Protein AF-A0A8J2WNN0-F1 (afdb_monomer_lite)

Radius of gyration: 50.76 Å; chains: 1; bounding box: 141×93×137 Å

Secondary structure (DSSP, 8-state):
--------TT-BHHHHHHTTGGG-HHHHHHHHHHHHHHHHHHHHTTEE-S---GGGEEE-TTS-EEE---TT-EE-TTGGGTTTSS------------------------TT-SHHHHHHHTTS-HHHHH-SS-----THHHHHHHHHHHHHHHS----SHHHHHHHHHHTTSSS------TT--HHHHHHHHHHT-SSGGGSPPHHHHHHSTTSPPP---HHHHHHHHHHHHH-TTSHHHHHHHHHHHTPPPPHHHHHHHTGGG--HHHHHHHHHHHHHHHHHHHHHHHHTT-EE----S-EE--S---TTS-PPEEE-TTS-EEE--SSSHHHHHHHHTTS----EEEEEEEEEEE--SSTTSPPEEEEEEEEEEEES-TT--HHHHHHHHHHHHHHT-TTT---S-EEEEEEEHHHHHHHHHHTT--HHHHHHHHHHHT-TTS-HHHHHHHHGGGT--HHHHHHHHHHHT-EE-HHHHHHHTHHHHSSSSHHHHHHHHHHHHHHHHHHHHHHTT--SPEEEESGGGGGGTTT--SEEEEEEE---SSSS--PEEEEEEEE-HHHHHHHHHHHHTT-----------EEEEEEEEHHHHHHHHHHTT------S-SEEEEEESSS--HHHHHHHHHHHHHTT--EEE--S-SSHHHHHHHHHHTT--EEEEEE---S--------EE-HHHHHHHHHHHHHHHH-TT---------------------------------TTPPEEEEEEE-SS---HHHHHHHHHHHHHHHHHHHTTS-TT-EEEEEEES--HHHHHHHHHHHTS-TT-HHHHHHHHHHHHHHTGGGHHHHHHHHHHHHIIIIIS--SEEEEEETTTTEEEEEE----PPEEEEEPPP---------------------S-----HHHHTT--TT--HHHHHHHHHHHHHHH-TTT-TT-HHHHHHHHHHHHHHHHHTSHHHHHHHHHHHHHTTS------------S------S-----TTSTTT--GGGGGGGSSSPGGG-TT-----HHHHHHHHHHHHHHHHHHHHHHHHHHHHHHHHHHHHHHHHHHHHHHHHHHHHHSS-HHHHHHHHHHHHHHHHTTT-

Foldseek 3Di:
DDDDDDDAPQAWQVSCLLVVLLVPPPLLLQQLLLVLVQLLVCVVVQKAQQQDDRNQWGQHPVRGTDGHDSVPMDGQPVVVPPPPPDDDDDDDDDDDDDDDDDDDDDDDDDPPPPVVVVVSVLLFAPVVVVPPDDDRDGNLRVLSSSLLSSLSSNDRDPPDPVSVSVQSVCCQPQPGDHPPDPRDDPLNVVSSCLSNHNDSVSRDRSVSVLVDPSRDDDDPDPVNVVVVVVVLVVDLPDPSNLVVLVVVVVDDDDPVLVVQQCVVVPPVVVVQLLVQLLVLLVVLLCVLLVVVVAAADAADQKDFDDPPDPPPFQWDWDADSSRGIITGAQDRVLSVLLVCLVDLDQWHWHKYWDWHFGADPDPSYHTDIFIKIKTKTKHLDPLDLLRVLSQLLSVLSSCVDVQLVQVFAKEKEKAWLLLLVLLCVVLVHDPVCLLVLLVLLLDPPDDPVVSCVSVVVVVRDPSSVVSSVVLQPDKAPLVSNCVVCCVSLVDDDPSNVSNVVQSVSVVVSVVSNVVVPRPHHYMYGHSQCSSCNQFAHTMKMWIWTQDPPDPDRDIQTFKIWFKRQNSSVVSNVVVCVVDPDDDDDRRRMIMTMMMGGSVSSSVSSVVVVPDDDDQQAQEEEEEDDPDPPVVVVVVLVVLLVVLVHRYYYDPPDPDPVSVLVVCVVRVHFKYKYFYDDDDDDDDDPFDWDFSVRVSVVSVVVVVVVVPPDDDDDDDDDDDDDDDDDDDDDDDDDDDDDDDDDDPQFAAEAEAEQEPDDDDPVVVVVVVVVLCVLCVVVRNVDGNHAYEYEYEYQDDPVLLVQLVVLPPPDLPDPVSSVVSLVVSLVVVVVCNVRSVVSVVVVCCVSPVVVHQKYWYAHPPPRDIDIDGDDPDRTMTMDGDDDPDDDDDDDDDDDDDDDDDDDDDDDDQALCVLLPHDLPDDLVSLVVSLVVVCVVLPCVVVVPDPVSVVSNVSSVVSSVQCNDPVSSVVSVVVVVCVVDDDDDDDPDPDPDPDDDDDDDDDDPDCPPPVNPDPVCPVVCQPDADPNDPPHHDDDVVVVVVVVVVVVVVVVVVVVVVVVVVVVVVVVVVVVVVVVVVVVVVVVVVVVVVDDPVVVVVVVVVVCVVVVVVPD

Structure (mmCIF, N/CA/C/O backbone):
data_AF-A0A8J2WNN0-F1
#
_entry.id   AF-A0A8J2WNN0-F1
#
loop_
_atom_site.group_PDB
_atom_site.id
_atom_site.type_symbol
_atom_site.label_atom_id
_atom_site.label_alt_id
_atom_site.label_comp_id
_atom_site.label_asym_id
_atom_site.label_entity_id
_atom_site.label_seq_id
_atom_site.pdbx_PDB_ins_code
_atom_site.Cartn_x
_atom_site.Cartn_y
_atom_site.Cartn_z
_atom_site.occupancy
_atom_site.B_iso_or_equiv
_atom_site.auth_seq_id
_atom_site.auth_comp_id
_atom_site.auth_asym_id
_atom_site.auth_atom_id
_atom_site.pdbx_PDB_model_num
ATOM 1 N N . MET A 1 1 ? 41.937 3.181 -58.250 1.00 49.25 1 MET A N 1
ATOM 2 C CA . MET A 1 1 ? 40.709 2.856 -57.492 1.00 49.25 1 MET A CA 1
ATOM 3 C C . MET A 1 1 ? 41.078 2.880 -56.019 1.00 49.25 1 MET A C 1
ATOM 5 O O . MET A 1 1 ? 42.037 2.211 -55.663 1.00 49.25 1 MET A O 1
ATOM 9 N N . TYR A 1 2 ? 40.395 3.678 -55.201 1.00 56.72 2 TYR A N 1
ATOM 10 C CA . TYR A 1 2 ? 40.564 3.655 -53.745 1.00 56.72 2 TYR A CA 1
ATOM 11 C C . TYR A 1 2 ? 39.359 2.928 -53.156 1.00 56.72 2 TYR A C 1
ATOM 13 O O . TYR A 1 2 ? 38.226 3.318 -53.428 1.00 56.72 2 TYR A O 1
ATOM 21 N N . ILE A 1 3 ? 39.605 1.851 -52.414 1.00 65.56 3 ILE A N 1
ATOM 22 C CA . ILE A 1 3 ? 38.568 1.082 -51.722 1.00 65.56 3 ILE A CA 1
ATOM 23 C C . ILE A 1 3 ? 38.716 1.396 -50.234 1.00 65.56 3 ILE A C 1
ATOM 25 O O . ILE A 1 3 ? 39.775 1.158 -49.657 1.00 65.56 3 ILE A O 1
ATOM 29 N N . GLN A 1 4 ? 37.675 1.970 -49.632 1.00 66.12 4 GLN A N 1
ATOM 30 C CA . GLN A 1 4 ? 37.610 2.222 -48.194 1.00 66.12 4 GLN A CA 1
ATOM 31 C C . GLN A 1 4 ? 36.916 1.036 -47.519 1.00 66.12 4 GLN A C 1
ATOM 33 O O . GLN A 1 4 ? 35.815 0.661 -47.914 1.00 66.12 4 GLN A O 1
ATOM 38 N N . MET A 1 5 ? 37.565 0.442 -46.519 1.00 76.44 5 MET A N 1
ATOM 39 C CA . MET A 1 5 ? 37.068 -0.720 -45.774 1.00 76.44 5 MET A CA 1
ATOM 40 C C . MET A 1 5 ? 37.116 -0.443 -44.270 1.00 76.44 5 MET A C 1
ATOM 42 O O . MET A 1 5 ? 37.814 0.465 -43.817 1.00 76.44 5 MET A O 1
ATOM 46 N N . GLU A 1 6 ? 36.368 -1.231 -43.505 1.00 78.31 6 GLU A N 1
ATOM 47 C CA . GLU A 1 6 ? 36.393 -1.213 -42.042 1.00 78.31 6 GLU A CA 1
ATOM 48 C C . GLU A 1 6 ? 37.781 -1.602 -41.503 1.00 78.31 6 GLU A C 1
ATOM 50 O O . GLU A 1 6 ? 38.412 -2.540 -41.996 1.00 78.31 6 GLU A O 1
ATOM 55 N N . TYR A 1 7 ? 38.261 -0.885 -40.482 1.00 79.62 7 TYR A N 1
ATOM 56 C CA . TYR A 1 7 ? 39.528 -1.189 -39.816 1.00 79.62 7 TYR A CA 1
ATOM 57 C C . TYR A 1 7 ? 39.323 -2.223 -38.701 1.00 79.62 7 TYR A C 1
ATOM 59 O O . TYR A 1 7 ? 38.559 -1.992 -37.768 1.00 79.62 7 TYR A O 1
ATOM 67 N N . CYS A 1 8 ? 40.029 -3.351 -38.780 1.00 82.38 8 CYS A N 1
ATOM 68 C CA . CYS A 1 8 ? 39.980 -4.418 -37.779 1.00 82.38 8 CYS A CA 1
ATOM 69 C C . CYS A 1 8 ? 41.086 -4.222 -36.724 1.00 82.38 8 CYS A C 1
ATOM 71 O O . CYS A 1 8 ? 42.254 -4.534 -36.965 1.00 82.38 8 CYS A O 1
ATOM 73 N N . GLU A 1 9 ? 40.722 -3.688 -35.553 1.00 73.62 9 GLU A N 1
ATOM 74 C CA . GLU A 1 9 ? 41.665 -3.258 -34.502 1.00 73.62 9 GLU A CA 1
ATOM 75 C C . GLU A 1 9 ? 42.527 -4.388 -33.916 1.00 73.62 9 GLU A C 1
ATOM 77 O O . GLU A 1 9 ? 43.659 -4.136 -33.498 1.00 73.62 9 GLU A O 1
ATOM 82 N N . LYS A 1 10 ? 42.033 -5.637 -33.905 1.00 69.56 10 LYS A N 1
ATOM 83 C CA . LYS A 1 10 ? 42.769 -6.812 -33.401 1.00 69.56 10 LYS A CA 1
ATOM 84 C C . LYS A 1 10 ? 43.621 -7.505 -34.473 1.00 69.56 10 LYS A C 1
ATOM 86 O O . LYS A 1 10 ? 44.088 -8.623 -34.252 1.00 69.56 10 LYS A O 1
ATOM 91 N N . SER A 1 11 ? 43.909 -6.823 -35.587 1.00 82.25 11 SER A N 1
ATOM 92 C CA . SER A 1 11 ? 44.768 -7.311 -36.675 1.00 82.25 11 SER A CA 1
ATOM 93 C C . SER A 1 11 ? 44.192 -8.579 -37.341 1.00 82.25 11 SER A C 1
ATOM 95 O O . SER A 1 11 ? 43.001 -8.644 -37.646 1.00 82.25 11 SER A O 1
ATOM 97 N N . THR A 1 12 ? 45.035 -9.572 -37.627 1.00 91.12 12 THR A N 1
ATOM 98 C CA . THR A 1 12 ? 44.707 -10.787 -38.384 1.00 91.12 12 THR A CA 1
ATOM 99 C C . THR A 1 12 ? 44.777 -12.037 -37.508 1.00 91.12 12 THR A C 1
ATOM 101 O O . THR A 1 12 ? 45.456 -12.062 -36.477 1.00 91.12 12 THR A O 1
ATOM 104 N N . LEU A 1 13 ? 44.148 -13.126 -37.951 1.00 91.25 13 LEU A N 1
ATOM 105 C CA . LEU A 1 13 ? 44.246 -14.441 -37.318 1.00 91.25 13 LEU A CA 1
ATOM 106 C C . LEU A 1 13 ? 45.707 -14.902 -37.212 1.00 91.25 13 LEU A C 1
ATOM 108 O O . LEU A 1 13 ? 46.062 -15.559 -36.238 1.00 91.25 13 LEU A O 1
ATOM 112 N N . ARG A 1 14 ? 46.584 -14.514 -38.152 1.00 90.06 14 ARG A N 1
ATOM 113 C CA . ARG A 1 14 ? 48.038 -14.748 -38.047 1.00 90.06 14 ARG A CA 1
ATOM 114 C C . ARG A 1 14 ? 48.602 -14.182 -36.745 1.00 90.06 14 ARG A C 1
ATOM 116 O O . ARG A 1 14 ? 49.256 -14.915 -36.012 1.00 90.06 14 ARG A O 1
ATOM 123 N N . THR A 1 15 ? 48.291 -12.923 -36.432 1.00 89.00 15 THR A N 1
ATOM 124 C CA . THR A 1 15 ? 48.726 -12.269 -35.189 1.00 89.00 15 THR A CA 1
ATOM 125 C C . THR A 1 15 ? 48.206 -13.010 -33.957 1.00 89.00 15 THR A C 1
ATOM 127 O O . THR A 1 15 ? 48.948 -13.167 -32.989 1.00 89.00 15 THR A O 1
ATOM 130 N N . ALA A 1 16 ? 46.970 -13.518 -33.995 1.00 88.25 16 ALA A N 1
ATOM 131 C CA . ALA A 1 16 ? 46.424 -14.327 -32.906 1.00 88.25 16 ALA A CA 1
ATOM 132 C C . ALA A 1 16 ? 47.172 -15.663 -32.740 1.00 88.25 16 ALA A C 1
ATOM 134 O O . ALA A 1 16 ? 47.540 -16.003 -31.619 1.00 88.25 16 ALA A O 1
ATOM 135 N N . ILE A 1 17 ? 47.452 -16.389 -33.831 1.00 89.25 17 ILE A N 1
ATOM 136 C CA . ILE A 1 17 ? 48.213 -17.653 -33.793 1.00 89.25 17 ILE A CA 1
ATOM 137 C C . ILE A 1 17 ? 49.633 -17.422 -33.253 1.00 89.25 17 ILE A C 1
ATOM 139 O O . ILE A 1 17 ? 50.100 -18.198 -32.421 1.00 89.25 17 ILE A O 1
ATOM 143 N N . ASP A 1 18 ? 50.303 -16.350 -33.685 1.00 87.75 18 ASP A N 1
ATOM 144 C CA . ASP A 1 18 ? 51.634 -15.974 -33.183 1.00 87.75 18 ASP A CA 1
ATOM 145 C C . ASP A 1 18 ? 51.610 -15.583 -31.698 1.00 87.75 18 ASP A C 1
ATOM 147 O O . ASP A 1 18 ? 52.574 -15.834 -30.981 1.00 87.75 18 ASP A O 1
ATOM 151 N N . SER A 1 19 ? 50.489 -15.039 -31.217 1.00 86.19 19 SER A N 1
ATOM 152 C CA . SER A 1 19 ? 50.258 -14.675 -29.811 1.00 86.19 19 SER A CA 1
ATOM 153 C C . SER A 1 19 ? 49.734 -15.848 -28.968 1.00 86.19 19 SER A C 1
ATOM 155 O O . SER A 1 19 ? 48.911 -15.655 -28.074 1.00 86.19 19 SER A O 1
ATOM 157 N N . GLU A 1 20 ? 50.187 -17.067 -29.269 1.00 87.19 20 GLU A N 1
ATOM 158 C CA . GLU A 1 20 ? 49.922 -18.287 -28.493 1.00 87.19 20 GLU A CA 1
ATOM 159 C C . GLU A 1 20 ? 48.435 -18.705 -28.393 1.00 87.19 20 GLU A C 1
ATOM 161 O O . GLU A 1 20 ? 48.008 -19.288 -27.393 1.00 87.19 20 GLU A O 1
ATOM 166 N N . LEU A 1 21 ? 47.635 -18.484 -29.452 1.00 88.44 21 LEU A N 1
ATOM 167 C CA . LEU A 1 21 ? 46.207 -18.872 -29.507 1.00 88.44 21 LEU A CA 1
ATOM 168 C C . LEU A 1 21 ? 45.940 -20.335 -29.102 1.00 88.44 21 LEU A C 1
ATOM 170 O O . LEU A 1 21 ? 44.892 -20.621 -28.526 1.00 88.44 21 LEU A O 1
ATOM 174 N N . TYR A 1 22 ? 46.888 -21.242 -29.360 1.00 87.38 22 TYR A N 1
ATOM 175 C CA . TYR A 1 22 ? 46.773 -22.681 -29.095 1.00 87.38 22 TYR A CA 1
ATOM 176 C C . TYR A 1 22 ? 46.459 -23.044 -27.625 1.00 87.38 22 TYR A C 1
ATOM 178 O O . TYR A 1 22 ? 45.958 -24.143 -27.365 1.00 87.38 22 TYR A O 1
ATOM 186 N N . HIS A 1 23 ? 46.706 -22.139 -26.667 1.00 86.56 23 HIS A N 1
ATOM 187 C CA . HIS A 1 23 ? 46.351 -22.319 -25.254 1.00 86.56 23 HIS A CA 1
ATOM 188 C C . HIS A 1 23 ? 44.849 -22.157 -24.957 1.00 86.56 23 HIS A C 1
ATOM 190 O O . HIS A 1 23 ? 44.358 -22.744 -23.991 1.00 86.56 23 HIS A O 1
ATOM 196 N N . ASP A 1 24 ? 44.100 -21.405 -25.770 1.00 88.44 24 ASP A N 1
ATOM 197 C CA . ASP A 1 24 ? 42.677 -21.127 -25.546 1.00 88.44 24 ASP A CA 1
ATOM 198 C C . ASP A 1 24 ? 41.788 -21.939 -26.496 1.00 88.44 24 ASP A C 1
ATOM 200 O O . ASP A 1 24 ? 41.309 -21.466 -27.531 1.00 88.44 24 ASP A O 1
ATOM 204 N N . LYS A 1 25 ? 41.527 -23.192 -26.110 1.00 87.06 25 LYS A N 1
ATOM 205 C CA . LYS A 1 25 ? 40.663 -24.107 -26.872 1.00 87.06 25 LYS A CA 1
ATOM 206 C C . LYS A 1 25 ? 39.259 -23.540 -27.104 1.00 87.06 25 LYS A C 1
ATOM 208 O O . LYS A 1 25 ? 38.684 -23.789 -28.160 1.00 87.06 25 LYS A O 1
ATOM 213 N N . SER A 1 26 ? 38.707 -22.776 -26.159 1.00 83.44 26 SER A N 1
ATOM 214 C CA . SER A 1 26 ? 37.361 -22.204 -26.293 1.00 83.44 26 SER A CA 1
ATOM 215 C C . SER A 1 26 ? 37.306 -21.145 -27.394 1.00 83.44 26 SER A C 1
ATOM 217 O O . SER A 1 26 ? 36.423 -21.182 -28.254 1.00 83.44 26 SER A O 1
ATOM 219 N N . ARG A 1 27 ? 38.316 -20.271 -27.433 1.00 89.50 27 ARG A N 1
ATOM 220 C CA . ARG A 1 27 ? 38.477 -19.242 -28.458 1.00 89.50 27 ARG A CA 1
ATOM 221 C C . ARG A 1 27 ? 38.773 -19.844 -29.828 1.00 89.50 27 ARG A C 1
ATOM 223 O O . ARG A 1 27 ? 38.176 -19.400 -30.801 1.00 89.50 27 ARG A O 1
ATOM 230 N N . ILE A 1 28 ? 39.608 -20.885 -29.914 1.00 90.81 28 ILE A N 1
ATOM 231 C CA . ILE A 1 28 ? 39.883 -21.608 -31.172 1.00 90.81 28 ILE A CA 1
ATOM 232 C C . ILE A 1 28 ? 38.593 -22.123 -31.804 1.00 90.81 28 ILE A C 1
ATOM 234 O O . ILE A 1 28 ? 38.350 -21.861 -32.978 1.00 90.81 28 ILE A O 1
ATOM 238 N N . TRP A 1 29 ? 37.760 -22.837 -31.040 1.00 89.44 29 TRP A N 1
ATOM 239 C CA . TRP A 1 29 ? 36.524 -23.415 -31.571 1.00 89.44 29 TRP A CA 1
ATOM 240 C C . TRP A 1 29 ? 35.494 -22.357 -31.966 1.00 89.44 29 TRP A C 1
ATOM 242 O O . TRP A 1 29 ? 34.822 -22.536 -32.981 1.00 89.44 29 TRP A O 1
ATOM 252 N N . ARG A 1 30 ? 35.397 -21.254 -31.211 1.00 89.44 30 ARG A N 1
ATOM 253 C CA . ARG A 1 30 ? 34.544 -20.111 -31.565 1.00 89.44 30 ARG A CA 1
ATOM 254 C C . ARG A 1 30 ? 34.991 -19.476 -32.884 1.00 89.44 30 ARG A C 1
ATOM 256 O O . ARG A 1 30 ? 34.209 -19.445 -33.827 1.00 89.44 30 ARG A O 1
ATOM 263 N N . LEU A 1 31 ? 36.260 -19.066 -32.981 1.00 91.38 31 LEU A N 1
ATOM 264 C CA . LEU A 1 31 ? 36.818 -18.459 -34.196 1.00 91.38 31 LEU A CA 1
ATOM 265 C C . LEU A 1 31 ? 36.717 -19.413 -35.392 1.00 91.38 31 LEU A C 1
ATOM 267 O O . LEU A 1 31 ? 36.341 -19.005 -36.483 1.00 91.38 31 LEU A O 1
ATOM 271 N N . PHE A 1 32 ? 37.011 -20.700 -35.196 1.00 92.94 32 PHE A N 1
ATOM 272 C CA . PHE A 1 32 ? 36.895 -21.698 -36.253 1.00 92.94 32 PHE A CA 1
ATOM 273 C C . PHE A 1 32 ? 35.458 -21.821 -36.766 1.00 92.94 32 PHE A C 1
ATOM 275 O O . PHE A 1 32 ? 35.247 -21.827 -37.977 1.00 92.94 32 PHE A O 1
ATOM 282 N N . ARG A 1 33 ? 34.465 -21.866 -35.868 1.00 90.25 33 ARG A N 1
ATOM 283 C CA . ARG A 1 33 ? 33.051 -21.903 -36.250 1.00 90.25 33 ARG A CA 1
ATOM 284 C C . ARG A 1 33 ? 32.646 -20.651 -37.033 1.00 90.25 33 ARG A C 1
ATOM 286 O O . ARG A 1 33 ? 32.053 -20.803 -38.095 1.00 90.25 33 ARG A O 1
ATOM 293 N N . GLU A 1 34 ? 33.031 -19.460 -36.580 1.00 90.69 34 GLU A N 1
ATOM 294 C CA . GLU A 1 34 ? 32.742 -18.201 -37.285 1.00 90.69 34 GLU A CA 1
ATOM 295 C C . GLU A 1 34 ? 33.389 -18.157 -38.688 1.00 90.69 34 GLU A C 1
ATOM 297 O O . GLU A 1 34 ? 32.754 -17.721 -39.649 1.00 90.69 34 GLU A O 1
ATOM 302 N N . ILE A 1 35 ? 34.616 -18.681 -38.858 1.00 93.44 35 ILE A N 1
ATOM 303 C CA . ILE A 1 35 ? 35.249 -18.825 -40.188 1.00 93.44 35 ILE A CA 1
ATOM 304 C C . ILE A 1 35 ? 34.415 -19.755 -41.081 1.00 93.44 35 ILE A C 1
ATOM 306 O O . ILE A 1 35 ? 34.204 -19.458 -42.258 1.00 93.44 35 ILE A O 1
ATOM 310 N N . VAL A 1 36 ? 33.928 -20.879 -40.545 1.00 92.88 36 VAL A N 1
ATOM 311 C CA . VAL A 1 36 ? 33.090 -21.826 -41.300 1.00 92.88 36 VAL A CA 1
ATOM 312 C C . VAL A 1 36 ? 31.745 -21.198 -41.675 1.00 92.88 36 VAL A C 1
ATOM 314 O O . VAL A 1 36 ? 31.293 -21.399 -42.800 1.00 92.88 36 VAL A O 1
ATOM 317 N N . GLU A 1 37 ? 31.120 -20.427 -40.784 1.00 89.75 37 GLU A N 1
ATOM 318 C CA . GLU A 1 37 ? 29.874 -19.692 -41.054 1.00 89.75 37 GLU A CA 1
ATOM 319 C C . GLU A 1 37 ? 30.080 -18.644 -42.160 1.00 89.75 37 GLU A C 1
ATOM 321 O O . GLU A 1 37 ? 29.301 -18.597 -43.117 1.00 89.75 37 GLU A O 1
ATOM 326 N N . GLY A 1 38 ? 31.189 -17.899 -42.118 1.00 90.19 38 GLY A N 1
ATOM 327 C CA . GLY A 1 38 ? 31.580 -16.972 -43.184 1.00 90.19 38 GLY A CA 1
ATOM 328 C C . GLY A 1 38 ? 31.812 -17.665 -44.532 1.00 90.19 38 GLY A C 1
ATOM 329 O O . GLY A 1 38 ? 31.309 -17.211 -45.562 1.00 90.19 38 GLY A O 1
ATOM 330 N N . LEU A 1 39 ? 32.513 -18.803 -44.548 1.00 91.06 39 LEU A N 1
ATOM 331 C CA . LEU A 1 39 ? 32.714 -19.597 -45.768 1.00 91.06 39 LEU A CA 1
ATOM 332 C C . LEU A 1 39 ? 31.413 -20.218 -46.281 1.00 91.06 39 LEU A C 1
ATOM 334 O O . LEU A 1 39 ? 31.193 -20.260 -47.487 1.00 91.06 39 LEU A O 1
ATOM 338 N N . ALA A 1 40 ? 30.531 -20.691 -45.397 1.00 90.38 40 ALA A N 1
ATOM 339 C CA . ALA A 1 40 ? 29.214 -21.200 -45.775 1.00 90.38 40 ALA A CA 1
ATOM 340 C C . ALA A 1 40 ? 28.392 -20.126 -46.484 1.00 90.38 40 ALA A C 1
ATOM 342 O O . ALA A 1 40 ? 27.801 -20.409 -47.526 1.00 90.38 40 ALA A O 1
ATOM 343 N N . TYR A 1 41 ? 28.420 -18.894 -45.974 1.00 89.38 41 TYR A N 1
ATOM 344 C CA . TYR A 1 41 ? 27.767 -17.758 -46.611 1.00 89.38 41 TYR A CA 1
ATOM 345 C C . TYR A 1 41 ? 28.347 -17.460 -48.001 1.00 89.38 41 TYR A C 1
ATOM 347 O O . TYR A 1 41 ? 27.602 -17.402 -48.977 1.00 89.38 41 TYR A O 1
ATOM 355 N N . ILE A 1 42 ? 29.671 -17.328 -48.124 1.00 87.38 42 ILE A N 1
ATOM 356 C CA . ILE A 1 42 ? 30.333 -16.997 -49.400 1.00 87.38 42 ILE A CA 1
ATOM 357 C C . ILE A 1 42 ? 30.109 -18.110 -50.442 1.00 87.38 42 ILE A C 1
ATOM 359 O O . ILE A 1 42 ? 29.759 -17.821 -51.588 1.00 87.38 42 ILE A O 1
ATOM 363 N N . HIS A 1 43 ? 30.214 -19.381 -50.040 1.00 89.75 43 HIS A N 1
ATOM 364 C CA . HIS A 1 43 ? 29.944 -20.528 -50.912 1.00 89.75 43 HIS A CA 1
ATOM 365 C C . HIS A 1 43 ? 28.471 -20.605 -51.341 1.00 89.75 43 HIS A C 1
ATOM 367 O O . HIS A 1 43 ? 28.195 -20.950 -52.489 1.00 89.75 43 HIS A O 1
ATOM 373 N N . LEU A 1 44 ? 27.523 -20.256 -50.460 1.00 85.00 44 LEU A N 1
ATOM 374 C CA . LEU A 1 44 ? 26.092 -20.189 -50.789 1.00 85.00 44 LEU A CA 1
ATOM 375 C C . LEU A 1 44 ? 25.803 -19.119 -51.851 1.00 85.00 44 LEU A C 1
ATOM 377 O O . LEU A 1 44 ? 24.966 -19.333 -52.723 1.00 85.00 44 LEU A O 1
ATOM 381 N N . GLN A 1 45 ? 26.537 -18.004 -51.824 1.00 83.00 45 GLN A N 1
ATOM 382 C CA . GLN A 1 45 ? 26.496 -16.975 -52.872 1.00 83.00 45 GLN A CA 1
ATOM 383 C C . GLN A 1 45 ? 27.217 -17.407 -54.165 1.00 83.00 45 GLN A C 1
ATOM 385 O O . GLN A 1 45 ? 27.355 -16.622 -55.103 1.00 83.00 45 GLN A O 1
ATOM 390 N N . GLY A 1 46 ? 27.700 -18.652 -54.234 1.00 79.31 46 GLY A N 1
ATOM 391 C CA . GLY A 1 46 ? 28.420 -19.195 -55.379 1.00 79.31 46 GLY A CA 1
ATOM 392 C C . GLY A 1 46 ? 29.826 -18.622 -55.546 1.00 79.31 46 GLY A C 1
ATOM 393 O O . GLY A 1 46 ? 30.385 -18.739 -56.633 1.00 79.31 46 GLY A O 1
ATOM 394 N N . ILE A 1 47 ? 30.401 -18.002 -54.514 1.00 83.94 47 ILE A N 1
ATOM 395 C CA . ILE A 1 47 ? 31.748 -17.424 -54.542 1.00 83.94 47 ILE A CA 1
ATOM 396 C C . ILE A 1 47 ? 32.734 -18.420 -53.917 1.00 83.94 47 ILE A C 1
ATOM 398 O O . ILE A 1 47 ? 32.442 -19.045 -52.903 1.00 83.94 47 ILE A O 1
ATOM 402 N N . ILE A 1 48 ? 33.914 -18.563 -54.519 1.00 87.25 48 ILE A N 1
ATOM 403 C CA . ILE A 1 48 ? 35.041 -19.354 -54.002 1.00 87.25 48 ILE A CA 1
ATOM 404 C C . ILE A 1 48 ? 36.190 -18.384 -53.722 1.00 87.25 48 ILE A C 1
ATOM 406 O O . ILE A 1 48 ? 36.574 -17.637 -54.623 1.00 87.25 48 ILE A O 1
ATOM 410 N N . HIS A 1 49 ? 36.741 -18.391 -52.510 1.00 88.38 49 HIS A N 1
ATOM 411 C CA . HIS A 1 49 ? 37.740 -17.430 -52.032 1.00 88.38 49 HIS A CA 1
ATOM 412 C C . HIS A 1 49 ? 39.131 -17.650 -52.650 1.00 88.38 49 HIS A C 1
ATOM 414 O O . HIS A 1 49 ? 39.763 -16.701 -53.109 1.00 88.38 49 HIS A O 1
ATOM 420 N N . ARG A 1 50 ? 39.616 -18.899 -52.686 1.00 84.69 50 ARG A N 1
ATOM 421 C CA . ARG A 1 50 ? 40.881 -19.382 -53.295 1.00 84.69 50 ARG A CA 1
ATOM 422 C C . ARG A 1 50 ? 42.196 -18.906 -52.676 1.00 84.69 50 ARG A C 1
ATOM 424 O O . ARG A 1 50 ? 43.199 -19.591 -52.848 1.00 84.69 50 ARG A O 1
ATOM 431 N N . ASP A 1 51 ? 42.206 -17.794 -51.946 1.00 86.00 51 ASP A N 1
ATOM 432 C CA . ASP A 1 51 ? 43.382 -17.309 -51.196 1.00 86.00 51 ASP A CA 1
ATOM 433 C C . ASP A 1 51 ? 43.145 -17.265 -49.678 1.00 86.00 51 ASP A C 1
ATOM 435 O O . ASP A 1 51 ? 43.475 -16.296 -48.996 1.00 86.00 51 ASP A O 1
ATOM 439 N N . LEU A 1 52 ? 42.480 -18.290 -49.136 1.00 89.88 52 LEU A N 1
ATOM 440 C CA . LEU A 1 52 ? 42.199 -18.347 -47.703 1.00 89.88 52 LEU A CA 1
ATOM 441 C C . LEU A 1 52 ? 43.482 -18.687 -46.923 1.00 89.88 52 LEU A C 1
ATOM 443 O O . LEU A 1 52 ? 44.047 -19.771 -47.071 1.00 89.88 52 LEU A O 1
ATOM 447 N N . LYS A 1 53 ? 43.933 -17.762 -46.074 1.00 89.44 53 LYS A N 1
ATOM 448 C CA . LYS A 1 53 ? 45.125 -17.890 -45.216 1.00 89.44 53 LYS A CA 1
ATOM 449 C C . LYS A 1 53 ? 44.974 -17.023 -43.959 1.00 89.44 53 LYS A C 1
ATOM 451 O O . LYS A 1 53 ? 44.192 -16.075 -43.987 1.00 89.44 53 LYS A O 1
ATOM 456 N N . PRO A 1 54 ? 45.738 -17.258 -42.872 1.00 90.25 54 PRO A N 1
ATOM 457 C CA . PRO A 1 54 ? 45.539 -16.540 -41.608 1.00 90.25 54 PRO A CA 1
ATOM 458 C C . PRO A 1 54 ? 45.694 -15.012 -41.684 1.00 90.25 54 PRO A C 1
ATOM 460 O O . PRO A 1 54 ? 45.161 -14.311 -40.835 1.00 90.25 54 PRO A O 1
ATOM 463 N N . VAL A 1 55 ? 46.418 -14.482 -42.675 1.00 88.38 55 VAL A N 1
ATOM 464 C CA . VAL A 1 55 ? 46.558 -13.025 -42.882 1.00 88.38 55 VAL A CA 1
ATOM 465 C C . VAL A 1 55 ? 45.353 -12.388 -43.588 1.00 88.38 55 VAL A C 1
ATOM 467 O O . VAL A 1 55 ? 45.188 -11.179 -43.503 1.00 88.38 55 VAL A O 1
ATOM 470 N N . ASN A 1 56 ? 44.501 -13.196 -44.229 1.00 91.19 56 ASN A N 1
ATOM 471 C CA . ASN A 1 56 ? 43.278 -12.763 -44.921 1.00 91.19 56 ASN A CA 1
ATOM 472 C C . ASN A 1 56 ? 42.019 -12.969 -44.050 1.00 91.19 56 ASN A C 1
ATOM 474 O O . ASN A 1 56 ? 40.892 -12.747 -44.488 1.00 91.19 56 ASN A O 1
ATOM 478 N N . ILE A 1 57 ? 42.208 -13.400 -42.799 1.00 92.31 57 ILE A N 1
ATOM 479 C CA . ILE A 1 57 ? 41.160 -13.522 -41.787 1.00 92.31 57 ILE A CA 1
ATOM 480 C C . ILE A 1 57 ? 41.443 -12.462 -40.727 1.00 92.31 57 ILE A C 1
ATOM 482 O O . ILE A 1 57 ? 42.483 -12.501 -40.072 1.00 92.31 57 ILE A O 1
ATOM 486 N N . PHE A 1 58 ? 40.537 -11.508 -40.574 1.00 91.56 58 PHE A N 1
ATOM 487 C CA . PHE A 1 58 ? 40.665 -10.354 -39.693 1.00 91.56 58 PHE A CA 1
ATOM 488 C C . PHE A 1 58 ? 39.846 -10.543 -38.416 1.00 91.56 58 PHE A C 1
ATOM 490 O O . PHE A 1 58 ? 38.851 -11.270 -38.419 1.00 91.56 58 PHE A O 1
ATOM 497 N N . LEU A 1 59 ? 40.272 -9.890 -37.334 1.00 89.69 59 LEU A N 1
ATOM 498 C CA . LEU A 1 59 ? 39.572 -9.889 -36.050 1.00 89.69 59 LEU A CA 1
ATOM 499 C C . LEU A 1 59 ? 39.150 -8.460 -35.686 1.00 89.69 59 LEU A C 1
ATOM 501 O O . LEU A 1 59 ? 39.992 -7.559 -35.618 1.00 89.69 59 LEU A O 1
ATOM 505 N N . ASP A 1 60 ? 37.854 -8.248 -35.458 1.00 84.75 60 ASP A N 1
ATOM 506 C CA . ASP A 1 60 ? 37.322 -6.945 -35.039 1.00 84.75 60 ASP A CA 1
ATOM 507 C C . ASP A 1 60 ? 37.646 -6.630 -33.558 1.00 84.75 60 ASP A C 1
ATOM 509 O O . ASP A 1 60 ? 38.288 -7.414 -32.850 1.00 84.75 60 ASP A O 1
ATOM 513 N N . SER A 1 61 ? 37.229 -5.460 -33.063 1.00 81.31 61 SER A N 1
ATOM 514 C CA . SER A 1 61 ? 37.455 -5.045 -31.666 1.00 81.31 61 SER A CA 1
ATOM 515 C C . SER A 1 61 ? 36.804 -5.991 -30.641 1.00 81.31 61 SER A C 1
ATOM 517 O O . SER A 1 61 ? 37.297 -6.131 -29.516 1.00 81.31 61 SER A O 1
ATOM 519 N N . GLU A 1 62 ? 35.768 -6.727 -31.042 1.00 80.62 62 GLU A N 1
ATOM 520 C CA . GLU A 1 62 ? 35.021 -7.701 -30.242 1.00 80.62 62 GLU A CA 1
ATOM 521 C C . GLU A 1 62 ? 35.583 -9.131 -30.363 1.00 80.62 62 GLU A C 1
ATOM 523 O O . GLU A 1 62 ? 35.093 -10.036 -29.697 1.00 80.62 62 GLU A O 1
ATOM 528 N N . ASP A 1 63 ? 36.695 -9.328 -31.088 1.00 84.56 63 ASP A N 1
ATOM 529 C CA . ASP A 1 63 ? 37.298 -10.646 -31.368 1.00 84.56 63 ASP A CA 1
ATOM 530 C C . ASP A 1 63 ? 36.444 -11.548 -32.279 1.00 84.56 63 ASP A C 1
ATOM 532 O O . ASP A 1 63 ? 36.557 -12.777 -32.194 1.00 84.56 63 ASP A O 1
ATOM 536 N N . ARG A 1 64 ? 35.596 -10.968 -33.138 1.00 85.50 64 ARG A N 1
ATOM 537 C CA . ARG A 1 64 ? 34.837 -11.694 -34.168 1.00 85.50 64 ARG A CA 1
ATOM 538 C C . ARG A 1 64 ? 35.597 -11.778 -35.482 1.00 85.50 64 ARG A C 1
ATOM 540 O O . ARG A 1 64 ? 36.350 -10.873 -35.848 1.00 85.50 64 ARG A O 1
ATOM 547 N N . VAL A 1 65 ? 35.363 -12.862 -36.208 1.00 90.50 65 VAL A N 1
ATOM 548 C CA . VAL A 1 65 ? 36.006 -13.162 -37.489 1.00 90.50 65 VAL A CA 1
ATOM 549 C C . VAL A 1 65 ? 35.388 -12.368 -38.638 1.00 90.50 65 VAL A C 1
ATOM 551 O O . VAL A 1 65 ? 34.177 -12.382 -38.847 1.00 90.50 65 VAL A O 1
ATOM 554 N N . LYS A 1 66 ? 36.242 -11.772 -39.476 1.00 89.06 66 LYS A N 1
ATOM 555 C CA . LYS A 1 66 ? 35.880 -11.248 -40.801 1.00 89.06 66 LYS A CA 1
ATOM 556 C C . LYS A 1 66 ? 36.809 -11.814 -41.874 1.00 89.06 66 LYS A C 1
ATOM 558 O O . LYS A 1 66 ? 38.026 -11.715 -41.761 1.00 89.06 66 LYS A O 1
ATOM 563 N N . ILE A 1 67 ? 36.247 -12.403 -42.927 1.00 90.62 67 ILE A N 1
ATOM 564 C CA . ILE A 1 67 ? 37.017 -12.904 -44.078 1.00 90.62 67 ILE A CA 1
ATOM 565 C C . ILE A 1 67 ? 37.186 -11.756 -45.079 1.00 90.62 67 ILE A C 1
ATOM 567 O O . ILE A 1 67 ? 36.200 -11.118 -45.449 1.00 90.62 67 ILE A O 1
ATOM 571 N N . GLY A 1 68 ? 38.418 -11.481 -45.510 1.00 84.12 68 GLY A N 1
ATOM 572 C CA . GLY A 1 68 ? 38.726 -10.410 -46.459 1.00 84.12 68 GLY A CA 1
ATOM 573 C C . GLY A 1 68 ? 39.751 -10.820 -47.517 1.00 84.12 68 GLY A C 1
ATOM 574 O O . GLY A 1 68 ? 40.245 -11.938 -47.510 1.00 84.12 68 GLY A O 1
ATOM 575 N N . ASP A 1 69 ? 40.080 -9.883 -48.411 1.00 80.25 69 ASP A N 1
ATOM 576 C CA . ASP A 1 69 ? 40.977 -10.077 -49.566 1.00 80.25 69 ASP A CA 1
ATOM 577 C C . ASP A 1 69 ? 40.490 -11.126 -50.592 1.00 80.25 69 ASP A C 1
ATOM 579 O O . ASP A 1 69 ? 41.047 -12.209 -50.772 1.00 80.25 69 ASP A O 1
ATOM 583 N N . PHE A 1 70 ? 39.441 -10.750 -51.332 1.00 79.75 70 PHE A N 1
ATOM 584 C CA . PHE A 1 70 ? 38.851 -11.536 -52.423 1.00 79.75 70 PHE A CA 1
ATOM 585 C C . PHE A 1 70 ? 39.598 -11.376 -53.764 1.00 79.75 70 PHE A C 1
ATOM 587 O O . PHE A 1 70 ? 39.027 -11.645 -54.822 1.00 79.75 70 PHE A O 1
ATOM 594 N N . GLY A 1 71 ? 40.861 -10.933 -53.763 1.00 65.56 71 GLY A N 1
ATOM 595 C CA . GLY A 1 71 ? 41.614 -10.598 -54.983 1.00 65.56 71 GLY A CA 1
ATOM 596 C C . GLY A 1 71 ? 41.793 -11.751 -55.982 1.00 65.56 71 GLY A C 1
ATOM 597 O O . GLY A 1 71 ? 42.038 -11.506 -57.162 1.00 65.56 71 GLY A O 1
ATOM 598 N N . LEU A 1 72 ? 41.635 -13.001 -55.532 1.00 68.69 72 LEU A N 1
ATOM 599 C CA . LEU A 1 72 ? 41.692 -14.218 -56.355 1.00 68.69 72 LEU A CA 1
ATOM 600 C C . LEU A 1 72 ? 40.361 -14.987 -56.404 1.00 68.69 72 LEU A C 1
ATOM 602 O O . LEU A 1 72 ? 40.319 -16.103 -56.935 1.00 68.69 72 LEU A O 1
ATOM 606 N N . ALA A 1 73 ? 39.284 -14.414 -55.861 1.00 74.81 73 ALA A N 1
ATOM 607 C CA . ALA A 1 73 ? 37.995 -15.080 -55.762 1.00 74.81 73 ALA A CA 1
ATOM 608 C C . ALA A 1 73 ? 37.334 -15.274 -57.137 1.00 74.81 73 ALA A C 1
ATOM 610 O O . ALA A 1 73 ? 37.589 -14.545 -58.097 1.00 74.81 73 ALA A O 1
ATOM 611 N N . THR A 1 74 ? 36.459 -16.272 -57.249 1.00 74.00 74 THR A N 1
ATOM 612 C CA . THR A 1 74 ? 35.699 -16.529 -58.481 1.00 74.00 74 THR A CA 1
ATOM 613 C C . THR A 1 74 ? 34.253 -16.887 -58.192 1.00 74.00 74 THR A C 1
ATOM 615 O O . THR A 1 74 ? 33.946 -17.381 -57.110 1.00 74.00 74 THR A O 1
ATOM 618 N N . SER A 1 75 ? 33.406 -16.798 -59.216 1.00 68.06 75 SER A N 1
ATOM 619 C CA . SER A 1 75 ? 32.108 -17.473 -59.248 1.00 68.06 75 SER A CA 1
ATOM 620 C C . SER A 1 75 ? 32.253 -18.954 -59.623 1.00 68.06 75 SER A C 1
ATOM 622 O O . SER A 1 75 ? 32.875 -19.290 -60.635 1.00 68.06 75 SER A O 1
ATOM 624 N N . SER A 1 76 ? 31.653 -19.845 -58.838 1.00 55.69 76 SER A N 1
ATOM 625 C CA . SER A 1 76 ? 31.470 -21.253 -59.188 1.00 55.69 76 SER A CA 1
ATOM 626 C C . SER A 1 76 ? 30.765 -21.370 -60.554 1.00 55.69 76 SER A C 1
ATOM 628 O O . SER A 1 76 ? 29.826 -20.615 -60.817 1.00 55.69 76 SER A O 1
ATOM 630 N N . PRO A 1 77 ? 31.165 -22.300 -61.445 1.00 47.88 77 PRO A N 1
ATOM 631 C CA . PRO A 1 77 ? 30.593 -22.424 -62.793 1.00 47.88 77 PRO A CA 1
ATOM 632 C C . PRO A 1 77 ? 29.093 -22.790 -62.835 1.00 47.88 77 PRO A C 1
ATOM 634 O O . PRO A 1 77 ? 28.518 -22.877 -63.915 1.00 47.88 77 PRO A O 1
ATOM 637 N N . LEU A 1 78 ? 28.440 -22.983 -61.685 1.00 43.56 78 LEU A N 1
ATOM 638 C CA . LEU A 1 78 ? 27.001 -23.238 -61.574 1.00 43.56 78 LEU A CA 1
ATOM 639 C C . LEU A 1 78 ? 26.134 -21.964 -61.620 1.00 43.56 78 LEU A C 1
ATOM 641 O O . LEU A 1 78 ? 24.948 -22.059 -61.928 1.00 43.56 78 LEU A O 1
ATOM 645 N N . THR A 1 79 ? 26.694 -20.772 -61.383 1.00 40.72 79 THR A N 1
ATOM 646 C CA . THR A 1 79 ? 25.903 -19.525 -61.305 1.00 40.72 79 THR A CA 1
ATOM 647 C C . THR A 1 79 ? 25.619 -18.894 -62.677 1.00 40.72 79 THR A C 1
ATOM 649 O O . THR A 1 79 ? 24.693 -18.101 -62.813 1.00 40.72 79 THR A O 1
ATOM 652 N N . SER A 1 80 ? 26.343 -19.282 -63.734 1.00 33.47 80 SER A N 1
ATOM 653 C CA . SER A 1 80 ? 26.176 -18.711 -65.085 1.00 33.47 80 SER A CA 1
ATOM 654 C C . SER A 1 80 ? 24.863 -19.098 -65.788 1.00 33.47 80 SER A C 1
ATOM 656 O O . SER A 1 80 ? 24.551 -18.533 -66.831 1.00 33.47 80 SER A O 1
ATOM 658 N N . LEU A 1 81 ? 24.087 -20.040 -65.237 1.00 38.44 81 LEU A N 1
ATOM 659 C CA . LEU A 1 81 ? 22.815 -20.509 -65.809 1.00 38.44 81 LEU A CA 1
ATOM 660 C C . LEU A 1 81 ? 21.565 -19.918 -65.132 1.00 38.44 81 LEU A C 1
ATOM 662 O O . LEU A 1 81 ? 20.486 -19.996 -65.709 1.00 38.44 81 LEU A O 1
ATOM 666 N N . ALA A 1 82 ? 21.685 -19.312 -63.945 1.00 36.88 82 ALA A N 1
ATOM 667 C CA . ALA A 1 82 ? 20.523 -18.886 -63.153 1.00 36.88 82 ALA A CA 1
ATOM 668 C C . ALA A 1 82 ? 20.206 -17.378 -63.234 1.00 36.88 82 ALA A C 1
ATOM 670 O O . ALA A 1 82 ? 19.096 -16.973 -62.900 1.00 36.88 82 ALA A O 1
ATOM 671 N N . THR A 1 83 ? 21.133 -16.533 -63.697 1.00 33.84 83 THR A N 1
ATOM 672 C CA . THR A 1 83 ? 20.988 -15.062 -63.608 1.00 33.84 83 THR A CA 1
ATOM 673 C C . THR A 1 83 ? 20.413 -14.399 -64.873 1.00 33.84 83 THR A C 1
ATOM 675 O O . THR A 1 83 ? 20.265 -13.185 -64.913 1.00 33.84 83 THR A O 1
ATOM 678 N N . ALA A 1 84 ? 20.037 -15.161 -65.906 1.00 34.03 84 ALA A N 1
ATOM 679 C CA . ALA A 1 84 ? 19.534 -14.603 -67.170 1.00 34.03 84 ALA A CA 1
ATOM 680 C C . ALA A 1 84 ? 18.004 -14.370 -67.235 1.00 34.03 84 ALA A C 1
ATOM 682 O O . ALA A 1 84 ? 17.512 -13.994 -68.292 1.00 34.03 84 ALA A O 1
ATOM 683 N N . VAL A 1 85 ? 17.233 -14.600 -66.159 1.00 37.00 85 VAL A N 1
ATOM 684 C CA . VAL A 1 85 ? 15.749 -14.617 -66.246 1.00 37.00 85 VAL A CA 1
ATOM 685 C C . VAL A 1 85 ? 15.034 -13.508 -65.464 1.00 37.00 85 VAL A C 1
ATOM 687 O O . VAL A 1 85 ? 13.852 -13.278 -65.693 1.00 37.00 85 VAL A O 1
ATOM 690 N N . THR A 1 86 ? 15.693 -12.741 -64.600 1.00 32.75 86 THR A N 1
ATOM 691 C CA . THR A 1 86 ? 14.982 -11.707 -63.828 1.00 32.75 86 THR A CA 1
ATOM 692 C C . THR A 1 86 ? 15.853 -10.484 -63.610 1.00 32.75 86 THR A C 1
ATOM 694 O O . THR A 1 86 ? 16.640 -10.488 -62.672 1.00 32.75 86 THR A O 1
ATOM 697 N N . MET A 1 87 ? 15.723 -9.479 -64.483 1.00 28.95 87 MET A N 1
ATOM 698 C CA . MET A 1 87 ? 15.812 -8.028 -64.207 1.00 28.95 87 MET A CA 1
ATOM 699 C C . MET A 1 87 ? 15.782 -7.255 -65.541 1.00 28.95 87 MET A C 1
ATOM 701 O O . MET A 1 87 ? 16.720 -6.549 -65.890 1.00 28.95 87 MET A O 1
ATOM 705 N N . ASP A 1 88 ? 14.687 -7.399 -66.290 1.00 28.41 88 ASP A N 1
ATOM 706 C CA . ASP A 1 88 ? 14.177 -6.300 -67.113 1.00 28.41 88 ASP A CA 1
ATOM 707 C C . ASP A 1 88 ? 13.036 -5.666 -66.310 1.00 28.41 88 ASP A C 1
ATOM 709 O O . ASP A 1 88 ? 12.219 -6.406 -65.760 1.00 28.41 88 ASP A O 1
ATOM 713 N N . VAL A 1 89 ? 12.993 -4.325 -66.282 1.00 32.28 89 VAL A N 1
ATOM 714 C CA . VAL A 1 89 ? 11.957 -3.407 -65.743 1.00 32.28 89 VAL A CA 1
ATOM 715 C C . VAL A 1 89 ? 12.471 -2.488 -64.609 1.00 32.28 89 VAL A C 1
ATOM 717 O O . VAL A 1 89 ? 12.469 -2.851 -63.437 1.00 32.28 89 VAL A O 1
ATOM 720 N N . ILE A 1 90 ? 12.809 -1.254 -65.032 1.00 30.81 90 ILE A N 1
ATOM 721 C CA . ILE A 1 90 ? 12.733 0.074 -64.365 1.00 30.81 90 ILE A CA 1
ATOM 722 C C . ILE A 1 90 ? 14.050 0.881 -64.332 1.00 30.81 90 ILE A C 1
ATOM 724 O O . ILE A 1 90 ? 15.003 0.535 -63.646 1.00 30.81 90 ILE A O 1
ATOM 728 N N . ASP A 1 91 ? 13.971 2.006 -65.059 1.00 28.39 91 ASP A N 1
ATOM 729 C CA . ASP A 1 91 ? 14.737 3.264 -65.052 1.00 28.39 91 ASP A CA 1
ATOM 730 C C . ASP A 1 91 ? 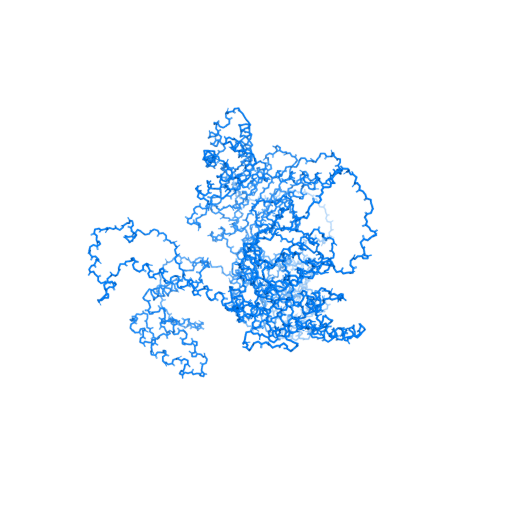16.258 3.231 -65.301 1.00 28.39 91 ASP A C 1
ATOM 732 O O . ASP A 1 91 ? 17.031 2.636 -64.569 1.00 28.39 91 ASP A O 1
ATOM 736 N N . GLY A 1 92 ? 16.824 3.907 -66.306 1.00 27.47 92 GLY A N 1
ATOM 737 C CA . GLY A 1 92 ? 16.336 5.057 -67.069 1.00 27.47 92 GLY A CA 1
ATOM 738 C C . GLY A 1 92 ? 17.011 6.360 -66.633 1.00 27.47 92 GLY A C 1
ATOM 739 O O . GLY A 1 92 ? 16.340 7.218 -66.087 1.00 27.47 92 GLY A O 1
ATOM 740 N N . ALA A 1 93 ? 18.318 6.527 -66.891 1.00 29.72 93 ALA A N 1
ATOM 741 C CA . ALA A 1 93 ? 18.944 7.838 -67.137 1.00 29.72 93 ALA A CA 1
ATOM 742 C C . ALA A 1 93 ? 20.422 7.719 -67.575 1.00 29.72 93 ALA A C 1
ATOM 744 O O . ALA A 1 93 ? 21.325 7.437 -66.796 1.00 29.72 93 ALA A O 1
ATOM 745 N N . SER A 1 94 ? 20.618 7.974 -68.866 1.00 29.25 94 SER A N 1
ATOM 746 C CA . SER A 1 94 ? 21.759 8.545 -69.593 1.00 29.25 94 SER A CA 1
ATOM 747 C C . SER A 1 94 ? 22.962 9.122 -68.819 1.00 29.25 94 SER A C 1
ATOM 749 O O . SER A 1 94 ? 22.833 10.130 -68.132 1.00 29.25 94 SER A O 1
ATOM 751 N N . ASN A 1 95 ? 24.167 8.607 -69.105 1.00 29.08 95 ASN A N 1
ATOM 752 C CA . ASN A 1 95 ? 25.253 9.271 -69.873 1.00 29.08 95 ASN A CA 1
ATOM 753 C C . ASN A 1 95 ? 26.545 8.420 -69.776 1.00 29.08 95 ASN A C 1
ATOM 755 O O . ASN A 1 95 ? 27.017 8.148 -68.681 1.00 29.08 95 ASN A O 1
ATOM 759 N N . ARG A 1 96 ? 27.051 7.810 -70.867 1.00 28.34 96 ARG A N 1
ATOM 760 C CA . ARG A 1 96 ? 27.999 8.387 -71.864 1.00 28.34 96 ARG A CA 1
ATOM 761 C C . ARG A 1 96 ? 29.279 8.901 -71.171 1.00 28.34 96 ARG A C 1
ATOM 763 O O . ARG A 1 96 ? 29.196 9.899 -70.475 1.00 28.34 96 ARG A O 1
ATOM 770 N N . ILE A 1 97 ? 30.456 8.258 -71.238 1.00 30.81 97 ILE A N 1
ATOM 771 C CA . ILE A 1 97 ? 31.436 8.114 -72.354 1.00 30.81 97 ILE A CA 1
ATOM 772 C C . ILE A 1 97 ? 32.616 7.299 -71.752 1.00 30.81 97 ILE A C 1
ATOM 774 O O . ILE A 1 97 ? 33.043 7.620 -70.651 1.00 30.81 97 ILE A O 1
ATOM 778 N N . ALA A 1 98 ? 32.994 6.102 -72.217 1.00 27.11 98 ALA A N 1
ATOM 779 C CA . ALA A 1 98 ? 33.825 5.726 -73.373 1.00 27.11 98 ALA A CA 1
ATOM 780 C C . ALA A 1 98 ? 35.315 6.163 -73.331 1.00 27.11 98 ALA A C 1
ATOM 782 O O . ALA A 1 98 ? 35.606 7.352 -73.335 1.00 27.11 98 ALA A O 1
ATOM 783 N N . LEU A 1 99 ? 36.194 5.147 -73.474 1.00 27.73 99 LEU A N 1
ATOM 784 C CA . LEU A 1 99 ? 37.586 5.163 -73.986 1.00 27.73 99 LEU A CA 1
ATOM 785 C C . LEU A 1 99 ? 38.664 5.662 -72.994 1.00 27.73 99 LEU A C 1
ATOM 787 O O . LEU A 1 99 ? 38.439 6.615 -72.271 1.00 27.73 99 LEU A O 1
ATOM 791 N N . SER A 1 100 ? 39.861 5.080 -72.868 1.00 27.73 100 SER A N 1
ATOM 792 C CA . SER A 1 100 ? 40.640 4.192 -73.744 1.00 27.73 100 SER A CA 1
ATOM 793 C C . SER A 1 100 ? 41.768 3.484 -72.969 1.00 27.73 100 SER A C 1
ATOM 795 O O . SER A 1 100 ? 42.233 3.981 -71.950 1.00 27.73 100 SER A O 1
ATOM 797 N N . ASN A 1 101 ? 42.196 2.342 -73.520 1.00 30.61 101 ASN A N 1
ATOM 798 C CA . ASN A 1 101 ? 43.523 1.709 -73.479 1.00 30.61 101 ASN A CA 1
ATOM 799 C C . ASN A 1 101 ? 44.669 2.493 -72.810 1.00 30.61 101 ASN A C 1
ATOM 801 O O . ASN A 1 101 ? 44.941 3.616 -73.215 1.00 30.61 101 ASN A O 1
ATOM 805 N N . ASP A 1 102 ? 45.470 1.805 -71.988 1.00 26.69 102 ASP A N 1
ATOM 806 C CA . ASP A 1 102 ? 46.839 1.514 -72.430 1.00 26.69 102 ASP A CA 1
ATOM 807 C C . ASP A 1 102 ? 47.492 0.336 -71.697 1.00 26.69 102 ASP A C 1
ATOM 809 O O . ASP A 1 102 ? 47.349 0.145 -70.488 1.00 26.69 102 ASP A O 1
ATOM 813 N N . LYS A 1 103 ? 48.216 -0.469 -72.478 1.00 35.69 103 LYS A N 1
ATOM 814 C CA . LYS A 1 103 ? 49.208 -1.433 -72.007 1.00 35.69 103 LYS A CA 1
ATOM 815 C C . LYS A 1 103 ? 50.562 -0.734 -72.055 1.00 35.69 103 LYS A C 1
ATOM 817 O O . LYS A 1 103 ? 51.027 -0.423 -73.144 1.00 35.69 103 LYS A O 1
ATOM 822 N N . SER A 1 104 ? 51.261 -0.654 -70.931 1.00 29.34 104 SER A N 1
ATOM 823 C CA . SER A 1 104 ? 52.723 -0.608 -70.948 1.00 29.34 104 SER A CA 1
ATOM 824 C C . SER A 1 104 ? 53.292 -1.160 -69.649 1.00 29.34 104 SER A C 1
ATOM 826 O O . SER A 1 104 ? 53.006 -0.698 -68.550 1.00 29.34 104 SER A O 1
ATOM 828 N N . SER A 1 105 ? 54.087 -2.201 -69.835 1.00 35.22 105 SER A N 1
ATOM 829 C CA . SER A 1 105 ? 55.028 -2.800 -68.906 1.00 35.22 105 SER A CA 1
ATOM 830 C C . SER A 1 105 ? 56.048 -1.793 -68.377 1.00 35.22 105 SER A C 1
ATOM 832 O O . SER A 1 105 ? 56.729 -1.167 -69.183 1.00 35.22 105 SER A O 1
ATOM 834 N N . GLU A 1 106 ? 56.272 -1.777 -67.064 1.00 26.11 106 GLU A N 1
ATOM 835 C CA . GLU A 1 106 ? 57.575 -1.425 -66.497 1.00 26.11 106 GLU A CA 1
ATOM 836 C C . GLU A 1 106 ? 57.961 -2.434 -65.414 1.00 26.11 106 GLU A C 1
ATOM 838 O O . GLU A 1 106 ? 57.284 -2.628 -64.405 1.00 26.11 106 GLU A O 1
ATOM 843 N N . ILE A 1 107 ? 59.070 -3.116 -65.688 1.00 35.34 107 ILE A N 1
ATOM 844 C CA . ILE A 1 107 ? 59.847 -3.898 -64.740 1.00 35.34 107 ILE A CA 1
ATOM 845 C C . ILE A 1 107 ? 60.690 -2.887 -63.964 1.00 35.34 107 ILE A C 1
ATOM 847 O O . ILE A 1 107 ? 61.580 -2.268 -64.542 1.00 35.34 107 ILE A O 1
ATOM 851 N N . ALA A 1 108 ? 60.446 -2.754 -62.662 1.00 28.16 108 ALA A N 1
ATOM 852 C CA . ALA A 1 108 ? 61.379 -2.123 -61.740 1.00 28.16 108 ALA A CA 1
ATOM 853 C C . ALA A 1 108 ? 61.650 -3.085 -60.578 1.00 28.16 108 ALA A C 1
ATOM 855 O O . ALA A 1 108 ? 60.762 -3.498 -59.834 1.00 28.16 108 ALA A O 1
ATOM 856 N N . SER A 1 109 ? 62.915 -3.472 -60.503 1.00 33.22 109 SER A N 1
ATOM 857 C CA . SER A 1 109 ? 63.592 -4.247 -59.473 1.00 33.22 109 SER A CA 1
ATOM 858 C C . SER A 1 109 ? 63.094 -4.004 -58.045 1.00 33.22 109 SER A C 1
ATOM 860 O O . SER A 1 109 ? 63.250 -2.907 -57.514 1.00 33.22 109 SER A O 1
ATOM 862 N N . ASN A 1 110 ? 62.643 -5.070 -57.380 1.00 26.03 110 ASN A N 1
ATOM 863 C CA . ASN A 1 110 ? 62.722 -5.174 -55.926 1.00 26.03 110 ASN A CA 1
ATOM 864 C C . ASN A 1 110 ? 63.198 -6.575 -55.527 1.00 26.03 110 ASN A C 1
ATOM 866 O O . ASN A 1 110 ? 62.439 -7.528 -55.337 1.00 26.03 110 ASN A O 1
ATOM 870 N N . SER A 1 111 ? 64.518 -6.680 -55.440 1.00 33.50 111 SER A N 1
ATOM 871 C CA . SER A 1 111 ? 65.270 -7.801 -54.893 1.00 33.50 111 SER A CA 1
ATOM 872 C C . SER A 1 111 ? 64.973 -7.920 -53.392 1.00 33.50 111 SER A C 1
ATOM 874 O O . SER A 1 111 ? 65.684 -7.365 -52.563 1.00 33.50 111 SER A O 1
ATOM 876 N N . GLY A 1 112 ? 63.874 -8.595 -53.046 1.00 33.66 112 GLY A N 1
ATOM 877 C CA . GLY A 1 112 ? 63.463 -8.819 -51.651 1.00 33.66 112 GLY A CA 1
ATOM 878 C C . GLY A 1 112 ? 62.144 -9.575 -51.442 1.00 33.66 112 GLY A C 1
ATOM 879 O O . GLY A 1 112 ? 61.769 -9.828 -50.302 1.00 33.66 112 GLY A O 1
ATOM 880 N N . GLN A 1 113 ? 61.437 -9.973 -52.506 1.00 30.27 113 GLN A N 1
ATOM 881 C CA . GLN A 1 113 ? 60.042 -10.437 -52.421 1.00 30.27 113 GLN A CA 1
ATOM 882 C C . GLN A 1 113 ? 59.829 -11.898 -52.862 1.00 30.27 113 GLN A C 1
ATOM 884 O O . GLN A 1 113 ? 58.772 -12.260 -53.368 1.00 30.27 113 GLN A O 1
ATOM 889 N N . LEU A 1 114 ? 60.825 -12.765 -52.655 1.00 27.62 114 LEU A N 1
ATOM 890 C CA . LEU A 1 114 ? 60.736 -14.198 -52.985 1.00 27.62 114 LEU A CA 1
ATOM 891 C C . LEU A 1 114 ? 60.096 -15.055 -51.873 1.00 27.62 114 LEU A C 1
ATOM 893 O O . LEU A 1 114 ? 59.660 -16.169 -52.143 1.00 27.62 114 LEU A O 1
ATOM 897 N N . THR A 1 115 ? 59.959 -14.558 -50.638 1.00 37.97 115 THR A N 1
ATOM 898 C CA . THR A 1 115 ? 59.375 -15.324 -49.513 1.00 37.97 115 THR A CA 1
ATOM 899 C C . THR A 1 115 ? 57.843 -15.248 -49.428 1.00 37.97 115 THR A C 1
ATOM 901 O O . THR A 1 115 ? 57.213 -16.188 -48.942 1.00 37.97 115 THR A O 1
ATOM 904 N N . GLY A 1 116 ? 57.216 -14.184 -49.948 1.00 39.47 116 GLY A N 1
ATOM 905 C CA . GLY A 1 116 ? 55.757 -13.985 -49.892 1.00 39.47 116 GLY A CA 1
ATOM 906 C C . GLY A 1 116 ? 54.952 -14.933 -50.794 1.00 39.47 116 GLY A C 1
ATOM 907 O O . GLY A 1 116 ? 53.885 -15.416 -50.406 1.00 39.47 116 GLY A O 1
ATOM 908 N N . GLN A 1 117 ? 55.491 -15.274 -51.971 1.00 43.47 117 GLN A N 1
ATOM 909 C CA . GLN A 1 117 ? 54.870 -16.251 -52.875 1.00 43.47 117 GLN A CA 1
ATOM 910 C C . GLN A 1 117 ? 54.979 -17.684 -52.329 1.00 43.47 117 GLN A C 1
ATOM 912 O O . GLN A 1 117 ? 54.033 -18.457 -52.453 1.00 43.47 117 GLN A O 1
ATOM 917 N N . ILE A 1 118 ? 56.075 -18.022 -51.637 1.00 50.25 118 ILE A N 1
ATOM 918 C CA . ILE A 1 118 ? 56.275 -19.343 -51.016 1.00 50.25 118 ILE A CA 1
ATOM 919 C C . ILE A 1 118 ? 55.274 -19.573 -49.869 1.00 50.25 118 ILE A C 1
ATOM 921 O O . ILE A 1 118 ? 54.739 -20.673 -49.737 1.00 50.25 118 ILE A O 1
ATOM 925 N N . GLY A 1 119 ? 54.966 -18.538 -49.075 1.00 54.38 119 GLY A N 1
ATOM 926 C CA . GLY A 1 119 ? 54.024 -18.629 -47.951 1.00 54.38 119 GLY A CA 1
ATOM 927 C C . GLY A 1 119 ? 52.574 -18.898 -48.369 1.00 54.38 119 GLY A C 1
ATOM 928 O O . GLY A 1 119 ? 51.888 -19.693 -47.730 1.00 54.38 119 GLY A O 1
ATOM 929 N N . THR A 1 120 ? 52.125 -18.305 -49.478 1.00 63.19 120 THR A N 1
ATOM 930 C CA . THR A 1 120 ? 50.761 -18.507 -50.006 1.00 63.19 120 THR A CA 1
ATOM 931 C C . THR A 1 120 ? 50.584 -19.916 -50.579 1.00 63.19 120 THR A C 1
ATOM 933 O O . THR A 1 120 ? 49.557 -20.559 -50.375 1.00 63.19 120 THR A O 1
ATOM 936 N N . VAL A 1 121 ? 51.632 -20.467 -51.202 1.00 74.31 121 VAL A N 1
ATOM 937 C CA . VAL A 1 121 ? 51.623 -21.815 -51.792 1.00 74.31 121 VAL A CA 1
ATOM 938 C C . VAL A 1 121 ? 51.303 -22.909 -50.765 1.00 74.31 121 VAL A C 1
ATOM 940 O O . VAL A 1 121 ? 50.809 -23.966 -51.170 1.00 74.31 121 VAL A O 1
ATOM 943 N N . LEU A 1 122 ? 51.565 -22.694 -49.468 1.00 82.12 122 LEU A N 1
ATOM 944 C CA . LEU A 1 122 ? 51.388 -23.683 -48.392 1.00 82.12 122 LEU A CA 1
ATOM 945 C C . LEU A 1 122 ? 49.922 -24.046 -48.103 1.00 82.12 122 LEU A C 1
ATOM 947 O O . LEU A 1 122 ? 49.670 -25.197 -47.756 1.00 82.12 122 LEU A O 1
ATOM 951 N N . TYR A 1 123 ? 48.981 -23.127 -48.325 1.00 86.50 123 TYR A N 1
ATOM 952 C CA . TYR A 1 123 ? 47.546 -23.328 -48.059 1.00 86.50 123 TYR A CA 1
ATOM 953 C C . TYR A 1 123 ? 46.776 -23.869 -49.266 1.00 86.50 123 TYR A C 1
ATOM 955 O O . TYR A 1 123 ? 45.735 -24.493 -49.110 1.00 86.50 123 TYR A O 1
ATOM 963 N N . VAL A 1 124 ? 47.318 -23.673 -50.471 1.00 86.00 124 VAL A N 1
ATOM 964 C CA . VAL A 1 124 ? 46.669 -24.040 -51.735 1.00 86.00 124 VAL A CA 1
ATOM 965 C C . VAL A 1 124 ? 46.414 -25.547 -51.819 1.00 86.00 124 VAL A C 1
ATOM 967 O O . VAL A 1 124 ? 47.352 -26.349 -51.702 1.00 86.00 124 VAL A O 1
ATOM 970 N N . ALA A 1 125 ? 45.161 -25.909 -52.097 1.00 85.50 125 ALA A N 1
ATOM 971 C CA . ALA A 1 125 ? 44.709 -27.281 -52.294 1.00 85.50 125 ALA A CA 1
ATOM 972 C C . ALA A 1 125 ? 45.477 -28.002 -53.428 1.00 85.50 125 ALA A C 1
ATOM 974 O O . ALA A 1 125 ? 45.855 -27.366 -54.419 1.00 85.50 125 ALA A O 1
ATOM 975 N N . PRO A 1 126 ? 45.749 -29.316 -53.313 1.00 84.38 126 PRO A N 1
ATOM 976 C CA . PRO A 1 126 ? 46.551 -30.058 -54.290 1.00 84.38 126 PRO A CA 1
ATOM 977 C C . PRO A 1 126 ? 45.951 -30.033 -55.703 1.00 84.38 126 PRO A C 1
ATOM 979 O O . PRO A 1 126 ? 46.692 -29.929 -56.683 1.00 84.38 126 PRO A O 1
ATOM 982 N N . GLU A 1 127 ? 44.624 -30.038 -55.817 1.00 81.12 127 GLU A N 1
ATOM 983 C CA . GLU A 1 127 ? 43.902 -29.979 -57.089 1.00 81.12 127 GLU A CA 1
ATOM 984 C C . GLU A 1 127 ? 44.131 -28.675 -57.872 1.00 81.12 127 GLU A C 1
ATOM 986 O O . GLU A 1 127 ? 44.085 -28.694 -59.095 1.00 81.12 127 GLU A O 1
ATOM 991 N N . LEU A 1 128 ? 44.467 -27.562 -57.209 1.00 76.19 128 LEU A N 1
ATOM 992 C CA . LEU A 1 128 ? 44.776 -26.291 -57.880 1.00 76.19 128 LEU A CA 1
ATOM 993 C C . LEU A 1 128 ? 46.165 -26.289 -58.540 1.00 76.19 128 LEU A C 1
ATOM 995 O O . LEU A 1 128 ? 46.409 -25.505 -59.453 1.00 76.19 128 LEU A O 1
ATOM 999 N N . LYS A 1 129 ? 47.082 -27.158 -58.092 1.00 66.81 129 LYS A N 1
ATOM 1000 C CA . LYS A 1 129 ? 48.445 -27.279 -58.643 1.00 66.81 129 LYS A CA 1
ATOM 1001 C C . LYS A 1 129 ? 48.544 -28.269 -59.803 1.00 66.81 129 LYS A C 1
ATOM 1003 O O . LYS A 1 129 ? 49.445 -28.143 -60.625 1.00 66.81 129 LYS A O 1
ATOM 1008 N N . ALA A 1 130 ? 47.645 -29.251 -59.860 1.00 59.72 130 ALA A N 1
ATOM 1009 C CA . ALA A 1 130 ? 47.625 -30.273 -60.906 1.00 59.72 130 ALA A CA 1
ATOM 1010 C C . ALA A 1 130 ? 47.056 -29.758 -62.248 1.00 59.72 130 ALA A C 1
ATOM 1012 O O . ALA A 1 130 ? 47.289 -30.363 -63.294 1.00 59.72 130 ALA A O 1
ATOM 1013 N N . SER A 1 131 ? 46.340 -28.629 -62.246 1.00 52.81 131 SER A N 1
ATOM 1014 C CA . SER A 1 131 ? 45.622 -28.103 -63.413 1.00 52.81 131 SER A CA 1
ATOM 1015 C C . SER A 1 131 ? 46.443 -27.105 -64.233 1.00 52.81 131 SER A C 1
ATOM 1017 O O . SER A 1 131 ? 46.174 -25.907 -64.223 1.00 52.81 131 SER A O 1
ATOM 1019 N N . VAL A 1 132 ? 47.389 -27.601 -65.031 1.00 47.22 132 VAL A N 1
ATOM 1020 C CA . VAL A 1 132 ? 47.909 -26.847 -66.197 1.00 47.22 132 VAL A CA 1
ATOM 1021 C C . VAL A 1 132 ? 47.003 -27.040 -67.438 1.00 47.22 132 VAL A C 1
ATOM 1023 O O . VAL A 1 132 ? 47.221 -26.445 -68.487 1.00 47.22 132 VAL A O 1
ATOM 1026 N N . GLY A 1 133 ? 45.894 -27.782 -67.317 1.00 42.69 133 GLY A N 1
ATOM 1027 C CA . GLY A 1 133 ? 44.846 -27.867 -68.337 1.00 42.69 133 GLY A CA 1
ATOM 1028 C C . GLY A 1 133 ? 43.488 -28.241 -67.735 1.00 42.69 133 GLY A C 1
ATOM 1029 O O . GLY A 1 133 ? 43.393 -29.230 -67.022 1.00 42.69 133 GLY A O 1
ATOM 1030 N N . LYS A 1 134 ? 42.467 -27.408 -67.999 1.00 48.22 134 LYS A N 1
ATOM 1031 C CA . LYS A 1 134 ? 41.020 -27.560 -67.710 1.00 48.22 134 LYS A CA 1
ATOM 1032 C C . LYS A 1 134 ? 40.609 -28.762 -66.832 1.00 48.22 134 LYS A C 1
ATOM 1034 O O . LYS A 1 134 ? 40.193 -29.796 -67.344 1.00 48.22 134 LYS A O 1
ATOM 1039 N N . THR A 1 135 ? 40.564 -28.565 -65.517 1.00 45.41 135 THR A N 1
ATOM 1040 C CA . THR A 1 135 ? 39.697 -29.350 -64.621 1.00 45.41 135 THR A CA 1
ATOM 1041 C C . THR A 1 135 ? 38.885 -28.388 -63.759 1.00 45.41 135 THR A C 1
ATOM 1043 O O . THR A 1 135 ? 39.438 -27.432 -63.220 1.00 45.41 135 THR A O 1
ATOM 1046 N N . ASN A 1 136 ? 37.573 -28.612 -63.660 1.00 57.59 136 ASN A N 1
ATOM 1047 C CA . ASN A 1 136 ? 36.662 -27.799 -62.854 1.00 57.59 136 ASN A CA 1
ATOM 1048 C C . ASN A 1 136 ? 36.883 -28.103 -61.366 1.00 57.59 136 ASN A C 1
ATOM 1050 O O . ASN A 1 136 ? 36.627 -29.216 -60.918 1.00 57.59 136 ASN A O 1
ATOM 1054 N N . TYR A 1 137 ? 37.356 -27.119 -60.612 1.00 70.69 137 TYR A N 1
ATOM 1055 C CA . TYR A 1 137 ? 37.481 -27.168 -59.157 1.00 70.69 137 TYR A CA 1
ATOM 1056 C C . TYR A 1 137 ? 36.324 -26.395 -58.515 1.00 70.69 137 TYR A C 1
ATOM 1058 O O . TYR A 1 137 ? 35.747 -25.500 -59.135 1.00 70.69 137 TYR A O 1
ATOM 1066 N N . ASN A 1 138 ? 35.963 -26.769 -57.291 1.00 83.06 138 ASN A N 1
ATOM 1067 C CA . ASN A 1 138 ? 34.771 -26.295 -56.591 1.00 83.06 138 ASN A CA 1
ATOM 1068 C C . ASN A 1 138 ? 35.135 -25.614 -55.259 1.00 83.06 138 ASN A C 1
ATOM 1070 O O . ASN A 1 138 ? 36.307 -25.405 -54.953 1.00 83.06 138 ASN A O 1
ATOM 1074 N N . GLU A 1 139 ? 34.134 -25.267 -54.457 1.00 87.12 139 GLU A N 1
ATOM 1075 C CA . GLU A 1 139 ? 34.276 -24.578 -53.170 1.00 87.12 139 GLU A CA 1
ATOM 1076 C C . GLU A 1 139 ? 35.078 -25.368 -52.118 1.00 87.12 139 GLU A C 1
ATOM 1078 O O . GLU A 1 139 ? 35.559 -24.815 -51.130 1.00 87.12 139 GLU A O 1
ATOM 1083 N N . LYS A 1 140 ? 35.300 -26.672 -52.340 1.00 89.69 140 LYS A N 1
ATOM 1084 C CA . LYS A 1 140 ? 36.080 -27.525 -51.433 1.00 89.69 140 LYS A CA 1
ATOM 1085 C C . LYS A 1 140 ? 37.551 -27.120 -51.365 1.00 89.69 140 LYS A C 1
ATOM 1087 O O . LYS A 1 140 ? 38.213 -27.500 -50.399 1.00 89.69 140 LYS A O 1
ATOM 1092 N N . VAL A 1 141 ? 38.073 -26.353 -52.326 1.00 90.12 141 VAL A N 1
ATOM 1093 C CA . VAL A 1 141 ? 39.454 -25.838 -52.266 1.00 90.12 141 VAL A CA 1
ATOM 1094 C C . VAL A 1 141 ? 39.683 -24.964 -51.028 1.00 90.12 141 VAL A C 1
ATOM 1096 O O . VAL A 1 141 ? 40.728 -25.083 -50.393 1.00 90.12 141 VAL A O 1
ATOM 1099 N N . ASP A 1 142 ? 38.684 -24.177 -50.617 1.00 91.62 142 ASP A N 1
ATOM 1100 C CA . ASP A 1 142 ? 38.767 -23.329 -49.421 1.00 91.62 142 ASP A CA 1
ATOM 1101 C C . ASP A 1 142 ? 38.688 -24.154 -48.132 1.00 91.62 142 ASP A C 1
ATOM 1103 O O . ASP A 1 142 ? 39.324 -23.821 -47.134 1.00 91.62 142 ASP A O 1
ATOM 1107 N N . ILE A 1 143 ? 37.986 -25.293 -48.172 1.00 93.38 143 ILE A N 1
ATOM 1108 C CA . ILE A 1 143 ? 37.911 -26.252 -47.061 1.00 93.38 143 ILE A CA 1
ATOM 1109 C C . ILE A 1 143 ? 39.274 -26.922 -46.804 1.00 93.38 143 ILE A C 1
ATOM 1111 O O . ILE A 1 143 ? 39.616 -27.198 -45.654 1.00 93.38 143 ILE A O 1
ATOM 1115 N N . TYR A 1 144 ? 40.089 -27.135 -47.843 1.00 93.06 144 TYR A N 1
ATOM 1116 C CA . TYR A 1 144 ? 41.463 -27.626 -47.672 1.00 93.06 144 TYR A CA 1
ATOM 1117 C C . TYR A 1 144 ? 42.351 -26.580 -46.998 1.00 93.06 144 TYR A C 1
ATOM 1119 O O . TYR A 1 144 ? 43.037 -26.880 -46.019 1.00 93.06 144 TYR A O 1
ATOM 1127 N N . SER A 1 145 ? 42.301 -25.338 -47.489 1.00 93.12 145 SER A N 1
ATOM 1128 C CA . SER A 1 145 ? 43.016 -24.205 -46.893 1.00 93.12 145 SER A CA 1
ATOM 1129 C C . SER A 1 145 ? 42.637 -24.031 -45.420 1.00 93.12 145 SER A C 1
ATOM 1131 O O . SER A 1 145 ? 43.510 -23.884 -44.563 1.00 93.12 145 SER A O 1
ATOM 1133 N N . LEU A 1 146 ? 41.343 -24.151 -45.108 1.00 94.44 146 LEU A N 1
ATOM 1134 C CA . LEU A 1 146 ? 40.807 -24.129 -43.750 1.00 94.44 146 LEU A CA 1
ATOM 1135 C C . LEU A 1 146 ? 41.390 -25.243 -42.863 1.00 94.44 146 LEU A C 1
ATOM 1137 O O . LEU A 1 146 ? 41.669 -24.996 -41.692 1.00 94.44 146 LEU A O 1
ATOM 1141 N N . GLY A 1 147 ? 41.628 -26.443 -43.401 1.00 92.56 147 GLY A N 1
ATOM 1142 C CA . GLY A 1 147 ? 42.267 -27.544 -42.669 1.00 92.56 147 GLY A CA 1
ATOM 1143 C C . GLY A 1 147 ? 43.698 -27.233 -42.223 1.00 92.56 147 GLY A C 1
ATOM 1144 O O . GLY A 1 147 ? 44.083 -27.572 -41.103 1.00 92.56 147 GLY A O 1
ATOM 1145 N N . ILE A 1 148 ? 44.471 -26.534 -43.062 1.00 92.56 148 ILE A N 1
ATOM 1146 C CA . ILE A 1 148 ? 45.826 -26.077 -42.716 1.00 92.56 148 ILE A CA 1
ATOM 1147 C C . ILE A 1 148 ? 45.757 -24.968 -41.658 1.00 92.56 148 ILE A C 1
ATOM 1149 O O . ILE A 1 148 ? 46.506 -25.002 -40.683 1.00 92.56 148 ILE A O 1
ATOM 1153 N N . ILE A 1 149 ? 44.826 -24.020 -41.809 1.00 93.69 149 ILE A N 1
ATOM 1154 C CA . ILE A 1 149 ? 44.603 -22.930 -40.844 1.00 93.69 149 ILE A CA 1
ATOM 1155 C C . ILE A 1 149 ? 44.224 -23.489 -39.469 1.00 93.69 149 ILE A C 1
ATOM 1157 O O . ILE A 1 149 ? 44.797 -23.077 -38.464 1.00 93.69 149 ILE A O 1
ATOM 1161 N N . PHE A 1 150 ? 43.304 -24.452 -39.416 1.00 93.69 150 PHE A N 1
ATOM 1162 C CA . PHE A 1 150 ? 42.857 -25.050 -38.161 1.00 93.69 150 PHE A CA 1
ATOM 1163 C C . PHE A 1 150 ? 43.977 -25.809 -37.445 1.00 93.69 150 PHE A C 1
ATOM 1165 O O . PHE A 1 150 ? 44.138 -25.655 -36.237 1.00 93.69 150 PHE A O 1
ATOM 1172 N N . PHE A 1 151 ? 44.805 -26.562 -38.183 1.00 92.62 151 PHE A N 1
ATOM 1173 C CA . PHE A 1 151 ? 46.000 -27.179 -37.602 1.00 92.62 151 PHE A CA 1
ATOM 1174 C C . PHE A 1 151 ? 46.895 -26.131 -36.931 1.00 92.62 151 PHE A C 1
ATOM 1176 O O . PHE A 1 151 ? 47.326 -26.326 -35.798 1.00 92.62 151 PHE A O 1
ATOM 1183 N N . GLU A 1 152 ? 47.144 -25.004 -37.598 1.00 91.81 152 GLU A N 1
ATOM 1184 C CA . GLU A 1 152 ? 47.969 -23.937 -37.038 1.00 91.81 152 GLU A CA 1
ATOM 1185 C C . GLU A 1 152 ? 47.351 -23.241 -35.826 1.00 91.81 152 GLU A C 1
ATOM 1187 O O . GLU A 1 152 ? 48.086 -22.859 -34.924 1.00 91.81 152 GLU A O 1
ATOM 1192 N N . MET A 1 153 ? 46.025 -23.090 -35.773 1.00 91.94 153 MET A N 1
ATOM 1193 C CA . MET A 1 153 ? 45.337 -22.558 -34.589 1.00 91.94 153 MET A CA 1
ATOM 1194 C C . MET A 1 153 ? 45.514 -23.473 -33.371 1.00 91.94 153 MET A C 1
ATOM 1196 O O . MET A 1 153 ? 45.577 -22.991 -32.243 1.00 91.94 153 MET A O 1
ATOM 1200 N N . CYS A 1 154 ? 45.597 -24.787 -33.595 1.00 89.25 154 CYS A N 1
ATOM 1201 C CA . CYS A 1 154 ? 45.711 -25.799 -32.546 1.00 89.25 154 CYS A CA 1
ATOM 1202 C C . CYS A 1 154 ? 47.160 -26.163 -32.170 1.00 89.25 154 CYS A C 1
ATOM 1204 O O . CYS A 1 154 ? 47.353 -26.884 -31.187 1.00 89.25 154 CYS A O 1
ATOM 1206 N N . HIS A 1 155 ? 48.161 -25.721 -32.935 1.00 86.44 155 HIS A N 1
ATOM 1207 C CA . HIS A 1 155 ? 49.568 -26.091 -32.760 1.00 86.44 155 HIS A CA 1
ATOM 1208 C C . HIS A 1 155 ? 50.389 -24.925 -32.176 1.00 86.44 155 HIS A C 1
ATOM 1210 O O . HIS A 1 155 ? 50.105 -23.770 -32.496 1.00 86.44 155 HIS A O 1
ATOM 1216 N N . PRO A 1 156 ? 51.424 -25.189 -31.351 1.00 82.88 156 PRO A N 1
ATOM 1217 C CA . PRO A 1 156 ? 52.355 -24.150 -30.918 1.00 82.88 156 PRO A CA 1
ATOM 1218 C C . PRO A 1 156 ? 52.959 -23.377 -32.105 1.00 82.88 156 PRO A C 1
ATOM 1220 O O . PRO A 1 156 ? 53.173 -23.965 -33.171 1.00 82.88 156 PRO A O 1
ATOM 1223 N N . PRO A 1 157 ? 53.255 -22.073 -31.954 1.00 78.69 157 PRO A N 1
ATOM 1224 C CA . PRO A 1 157 ? 53.769 -21.264 -33.051 1.00 78.69 157 PRO A CA 1
ATOM 1225 C C . PRO A 1 157 ? 55.114 -21.808 -33.556 1.00 78.69 157 PRO A C 1
ATOM 1227 O O . PRO A 1 157 ? 56.047 -22.049 -32.792 1.00 78.69 157 PRO A O 1
ATOM 1230 N N . LEU A 1 158 ? 55.210 -21.999 -34.873 1.00 80.69 158 LEU A N 1
ATOM 1231 C CA . LEU A 1 158 ? 56.419 -22.475 -35.549 1.00 80.69 158 LEU A CA 1
ATOM 1232 C C . LEU A 1 158 ? 57.396 -21.296 -35.681 1.00 80.69 158 LEU A C 1
ATOM 1234 O O . LEU A 1 158 ? 57.188 -20.418 -36.519 1.00 80.69 158 LEU A O 1
ATOM 1238 N N . LEU A 1 159 ? 58.420 -21.266 -34.822 1.00 69.50 159 LEU A N 1
ATOM 1239 C CA . LEU A 1 159 ? 59.298 -20.107 -34.599 1.00 69.50 159 LEU A CA 1
ATOM 1240 C C . LEU A 1 159 ? 60.155 -19.740 -35.817 1.00 69.50 159 LEU A C 1
ATOM 1242 O O . LEU A 1 159 ? 60.424 -18.560 -36.043 1.00 69.50 159 LEU A O 1
ATOM 1246 N N . THR A 1 160 ? 60.579 -20.720 -36.622 1.00 80.06 160 THR A N 1
ATOM 1247 C CA . THR A 1 160 ? 61.335 -20.457 -37.855 1.00 80.06 160 THR A CA 1
ATOM 1248 C C . THR A 1 160 ? 60.513 -20.743 -39.113 1.00 80.06 160 THR A C 1
ATOM 1250 O O . THR A 1 160 ? 59.745 -21.706 -39.198 1.00 80.06 160 THR A O 1
ATOM 1253 N N . GLY A 1 161 ? 60.723 -19.937 -40.160 1.00 75.19 161 GLY A N 1
ATOM 1254 C CA . GLY A 1 161 ? 60.079 -20.151 -41.461 1.00 75.19 161 GLY A CA 1
ATOM 1255 C C . GLY A 1 161 ? 60.394 -21.523 -42.076 1.00 75.19 161 GLY A C 1
ATOM 1256 O O . GLY A 1 161 ? 59.540 -22.109 -42.735 1.00 75.19 161 GLY A O 1
ATOM 1257 N N . MET A 1 162 ? 61.583 -22.076 -41.813 1.00 77.69 162 MET A N 1
ATOM 1258 C CA . MET A 1 162 ? 61.988 -23.398 -42.308 1.00 77.69 162 MET A CA 1
ATOM 1259 C C . MET A 1 162 ? 61.261 -24.544 -41.594 1.00 77.69 162 MET A C 1
ATOM 1261 O O . MET A 1 162 ? 60.806 -25.477 -42.257 1.00 77.69 162 MET A O 1
ATOM 1265 N N . GLU A 1 163 ? 61.094 -24.471 -40.270 1.00 81.50 163 GLU A N 1
ATOM 1266 C CA . GLU A 1 163 ? 60.276 -25.435 -39.517 1.00 81.50 163 GLU A CA 1
ATOM 1267 C C . GLU A 1 163 ? 58.827 -25.396 -39.989 1.00 81.50 163 GLU A C 1
ATOM 1269 O O . GLU A 1 163 ? 58.236 -26.438 -40.272 1.00 81.50 163 GLU A O 1
ATOM 1274 N N . ARG A 1 164 ? 58.287 -24.188 -40.169 1.00 84.44 164 ARG A N 1
ATOM 1275 C CA . ARG A 1 164 ? 56.948 -23.967 -40.711 1.00 84.44 164 ARG A CA 1
ATOM 1276 C C . ARG A 1 164 ? 56.758 -24.624 -42.074 1.00 84.44 164 ARG A C 1
ATOM 1278 O O . ARG A 1 164 ? 55.796 -25.364 -42.265 1.00 84.44 164 ARG A O 1
ATOM 1285 N N . ILE A 1 165 ? 57.683 -24.402 -43.008 1.00 82.06 165 ILE A N 1
ATOM 1286 C CA . ILE A 1 165 ? 57.642 -25.021 -44.340 1.00 82.06 165 ILE A CA 1
ATOM 1287 C C . ILE A 1 165 ? 57.717 -26.545 -44.225 1.00 82.06 165 ILE A C 1
ATOM 1289 O O . ILE A 1 165 ? 56.936 -27.231 -44.882 1.00 82.06 165 ILE A O 1
ATOM 1293 N N . LYS A 1 166 ? 58.601 -27.092 -43.384 1.00 83.44 166 LYS A N 1
ATOM 1294 C CA . LYS A 1 166 ? 58.762 -28.544 -43.210 1.00 83.44 166 LYS A CA 1
ATOM 1295 C C . LYS A 1 166 ? 57.499 -29.204 -42.650 1.00 83.44 166 LYS A C 1
ATOM 1297 O O . LYS A 1 166 ? 57.037 -30.204 -43.201 1.00 83.44 166 LYS A O 1
ATOM 1302 N N . VAL A 1 167 ? 56.923 -28.637 -41.590 1.00 85.25 167 VAL A N 1
ATOM 1303 C CA . VAL A 1 167 ? 55.716 -29.169 -40.937 1.00 85.25 167 VAL A CA 1
ATOM 1304 C C . VAL A 1 167 ? 54.516 -29.063 -41.872 1.00 85.25 167 VAL A C 1
ATOM 1306 O O . VAL A 1 167 ? 53.876 -30.073 -42.151 1.00 85.25 167 VAL A O 1
ATOM 1309 N N . LEU A 1 168 ? 54.256 -27.883 -42.444 1.00 87.12 168 LEU A N 1
ATOM 1310 C CA . LEU A 1 168 ? 53.114 -27.698 -43.342 1.00 87.12 168 LEU A CA 1
ATOM 1311 C C . LEU A 1 168 ? 53.266 -28.481 -44.654 1.00 87.12 168 LEU A C 1
ATOM 1313 O O . LEU A 1 168 ? 52.267 -28.923 -45.205 1.00 87.12 168 LEU A O 1
ATOM 1317 N N . SER A 1 169 ? 54.487 -28.721 -45.143 1.00 84.94 169 SER A N 1
ATOM 1318 C CA . SER A 1 169 ? 54.704 -29.615 -46.294 1.00 84.94 169 SER A CA 1
ATOM 1319 C C . SER A 1 169 ? 54.407 -31.077 -45.956 1.00 84.94 169 SER A C 1
ATOM 1321 O O . SER A 1 169 ? 53.892 -31.795 -46.808 1.00 84.94 169 SER A O 1
ATOM 1323 N N . SER A 1 170 ? 54.661 -31.507 -44.716 1.00 85.12 170 SER A N 1
ATOM 1324 C CA . SER A 1 170 ? 54.360 -32.872 -44.254 1.00 85.12 170 SER A CA 1
ATOM 1325 C C . SER A 1 170 ? 52.851 -33.130 -44.153 1.00 85.12 170 SER A C 1
ATOM 1327 O O . SER A 1 170 ? 52.392 -34.222 -44.475 1.00 85.12 170 SER A O 1
ATOM 1329 N N . LEU A 1 171 ? 52.059 -32.108 -43.798 1.00 85.62 171 LEU A N 1
ATOM 1330 C CA . LEU A 1 171 ? 50.588 -32.187 -43.774 1.00 85.62 171 LEU A CA 1
ATOM 1331 C C . LEU A 1 171 ? 49.952 -32.359 -45.157 1.00 85.62 171 LEU A C 1
ATOM 1333 O O . LEU A 1 171 ? 48.783 -32.716 -45.251 1.00 85.62 171 LEU A O 1
ATOM 1337 N N . ARG A 1 172 ? 50.703 -32.066 -46.221 1.00 86.56 172 ARG A N 1
ATOM 1338 C CA . ARG A 1 172 ? 50.242 -32.109 -47.616 1.00 86.56 172 ARG A CA 1
ATOM 1339 C C . ARG A 1 172 ? 50.639 -33.391 -48.341 1.00 86.56 172 ARG A C 1
ATOM 1341 O O . ARG A 1 172 ? 50.484 -33.475 -49.559 1.00 86.56 172 ARG A O 1
ATOM 1348 N N . LEU A 1 173 ? 51.240 -34.342 -47.632 1.00 85.06 173 LEU A N 1
ATOM 1349 C CA . LEU A 1 173 ? 51.492 -35.670 -48.168 1.00 85.06 173 LEU A CA 1
ATOM 1350 C C . LEU A 1 173 ? 50.163 -36.447 -48.236 1.00 85.06 173 LEU A C 1
ATOM 1352 O O . LEU A 1 173 ? 49.316 -36.253 -47.364 1.00 85.06 173 LEU A O 1
ATOM 1356 N N . PRO A 1 174 ? 49.978 -37.349 -49.223 1.00 77.31 174 PRO A N 1
ATOM 1357 C CA . PRO A 1 174 ? 48.774 -38.184 -49.315 1.00 77.31 174 PRO A CA 1
ATOM 1358 C C . PRO A 1 174 ? 48.490 -38.970 -48.028 1.00 77.31 174 PRO A C 1
ATOM 1360 O O . PRO A 1 174 ? 47.338 -39.117 -47.625 1.00 77.31 174 PRO A O 1
ATOM 1363 N N . GLU A 1 175 ? 49.549 -39.428 -47.358 1.00 79.56 175 GLU A N 1
ATOM 1364 C CA . GLU A 1 175 ? 49.494 -39.869 -45.968 1.00 79.56 175 GLU A CA 1
ATOM 1365 C C . GLU A 1 175 ? 49.833 -38.686 -45.057 1.00 79.56 175 GLU A C 1
ATOM 1367 O O . GLU A 1 175 ? 50.990 -38.285 -44.943 1.00 79.56 175 GLU A O 1
ATOM 1372 N N . ILE A 1 176 ? 48.813 -38.106 -44.421 1.00 81.81 176 ILE A N 1
ATOM 1373 C CA . ILE A 1 176 ? 48.975 -36.932 -43.556 1.00 81.81 176 ILE A CA 1
ATOM 1374 C C . ILE A 1 176 ? 49.772 -37.327 -42.306 1.00 81.81 176 ILE A C 1
ATOM 1376 O O . ILE A 1 176 ? 49.243 -37.974 -41.395 1.00 81.81 176 ILE A O 1
ATOM 1380 N N . VAL A 1 177 ? 51.032 -36.891 -42.240 1.00 77.81 177 VAL A N 1
ATOM 1381 C CA . VAL A 1 177 ? 51.902 -37.071 -41.071 1.00 77.81 177 VAL A CA 1
ATOM 1382 C C . VAL A 1 177 ? 51.779 -35.847 -40.165 1.00 77.81 177 VAL A C 1
ATOM 1384 O O . VAL A 1 177 ? 52.307 -34.777 -40.465 1.00 77.81 177 VAL A O 1
ATOM 1387 N N . LEU A 1 178 ? 51.069 -36.004 -39.045 1.00 80.56 178 LEU A N 1
ATOM 1388 C CA . LEU A 1 178 ? 50.973 -34.977 -38.004 1.00 80.56 178 LEU A CA 1
ATOM 1389 C C . LEU A 1 178 ? 52.203 -35.055 -37.081 1.00 80.56 178 LEU A C 1
ATOM 1391 O O . LEU A 1 178 ? 52.612 -36.163 -36.725 1.00 80.56 178 LEU A O 1
ATOM 1395 N N . PRO A 1 179 ? 52.796 -33.920 -36.661 1.00 76.69 179 PRO A N 1
ATOM 1396 C CA . PRO A 1 179 ? 53.868 -33.936 -35.673 1.00 76.69 179 PRO A CA 1
ATOM 1397 C C . PRO A 1 179 ? 53.345 -34.502 -34.348 1.00 76.69 179 PRO A C 1
ATOM 1399 O O . PRO A 1 179 ? 52.232 -34.177 -33.932 1.00 76.69 179 PRO A O 1
ATOM 1402 N N . VAL A 1 180 ? 54.147 -35.340 -33.685 1.00 60.31 180 VAL A N 1
ATOM 1403 C CA . VAL A 1 180 ? 53.827 -35.878 -32.354 1.00 60.31 180 VAL A CA 1
ATOM 1404 C C . VAL A 1 180 ? 53.771 -34.700 -31.382 1.00 60.31 180 VAL A C 1
ATOM 1406 O O . VAL A 1 180 ? 54.799 -34.151 -30.998 1.00 60.31 180 VAL A O 1
ATOM 1409 N N . SER A 1 181 ? 52.564 -34.247 -31.059 1.00 60.53 181 SER A N 1
ATOM 1410 C CA . SER A 1 181 ? 52.326 -33.136 -30.145 1.00 60.53 181 SER A CA 1
ATOM 1411 C C . SER A 1 181 ? 51.166 -33.500 -29.232 1.00 60.53 181 SER A C 1
ATOM 1413 O O . SER A 1 181 ? 50.076 -33.809 -29.713 1.00 60.53 181 SER A O 1
ATOM 1415 N N . ASP A 1 182 ? 51.394 -33.415 -27.923 1.00 60.78 182 ASP A N 1
ATOM 1416 C CA . ASP A 1 182 ? 50.412 -33.746 -26.879 1.00 60.78 182 ASP A CA 1
ATOM 1417 C C . ASP A 1 182 ? 49.201 -32.784 -26.842 1.00 60.78 182 ASP A C 1
ATOM 1419 O O . ASP A 1 182 ? 48.256 -32.988 -26.084 1.00 60.78 182 ASP A O 1
ATOM 1423 N N . ASN A 1 183 ? 49.201 -31.736 -27.675 1.00 68.69 183 ASN A N 1
ATOM 1424 C CA . ASN A 1 183 ? 48.220 -30.645 -27.645 1.00 68.69 183 ASN A CA 1
ATOM 1425 C C . ASN A 1 183 ? 46.998 -30.850 -28.563 1.00 68.69 183 ASN A C 1
ATOM 1427 O O . ASN A 1 183 ? 46.054 -30.053 -28.504 1.00 68.69 183 ASN A O 1
ATOM 1431 N N . LEU A 1 184 ? 46.997 -31.880 -29.419 1.00 81.44 184 LEU A N 1
ATOM 1432 C CA . LEU A 1 184 ? 45.884 -32.192 -30.323 1.00 81.44 184 LEU A CA 1
ATOM 1433 C C . LEU A 1 184 ? 44.986 -33.290 -29.740 1.00 81.44 184 LEU A C 1
ATOM 1435 O O . LEU A 1 184 ? 45.418 -34.408 -29.472 1.00 81.44 184 LEU A O 1
ATOM 1439 N N . THR A 1 185 ? 43.700 -32.992 -29.600 1.00 83.69 185 THR A N 1
ATOM 1440 C CA . THR A 1 185 ? 42.671 -33.953 -29.192 1.00 83.69 185 THR A CA 1
ATOM 1441 C C . THR A 1 185 ? 42.282 -34.879 -30.346 1.00 83.69 185 THR A C 1
ATOM 1443 O O . THR A 1 185 ? 42.388 -34.524 -31.521 1.00 83.69 185 THR A O 1
ATOM 1446 N N . SER A 1 186 ? 41.733 -36.059 -30.037 1.00 82.50 186 SER A N 1
ATOM 1447 C CA . SER A 1 186 ? 41.269 -37.010 -31.062 1.00 82.50 186 SER A CA 1
ATOM 1448 C C . SER A 1 186 ? 40.229 -36.405 -32.018 1.00 82.50 186 SER A C 1
ATOM 1450 O O . SER A 1 186 ? 40.224 -36.737 -33.201 1.00 82.50 186 SER A O 1
ATOM 1452 N N . LYS A 1 187 ? 39.389 -35.480 -31.525 1.00 84.62 187 LYS A N 1
ATOM 1453 C CA . LYS A 1 187 ? 38.408 -34.745 -32.340 1.00 84.62 187 LYS A CA 1
ATOM 1454 C C . LYS A 1 187 ? 39.076 -33.776 -33.318 1.00 84.62 187 LYS A C 1
ATOM 1456 O O . LYS A 1 187 ? 38.692 -33.738 -34.482 1.00 84.62 187 LYS A O 1
ATOM 1461 N N . GLU A 1 188 ? 40.086 -33.030 -32.870 1.00 87.88 188 GLU A N 1
ATOM 1462 C CA . GLU A 1 188 ? 40.850 -32.108 -33.725 1.00 87.88 188 GLU A CA 1
ATOM 1463 C C . GLU A 1 188 ? 41.614 -32.876 -34.810 1.00 87.88 188 GLU A C 1
ATOM 1465 O O . GLU A 1 188 ? 41.563 -32.501 -35.977 1.00 87.88 188 GLU A O 1
ATOM 1470 N N . VAL A 1 189 ? 42.239 -34.007 -34.465 1.00 88.44 189 VAL A N 1
ATOM 1471 C CA . VAL A 1 189 ? 42.936 -34.874 -35.433 1.00 88.44 189 VAL A CA 1
ATOM 1472 C C . VAL A 1 189 ? 41.977 -35.431 -36.487 1.00 88.44 189 VAL A C 1
ATOM 1474 O O . VAL A 1 189 ? 42.300 -35.425 -37.677 1.00 88.44 189 VAL A O 1
ATOM 1477 N N . GLN A 1 190 ? 40.799 -35.906 -36.070 1.00 88.81 190 GLN A N 1
ATOM 1478 C CA . GLN A 1 190 ? 39.770 -36.398 -36.988 1.00 88.81 190 GLN A CA 1
ATOM 1479 C C . GLN A 1 190 ? 39.313 -35.295 -37.948 1.00 88.81 190 GLN A C 1
ATOM 1481 O O . GLN A 1 190 ? 39.221 -35.530 -39.153 1.00 88.81 190 GLN A O 1
ATOM 1486 N N . LEU A 1 191 ? 39.075 -34.091 -37.424 1.00 90.12 191 LEU A N 1
ATOM 1487 C CA . LEU A 1 191 ? 38.655 -32.934 -38.205 1.00 90.12 191 LEU A CA 1
ATOM 1488 C C . LEU A 1 191 ? 39.732 -32.498 -39.210 1.00 90.12 191 LEU A C 1
ATOM 1490 O O . LEU A 1 191 ? 39.431 -32.341 -40.389 1.00 90.12 191 LEU A O 1
ATOM 1494 N N . ILE A 1 192 ? 40.995 -32.389 -38.787 1.00 91.44 192 ILE A N 1
ATOM 1495 C CA . ILE A 1 192 ? 42.120 -32.016 -39.661 1.00 91.44 192 ILE A CA 1
ATOM 1496 C C . ILE A 1 192 ? 42.263 -33.013 -40.818 1.00 91.44 192 ILE A C 1
ATOM 1498 O O . ILE A 1 192 ? 42.364 -32.602 -41.972 1.00 91.44 192 ILE A O 1
ATOM 1502 N N . LYS A 1 193 ? 42.200 -34.324 -40.544 1.00 89.75 193 LYS A N 1
ATOM 1503 C CA . LYS A 1 193 ? 42.256 -35.359 -41.593 1.00 89.75 193 LYS A CA 1
ATOM 1504 C C . LYS A 1 193 ? 41.068 -35.294 -42.555 1.00 89.75 193 LYS A C 1
ATOM 1506 O O . LYS A 1 193 ? 41.227 -35.589 -43.737 1.00 89.75 193 LYS A O 1
ATOM 1511 N N . TRP A 1 194 ? 39.890 -34.909 -42.067 1.00 91.56 194 TRP A N 1
ATOM 1512 C CA . TRP A 1 194 ? 38.693 -34.769 -42.895 1.00 91.56 194 TRP A CA 1
ATOM 1513 C C . TRP A 1 194 ? 38.783 -33.564 -43.843 1.00 91.56 194 TRP A C 1
ATOM 1515 O O . TRP A 1 194 ? 38.452 -33.684 -45.023 1.00 91.56 194 TRP A O 1
ATOM 1525 N N . LEU A 1 195 ? 39.296 -32.429 -43.354 1.00 92.56 195 LEU A N 1
ATOM 1526 C CA . LEU A 1 195 ? 39.481 -31.200 -44.137 1.00 92.56 195 LEU A CA 1
ATOM 1527 C C . LEU A 1 195 ? 40.630 -31.315 -45.152 1.00 92.56 195 LEU A C 1
ATOM 1529 O O . LEU A 1 195 ? 40.502 -30.850 -46.282 1.00 92.56 195 LEU A O 1
ATOM 1533 N N . LEU A 1 196 ? 41.731 -31.975 -44.780 1.00 91.81 196 LEU A N 1
ATOM 1534 C CA . LEU A 1 196 ? 42.930 -32.131 -45.616 1.00 91.81 196 LEU A CA 1
ATOM 1535 C C . LEU A 1 196 ? 42.885 -33.334 -46.568 1.00 91.81 196 LEU A C 1
ATOM 1537 O O . LEU A 1 196 ? 43.900 -33.693 -47.161 1.00 91.81 196 LEU A O 1
ATOM 1541 N N . ASN A 1 197 ? 41.727 -33.967 -46.757 1.00 89.31 197 ASN A N 1
ATOM 1542 C CA . ASN A 1 197 ? 41.614 -35.066 -47.708 1.00 89.31 197 ASN A CA 1
ATOM 1543 C C . ASN A 1 197 ? 41.907 -34.576 -49.141 1.00 89.31 197 ASN A C 1
ATOM 1545 O O . ASN A 1 197 ? 41.302 -33.610 -49.615 1.00 89.31 197 ASN A O 1
ATOM 1549 N N . HIS A 1 198 ? 42.838 -35.240 -49.833 1.00 86.75 198 HIS A N 1
ATOM 1550 C CA . HIS A 1 198 ? 43.273 -34.877 -51.185 1.00 86.75 198 HIS A CA 1
ATOM 1551 C C . HIS A 1 198 ? 42.188 -35.077 -52.248 1.00 86.75 198 HIS A C 1
ATOM 1553 O O . HIS A 1 198 ? 42.239 -34.415 -53.279 1.00 86.75 198 HIS A O 1
ATOM 1559 N N . ASN A 1 199 ? 41.210 -35.958 -52.017 1.00 86.00 199 ASN A N 1
ATOM 1560 C CA . ASN A 1 199 ? 40.067 -36.113 -52.910 1.00 86.00 199 ASN A CA 1
ATOM 1561 C C . ASN A 1 199 ? 38.950 -35.122 -52.507 1.00 86.00 199 ASN A C 1
ATOM 1563 O O . ASN A 1 199 ? 38.351 -35.292 -51.436 1.00 86.00 199 ASN A O 1
ATOM 1567 N N . PRO A 1 200 ? 38.616 -34.118 -53.348 1.00 86.44 200 PRO A N 1
ATOM 1568 C CA . PRO A 1 200 ? 37.601 -33.110 -53.022 1.00 86.44 200 PRO A CA 1
ATOM 1569 C C . PRO A 1 200 ? 36.202 -33.696 -52.792 1.00 86.44 200 PRO A C 1
ATOM 1571 O O . PRO A 1 200 ? 35.416 -33.131 -52.035 1.00 86.44 200 PRO A O 1
ATOM 1574 N N . SER A 1 201 ? 35.895 -34.845 -53.404 1.00 84.62 201 SER A N 1
ATOM 1575 C CA . SER A 1 201 ? 34.583 -35.501 -53.294 1.00 84.62 201 SER A CA 1
ATOM 1576 C C . SER A 1 201 ? 34.321 -36.052 -51.891 1.00 84.62 201 SER A C 1
ATOM 1578 O O . SER A 1 201 ? 33.180 -36.118 -51.452 1.00 84.62 201 SER A O 1
ATOM 1580 N N . THR A 1 202 ? 35.381 -36.439 -51.179 1.00 86.75 202 THR A N 1
ATOM 1581 C CA . THR A 1 202 ? 35.315 -36.976 -49.809 1.00 86.75 202 THR A CA 1
ATOM 1582 C C . THR A 1 202 ? 35.536 -35.913 -48.727 1.00 86.75 202 THR A C 1
ATOM 1584 O O . THR A 1 202 ? 35.398 -36.207 -47.539 1.00 86.75 202 THR A O 1
ATOM 1587 N N . ARG A 1 203 ? 35.894 -34.683 -49.122 1.00 91.38 203 ARG A N 1
ATOM 1588 C CA . ARG A 1 203 ? 36.073 -33.519 -48.240 1.00 91.38 203 ARG A CA 1
ATOM 1589 C C . ARG A 1 203 ? 34.699 -32.896 -47.933 1.00 91.38 203 ARG A C 1
ATOM 1591 O O . ARG A 1 203 ? 33.886 -32.820 -48.854 1.00 91.38 203 ARG A O 1
ATOM 1598 N N . PRO A 1 204 ? 34.399 -32.422 -46.710 1.00 92.56 204 PRO A N 1
ATOM 1599 C CA . PRO A 1 204 ? 33.082 -31.851 -46.399 1.00 92.56 204 PRO A CA 1
ATOM 1600 C C . PRO A 1 204 ? 32.818 -30.534 -47.123 1.00 92.56 204 PRO A C 1
ATOM 1602 O O . PRO A 1 204 ? 33.750 -29.800 -47.440 1.00 92.56 204 PRO A O 1
ATOM 1605 N N . SER A 1 205 ? 31.551 -30.208 -47.372 1.00 91.38 205 SER A N 1
ATOM 1606 C CA . SER A 1 205 ? 31.147 -28.822 -47.657 1.00 91.38 205 SER A CA 1
ATOM 1607 C C . SER A 1 205 ? 31.126 -27.986 -46.378 1.00 91.38 205 SER A C 1
ATOM 1609 O O . SER A 1 205 ? 31.040 -28.524 -45.276 1.00 91.38 205 SER A O 1
ATOM 1611 N N . SER A 1 206 ? 31.176 -26.658 -46.505 1.00 90.06 206 SER A N 1
ATOM 1612 C CA . SER A 1 206 ? 31.035 -25.753 -45.355 1.00 90.06 206 SER A CA 1
ATOM 1613 C C . SER A 1 206 ? 29.704 -25.963 -44.615 1.00 90.06 206 SER A C 1
ATOM 1615 O O . SER A 1 206 ? 29.674 -25.912 -43.389 1.00 90.06 206 SER A O 1
ATOM 1617 N N . MET A 1 207 ? 28.622 -26.299 -45.328 1.00 86.38 207 MET A N 1
ATOM 1618 C CA . MET A 1 207 ? 27.318 -26.609 -44.727 1.00 86.38 207 MET A CA 1
ATOM 1619 C C . MET A 1 207 ? 27.304 -27.963 -43.999 1.00 86.38 207 MET A C 1
ATOM 1621 O O . MET A 1 207 ? 26.822 -28.054 -42.871 1.00 86.38 207 MET A O 1
ATOM 1625 N N . GLU A 1 208 ? 27.874 -29.010 -44.606 1.00 87.81 208 GLU A N 1
ATOM 1626 C CA . GLU A 1 208 ? 28.043 -30.326 -43.962 1.00 87.81 208 GLU A CA 1
ATOM 1627 C C . GLU A 1 208 ? 28.912 -30.223 -42.704 1.00 87.81 208 GLU A C 1
ATOM 1629 O O . GLU A 1 208 ? 28.669 -30.911 -41.712 1.00 87.81 208 GLU A O 1
ATOM 1634 N N . LEU A 1 209 ? 29.903 -29.329 -42.727 1.00 88.75 209 LEU A N 1
ATOM 1635 C CA . LEU A 1 209 ? 30.774 -29.059 -41.597 1.00 88.75 209 LEU A CA 1
ATOM 1636 C C . LEU A 1 209 ? 29.997 -28.433 -40.429 1.00 88.75 209 LEU A C 1
ATOM 1638 O O . LEU A 1 209 ? 30.099 -28.953 -39.318 1.00 88.75 209 LEU A O 1
ATOM 1642 N N . LEU A 1 210 ? 29.164 -27.408 -40.678 1.00 84.94 210 LEU A N 1
ATOM 1643 C CA . LEU A 1 210 ? 28.301 -26.754 -39.669 1.00 84.94 210 LEU A CA 1
ATOM 1644 C C . LEU A 1 210 ? 27.267 -27.687 -39.039 1.00 84.94 210 LEU A C 1
ATOM 1646 O O . LEU A 1 210 ? 26.932 -27.532 -37.866 1.00 84.94 210 LEU A O 1
ATOM 1650 N N . GLN A 1 211 ? 26.764 -28.648 -39.812 1.00 82.38 211 GLN A N 1
ATOM 1651 C CA . GLN A 1 211 ? 25.802 -29.647 -39.342 1.00 82.38 211 GLN A CA 1
ATOM 1652 C C . GLN A 1 211 ? 26.470 -30.818 -38.607 1.00 82.38 211 GLN A C 1
ATOM 1654 O O . GLN A 1 211 ? 25.783 -31.631 -37.984 1.00 82.38 211 GLN A O 1
ATOM 1659 N N . SER A 1 212 ? 27.800 -30.930 -38.675 1.00 83.56 212 SER A N 1
ATOM 1660 C CA . SER A 1 212 ? 28.524 -32.034 -38.056 1.00 83.56 212 SER A CA 1
ATOM 1661 C C . SER A 1 212 ? 28.512 -31.932 -36.521 1.00 83.56 212 SER A C 1
ATOM 1663 O O . SER A 1 212 ? 28.668 -30.845 -35.964 1.00 83.56 212 SER A O 1
ATOM 1665 N N . PRO A 1 213 ? 28.439 -33.066 -35.799 1.00 76.81 213 PRO A N 1
ATOM 1666 C CA . PRO A 1 213 ? 28.525 -33.090 -34.334 1.00 76.81 213 PRO A CA 1
ATOM 1667 C C . PRO A 1 213 ? 29.946 -32.808 -33.807 1.00 76.81 213 PRO A C 1
ATOM 1669 O O . PRO A 1 213 ? 30.188 -32.869 -32.600 1.00 76.81 213 PRO A O 1
ATOM 1672 N N . ILE A 1 214 ? 30.908 -32.575 -34.709 1.00 80.88 214 ILE A N 1
ATOM 1673 C CA . ILE A 1 214 ? 32.302 -32.272 -34.377 1.00 80.88 214 ILE A CA 1
ATOM 1674 C C . ILE A 1 214 ? 32.433 -30.799 -33.958 1.00 80.88 214 ILE A C 1
ATOM 1676 O O . ILE A 1 214 ? 33.261 -30.497 -33.099 1.00 80.88 214 ILE A O 1
ATOM 1680 N N . LEU A 1 215 ? 31.588 -29.907 -34.495 1.00 77.94 215 LEU A N 1
ATOM 1681 C CA . LEU A 1 215 ? 31.521 -28.499 -34.100 1.00 77.94 215 LEU A CA 1
ATOM 1682 C C . LEU A 1 215 ? 30.607 -28.290 -32.874 1.00 77.94 215 LEU A C 1
ATOM 1684 O O . LEU A 1 215 ? 29.548 -28.914 -32.786 1.00 77.94 215 LEU A O 1
ATOM 1688 N N . PRO A 1 216 ? 30.967 -27.397 -31.929 1.00 71.62 216 PRO A N 1
ATOM 1689 C CA . PRO A 1 216 ? 30.078 -27.009 -30.827 1.00 71.62 216 PRO A CA 1
ATOM 1690 C C . PRO A 1 216 ? 28.832 -26.271 -31.355 1.00 71.62 216 PRO A C 1
ATOM 1692 O O . PRO A 1 216 ? 28.954 -25.620 -32.390 1.00 71.62 216 PRO A O 1
ATOM 1695 N N . PRO A 1 217 ? 27.658 -26.343 -30.690 1.00 64.31 217 PRO A N 1
ATOM 1696 C CA . PRO A 1 217 ? 26.413 -25.707 -31.148 1.00 64.31 217 PRO A CA 1
ATOM 1697 C C . PRO A 1 217 ? 26.523 -24.171 -31.248 1.00 64.31 217 PRO A C 1
ATOM 1699 O O . PRO A 1 217 ? 27.382 -23.590 -30.580 1.00 64.31 217 PRO A O 1
ATOM 1702 N N . PRO A 1 218 ? 25.672 -23.508 -32.063 1.00 62.44 218 PRO A N 1
ATOM 1703 C CA . PRO A 1 218 ? 25.653 -22.049 -32.145 1.00 62.44 218 PRO A CA 1
ATOM 1704 C C . PRO A 1 218 ? 25.311 -21.460 -30.775 1.00 62.44 218 PRO A C 1
ATOM 1706 O O . PRO A 1 218 ? 24.349 -21.884 -30.134 1.00 62.44 218 PRO A O 1
ATOM 1709 N N . GLN A 1 219 ? 26.104 -20.494 -30.319 1.00 59.41 219 GLN A N 1
ATOM 1710 C CA . GLN A 1 219 ? 25.760 -19.692 -29.151 1.00 59.41 219 GLN A CA 1
ATOM 1711 C C . GLN A 1 219 ? 24.750 -18.645 -29.627 1.00 59.41 219 GLN A C 1
ATOM 1713 O O . GLN A 1 219 ? 25.124 -17.755 -30.380 1.00 59.41 219 GLN A O 1
ATOM 1718 N N . LEU A 1 220 ? 23.470 -18.794 -29.259 1.00 58.00 220 LEU A N 1
ATOM 1719 C CA . LEU A 1 220 ? 22.461 -17.767 -29.536 1.00 58.00 220 LEU A CA 1
ATOM 1720 C C . LEU A 1 220 ? 22.887 -16.483 -28.816 1.00 58.00 220 LEU A C 1
ATOM 1722 O O . LEU A 1 220 ? 23.099 -16.509 -27.599 1.00 58.00 220 LEU A O 1
ATOM 1726 N N . GLU A 1 221 ? 23.028 -15.381 -29.545 1.00 63.59 221 GLU A N 1
ATOM 1727 C CA . GLU A 1 221 ? 23.386 -14.108 -28.932 1.00 63.59 221 GLU A CA 1
ATOM 1728 C C . GLU A 1 221 ? 22.192 -13.545 -28.147 1.00 63.59 221 GLU A C 1
ATOM 1730 O O . GLU A 1 221 ? 21.035 -13.627 -28.562 1.00 63.59 221 GLU A O 1
ATOM 1735 N N . GLU A 1 222 ? 22.476 -12.929 -26.998 1.00 58.19 222 GLU A N 1
ATOM 1736 C CA . GLU A 1 222 ? 21.476 -12.290 -26.129 1.00 58.19 222 GLU A CA 1
ATOM 1737 C C . GLU A 1 222 ? 20.595 -11.280 -26.896 1.00 58.19 222 GLU A C 1
ATOM 1739 O O . GLU A 1 222 ? 19.413 -11.121 -26.593 1.00 58.19 222 GLU A O 1
ATOM 1744 N N . ALA A 1 223 ? 21.143 -10.636 -27.933 1.00 61.84 223 ALA A N 1
ATOM 1745 C CA . ALA A 1 223 ? 20.426 -9.690 -28.784 1.00 61.84 223 ALA A CA 1
ATOM 1746 C C . ALA A 1 223 ? 19.315 -10.353 -29.621 1.00 61.84 223 ALA A C 1
ATOM 1748 O O . ALA A 1 223 ? 18.201 -9.829 -29.685 1.00 61.84 223 ALA A O 1
ATOM 1749 N N . GLU A 1 224 ? 19.575 -11.528 -30.200 1.00 68.25 224 GLU A N 1
ATOM 1750 C CA . GLU A 1 224 ? 18.594 -12.267 -31.008 1.00 68.25 224 GLU A CA 1
ATOM 1751 C C . GLU A 1 224 ? 17.451 -12.809 -30.136 1.00 68.25 224 GLU A C 1
ATOM 1753 O O . GLU A 1 224 ? 16.274 -12.757 -30.507 1.00 68.25 224 GLU A O 1
ATOM 1758 N N . LEU A 1 225 ? 17.780 -13.275 -28.926 1.00 74.38 225 LEU A N 1
ATOM 1759 C CA . LEU A 1 225 ? 16.789 -13.704 -27.939 1.00 74.38 225 LEU A CA 1
ATOM 1760 C C . LEU A 1 225 ? 15.885 -12.538 -27.515 1.00 74.38 225 LEU A C 1
ATOM 1762 O O . LEU A 1 225 ? 14.660 -12.691 -27.453 1.00 74.38 225 LEU A O 1
ATOM 1766 N N . GLN A 1 226 ? 16.469 -11.368 -27.249 1.00 75.56 226 GLN A N 1
ATOM 1767 C CA . GLN A 1 226 ? 15.711 -10.166 -26.903 1.00 75.56 226 GLN A CA 1
ATOM 1768 C C . GLN A 1 226 ? 14.784 -9.730 -28.039 1.00 75.56 226 GLN A C 1
ATOM 1770 O O . GLN A 1 226 ? 13.626 -9.391 -27.782 1.00 75.56 226 GLN A O 1
ATOM 1775 N N . GLU A 1 227 ? 15.239 -9.781 -29.289 1.00 77.94 227 GLU A N 1
ATOM 1776 C CA . GLU A 1 227 ? 14.411 -9.447 -30.449 1.00 77.94 227 GLU A CA 1
ATOM 1777 C C . GLU A 1 227 ? 13.236 -10.421 -30.612 1.00 77.94 227 GLU A C 1
ATOM 1779 O O . GLU A 1 227 ? 12.089 -9.993 -30.780 1.00 77.94 227 GLU A O 1
ATOM 1784 N N . MET A 1 228 ? 13.473 -11.725 -30.444 1.00 77.75 228 MET A N 1
ATOM 1785 C CA . MET A 1 228 ? 12.419 -12.742 -30.478 1.00 77.75 228 MET A CA 1
ATOM 1786 C C . MET A 1 228 ? 11.376 -12.537 -29.367 1.00 77.75 228 MET A C 1
ATOM 1788 O O . MET A 1 228 ? 10.166 -12.657 -29.611 1.00 77.75 228 MET A O 1
ATOM 1792 N N . ILE A 1 229 ? 11.811 -12.210 -28.146 1.00 82.75 229 ILE A N 1
ATOM 1793 C CA . ILE A 1 229 ? 10.909 -11.907 -27.026 1.00 82.75 229 ILE A CA 1
ATOM 1794 C C . ILE A 1 229 ? 10.098 -10.648 -27.335 1.00 82.75 229 ILE A C 1
ATOM 1796 O O . ILE A 1 229 ? 8.874 -10.669 -27.204 1.00 82.75 229 ILE A O 1
ATOM 1800 N N . ASN A 1 230 ? 10.739 -9.579 -27.807 1.00 83.38 230 ASN A N 1
ATOM 1801 C CA . ASN A 1 230 ? 10.065 -8.331 -28.168 1.00 83.38 230 ASN A CA 1
ATOM 1802 C C . ASN A 1 230 ? 9.015 -8.551 -29.262 1.00 83.38 230 ASN A C 1
ATOM 1804 O O . ASN A 1 230 ? 7.876 -8.090 -29.135 1.00 83.38 230 ASN A O 1
ATOM 1808 N N . HIS A 1 231 ? 9.350 -9.326 -30.294 1.00 82.50 231 HIS A N 1
ATOM 1809 C CA . HIS A 1 231 ? 8.410 -9.684 -31.350 1.00 82.50 231 HIS A CA 1
ATOM 1810 C C . HIS A 1 231 ? 7.229 -10.499 -30.793 1.00 82.50 231 HIS A C 1
ATOM 1812 O O . HIS A 1 231 ? 6.069 -10.211 -31.099 1.00 82.50 231 HIS A O 1
ATOM 1818 N N . THR A 1 232 ? 7.488 -11.451 -29.893 1.00 86.25 232 THR A N 1
ATOM 1819 C CA . THR A 1 232 ? 6.445 -12.261 -29.239 1.00 86.25 232 THR A CA 1
ATOM 1820 C C . THR A 1 232 ? 5.522 -11.416 -28.358 1.00 86.25 232 THR A C 1
ATOM 1822 O O . THR A 1 232 ? 4.304 -11.597 -28.385 1.00 86.25 232 THR A O 1
ATOM 1825 N N . LEU A 1 233 ? 6.075 -10.461 -27.606 1.00 84.69 233 LEU A N 1
ATOM 1826 C CA . LEU A 1 233 ? 5.319 -9.554 -26.739 1.00 84.69 233 LEU A CA 1
ATOM 1827 C C . LEU A 1 233 ? 4.500 -8.522 -27.526 1.00 84.69 233 LEU A C 1
ATOM 1829 O O . LEU A 1 233 ? 3.467 -8.070 -27.031 1.00 84.69 233 LEU A O 1
ATOM 1833 N N . SER A 1 234 ? 4.915 -8.173 -28.747 1.00 85.12 234 SER A N 1
ATOM 1834 C CA . SER A 1 234 ? 4.178 -7.228 -29.596 1.00 85.12 234 SER A CA 1
ATOM 1835 C C . SER A 1 234 ? 2.842 -7.791 -30.101 1.00 85.12 234 SER A C 1
ATOM 1837 O O . SER A 1 234 ? 1.875 -7.044 -30.257 1.00 85.12 234 SER A O 1
ATOM 1839 N N . ASN A 1 235 ? 2.745 -9.115 -30.285 1.00 85.56 235 ASN A N 1
ATOM 1840 C CA . ASN A 1 235 ? 1.524 -9.791 -30.718 1.00 85.56 235 ASN A CA 1
ATOM 1841 C C . ASN A 1 235 ? 0.935 -10.683 -29.614 1.00 85.56 235 ASN A C 1
ATOM 1843 O O . ASN A 1 235 ? 1.151 -11.899 -29.573 1.00 85.56 235 ASN A O 1
ATOM 1847 N N . THR A 1 236 ? 0.094 -10.078 -28.774 1.00 82.50 236 THR A N 1
ATOM 1848 C CA . THR A 1 236 ? -0.600 -10.740 -27.653 1.00 82.50 236 THR A CA 1
ATOM 1849 C C . THR A 1 236 ? -1.591 -11.832 -28.077 1.00 82.50 236 THR A C 1
ATOM 1851 O O . THR A 1 236 ? -1.993 -12.660 -27.260 1.00 82.50 236 THR A O 1
ATOM 1854 N N . GLN A 1 237 ? -1.989 -11.885 -29.353 1.00 83.75 237 GLN A N 1
ATOM 1855 C CA . GLN A 1 237 ? -2.876 -12.932 -29.877 1.00 83.75 237 GLN A CA 1
ATOM 1856 C C . GLN A 1 237 ? -2.120 -14.153 -30.414 1.00 83.75 237 GLN A C 1
ATOM 1858 O O . GLN A 1 237 ? -2.739 -15.193 -30.671 1.00 83.75 237 GLN A O 1
ATOM 1863 N N . SER A 1 238 ? -0.798 -14.052 -30.569 1.00 89.12 238 SER A N 1
ATOM 1864 C CA . SER A 1 238 ? 0.030 -15.122 -31.118 1.00 89.12 238 SER A CA 1
ATOM 1865 C C . SER A 1 238 ? 0.029 -16.374 -30.230 1.00 89.12 238 SER A C 1
ATOM 1867 O O . SER A 1 238 ? -0.088 -16.310 -29.003 1.00 89.12 238 SER A O 1
ATOM 1869 N N . LYS A 1 239 ? 0.188 -17.552 -30.854 1.00 88.25 239 LYS A N 1
ATOM 1870 C CA . LYS A 1 239 ? 0.362 -18.818 -30.117 1.00 88.25 239 LYS A CA 1
ATOM 1871 C C . LYS A 1 239 ? 1.622 -18.787 -29.246 1.00 88.25 239 LYS A C 1
ATOM 1873 O O . LYS A 1 239 ? 1.581 -19.290 -28.129 1.00 88.25 239 LYS A O 1
ATOM 1878 N N . ALA A 1 240 ? 2.693 -18.159 -29.739 1.00 84.94 240 ALA A N 1
ATOM 1879 C CA . ALA A 1 240 ? 3.945 -17.980 -29.011 1.00 84.94 240 ALA A CA 1
ATOM 1880 C C . ALA A 1 240 ? 3.740 -17.173 -27.720 1.00 84.94 240 ALA A C 1
ATOM 1882 O O . ALA A 1 240 ? 4.165 -17.615 -26.658 1.00 84.94 240 ALA A O 1
ATOM 1883 N N . TYR A 1 241 ? 2.997 -16.062 -27.779 1.00 88.94 241 TYR A N 1
ATOM 1884 C CA . TYR A 1 241 ? 2.656 -15.273 -26.594 1.00 88.94 241 TYR A CA 1
ATOM 1885 C C . TYR A 1 241 ? 1.834 -16.074 -25.583 1.00 88.94 241 TYR A C 1
ATOM 1887 O O . TYR A 1 241 ? 2.167 -16.116 -24.402 1.00 88.94 241 TYR A O 1
ATOM 1895 N N . LYS A 1 242 ? 0.778 -16.758 -26.043 1.00 87.69 242 LYS A N 1
ATOM 1896 C CA . LYS A 1 242 ? -0.071 -17.585 -25.169 1.00 87.69 242 LYS A CA 1
ATOM 1897 C C . LYS A 1 242 ? 0.726 -18.701 -24.498 1.00 87.69 242 LYS A C 1
ATOM 1899 O O . LYS A 1 242 ? 0.511 -18.968 -23.320 1.00 87.69 242 LYS A O 1
ATOM 1904 N N . HIS A 1 243 ? 1.646 -19.326 -25.231 1.00 88.25 243 HIS A N 1
ATOM 1905 C CA . HIS A 1 243 ? 2.533 -20.343 -24.682 1.00 88.25 243 HIS A CA 1
ATOM 1906 C C . HIS A 1 243 ? 3.507 -19.749 -23.660 1.00 88.25 243 HIS A C 1
ATOM 1908 O O . HIS A 1 243 ? 3.613 -20.288 -22.568 1.00 88.25 243 HIS A O 1
ATOM 1914 N N . LEU A 1 244 ? 4.135 -18.606 -23.959 1.00 90.12 244 LEU A N 1
ATOM 1915 C CA . LEU A 1 244 ? 5.020 -17.898 -23.029 1.00 90.12 244 LEU A CA 1
ATOM 1916 C C . LEU A 1 244 ? 4.302 -17.565 -21.716 1.00 90.12 244 LEU A C 1
ATOM 1918 O O . LEU A 1 244 ? 4.794 -17.913 -20.646 1.00 90.12 244 LEU A O 1
ATOM 1922 N N . VAL A 1 245 ? 3.111 -16.962 -21.792 1.00 90.81 245 VAL A N 1
ATOM 1923 C CA . VAL A 1 245 ? 2.304 -16.631 -20.608 1.00 90.81 245 VAL A CA 1
ATOM 1924 C C . VAL A 1 245 ? 1.929 -17.898 -19.837 1.00 90.81 245 VAL A C 1
ATOM 1926 O O . VAL A 1 245 ? 2.091 -17.936 -18.620 1.00 90.81 245 VAL A O 1
ATOM 1929 N N . ALA A 1 246 ? 1.478 -18.957 -20.518 1.00 88.88 246 ALA A N 1
ATOM 1930 C CA . ALA A 1 246 ? 1.161 -20.231 -19.872 1.00 88.88 246 ALA A CA 1
ATOM 1931 C C . ALA A 1 246 ? 2.378 -20.839 -19.153 1.00 88.88 246 ALA A C 1
ATOM 1933 O O . ALA A 1 246 ? 2.243 -21.286 -18.016 1.00 88.88 246 ALA A O 1
ATOM 1934 N N . SER A 1 247 ? 3.561 -20.790 -19.767 1.00 89.50 247 SER A N 1
ATOM 1935 C CA . SER A 1 247 ? 4.815 -21.254 -19.167 1.00 89.50 247 SER A CA 1
ATOM 1936 C C . SER A 1 247 ? 5.214 -20.426 -17.943 1.00 89.50 247 SER A C 1
ATOM 1938 O O . SER A 1 247 ? 5.672 -20.997 -16.955 1.00 89.50 247 SER A O 1
ATOM 1940 N N . CYS A 1 248 ? 4.975 -19.108 -17.938 1.00 88.88 248 CYS A N 1
ATOM 1941 C CA . CYS A 1 248 ? 5.156 -18.281 -16.738 1.00 88.88 248 CYS A CA 1
ATOM 1942 C C . CYS A 1 248 ? 4.262 -18.748 -15.576 1.00 88.88 248 CYS A C 1
ATOM 1944 O O . CYS A 1 248 ? 4.727 -18.813 -14.443 1.00 88.88 248 CYS A O 1
ATOM 1946 N N . PHE A 1 249 ? 3.007 -19.129 -15.843 1.00 90.19 249 PHE A N 1
ATOM 1947 C CA . PHE A 1 249 ? 2.096 -19.658 -14.813 1.00 90.19 249 PHE A CA 1
ATOM 1948 C C . PHE A 1 249 ? 2.422 -21.092 -14.360 1.00 90.19 249 PHE A C 1
ATOM 1950 O O . PHE A 1 249 ? 1.915 -21.521 -13.328 1.00 90.19 249 PHE A O 1
ATOM 1957 N N . GLN A 1 250 ? 3.247 -21.836 -15.103 1.00 90.31 250 GLN A N 1
ATOM 1958 C CA . GLN A 1 250 ? 3.680 -23.195 -14.745 1.00 90.31 250 GLN A CA 1
ATOM 1959 C C . GLN A 1 250 ? 4.953 -23.228 -13.887 1.00 90.31 250 GLN A C 1
ATOM 1961 O O . GLN A 1 250 ? 5.392 -24.309 -13.484 1.00 90.31 250 GLN A O 1
ATOM 1966 N N . GLN A 1 251 ? 5.560 -22.072 -13.607 1.00 87.69 251 GLN A N 1
ATOM 1967 C CA . GLN A 1 251 ? 6.746 -21.986 -12.760 1.00 87.69 251 GLN A CA 1
ATOM 1968 C C . GLN A 1 251 ? 6.452 -22.554 -11.365 1.00 87.69 251 GLN A C 1
ATOM 1970 O O . GLN A 1 251 ? 5.463 -22.200 -10.724 1.00 87.69 251 GLN A O 1
ATOM 1975 N N . LYS A 1 252 ? 7.317 -23.459 -10.895 1.00 84.62 252 LYS A N 1
ATOM 1976 C CA . LYS A 1 252 ? 7.210 -24.051 -9.558 1.00 84.62 252 LYS A CA 1
ATOM 1977 C C . LYS A 1 252 ? 7.946 -23.171 -8.555 1.00 84.62 252 LYS A C 1
ATOM 1979 O O . LYS A 1 252 ? 9.110 -22.849 -8.773 1.00 84.62 252 LYS A O 1
ATOM 1984 N N . MET A 1 253 ? 7.278 -22.836 -7.455 1.00 83.38 253 MET A N 1
ATOM 1985 C CA . MET A 1 253 ? 7.911 -22.175 -6.317 1.00 83.38 253 MET A CA 1
ATOM 1986 C C . MET A 1 253 ? 8.823 -23.168 -5.588 1.00 83.38 253 MET A C 1
ATOM 1988 O O . MET A 1 253 ? 8.460 -24.334 -5.400 1.00 83.38 253 MET A O 1
ATOM 1992 N N . THR A 1 254 ? 10.014 -22.727 -5.195 1.00 85.00 254 THR A N 1
ATOM 1993 C CA . THR A 1 254 ? 10.915 -23.546 -4.377 1.00 85.00 254 THR A CA 1
ATOM 1994 C C . THR A 1 254 ? 10.434 -23.595 -2.924 1.00 85.00 254 THR A C 1
ATOM 1996 O O . THR A 1 254 ? 9.792 -22.667 -2.439 1.00 85.00 254 THR A O 1
ATOM 1999 N N . ILE A 1 255 ? 10.779 -24.660 -2.190 1.00 83.88 255 ILE A N 1
ATOM 2000 C CA . ILE A 1 255 ? 10.415 -24.804 -0.764 1.00 83.88 255 ILE A CA 1
ATOM 2001 C C . ILE A 1 255 ? 10.945 -23.617 0.059 1.00 83.88 255 ILE A C 1
ATOM 2003 O O . ILE A 1 255 ? 10.268 -23.119 0.953 1.00 83.88 255 ILE A O 1
ATOM 2007 N N . SER A 1 256 ? 12.151 -23.138 -0.259 1.00 78.94 256 SER A N 1
ATOM 2008 C CA . SER A 1 256 ? 12.761 -21.990 0.414 1.00 78.94 256 SER A CA 1
ATOM 2009 C C . SER A 1 256 ? 11.971 -20.698 0.198 1.00 78.94 256 SER A C 1
ATOM 2011 O O . SER A 1 256 ? 11.817 -19.920 1.134 1.00 78.94 256 SER A O 1
ATOM 2013 N N . GLU A 1 257 ? 11.463 -20.468 -1.015 1.00 81.31 257 GLU A N 1
ATOM 2014 C CA . GLU A 1 257 ? 10.622 -19.305 -1.314 1.00 81.31 257 GLU A CA 1
ATOM 2015 C C . GLU A 1 257 ? 9.284 -19.383 -0.577 1.00 81.31 257 GLU A C 1
ATOM 2017 O O . GLU A 1 257 ? 8.880 -18.393 0.026 1.00 81.31 257 GLU A O 1
ATOM 2022 N N . ASP A 1 258 ? 8.645 -20.555 -0.542 1.00 83.62 258 ASP A N 1
ATOM 2023 C CA . ASP A 1 258 ? 7.369 -20.762 0.157 1.00 83.62 258 ASP A CA 1
ATOM 2024 C C . ASP A 1 258 ? 7.489 -20.515 1.674 1.00 83.62 258 ASP A C 1
ATOM 2026 O O . ASP A 1 258 ? 6.714 -19.758 2.264 1.00 83.62 258 ASP A O 1
ATOM 2030 N N . LEU A 1 259 ? 8.536 -21.058 2.310 1.00 79.88 259 LEU A N 1
ATOM 2031 C CA . LEU A 1 259 ? 8.796 -20.854 3.742 1.00 79.88 259 LEU A CA 1
ATOM 2032 C C . LEU A 1 259 ? 9.047 -19.381 4.097 1.00 79.88 259 LEU A C 1
ATOM 2034 O O . LEU A 1 259 ? 8.639 -18.916 5.164 1.00 79.88 259 LEU A O 1
ATOM 2038 N N . VAL A 1 260 ? 9.723 -18.642 3.217 1.00 81.94 260 VAL A N 1
ATOM 2039 C CA . VAL A 1 260 ? 10.087 -17.237 3.445 1.00 81.94 260 VAL A CA 1
ATOM 2040 C C . VAL A 1 260 ? 8.945 -16.285 3.063 1.00 81.94 260 VAL A C 1
ATOM 2042 O O . VAL A 1 260 ? 8.847 -15.193 3.628 1.00 81.94 260 VAL A O 1
ATOM 2045 N N . TYR A 1 261 ? 8.026 -16.704 2.186 1.00 83.25 261 TYR A N 1
ATOM 2046 C CA . TYR A 1 261 ? 6.928 -15.878 1.677 1.00 83.25 261 TYR A CA 1
ATOM 2047 C C . TYR A 1 261 ? 6.084 -15.245 2.797 1.00 83.25 261 TYR A C 1
ATOM 2049 O O . TYR A 1 261 ? 5.782 -14.050 2.742 1.00 83.25 261 TYR A O 1
ATOM 2057 N N . ASN A 1 262 ? 5.770 -16.017 3.847 1.00 76.94 262 ASN A N 1
ATOM 2058 C CA . ASN A 1 262 ? 4.911 -15.611 4.970 1.00 76.94 262 ASN A CA 1
ATOM 2059 C C . ASN A 1 262 ? 5.668 -15.246 6.259 1.00 76.94 262 ASN A C 1
ATOM 2061 O O . ASN A 1 262 ? 5.038 -15.105 7.309 1.00 76.94 262 ASN A O 1
ATOM 2065 N N . MET A 1 263 ? 6.995 -15.085 6.216 1.00 69.56 263 MET A N 1
ATOM 2066 C CA . MET A 1 263 ? 7.828 -14.934 7.422 1.00 69.56 263 MET A CA 1
ATOM 2067 C C . MET A 1 263 ? 7.386 -13.780 8.346 1.00 69.56 263 MET A C 1
ATOM 2069 O O . MET A 1 263 ? 7.518 -13.872 9.562 1.00 69.56 263 MET A O 1
ATOM 2073 N N . ASP A 1 264 ? 6.792 -12.723 7.792 1.00 62.44 264 ASP A N 1
ATOM 2074 C CA . ASP A 1 264 ? 6.318 -11.561 8.556 1.00 62.44 264 ASP A CA 1
ATOM 2075 C C . ASP A 1 264 ? 4.926 -11.731 9.194 1.00 62.44 264 ASP A C 1
ATOM 2077 O O . ASP A 1 264 ? 4.501 -10.880 9.976 1.00 62.44 264 ASP A O 1
ATOM 2081 N N . MET A 1 265 ? 4.196 -12.800 8.865 1.00 64.06 265 MET A N 1
ATOM 2082 C CA . MET A 1 265 ? 2.811 -13.019 9.310 1.00 64.06 265 MET A CA 1
ATOM 2083 C C . MET A 1 265 ? 2.699 -13.920 10.553 1.00 64.06 265 MET A C 1
ATOM 2085 O O . MET A 1 265 ? 1.599 -14.120 11.060 1.00 64.06 265 MET A O 1
ATOM 2089 N N . SER A 1 266 ? 3.804 -14.469 11.068 1.00 46.62 266 SER A N 1
ATOM 2090 C CA . SER A 1 266 ? 3.814 -15.634 11.974 1.00 46.62 266 SER A CA 1
ATOM 2091 C C . SER A 1 266 ? 4.059 -15.349 13.469 1.00 46.62 266 SER A C 1
ATOM 2093 O O . SER A 1 266 ? 4.218 -16.288 14.251 1.00 46.62 266 SER A O 1
ATOM 2095 N N . SER A 1 267 ? 4.030 -14.092 13.934 1.00 52.25 267 SER A N 1
ATOM 2096 C CA . SER A 1 267 ? 4.166 -13.792 15.376 1.00 52.25 267 SER A CA 1
ATOM 2097 C C . SER A 1 267 ? 2.842 -13.979 16.140 1.00 52.25 267 SER A C 1
ATOM 2099 O O . SER A 1 267 ? 2.049 -13.049 16.306 1.00 52.25 267 SER A O 1
ATOM 2101 N N . SER A 1 268 ? 2.595 -15.207 16.610 1.00 47.56 268 SER A N 1
ATOM 2102 C CA . SER A 1 268 ? 1.340 -15.661 17.241 1.00 47.56 268 SER A CA 1
ATOM 2103 C C . SER A 1 268 ? 0.918 -14.880 18.495 1.00 47.56 268 SER A C 1
ATOM 2105 O O . SER A 1 268 ? -0.276 -14.654 18.694 1.00 47.56 268 SER A O 1
ATOM 2107 N N . ALA A 1 269 ? 1.867 -14.414 19.314 1.00 48.12 269 ALA A N 1
ATOM 2108 C CA . ALA A 1 269 ? 1.564 -13.727 20.574 1.00 48.12 269 ALA A CA 1
ATOM 2109 C C . ALA A 1 269 ? 1.070 -12.276 20.382 1.00 48.12 269 ALA A C 1
ATOM 2111 O O . ALA A 1 269 ? 0.234 -11.804 21.146 1.00 48.12 269 ALA A O 1
ATOM 2112 N N . GLY A 1 270 ? 1.529 -11.572 19.339 1.00 56.75 270 GLY A N 1
ATOM 2113 C CA . GLY A 1 270 ? 1.121 -10.186 19.055 1.00 56.75 270 GLY A CA 1
ATOM 2114 C C . GLY A 1 270 ? -0.143 -10.059 18.196 1.00 56.75 270 GLY A C 1
ATOM 2115 O O . GLY A 1 270 ? -0.755 -8.988 18.147 1.00 56.75 270 GLY A O 1
ATOM 2116 N N . LEU A 1 271 ? -0.548 -11.132 17.511 1.00 63.16 271 LEU A N 1
ATOM 2117 C CA . LEU A 1 271 ? -1.673 -11.135 16.571 1.00 63.16 271 LEU A CA 1
ATOM 2118 C C . LEU A 1 271 ? -3.028 -10.972 17.269 1.00 63.16 271 LEU A C 1
ATOM 2120 O O . LEU A 1 271 ? -3.837 -10.169 16.811 1.00 63.16 271 LEU A O 1
ATOM 2124 N N . GLN A 1 272 ? -3.260 -11.665 18.392 1.00 63.88 272 GLN A N 1
ATOM 2125 C CA . GLN A 1 272 ? -4.546 -11.603 19.104 1.00 63.88 272 GLN A CA 1
ATOM 2126 C C . GLN A 1 272 ? -4.826 -10.193 19.641 1.00 63.88 272 GLN A C 1
ATOM 2128 O O . GLN A 1 272 ? -5.885 -9.629 19.374 1.00 63.88 272 GLN A O 1
ATOM 2133 N N . GLN A 1 273 ? -3.849 -9.575 20.310 1.00 66.12 273 GLN A N 1
ATOM 2134 C CA . GLN A 1 273 ? -3.978 -8.205 20.813 1.00 66.12 273 GLN A CA 1
ATOM 2135 C C . GLN A 1 273 ? -4.169 -7.188 19.673 1.00 66.12 273 GLN A C 1
ATOM 2137 O O . GLN A 1 273 ? -4.988 -6.277 19.772 1.00 66.12 273 GLN A O 1
ATOM 2142 N N . SER A 1 274 ? -3.454 -7.358 18.556 1.00 71.81 274 SER A N 1
ATOM 2143 C CA . SER A 1 274 ? -3.613 -6.493 17.376 1.00 71.81 274 SER A CA 1
ATOM 2144 C C . SER A 1 274 ? -5.005 -6.613 16.760 1.00 71.81 274 SER A C 1
ATOM 2146 O O . SER A 1 274 ? -5.606 -5.598 16.422 1.00 71.81 274 SER A O 1
ATOM 2148 N N . ALA A 1 275 ? -5.528 -7.837 16.650 1.00 76.69 275 ALA A N 1
ATOM 2149 C CA . ALA A 1 275 ? -6.854 -8.101 16.105 1.00 76.69 275 ALA A CA 1
ATOM 2150 C C . ALA A 1 275 ? -7.953 -7.422 16.936 1.00 76.69 275 ALA A C 1
ATOM 2152 O O . ALA A 1 275 ? -8.852 -6.805 16.369 1.00 76.69 275 ALA A O 1
ATOM 2153 N N . TRP A 1 276 ? -7.840 -7.445 18.266 1.00 75.50 276 TRP A N 1
ATOM 2154 C CA . TRP A 1 276 ? -8.774 -6.755 19.161 1.00 75.50 276 TRP A CA 1
ATOM 2155 C C . TRP A 1 276 ? -8.783 -5.244 18.992 1.00 75.50 276 TRP A C 1
ATOM 2157 O O . TRP A 1 276 ? -9.843 -4.614 18.940 1.00 75.50 276 TRP A O 1
ATOM 2167 N N . ILE A 1 277 ? -7.592 -4.659 18.903 1.00 80.25 277 ILE A N 1
ATOM 2168 C CA . ILE A 1 277 ? -7.440 -3.223 18.695 1.00 80.25 277 ILE A CA 1
ATOM 2169 C C . ILE A 1 277 ? -8.031 -2.839 17.336 1.00 80.25 277 ILE A C 1
ATOM 2171 O O . ILE A 1 277 ? -8.806 -1.888 17.249 1.00 80.25 277 ILE A O 1
ATOM 2175 N N . PHE A 1 278 ? -7.743 -3.617 16.292 1.00 86.12 278 PHE A N 1
ATOM 2176 C CA . PHE A 1 278 ? -8.318 -3.427 14.963 1.00 86.12 278 PHE A CA 1
ATOM 2177 C C . PHE A 1 278 ? -9.842 -3.504 14.970 1.00 86.12 278 PHE A C 1
ATOM 2179 O O . PHE A 1 278 ? -10.482 -2.588 14.456 1.00 86.12 278 PHE A O 1
ATOM 2186 N N . GLN A 1 279 ? -10.423 -4.522 15.605 1.00 85.12 279 GLN A N 1
ATOM 2187 C CA . GLN A 1 279 ? -11.873 -4.650 15.734 1.00 85.12 279 GLN A CA 1
ATOM 2188 C C . GLN A 1 279 ? -12.479 -3.442 16.460 1.00 85.12 279 GLN A C 1
ATOM 2190 O O . GLN A 1 279 ? -13.453 -2.859 15.989 1.00 85.12 279 GLN A O 1
ATOM 2195 N N . THR A 1 280 ? -11.877 -3.011 17.570 1.00 84.00 280 THR A N 1
ATOM 2196 C CA . THR A 1 280 ? -12.376 -1.869 18.350 1.00 84.00 280 THR A CA 1
ATOM 2197 C C . THR A 1 280 ? -12.360 -0.581 17.528 1.00 84.00 280 THR A C 1
ATOM 2199 O O . THR A 1 280 ? -13.351 0.151 17.504 1.00 84.00 280 THR A O 1
ATOM 2202 N N . ILE A 1 281 ? -11.266 -0.307 16.808 1.00 89.50 281 ILE A N 1
ATOM 2203 C CA . ILE A 1 281 ? -11.169 0.872 15.937 1.00 89.50 281 ILE A CA 1
ATOM 2204 C C . ILE A 1 281 ? -12.203 0.792 14.806 1.00 89.50 281 ILE A C 1
ATOM 2206 O O . ILE A 1 281 ? -12.856 1.794 14.516 1.00 89.50 281 ILE A O 1
ATOM 2210 N N . GLN A 1 282 ? -12.399 -0.380 14.195 1.00 92.50 282 GLN A N 1
ATOM 2211 C CA . GLN A 1 282 ? -13.419 -0.579 13.160 1.00 92.50 282 GLN A CA 1
ATOM 2212 C C . GLN A 1 282 ? -14.830 -0.312 13.700 1.00 92.50 282 GLN A C 1
ATOM 2214 O O . GLN A 1 282 ? -15.585 0.425 13.074 1.00 92.50 282 GLN A O 1
ATOM 2219 N N . GLU A 1 283 ? -15.183 -0.823 14.880 1.00 90.31 283 GLU A N 1
ATOM 2220 C CA . GLU A 1 283 ? -16.481 -0.561 15.519 1.00 90.31 283 GLU A CA 1
ATOM 2221 C C . GLU A 1 283 ? -16.688 0.929 15.844 1.00 90.31 283 GLU A C 1
ATOM 2223 O O . GLU A 1 283 ? -17.798 1.450 15.721 1.00 90.31 283 GLU A O 1
ATOM 2228 N N . VAL A 1 284 ? -15.640 1.640 16.278 1.00 91.75 284 VAL A N 1
ATOM 2229 C CA . VAL A 1 284 ? -15.668 3.105 16.477 1.00 91.75 284 VAL A CA 1
ATOM 2230 C C . VAL A 1 284 ? -15.895 3.833 15.166 1.00 91.75 284 VAL A C 1
ATOM 2232 O O . VAL A 1 284 ? -16.779 4.687 15.081 1.00 91.75 284 VAL A O 1
ATOM 2235 N N . PHE A 1 285 ? -15.143 3.466 14.140 1.00 95.38 285 PHE A N 1
ATOM 2236 C CA . PHE A 1 285 ? -15.252 4.063 12.822 1.00 95.38 285 PHE A CA 1
ATOM 2237 C C . PHE A 1 285 ? -16.642 3.861 12.212 1.00 95.38 285 PHE A C 1
ATOM 2239 O O . PHE A 1 285 ? -17.279 4.834 11.808 1.00 95.38 285 PHE A O 1
ATOM 2246 N N . VAL A 1 286 ? -17.156 2.627 12.215 1.00 95.88 286 VAL A N 1
ATOM 2247 C CA . VAL A 1 286 ? -18.484 2.288 11.680 1.00 95.88 286 VAL A CA 1
ATOM 2248 C C . VAL A 1 286 ? -19.581 3.049 12.419 1.00 95.88 286 VAL A C 1
ATOM 2250 O O . VAL A 1 286 ? -20.433 3.650 11.767 1.00 95.88 286 VAL A O 1
ATOM 2253 N N . LYS A 1 287 ? -19.529 3.101 13.758 1.00 94.12 287 LYS A N 1
ATOM 2254 C CA . LYS A 1 287 ? -20.489 3.851 14.584 1.00 94.12 287 LYS A CA 1
ATOM 2255 C C . LYS A 1 287 ? -20.590 5.315 14.150 1.00 94.12 287 LYS A C 1
ATOM 2257 O O . LYS A 1 287 ? -21.695 5.823 13.967 1.00 94.12 287 LYS A O 1
ATOM 2262 N N . HIS A 1 288 ? -19.458 5.998 13.984 1.00 94.31 288 HIS A N 1
ATOM 2263 C CA . HIS A 1 288 ? -19.451 7.412 13.590 1.00 94.31 288 HIS A CA 1
ATOM 2264 C C . HIS A 1 288 ? -19.831 7.615 12.122 1.00 94.31 288 HIS A C 1
ATOM 2266 O O . HIS A 1 288 ? -20.603 8.522 11.825 1.00 94.31 288 HIS A O 1
ATOM 2272 N N . CYS A 1 289 ? -19.401 6.736 11.216 1.00 95.69 289 CYS A N 1
ATOM 2273 C CA . CYS A 1 289 ? -19.798 6.794 9.806 1.00 95.69 289 CYS A CA 1
ATOM 2274 C C . CYS A 1 289 ? -21.314 6.615 9.620 1.00 95.69 289 CYS A C 1
ATOM 2276 O O . CYS A 1 289 ? -21.952 7.391 8.906 1.00 95.69 289 CYS A O 1
ATOM 2278 N N . GLN A 1 290 ? -21.912 5.629 10.295 1.00 93.75 290 GLN A N 1
ATOM 2279 C CA . GLN A 1 290 ? -23.351 5.356 10.223 1.00 93.75 290 GLN A CA 1
ATOM 2280 C C . GLN A 1 290 ? -24.184 6.496 10.818 1.00 93.75 290 GLN A C 1
ATOM 2282 O O . GLN A 1 290 ? -25.202 6.868 10.238 1.00 93.75 290 GLN A O 1
ATOM 2287 N N . ARG A 1 291 ? -23.725 7.126 11.910 1.00 92.69 291 ARG A N 1
ATOM 2288 C CA . ARG A 1 291 ? -24.361 8.335 12.474 1.00 92.69 291 ARG A CA 1
ATOM 2289 C C . ARG A 1 291 ? -24.425 9.500 11.483 1.00 92.69 291 ARG A C 1
ATOM 2291 O O . ARG A 1 291 ? -25.321 10.330 11.585 1.00 92.69 291 ARG A O 1
ATOM 2298 N N . ARG A 1 292 ? -23.497 9.556 10.524 1.00 93.88 292 ARG A N 1
ATOM 2299 C CA . ARG A 1 292 ? -23.447 10.565 9.451 1.00 93.88 292 ARG A CA 1
ATOM 2300 C C . ARG A 1 292 ? -24.176 10.121 8.172 1.00 93.88 292 ARG A C 1
ATOM 2302 O O . ARG A 1 292 ? -24.120 10.822 7.162 1.00 93.88 292 ARG A O 1
ATOM 2309 N N . GLY A 1 293 ? -24.858 8.972 8.199 1.00 94.06 293 GLY A N 1
ATOM 2310 C CA . GLY A 1 293 ? -25.617 8.428 7.069 1.00 94.06 293 GLY A CA 1
ATOM 2311 C C . GLY A 1 293 ? -24.755 7.809 5.967 1.00 94.06 293 GLY A C 1
ATOM 2312 O O . GLY A 1 293 ? -25.211 7.695 4.832 1.00 94.06 293 GLY A O 1
ATOM 2313 N N . ALA A 1 294 ? -23.504 7.445 6.262 1.00 96.44 294 ALA A N 1
ATOM 2314 C CA . ALA A 1 294 ? -22.640 6.770 5.300 1.00 96.44 294 ALA A CA 1
ATOM 2315 C C . ALA A 1 294 ? -22.973 5.280 5.187 1.00 96.44 294 ALA A C 1
ATOM 2317 O O . ALA A 1 294 ? -23.248 4.616 6.188 1.00 96.44 294 ALA A O 1
ATOM 2318 N N . ILE A 1 295 ? -22.879 4.744 3.971 1.00 96.12 295 ILE A N 1
ATOM 2319 C CA . ILE A 1 295 ? -23.160 3.336 3.672 1.00 96.12 295 ILE A CA 1
ATOM 2320 C C . ILE A 1 295 ? -21.849 2.589 3.410 1.00 96.12 295 ILE A C 1
ATOM 2322 O O . ILE A 1 295 ? -20.908 3.142 2.838 1.00 96.12 295 ILE A O 1
ATOM 2326 N N . TYR A 1 296 ? -21.776 1.321 3.813 1.00 96.88 296 TYR A N 1
ATOM 2327 C CA . TYR A 1 296 ? -20.639 0.470 3.474 1.00 96.88 296 TYR A CA 1
ATOM 2328 C C . TYR A 1 296 ? -20.590 0.225 1.959 1.00 96.88 296 TYR A C 1
ATOM 2330 O O . TYR A 1 296 ? -21.539 -0.315 1.388 1.00 96.88 296 TYR A O 1
ATOM 2338 N N . PHE A 1 297 ? -19.487 0.592 1.303 1.00 95.56 297 PHE A N 1
ATOM 2339 C CA . PHE A 1 297 ? -19.295 0.336 -0.127 1.00 95.56 297 PHE A CA 1
ATOM 2340 C C . PHE A 1 297 ? -17.829 0.066 -0.478 1.00 95.56 297 PHE A C 1
ATOM 2342 O O . PHE A 1 297 ? -16.970 0.949 -0.381 1.00 95.56 297 PHE A O 1
ATOM 2349 N N . LYS A 1 298 ? -17.571 -1.148 -0.973 1.00 93.56 298 LYS A N 1
ATOM 2350 C CA . LYS A 1 298 ? -16.254 -1.634 -1.394 1.00 93.56 298 LYS A CA 1
ATOM 2351 C C . LYS A 1 298 ? -16.172 -1.727 -2.918 1.00 93.56 298 LYS A C 1
ATOM 2353 O O . LYS A 1 298 ? -17.043 -2.298 -3.569 1.00 93.56 298 LYS A O 1
ATOM 2358 N N . THR A 1 299 ? -15.093 -1.190 -3.484 1.00 92.19 299 THR A N 1
ATOM 2359 C CA . THR A 1 299 ? -14.746 -1.365 -4.903 1.00 92.19 299 THR A CA 1
ATOM 2360 C C . THR A 1 299 ? -14.033 -2.701 -5.137 1.00 92.19 299 THR A C 1
ATOM 2362 O O . THR A 1 299 ? -13.403 -3.212 -4.210 1.00 92.19 299 THR A O 1
ATOM 2365 N N . PRO A 1 300 ? -14.053 -3.259 -6.363 1.00 91.19 300 PRO A N 1
ATOM 2366 C CA . PRO A 1 300 ? -13.296 -4.468 -6.683 1.00 91.19 300 PRO A CA 1
ATOM 2367 C C . PRO A 1 300 ? -11.806 -4.330 -6.346 1.00 91.19 300 PRO A C 1
ATOM 2369 O O . PRO A 1 300 ? -11.195 -3.305 -6.648 1.00 91.19 300 PRO A O 1
ATOM 2372 N N . THR A 1 301 ? -11.220 -5.375 -5.754 1.00 89.75 301 THR A N 1
ATOM 2373 C CA . THR A 1 301 ? -9.817 -5.366 -5.310 1.00 89.75 301 THR A CA 1
ATOM 2374 C C . THR A 1 301 ? -8.853 -5.203 -6.484 1.00 89.75 301 THR A C 1
ATOM 2376 O O . THR A 1 301 ? -7.944 -4.386 -6.430 1.00 89.75 301 THR A O 1
ATOM 2379 N N . LEU A 1 302 ? -9.055 -5.932 -7.583 1.00 90.56 302 LEU A N 1
ATOM 2380 C CA . LEU A 1 302 ? -8.194 -5.813 -8.759 1.00 90.56 302 LEU A CA 1
ATOM 2381 C C . LEU A 1 302 ? -8.674 -4.687 -9.674 1.00 90.56 302 LEU A C 1
ATOM 2383 O O . LEU A 1 302 ? -9.826 -4.656 -10.104 1.00 90.56 302 LEU A O 1
ATOM 2387 N N . SER A 1 303 ? -7.754 -3.792 -10.023 1.00 86.69 303 SER A N 1
ATOM 2388 C CA . SER A 1 303 ? -7.966 -2.754 -11.032 1.00 86.69 303 SER A CA 1
ATOM 2389 C C . SER A 1 303 ? -6.990 -2.946 -12.194 1.00 86.69 303 SER A C 1
ATOM 2391 O O . SER A 1 303 ? -5.854 -3.348 -11.968 1.00 86.69 303 SER A O 1
ATOM 2393 N N . PRO A 1 304 ? -7.377 -2.679 -13.451 1.00 86.56 304 PRO A N 1
ATOM 2394 C CA . PRO A 1 304 ? -6.427 -2.732 -14.558 1.00 86.56 304 PRO A CA 1
ATOM 2395 C C . PRO A 1 304 ? -5.389 -1.616 -14.413 1.00 86.56 304 PRO A C 1
ATOM 2397 O O . PRO A 1 304 ? -5.737 -0.512 -13.977 1.00 86.56 304 PRO A O 1
ATOM 2400 N N . LYS A 1 305 ? -4.145 -1.871 -14.838 1.00 82.81 305 LYS A N 1
ATOM 2401 C CA . LYS A 1 305 ? -3.088 -0.851 -14.843 1.00 82.81 305 LYS A CA 1
ATOM 2402 C C . LYS A 1 305 ? -3.534 0.354 -15.684 1.00 82.81 305 LYS A C 1
ATOM 2404 O O . LYS A 1 305 ? -3.679 0.265 -16.903 1.00 82.81 305 LYS A O 1
ATOM 2409 N N . GLY A 1 306 ? -3.820 1.473 -15.021 1.00 65.94 306 GLY A N 1
ATOM 2410 C CA . GLY A 1 306 ? -4.148 2.739 -15.678 1.00 65.94 306 GLY A CA 1
ATOM 2411 C C . GLY A 1 306 ? -2.893 3.438 -16.203 1.00 65.94 306 GLY A C 1
ATOM 2412 O O . GLY A 1 306 ? -1.804 3.231 -15.678 1.00 65.94 306 GLY A O 1
ATOM 2413 N N . SER A 1 307 ? -3.047 4.305 -17.208 1.00 52.75 307 SER A N 1
ATOM 2414 C CA . SER A 1 307 ? -1.978 5.206 -17.679 1.00 52.75 307 SER A CA 1
ATOM 2415 C C . SER A 1 307 ? -1.550 6.226 -16.616 1.00 52.75 307 SER A C 1
ATOM 2417 O O . SER A 1 307 ? -0.442 6.745 -16.662 1.00 52.75 307 SER A O 1
ATOM 2419 N N . GLN A 1 308 ? -2.421 6.490 -15.643 1.00 55.88 308 GLN A N 1
ATOM 2420 C CA . GLN A 1 308 ? -2.166 7.346 -14.490 1.00 55.88 308 GLN A CA 1
ATOM 2421 C C . GLN A 1 308 ? -1.813 6.468 -13.286 1.00 55.88 308 GLN A C 1
ATOM 2423 O O . GLN A 1 308 ? -2.604 6.300 -12.361 1.00 55.88 308 GLN A O 1
ATOM 2428 N N . SER A 1 309 ? -0.642 5.833 -13.325 1.00 52.75 309 SER A N 1
ATOM 2429 C CA . SER A 1 309 ? -0.058 5.251 -12.116 1.00 52.75 309 SER A CA 1
ATOM 2430 C C . SER A 1 309 ? 0.278 6.392 -11.159 1.00 52.75 309 SER A C 1
ATOM 2432 O O . SER A 1 309 ? 0.991 7.318 -11.552 1.00 52.75 309 SER A O 1
ATOM 2434 N N . ILE A 1 310 ? -0.213 6.338 -9.922 1.00 53.47 310 ILE A N 1
ATOM 2435 C CA . ILE A 1 310 ? 0.153 7.305 -8.883 1.00 53.47 310 ILE A CA 1
ATOM 2436 C C . ILE A 1 310 ? 1.667 7.207 -8.677 1.00 53.47 310 ILE A C 1
ATOM 2438 O O . ILE A 1 310 ? 2.173 6.234 -8.116 1.00 53.47 310 ILE A O 1
ATOM 2442 N N . GLN A 1 311 ? 2.405 8.194 -9.181 1.00 48.34 311 GLN A N 1
ATOM 2443 C CA . GLN A 1 311 ? 3.857 8.235 -9.062 1.00 48.34 311 GLN A CA 1
ATOM 2444 C C . GLN A 1 311 ? 4.243 8.310 -7.577 1.00 48.34 311 GLN A C 1
ATOM 2446 O O . GLN A 1 311 ? 3.934 9.283 -6.888 1.00 48.34 311 GLN A O 1
ATOM 2451 N N . GLY A 1 312 ? 4.932 7.280 -7.075 1.00 51.66 312 GLY A N 1
ATOM 2452 C CA . GLY A 1 312 ? 5.539 7.284 -5.739 1.00 51.66 312 GLY A CA 1
ATOM 2453 C C . GLY A 1 312 ? 5.101 6.179 -4.773 1.00 51.66 312 GLY A C 1
ATOM 2454 O O . GLY A 1 312 ? 5.664 6.124 -3.680 1.00 51.66 312 GLY A O 1
ATOM 2455 N N . PHE A 1 313 ? 4.166 5.299 -5.144 1.00 56.25 313 PHE A N 1
ATOM 2456 C CA . PHE A 1 313 ? 3.884 4.070 -4.391 1.00 56.25 313 PHE A CA 1
ATOM 2457 C C . PHE A 1 313 ? 4.492 2.856 -5.102 1.00 56.25 313 PHE A C 1
ATOM 2459 O O . PHE A 1 313 ? 4.406 2.750 -6.323 1.00 56.25 313 PHE A O 1
ATOM 2466 N N . SER A 1 314 ? 5.105 1.944 -4.338 1.00 70.00 314 SER A N 1
ATOM 2467 C CA . SER A 1 314 ? 5.532 0.632 -4.845 1.00 70.00 314 SER A CA 1
ATOM 2468 C C . SER A 1 314 ? 4.265 -0.179 -5.114 1.00 70.00 314 SER A C 1
ATOM 2470 O O . SER A 1 314 ? 3.713 -0.791 -4.203 1.00 70.00 314 SER A O 1
ATOM 2472 N N . GLN A 1 315 ? 3.709 -0.056 -6.315 1.00 81.00 315 GLN A N 1
ATOM 2473 C CA . GLN A 1 315 ? 2.438 -0.672 -6.679 1.00 81.00 315 GLN A CA 1
ATOM 2474 C C . GLN A 1 315 ? 2.652 -2.149 -7.000 1.00 81.00 315 GLN A C 1
ATOM 2476 O O . GLN A 1 315 ? 3.513 -2.483 -7.804 1.00 81.00 315 GLN A O 1
ATOM 2481 N N . VAL A 1 316 ? 1.828 -3.026 -6.428 1.00 88.56 316 VAL A N 1
ATOM 2482 C CA . VAL A 1 316 ? 1.889 -4.456 -6.750 1.00 88.56 316 VAL A CA 1
ATOM 2483 C C . VAL A 1 316 ? 1.247 -4.696 -8.113 1.00 88.56 316 VAL A C 1
ATOM 2485 O O . VAL A 1 316 ? 0.060 -4.408 -8.311 1.00 88.56 316 VAL A O 1
ATOM 2488 N N . LEU A 1 317 ? 2.038 -5.228 -9.041 1.00 89.44 317 LEU A N 1
ATOM 2489 C CA . LEU A 1 317 ? 1.621 -5.590 -10.390 1.00 89.44 317 LEU A CA 1
ATOM 2490 C C . LEU A 1 317 ? 1.423 -7.099 -10.477 1.00 89.44 317 LEU A C 1
ATOM 2492 O O . LEU A 1 317 ? 2.286 -7.871 -10.077 1.00 89.44 317 LEU A O 1
ATOM 2496 N N . LEU A 1 318 ? 0.288 -7.507 -11.028 1.00 89.94 318 LEU A N 1
ATOM 2497 C CA . LEU A 1 318 ? -0.067 -8.901 -11.246 1.00 89.94 318 LEU A CA 1
ATOM 2498 C C . LEU A 1 318 ? -0.420 -9.097 -12.717 1.00 89.94 318 LEU A C 1
ATOM 2500 O O . LEU A 1 318 ? -1.001 -8.217 -13.354 1.00 89.94 318 LEU A O 1
ATOM 2504 N N . MET A 1 319 ? -0.090 -10.262 -13.256 1.00 89.56 319 MET A N 1
ATOM 2505 C CA . MET A 1 319 ? -0.475 -10.661 -14.605 1.00 89.56 319 MET A CA 1
ATOM 2506 C C . MET A 1 319 ? -1.644 -11.639 -14.515 1.00 89.56 319 MET A C 1
ATOM 2508 O O . MET A 1 319 ? -1.647 -12.520 -13.660 1.00 89.56 319 MET A O 1
ATOM 2512 N N . ASN A 1 320 ? -2.650 -11.486 -15.375 1.00 88.19 320 ASN A N 1
ATOM 2513 C CA . ASN A 1 320 ? -3.708 -12.487 -15.521 1.00 88.19 320 ASN A CA 1
ATOM 2514 C C . ASN A 1 320 ? -3.363 -13.507 -16.626 1.00 88.19 320 ASN A C 1
ATOM 2516 O O . ASN A 1 320 ? -2.432 -13.300 -17.399 1.00 88.19 320 ASN A O 1
ATOM 2520 N N . HIS A 1 321 ? -4.140 -14.588 -16.757 1.00 86.06 321 HIS A N 1
ATOM 2521 C CA . HIS A 1 321 ? -3.926 -15.606 -17.804 1.00 86.06 321 HIS A CA 1
ATOM 2522 C C . HIS A 1 321 ? -4.015 -15.072 -19.244 1.00 86.06 321 HIS A C 1
ATOM 2524 O O . HIS A 1 321 ? -3.516 -15.708 -20.166 1.00 86.06 321 HIS A O 1
ATOM 2530 N N . ALA A 1 322 ? -4.629 -13.903 -19.448 1.00 82.88 322 ALA A N 1
ATOM 2531 C CA . ALA A 1 322 ? -4.665 -13.227 -20.742 1.00 82.88 322 ALA A CA 1
ATOM 2532 C C . ALA A 1 322 ? -3.410 -12.367 -21.004 1.00 82.88 322 ALA A C 1
ATOM 2534 O O . ALA A 1 322 ? -3.350 -11.680 -22.021 1.00 82.88 322 ALA A O 1
ATOM 2535 N N . GLY A 1 323 ? -2.444 -12.347 -20.079 1.00 84.12 323 GLY A N 1
ATOM 2536 C CA . GLY A 1 323 ? -1.236 -11.527 -20.149 1.00 84.12 323 GLY A CA 1
ATOM 2537 C C . GLY A 1 323 ? -1.467 -10.031 -19.884 1.00 84.12 323 GLY A C 1
ATOM 2538 O O . GLY A 1 323 ? -0.556 -9.213 -20.007 1.00 84.12 323 GLY A O 1
ATOM 2539 N N . SER A 1 324 ? -2.683 -9.647 -19.485 1.00 85.44 324 SER A N 1
ATOM 2540 C CA . SER A 1 324 ? -3.000 -8.277 -19.081 1.00 85.44 324 SER A CA 1
ATOM 2541 C C . SER A 1 324 ? -2.506 -8.001 -17.664 1.00 85.44 324 SER A C 1
ATOM 2543 O O . SER A 1 324 ? -2.642 -8.837 -16.769 1.00 85.44 324 SER A O 1
ATOM 2545 N N . ILE A 1 325 ? -1.993 -6.789 -17.447 1.00 88.81 325 ILE A N 1
ATOM 2546 C CA . ILE A 1 325 ? -1.496 -6.358 -16.140 1.00 88.81 325 ILE A CA 1
ATOM 2547 C C . ILE A 1 325 ? -2.616 -5.708 -15.324 1.00 88.81 325 ILE A C 1
ATOM 2549 O O . ILE A 1 325 ? -3.223 -4.707 -15.727 1.00 88.81 325 ILE A O 1
ATOM 2553 N N . VAL A 1 326 ? -2.856 -6.266 -14.145 1.00 90.50 326 VAL A N 1
ATOM 2554 C CA . VAL A 1 326 ? -3.751 -5.743 -13.114 1.00 90.50 326 VAL A CA 1
ATOM 2555 C C . VAL A 1 326 ? -2.940 -5.332 -11.887 1.00 90.50 326 VAL A C 1
ATOM 2557 O O . VAL A 1 326 ? -1.791 -5.724 -11.711 1.00 90.50 326 VAL A O 1
ATOM 2560 N N . THR A 1 327 ? -3.519 -4.486 -11.052 1.00 90.69 327 THR A N 1
ATOM 2561 C CA . THR A 1 327 ? -2.868 -3.894 -9.886 1.00 90.69 327 THR A CA 1
ATOM 2562 C C . THR A 1 327 ? -3.713 -4.139 -8.649 1.00 90.69 327 THR A C 1
ATOM 2564 O O . THR A 1 327 ? -4.937 -3.969 -8.710 1.00 90.69 327 THR A O 1
ATOM 2567 N N . LEU A 1 328 ? -3.064 -4.452 -7.528 1.00 90.94 328 LEU A N 1
ATOM 2568 C CA . LEU A 1 328 ? -3.695 -4.341 -6.210 1.00 90.94 328 LEU A CA 1
ATOM 2569 C C . LEU A 1 328 ? -3.808 -2.861 -5.799 1.00 90.94 328 LEU A C 1
ATOM 2571 O O . LEU A 1 328 ? -3.025 -2.028 -6.278 1.00 90.94 328 LEU A O 1
ATOM 2575 N N . PRO A 1 329 ? -4.785 -2.508 -4.944 1.00 89.88 329 PRO A N 1
ATOM 2576 C CA . PRO A 1 329 ? -5.021 -1.125 -4.563 1.00 89.88 329 PRO A CA 1
ATOM 2577 C C . PRO A 1 329 ? -3.899 -0.653 -3.634 1.00 89.88 329 PRO A C 1
ATOM 2579 O O . PRO A 1 329 ? -3.665 -1.247 -2.584 1.00 89.88 329 PRO A O 1
ATOM 2582 N N . ALA A 1 330 ? -3.195 0.409 -4.031 1.00 87.81 330 ALA A N 1
ATOM 2583 C CA . ALA A 1 330 ? -2.205 1.078 -3.181 1.00 87.81 330 ALA A CA 1
ATOM 2584 C C . ALA A 1 330 ? -2.858 2.047 -2.174 1.00 87.81 330 ALA A C 1
ATOM 2586 O O . ALA A 1 330 ? -2.246 2.379 -1.163 1.00 87.81 330 ALA A O 1
ATOM 2587 N N . ASP A 1 331 ? -4.090 2.476 -2.463 1.00 88.50 331 ASP A N 1
ATOM 2588 C CA . ASP A 1 331 ? -4.978 3.277 -1.621 1.00 88.50 331 ASP A CA 1
ATOM 2589 C C . ASP A 1 331 ? -6.448 2.896 -1.907 1.00 88.50 331 ASP A C 1
ATOM 2591 O O . ASP A 1 331 ? -6.745 2.214 -2.897 1.00 88.50 331 ASP A O 1
ATOM 2595 N N . LEU A 1 332 ? -7.376 3.339 -1.052 1.00 91.62 332 LEU A N 1
ATOM 2596 C CA . LEU A 1 332 ? -8.821 3.104 -1.232 1.00 91.62 332 LEU A CA 1
ATOM 2597 C C . LEU A 1 332 ? -9.553 4.205 -2.025 1.00 91.62 332 LEU A C 1
ATOM 2599 O O . LEU A 1 332 ? -10.710 4.012 -2.424 1.00 91.62 332 LEU A O 1
ATOM 2603 N N . GLN A 1 333 ? -8.904 5.348 -2.269 1.00 90.62 333 GLN A N 1
ATOM 2604 C CA . GLN A 1 333 ? -9.486 6.493 -2.985 1.00 90.62 333 GLN A CA 1
ATOM 2605 C C . GLN A 1 333 ? -9.420 6.325 -4.503 1.00 90.62 333 GLN A C 1
ATOM 2607 O O . GLN A 1 333 ? -10.382 6.636 -5.199 1.00 90.62 333 GLN A O 1
ATOM 2612 N N . THR A 1 334 ? -8.332 5.789 -5.046 1.00 89.56 334 THR A N 1
ATOM 2613 C CA . THR A 1 334 ? -8.115 5.667 -6.494 1.00 89.56 334 THR A CA 1
ATOM 2614 C C . THR A 1 334 ? -9.073 4.685 -7.161 1.00 89.56 334 THR A C 1
ATOM 2616 O O . THR A 1 334 ? -9.685 5.056 -8.170 1.00 89.56 334 THR A O 1
ATOM 2619 N N . PRO A 1 335 ? -9.291 3.464 -6.628 1.00 90.56 335 PRO A N 1
ATOM 2620 C CA . PRO A 1 335 ? -10.316 2.565 -7.156 1.00 90.56 335 PRO A CA 1
ATOM 2621 C C . PRO A 1 335 ? -11.717 3.187 -7.102 1.00 90.56 335 PRO A C 1
ATOM 2623 O O . PRO A 1 335 ? -12.534 2.969 -7.999 1.00 90.56 335 PRO A O 1
ATOM 2626 N N . PHE A 1 336 ? -11.988 4.006 -6.086 1.00 92.88 336 PHE A N 1
ATOM 2627 C CA . PHE A 1 336 ? -13.269 4.680 -5.929 1.00 92.88 336 PHE A CA 1
ATOM 2628 C C . PHE A 1 336 ? -13.446 5.867 -6.867 1.00 92.88 336 PHE A C 1
ATOM 2630 O O . PHE A 1 336 ? -14.471 5.944 -7.530 1.00 92.88 336 PHE A O 1
ATOM 2637 N N . ALA A 1 337 ? -12.441 6.721 -7.045 1.00 90.44 337 ALA A N 1
ATOM 2638 C CA . ALA A 1 337 ? -12.449 7.769 -8.063 1.00 90.44 337 ALA A CA 1
ATOM 2639 C C . ALA A 1 337 ? -12.621 7.172 -9.471 1.00 90.44 337 ALA A C 1
ATOM 2641 O O . ALA A 1 337 ? -13.374 7.687 -10.302 1.00 90.44 337 ALA A O 1
ATOM 2642 N N . ARG A 1 338 ? -11.990 6.019 -9.734 1.00 88.38 338 ARG A N 1
ATOM 2643 C CA . ARG A 1 338 ? -12.171 5.239 -10.966 1.00 88.38 338 ARG A CA 1
ATOM 2644 C C . ARG A 1 338 ? -13.613 4.729 -11.127 1.00 88.38 338 ARG A C 1
ATOM 2646 O O . ARG A 1 338 ? -14.112 4.684 -12.254 1.00 88.38 338 ARG A O 1
ATOM 2653 N N . PHE A 1 339 ? -14.258 4.311 -10.042 1.00 90.75 339 PHE A N 1
ATOM 2654 C CA . PHE A 1 339 ? -15.657 3.882 -10.037 1.00 90.75 339 PHE A CA 1
ATOM 2655 C C . PHE A 1 339 ? -16.601 5.072 -10.251 1.00 90.75 339 PHE A C 1
ATOM 2657 O O . PHE A 1 339 ? -17.386 5.050 -11.197 1.00 90.75 339 PHE A O 1
ATOM 2664 N N . ILE A 1 340 ? -16.448 6.137 -9.458 1.00 90.00 340 ILE A N 1
ATOM 2665 C CA . ILE A 1 340 ? -17.269 7.349 -9.522 1.00 90.00 340 ILE A CA 1
ATOM 2666 C C . ILE A 1 340 ? -17.192 7.991 -10.902 1.00 90.00 340 ILE A C 1
ATOM 2668 O O . ILE A 1 340 ? -18.228 8.226 -11.499 1.00 90.00 340 ILE A O 1
ATOM 2672 N N . SER A 1 341 ? -16.003 8.138 -11.487 1.00 86.62 341 SER A N 1
ATOM 2673 C CA . SER A 1 341 ? -15.845 8.668 -12.855 1.00 86.62 341 SER A CA 1
ATOM 2674 C C . SER A 1 341 ? -16.553 7.855 -13.949 1.00 86.62 341 SER A C 1
ATOM 2676 O O . SER A 1 341 ? -16.767 8.370 -15.041 1.00 86.62 341 SER A O 1
ATOM 2678 N N . ARG A 1 342 ? -16.896 6.584 -13.701 1.00 85.62 342 ARG A N 1
ATOM 2679 C CA . ARG A 1 342 ? -17.662 5.731 -14.634 1.00 85.62 342 ARG A CA 1
ATOM 2680 C C . ARG A 1 342 ? -19.147 5.687 -14.312 1.00 85.62 342 ARG A C 1
ATOM 2682 O O . ARG A 1 342 ? -19.937 5.305 -15.171 1.00 85.62 342 ARG A O 1
ATOM 2689 N N . SER A 1 343 ? -19.509 6.024 -13.082 1.00 79.44 343 SER A N 1
ATOM 2690 C CA . SER A 1 343 ? -20.878 6.035 -12.597 1.00 79.44 343 SER A CA 1
ATOM 2691 C C . SER A 1 343 ? -21.431 7.458 -12.668 1.00 79.44 343 SER A C 1
ATOM 2693 O O . SER A 1 343 ? -20.781 8.400 -12.231 1.00 79.44 343 SER A O 1
ATOM 2695 N N . ASN A 1 344 ? -22.650 7.661 -13.155 1.00 78.62 344 ASN A N 1
ATOM 2696 C CA . ASN A 1 344 ? -23.263 8.997 -13.148 1.00 78.62 344 ASN A CA 1
ATOM 2697 C C . ASN A 1 344 ? -23.801 9.386 -11.748 1.00 78.62 344 ASN A C 1
ATOM 2699 O O . ASN A 1 344 ? -24.879 9.954 -11.618 1.00 78.62 344 ASN A O 1
ATOM 2703 N N . ILE A 1 345 ? -23.092 9.001 -10.681 1.00 86.88 345 ILE A N 1
ATOM 2704 C CA . ILE A 1 345 ? -23.498 9.205 -9.288 1.00 86.88 345 ILE A CA 1
ATOM 2705 C C . ILE A 1 345 ? -23.097 10.614 -8.862 1.00 86.88 345 ILE A C 1
ATOM 2707 O O . ILE A 1 345 ? -21.915 10.927 -8.767 1.00 86.88 345 ILE A O 1
ATOM 2711 N N . THR A 1 346 ? -24.070 11.476 -8.603 1.00 86.06 346 THR A N 1
ATOM 2712 C CA . THR A 1 346 ? -23.833 12.883 -8.241 1.00 86.06 346 THR A CA 1
ATOM 2713 C C . THR A 1 346 ? -23.796 13.121 -6.734 1.00 86.06 346 THR A C 1
ATOM 2715 O O . THR A 1 346 ? -23.168 14.075 -6.283 1.00 86.06 346 THR A O 1
ATOM 2718 N N . TRP A 1 347 ? -24.432 12.251 -5.949 1.00 91.06 347 TRP A N 1
ATOM 2719 C CA . TRP A 1 347 ? -24.439 12.312 -4.492 1.00 91.06 347 TRP A CA 1
ATOM 2720 C C . TRP A 1 347 ? -24.267 10.916 -3.902 1.00 91.06 347 TRP A C 1
ATOM 2722 O O . TRP A 1 347 ? -25.007 9.996 -4.256 1.00 91.06 347 TRP A O 1
ATOM 2732 N N . PHE A 1 348 ? -23.279 10.746 -3.024 1.00 93.62 348 PHE A N 1
ATOM 2733 C CA . PHE A 1 348 ? -22.999 9.462 -2.382 1.00 93.62 348 PHE A CA 1
ATOM 2734 C C . PHE A 1 348 ? -22.109 9.639 -1.160 1.00 93.62 348 PHE A C 1
ATOM 2736 O O . PHE A 1 348 ? -21.070 10.284 -1.244 1.00 93.62 348 PHE A O 1
ATOM 2743 N N . LYS A 1 349 ? -22.475 9.028 -0.036 1.00 95.69 349 LYS A N 1
ATOM 2744 C CA . LYS A 1 349 ? -21.654 9.022 1.175 1.00 95.69 349 LYS A CA 1
ATOM 2745 C C . LYS A 1 349 ? -21.322 7.588 1.544 1.00 95.69 349 LYS A C 1
ATOM 2747 O O . LYS A 1 349 ? -22.228 6.797 1.820 1.00 95.69 349 LYS A O 1
ATOM 2752 N N . ARG A 1 350 ? -20.035 7.249 1.556 1.00 96.12 350 ARG A N 1
ATOM 2753 C CA . ARG A 1 350 ? -19.587 5.884 1.837 1.00 96.12 350 ARG A CA 1
ATOM 2754 C C . ARG A 1 350 ? -18.568 5.803 2.953 1.00 96.12 350 ARG A C 1
ATOM 2756 O O . ARG A 1 350 ? -17.796 6.732 3.179 1.00 96.12 350 ARG A O 1
ATOM 2763 N N . PHE A 1 351 ? -18.512 4.628 3.562 1.00 97.62 351 PHE A N 1
ATOM 2764 C CA . PHE A 1 351 ? -17.337 4.172 4.283 1.00 97.62 351 PHE A CA 1
ATOM 2765 C C . PHE A 1 351 ? -16.858 2.822 3.735 1.00 97.62 351 PHE A C 1
ATOM 2767 O O . PHE A 1 351 ? -17.644 2.026 3.217 1.00 97.62 351 PHE A O 1
ATOM 2774 N N . CYS A 1 352 ? -15.557 2.561 3.824 1.00 96.38 352 CYS A N 1
ATOM 2775 C CA . CYS A 1 352 ? -14.934 1.314 3.390 1.00 96.38 352 CYS A CA 1
ATOM 2776 C C . CYS A 1 352 ? -13.853 0.896 4.387 1.00 96.38 352 CYS A C 1
ATOM 2778 O O . CYS A 1 352 ? -13.139 1.734 4.930 1.00 96.38 352 CYS A O 1
ATOM 2780 N N . ILE A 1 353 ? -13.743 -0.409 4.611 1.00 95.25 353 ILE A N 1
ATOM 2781 C CA . ILE A 1 353 ? -12.731 -1.041 5.459 1.00 95.25 353 ILE A CA 1
ATOM 2782 C C . ILE A 1 353 ? -12.099 -2.117 4.591 1.00 95.25 353 ILE A C 1
ATOM 2784 O O . ILE A 1 353 ? -12.787 -3.069 4.214 1.00 95.25 353 ILE A O 1
ATOM 2788 N N . ASP A 1 354 ? -10.842 -1.934 4.201 1.00 94.38 354 ASP A N 1
ATOM 2789 C CA . ASP A 1 354 ? -10.160 -2.881 3.317 1.00 94.38 354 ASP A CA 1
ATOM 2790 C C . ASP A 1 354 ? -8.635 -2.796 3.451 1.00 94.38 354 ASP A C 1
ATOM 2792 O O . ASP A 1 354 ? -8.098 -1.903 4.110 1.00 94.38 354 ASP A O 1
ATOM 2796 N N . TYR A 1 355 ? -7.934 -3.740 2.827 1.00 91.94 355 TYR A N 1
ATOM 2797 C CA . TYR A 1 355 ? -6.475 -3.758 2.788 1.00 91.94 355 TYR A CA 1
ATOM 2798 C C . TYR A 1 355 ? -5.932 -3.036 1.557 1.00 91.94 355 TYR A C 1
ATOM 2800 O O . TYR A 1 355 ? -6.417 -3.214 0.439 1.00 91.94 355 TYR A O 1
ATOM 2808 N N . VAL A 1 356 ? -4.858 -2.280 1.770 1.00 90.88 356 VAL A N 1
ATOM 2809 C CA . VAL A 1 356 ? -4.026 -1.705 0.714 1.00 90.88 356 VAL A CA 1
ATOM 2810 C C . VAL A 1 356 ? -2.685 -2.416 0.657 1.00 90.88 356 VAL A C 1
ATOM 2812 O O . VAL A 1 356 ? -2.175 -2.910 1.667 1.00 90.88 356 VAL A O 1
ATOM 2815 N N . TYR A 1 357 ? -2.114 -2.484 -0.540 1.00 89.75 357 TYR A N 1
ATOM 2816 C CA . TYR A 1 357 ? -0.947 -3.303 -0.825 1.00 89.75 357 TYR A CA 1
ATOM 2817 C C . TYR A 1 357 ? 0.182 -2.465 -1.397 1.00 89.75 357 TYR A C 1
ATOM 2819 O O . TYR A 1 357 ? -0.005 -1.647 -2.298 1.00 89.75 357 TYR A O 1
ATOM 2827 N N . SER A 1 358 ? 1.384 -2.722 -0.895 1.00 87.25 358 SER A N 1
ATOM 2828 C CA . SER A 1 358 ? 2.611 -2.139 -1.421 1.00 87.25 358 SER A CA 1
ATOM 2829 C C . SER A 1 358 ? 3.673 -3.209 -1.620 1.00 87.25 358 SER A C 1
ATOM 2831 O O . SER A 1 358 ? 3.806 -4.152 -0.837 1.00 87.25 358 SER A O 1
ATOM 2833 N N . GLU A 1 359 ? 4.423 -3.069 -2.700 1.00 84.75 359 GLU A N 1
ATOM 2834 C CA . GLU A 1 359 ? 5.510 -3.967 -3.043 1.00 84.75 359 GLU A CA 1
ATOM 2835 C C . GLU A 1 359 ? 6.708 -3.758 -2.103 1.00 84.75 359 GLU A C 1
ATOM 2837 O O . GLU A 1 359 ? 7.005 -2.649 -1.642 1.00 84.75 359 GLU A O 1
ATOM 2842 N N . ARG A 1 360 ? 7.376 -4.864 -1.772 1.00 80.62 360 ARG A N 1
ATOM 2843 C CA . ARG A 1 360 ? 8.568 -4.873 -0.925 1.00 80.62 360 ARG A CA 1
ATOM 2844 C C . ARG A 1 360 ? 9.810 -4.789 -1.804 1.00 80.62 360 ARG A C 1
ATOM 2846 O O . ARG A 1 360 ? 9.828 -5.280 -2.921 1.00 80.62 360 ARG A O 1
ATOM 2853 N N . LYS A 1 361 ? 10.885 -4.209 -1.264 1.00 76.75 361 LYS A N 1
ATOM 2854 C CA . LYS A 1 361 ? 12.178 -4.133 -1.970 1.00 76.75 361 LYS A CA 1
ATOM 2855 C C . LYS A 1 361 ? 12.816 -5.505 -2.217 1.00 76.75 361 LYS A C 1
ATOM 2857 O O . LYS A 1 361 ? 13.632 -5.633 -3.118 1.00 76.75 361 LYS A O 1
ATOM 2862 N N . LEU A 1 362 ? 12.497 -6.483 -1.370 1.00 75.25 362 LEU A N 1
ATOM 2863 C CA . LEU A 1 362 ? 12.959 -7.861 -1.488 1.00 75.25 362 LEU A CA 1
ATOM 2864 C C . LEU A 1 362 ? 11.946 -8.647 -2.322 1.00 75.25 362 LEU A C 1
ATOM 2866 O O . LEU A 1 362 ? 10.760 -8.672 -1.987 1.00 75.25 362 LEU A O 1
ATOM 2870 N N . VAL A 1 363 ? 12.434 -9.260 -3.397 1.00 70.94 363 VAL A N 1
ATOM 2871 C CA . VAL A 1 363 ? 11.653 -10.102 -4.312 1.00 70.94 363 VAL A CA 1
ATOM 2872 C C . VAL A 1 363 ? 11.323 -11.432 -3.626 1.00 70.94 363 VAL A C 1
ATOM 2874 O O . VAL A 1 363 ? 12.120 -11.925 -2.831 1.00 70.94 363 VAL A O 1
ATOM 2877 N N . GLY A 1 364 ? 10.151 -12.003 -3.917 1.00 72.62 364 GLY A N 1
ATOM 2878 C CA . GLY A 1 364 ? 9.739 -13.316 -3.398 1.00 72.62 364 GLY A CA 1
ATOM 2879 C C . GLY A 1 364 ? 9.066 -13.303 -2.019 1.00 72.62 364 GLY A C 1
ATOM 2880 O O . GLY A 1 364 ? 8.762 -14.361 -1.488 1.00 72.62 364 GLY A O 1
ATOM 2881 N N . LEU A 1 365 ? 8.799 -12.127 -1.438 1.00 81.62 365 LEU A N 1
ATOM 2882 C CA . LEU A 1 365 ? 8.043 -11.988 -0.186 1.00 81.62 365 LEU A CA 1
ATOM 2883 C C . LEU A 1 365 ? 6.578 -11.626 -0.435 1.00 81.62 365 LEU A C 1
ATOM 2885 O O . LEU A 1 365 ? 6.268 -10.919 -1.398 1.00 81.62 365 LEU A O 1
ATOM 2889 N N . HIS A 1 366 ? 5.693 -11.998 0.498 1.00 84.56 366 HIS A N 1
ATOM 2890 C CA . HIS A 1 366 ? 4.310 -11.530 0.479 1.00 84.56 366 HIS A CA 1
ATOM 2891 C C . HIS A 1 366 ? 4.270 -9.990 0.469 1.00 84.56 366 HIS A C 1
ATOM 2893 O O . HIS A 1 366 ? 4.919 -9.353 1.316 1.00 84.56 366 HIS A O 1
ATOM 2899 N N . PRO A 1 367 ? 3.499 -9.353 -0.437 1.00 87.81 367 PRO A N 1
ATOM 2900 C CA . PRO A 1 367 ? 3.369 -7.902 -0.475 1.00 87.81 367 PRO A CA 1
ATOM 2901 C C . PRO A 1 367 ? 2.991 -7.328 0.887 1.00 87.81 367 PRO A C 1
ATOM 2903 O O . PRO A 1 367 ? 2.289 -7.951 1.684 1.00 87.81 367 PRO A O 1
ATOM 2906 N N . LYS A 1 368 ? 3.445 -6.117 1.194 1.00 86.31 368 LYS A N 1
ATOM 2907 C CA . LYS A 1 368 ? 3.055 -5.488 2.452 1.00 86.31 368 LYS A CA 1
ATOM 2908 C C . LYS A 1 368 ? 1.578 -5.101 2.370 1.00 86.31 368 LYS A C 1
ATOM 2910 O O . LYS A 1 368 ? 1.229 -4.225 1.581 1.00 86.31 368 LYS A O 1
ATOM 2915 N N . SER A 1 369 ? 0.751 -5.734 3.194 1.00 88.12 369 SER A N 1
ATOM 2916 C CA . SER A 1 369 ? -0.674 -5.442 3.351 1.00 88.12 369 SER A CA 1
ATOM 2917 C C . SER A 1 369 ? -0.910 -4.587 4.595 1.00 88.12 369 SER A C 1
ATOM 2919 O O . SER A 1 369 ? -0.485 -4.973 5.683 1.00 88.12 369 SER A O 1
ATOM 2921 N N . CYS A 1 370 ? -1.606 -3.464 4.445 1.00 87.62 370 CYS A N 1
ATOM 2922 C CA . CYS A 1 370 ? -1.980 -2.573 5.544 1.00 87.62 370 CYS A CA 1
ATOM 2923 C C . CYS A 1 370 ? -3.497 -2.337 5.524 1.00 87.62 370 CYS A C 1
ATOM 2925 O O . CYS A 1 370 ? -4.018 -1.952 4.478 1.00 87.62 370 CYS A O 1
ATOM 2927 N N . PRO A 1 371 ? -4.223 -2.553 6.630 1.00 90.44 371 PRO A N 1
ATOM 2928 C CA . PRO A 1 371 ? -5.631 -2.191 6.721 1.00 90.44 371 PRO A CA 1
ATOM 2929 C C . PRO A 1 371 ? -5.819 -0.666 6.780 1.00 90.44 371 PRO A C 1
ATOM 2931 O O . PRO A 1 371 ? -5.151 0.040 7.543 1.00 90.44 371 PRO A O 1
ATOM 2934 N N . GLU A 1 372 ? -6.763 -0.163 5.989 1.00 93.19 372 GLU A N 1
ATOM 2935 C CA . GLU A 1 372 ? -7.105 1.254 5.874 1.00 93.19 372 GLU A CA 1
ATOM 2936 C C . GLU A 1 372 ? -8.627 1.447 5.976 1.00 93.19 372 GLU A C 1
ATOM 2938 O O . GLU A 1 372 ? -9.416 0.605 5.534 1.00 93.19 372 GLU A O 1
ATOM 2943 N N . LEU A 1 373 ? -9.049 2.550 6.598 1.00 96.50 373 LEU A N 1
ATOM 2944 C CA . LEU A 1 373 ? -10.459 2.931 6.711 1.00 96.50 373 LEU A CA 1
ATOM 2945 C C . LEU A 1 373 ? -10.694 4.186 5.877 1.00 96.50 373 LEU A C 1
ATOM 2947 O O . LEU A 1 373 ? -10.029 5.194 6.101 1.00 96.50 373 LEU A O 1
ATOM 2951 N N . ALA A 1 374 ? -11.634 4.142 4.941 1.00 97.00 374 ALA A N 1
ATOM 2952 C CA . ALA A 1 374 ? -11.966 5.266 4.073 1.00 97.00 374 ALA A CA 1
ATOM 2953 C C . ALA A 1 374 ? -13.367 5.793 4.375 1.00 97.00 374 ALA A C 1
ATOM 2955 O O . ALA A 1 374 ? -14.300 5.003 4.508 1.00 97.00 374 ALA A O 1
ATOM 2956 N N . PHE A 1 375 ? -13.519 7.112 4.433 1.00 97.75 375 PHE A N 1
ATOM 2957 C CA . PHE A 1 375 ? -14.802 7.811 4.495 1.00 97.75 375 PHE A CA 1
ATOM 2958 C C . PHE A 1 375 ? -14.832 8.870 3.395 1.00 97.75 375 PHE A C 1
ATOM 2960 O O . PHE A 1 375 ? -13.982 9.757 3.386 1.00 97.75 375 PHE A O 1
ATOM 2967 N N . ASP A 1 376 ? -15.789 8.774 2.474 1.00 96.62 376 ASP A N 1
ATOM 2968 C CA . ASP A 1 376 ? -15.860 9.631 1.288 1.00 96.62 376 ASP A CA 1
ATOM 2969 C C . ASP A 1 376 ? -17.266 10.213 1.100 1.00 96.62 376 ASP A C 1
ATOM 2971 O O . ASP A 1 376 ? -18.273 9.524 1.298 1.00 96.62 376 ASP A O 1
ATOM 2975 N N . ILE A 1 377 ? -17.328 11.468 0.656 1.00 95.50 377 ILE A N 1
ATOM 2976 C CA . ILE A 1 377 ? -18.547 12.197 0.304 1.00 95.50 377 ILE A CA 1
ATOM 2977 C C . ILE A 1 377 ? -18.416 12.702 -1.137 1.00 95.50 377 ILE A C 1
ATOM 2979 O O . ILE A 1 377 ? -17.505 13.460 -1.468 1.00 95.50 377 ILE A O 1
ATOM 2983 N N . VAL A 1 378 ? -19.353 12.292 -1.986 1.00 94.06 378 VAL A N 1
ATOM 2984 C CA . VAL A 1 378 ? -19.559 12.774 -3.353 1.00 94.06 378 VAL A CA 1
ATOM 2985 C C . VAL A 1 378 ? -20.686 13.799 -3.323 1.00 94.06 378 VAL A C 1
ATOM 2987 O O . VAL A 1 378 ? -21.770 13.516 -2.804 1.00 94.06 378 VAL A O 1
ATOM 2990 N N . THR A 1 379 ? -20.444 14.974 -3.893 1.00 90.94 379 THR A N 1
ATOM 2991 C CA . THR A 1 379 ? -21.423 16.056 -4.020 1.00 90.94 379 THR A CA 1
ATOM 2992 C C . THR A 1 379 ? -21.428 16.621 -5.446 1.00 90.94 379 THR A C 1
ATOM 2994 O O . THR A 1 379 ? -20.405 16.583 -6.131 1.00 90.94 379 THR A O 1
ATOM 2997 N N . PRO A 1 380 ? -22.560 17.181 -5.914 1.00 85.69 380 PRO A N 1
ATOM 2998 C CA . PRO A 1 380 ? -22.635 17.828 -7.226 1.00 85.69 380 PRO A CA 1
ATOM 2999 C C . PRO A 1 380 ? -22.171 19.294 -7.206 1.00 85.69 380 PRO A C 1
ATOM 3001 O O . PRO A 1 380 ? -22.051 19.916 -8.255 1.00 85.69 380 PRO A O 1
ATOM 3004 N N . SER A 1 381 ? -21.974 19.878 -6.017 1.00 82.12 381 SER A N 1
ATOM 3005 C CA . SER A 1 381 ? -21.668 21.300 -5.852 1.00 82.12 381 SER A CA 1
ATOM 3006 C C . SER A 1 381 ? -20.187 21.514 -5.521 1.00 82.12 381 SER A C 1
ATOM 3008 O O . SER A 1 381 ? -19.790 21.290 -4.373 1.00 82.12 381 SER A O 1
ATOM 3010 N N . PRO A 1 382 ? -19.373 22.010 -6.473 1.00 72.12 382 PRO A N 1
ATOM 3011 C CA . PRO A 1 382 ? -17.948 22.247 -6.256 1.00 72.12 382 PRO A CA 1
ATOM 3012 C C . PRO A 1 382 ? -17.650 23.383 -5.276 1.00 72.12 382 PRO A C 1
ATOM 3014 O O . PRO A 1 382 ? -16.557 23.434 -4.718 1.00 72.12 382 PRO A O 1
ATOM 3017 N N . SER A 1 383 ? -18.594 24.290 -5.034 1.00 70.56 383 SER A N 1
ATOM 3018 C CA . SER A 1 383 ? -18.426 25.402 -4.090 1.00 70.56 383 SER A CA 1
ATOM 3019 C C . SER A 1 383 ? -18.791 25.037 -2.649 1.00 70.56 383 SER A C 1
ATOM 3021 O O . SER A 1 383 ? -18.546 25.821 -1.734 1.00 70.56 383 SER A O 1
ATOM 3023 N N . SER A 1 384 ? -19.369 23.857 -2.415 1.00 79.94 384 SER A N 1
ATOM 3024 C CA . SER A 1 384 ? -19.810 23.458 -1.081 1.00 79.94 384 SER A CA 1
ATOM 3025 C C . SER A 1 384 ? -18.629 23.001 -0.222 1.00 79.94 384 SER A C 1
ATOM 3027 O O . SER A 1 384 ? -18.125 21.899 -0.410 1.00 79.94 384 SER A O 1
ATOM 3029 N N . VAL A 1 385 ? -18.231 23.816 0.758 1.00 89.31 385 VAL A N 1
ATOM 3030 C CA . VAL A 1 385 ? -17.200 23.497 1.773 1.00 89.31 385 VAL A CA 1
ATOM 3031 C C . VAL A 1 385 ? -17.720 22.650 2.947 1.00 89.31 385 VAL A C 1
ATOM 3033 O O . VAL A 1 385 ? -16.951 22.198 3.793 1.00 89.31 385 VAL A O 1
ATOM 3036 N N . LEU A 1 386 ? -19.039 22.429 3.012 1.00 91.75 386 LEU A N 1
ATOM 3037 C CA . LEU A 1 386 ? -19.687 21.673 4.091 1.00 91.75 386 LEU A CA 1
ATOM 3038 C C . LEU A 1 386 ? -19.245 20.208 4.136 1.00 91.75 386 LEU A C 1
ATOM 3040 O O . LEU A 1 386 ? -19.103 19.646 5.218 1.00 91.75 386 LEU A O 1
ATOM 3044 N N . ALA A 1 387 ? -19.018 19.596 2.971 1.00 92.56 387 ALA A N 1
ATOM 3045 C CA . ALA A 1 387 ? -18.572 18.210 2.895 1.00 92.56 387 ALA A CA 1
ATOM 3046 C C . ALA A 1 387 ? -17.144 18.059 3.452 1.00 92.56 387 ALA A C 1
ATOM 3048 O O . ALA A 1 387 ? -16.854 17.090 4.148 1.00 92.56 387 ALA A O 1
ATOM 3049 N N . ASP A 1 388 ? -16.271 19.039 3.206 1.00 93.44 388 ASP A N 1
ATOM 3050 C CA . ASP A 1 388 ? -14.906 19.081 3.735 1.00 93.44 388 ASP A CA 1
ATOM 3051 C C . ASP A 1 388 ? -14.926 19.174 5.264 1.00 93.44 388 ASP A C 1
ATOM 3053 O O . ASP A 1 388 ? -14.272 18.375 5.936 1.00 93.44 388 ASP A O 1
ATOM 3057 N N . ALA A 1 389 ? -15.743 20.077 5.818 1.00 93.69 389 ALA A N 1
ATOM 3058 C CA . ALA A 1 389 ? -15.940 20.194 7.262 1.00 93.69 389 ALA A CA 1
ATOM 3059 C C . ALA A 1 389 ? -16.502 18.899 7.880 1.00 93.69 389 ALA A C 1
ATOM 3061 O O . ALA A 1 389 ? -16.006 18.442 8.911 1.00 93.69 389 ALA A O 1
ATOM 3062 N N . GLU A 1 390 ? -17.481 18.259 7.232 1.00 94.44 390 GLU A N 1
ATOM 3063 C CA . GLU A 1 390 ? -18.076 17.012 7.721 1.00 94.44 390 GLU A CA 1
ATOM 3064 C C . GLU A 1 390 ? -17.058 15.859 7.789 1.00 94.44 390 GLU A C 1
ATOM 3066 O O . GLU A 1 390 ? -17.033 15.116 8.776 1.00 94.44 390 GLU A O 1
ATOM 3071 N N . VAL A 1 391 ? -16.192 15.709 6.779 1.00 95.00 391 VAL A N 1
ATOM 3072 C CA . VAL A 1 391 ? -15.125 14.690 6.783 1.00 95.00 391 VAL A CA 1
ATOM 3073 C C . VAL A 1 391 ? -14.150 14.926 7.939 1.00 95.00 391 VAL A C 1
ATOM 3075 O O . VAL A 1 391 ? -13.817 13.980 8.658 1.00 95.00 391 VAL A O 1
ATOM 3078 N N . LEU A 1 392 ? -13.725 16.176 8.158 1.00 94.06 392 LEU A N 1
ATOM 3079 C CA . LEU A 1 392 ? -12.815 16.535 9.251 1.00 94.06 392 LEU A CA 1
ATOM 3080 C C . LEU A 1 392 ? -13.407 16.194 10.622 1.00 94.06 392 LEU A C 1
ATOM 3082 O O . LEU A 1 392 ? -12.737 15.571 11.449 1.00 94.06 392 LEU A O 1
ATOM 3086 N N . VAL A 1 393 ? -14.667 16.568 10.848 1.00 93.88 393 VAL A N 1
ATOM 3087 C CA . VAL A 1 393 ? -15.376 16.314 12.110 1.00 93.88 393 VAL A CA 1
ATOM 3088 C C . VAL A 1 393 ? -15.581 14.820 12.323 1.00 93.88 393 VAL A C 1
ATOM 3090 O O . VAL A 1 393 ? -15.309 14.324 13.408 1.00 93.88 393 VAL A O 1
ATOM 3093 N N . THR A 1 394 ? -15.970 14.074 11.287 1.00 94.62 394 THR A N 1
ATOM 3094 C CA . THR A 1 394 ? -16.187 12.622 11.395 1.00 94.62 394 THR A CA 1
ATOM 3095 C C . THR A 1 394 ? -14.913 11.893 11.824 1.00 94.62 394 THR A C 1
ATOM 3097 O O . THR A 1 394 ? -14.953 11.031 12.699 1.00 94.62 394 THR A O 1
ATOM 3100 N N . ILE A 1 395 ? -13.762 12.253 11.254 1.00 93.94 395 ILE A N 1
ATOM 3101 C CA . ILE A 1 395 ? -12.475 11.639 11.611 1.00 93.94 395 ILE A CA 1
ATOM 3102 C C . ILE A 1 395 ? -12.013 12.093 13.005 1.00 93.94 395 ILE A C 1
ATOM 3104 O O . ILE A 1 395 ? -11.502 11.284 13.779 1.00 93.94 395 ILE A O 1
ATOM 3108 N N . SER A 1 396 ? -12.236 13.360 13.363 1.00 91.94 396 SER A N 1
ATOM 3109 C CA . SER A 1 396 ? -11.977 13.881 14.713 1.00 91.94 396 SER A CA 1
ATOM 3110 C C . SER A 1 396 ? -12.825 13.176 15.784 1.00 91.94 396 SER A C 1
ATOM 3112 O O . SER A 1 396 ? -12.295 12.813 16.837 1.00 91.94 396 SER A O 1
ATOM 3114 N N . ASP A 1 397 ? -14.101 12.902 15.501 1.00 91.69 397 ASP A N 1
ATOM 3115 C CA . ASP A 1 397 ? -15.023 12.176 16.384 1.00 91.69 397 ASP A CA 1
ATOM 3116 C C . ASP A 1 397 ? -14.564 10.730 16.616 1.00 91.69 397 ASP A C 1
ATOM 3118 O O . ASP A 1 397 ? -14.649 10.226 17.738 1.00 91.69 397 ASP A O 1
ATOM 3122 N N . VAL A 1 398 ? -14.017 10.074 15.584 1.00 92.00 398 VAL A N 1
ATOM 3123 C CA . VAL A 1 398 ? -13.412 8.736 15.703 1.00 92.00 398 VAL A CA 1
ATOM 3124 C C . VAL A 1 398 ? -12.255 8.763 16.693 1.00 92.00 398 VAL A C 1
ATOM 3126 O O . VAL A 1 398 ? -12.219 7.941 17.605 1.00 92.00 398 VAL A O 1
ATOM 3129 N N . PHE A 1 399 ? -11.345 9.729 16.567 1.00 89.38 399 PHE A N 1
ATOM 3130 C CA . PHE A 1 399 ? -10.206 9.864 17.478 1.00 89.38 399 PHE A CA 1
ATOM 3131 C C . PHE A 1 399 ? -10.585 10.314 18.893 1.00 89.38 399 PHE A C 1
ATOM 3133 O O . PHE A 1 399 ? -9.862 10.014 19.841 1.00 89.38 399 PHE A O 1
ATOM 3140 N N . SER A 1 400 ? -11.712 11.008 19.037 1.00 87.25 400 SER A N 1
ATOM 3141 C CA . SER A 1 400 ? -12.229 11.497 20.318 1.00 87.25 400 SER A CA 1
ATOM 3142 C C . SER A 1 400 ? -13.135 10.487 21.036 1.00 87.25 400 SER A C 1
ATOM 3144 O O . SER A 1 400 ? -13.615 10.777 22.135 1.00 87.25 400 SER A O 1
ATOM 3146 N N . ASP A 1 401 ? -13.414 9.323 20.435 1.00 87.31 401 ASP A N 1
ATOM 3147 C CA . ASP A 1 401 ? -14.261 8.300 21.050 1.00 87.31 401 ASP A CA 1
ATOM 3148 C C . ASP A 1 401 ? -13.588 7.748 22.314 1.00 87.31 401 ASP A C 1
ATOM 3150 O O . ASP A 1 401 ? -12.424 7.335 22.313 1.00 87.31 401 ASP A O 1
ATOM 3154 N N . GLN A 1 402 ? -14.354 7.711 23.403 1.00 79.81 402 GLN A N 1
ATOM 3155 C CA . GLN A 1 402 ? -13.876 7.288 24.718 1.00 79.81 402 GLN A CA 1
ATOM 3156 C C . GLN A 1 402 ? -13.324 5.860 24.728 1.00 79.81 402 GLN A C 1
ATOM 3158 O O . GLN A 1 402 ? -12.556 5.531 25.624 1.00 79.81 402 GLN A O 1
ATOM 3163 N N . ARG A 1 403 ? -13.668 5.015 23.747 1.00 76.31 403 ARG A N 1
ATOM 3164 C CA . ARG A 1 403 ? -13.128 3.653 23.633 1.00 76.31 403 ARG A CA 1
ATOM 3165 C C . ARG A 1 403 ? -11.679 3.609 23.156 1.00 76.31 403 ARG A C 1
ATOM 3167 O O . ARG A 1 403 ? -10.994 2.640 23.461 1.00 76.31 403 ARG A O 1
ATOM 3174 N N . LEU A 1 404 ? -11.213 4.620 22.418 1.00 77.12 404 LEU A N 1
ATOM 3175 C CA . LEU A 1 404 ? -9.831 4.669 21.931 1.00 77.12 404 LEU A CA 1
ATOM 3176 C C . LEU A 1 404 ? -8.881 5.327 22.940 1.00 77.12 404 LEU A C 1
ATOM 3178 O O . LEU A 1 404 ? -7.685 5.104 22.833 1.00 77.12 404 LEU A O 1
ATOM 3182 N N . LYS A 1 405 ? -9.389 6.093 23.924 1.00 69.56 405 LYS A N 1
ATOM 3183 C CA . LYS A 1 405 ? -8.619 6.704 25.034 1.00 69.56 405 LYS A CA 1
ATOM 3184 C C . LYS A 1 405 ? -7.219 7.210 24.613 1.00 69.56 405 LYS A C 1
ATOM 3186 O O . LYS A 1 405 ? -6.222 6.967 25.291 1.00 69.56 405 LYS A O 1
ATOM 3191 N N . VAL A 1 406 ? -7.125 7.887 23.467 1.00 69.94 406 VAL A N 1
ATOM 3192 C CA . VAL A 1 406 ? -5.844 8.398 22.965 1.00 69.94 406 VAL A CA 1
ATOM 3193 C C . VAL A 1 406 ? -5.442 9.597 23.827 1.00 69.94 406 VAL A C 1
ATOM 3195 O O . VAL A 1 406 ? -5.950 10.697 23.638 1.00 69.94 406 VAL A O 1
ATOM 3198 N N . GLU A 1 407 ? -4.546 9.390 24.796 1.00 59.22 407 GLU A N 1
ATOM 3199 C CA . GLU A 1 407 ? -4.095 10.447 25.723 1.00 59.22 407 GLU A CA 1
ATOM 3200 C C . GLU A 1 407 ? -3.203 11.505 25.046 1.00 59.22 407 GLU A C 1
ATOM 3202 O O . GLU A 1 407 ? -3.072 12.633 25.524 1.00 59.22 407 GLU A O 1
ATOM 3207 N N . LYS A 1 408 ? -2.575 11.155 23.916 1.00 67.00 408 LYS A N 1
ATOM 3208 C CA . LYS A 1 408 ? -1.668 12.042 23.176 1.00 67.00 408 LYS A CA 1
ATOM 3209 C C . LYS A 1 408 ? -2.459 13.105 22.399 1.00 67.00 408 LYS A C 1
ATOM 3211 O O . LYS A 1 408 ? -3.445 12.804 21.730 1.00 67.00 408 LYS A O 1
ATOM 3216 N N . LYS A 1 409 ? -1.988 14.359 22.426 1.00 73.62 409 LYS A N 1
ATOM 3217 C CA . LYS A 1 409 ? -2.599 15.477 21.687 1.00 73.62 409 LYS A CA 1
ATOM 3218 C C . LYS A 1 409 ? -2.514 15.233 20.174 1.00 73.62 409 LYS A C 1
ATOM 3220 O O . LYS A 1 409 ? -1.433 15.304 19.592 1.00 73.62 409 LYS A O 1
ATOM 3225 N N . ILE A 1 410 ? -3.663 14.997 19.541 1.00 85.88 410 ILE A N 1
ATOM 3226 C CA . ILE A 1 410 ? -3.779 14.915 18.082 1.00 85.88 410 ILE A CA 1
ATOM 3227 C C . ILE A 1 410 ? -3.956 16.326 17.521 1.00 85.88 410 ILE A C 1
ATOM 3229 O O . ILE A 1 410 ? -4.906 17.036 17.869 1.00 85.88 410 ILE A O 1
ATOM 3233 N N . THR A 1 411 ? -3.043 16.717 16.638 1.00 88.56 411 THR A N 1
ATOM 3234 C CA . THR A 1 411 ? -3.077 17.990 15.914 1.00 88.56 411 THR A CA 1
ATOM 3235 C C . THR A 1 411 ? -3.626 17.758 14.511 1.00 88.56 411 THR A C 1
ATOM 3237 O O . THR A 1 411 ? -3.197 16.835 13.818 1.00 88.56 411 THR A O 1
ATOM 3240 N N . LEU A 1 412 ? -4.578 18.591 14.091 1.00 91.56 412 LEU A N 1
ATOM 3241 C CA . LEU A 1 412 ? -5.108 18.577 12.730 1.00 91.56 412 LEU A CA 1
ATOM 3242 C C . LEU A 1 412 ? -4.328 19.583 11.875 1.00 91.56 412 LEU A C 1
ATOM 3244 O O . LEU A 1 412 ? -4.405 20.784 12.103 1.00 91.56 412 LEU A O 1
ATOM 3248 N N . GLU A 1 413 ? -3.576 19.109 10.891 1.00 92.06 413 GLU A N 1
ATOM 3249 C CA . GLU A 1 413 ? -2.887 19.962 9.924 1.00 92.06 413 GLU A CA 1
ATOM 3250 C C . GLU A 1 413 ? -3.750 20.138 8.673 1.00 92.06 413 GLU A C 1
ATOM 3252 O O . GLU A 1 413 ? -4.105 19.150 8.031 1.00 92.06 413 GLU A O 1
ATOM 3257 N N . LEU A 1 414 ? -4.050 21.381 8.295 1.00 92.75 414 LEU A N 1
ATOM 3258 C CA . LEU A 1 414 ? -4.782 21.727 7.074 1.00 92.75 414 LEU A CA 1
ATOM 3259 C C . LEU A 1 414 ? -3.843 22.361 6.050 1.00 92.75 414 LEU A C 1
ATOM 3261 O O . LEU A 1 414 ? -3.038 23.224 6.382 1.00 92.75 414 LEU A O 1
ATOM 3265 N N . GLY A 1 415 ? -3.975 21.976 4.789 1.00 92.69 415 GLY A N 1
ATOM 3266 C CA . GLY A 1 415 ? -3.326 22.616 3.651 1.00 92.69 415 GLY A CA 1
ATOM 3267 C C . GLY A 1 415 ? -4.317 22.840 2.516 1.00 92.69 415 GLY A C 1
ATOM 3268 O O . GLY A 1 415 ? -5.459 22.384 2.560 1.00 92.69 415 GLY A O 1
ATOM 3269 N N . HIS A 1 416 ? -3.875 23.533 1.470 1.00 92.94 416 HIS A N 1
ATOM 3270 C CA . HIS A 1 416 ? -4.716 23.807 0.309 1.00 92.94 416 HIS A CA 1
ATOM 3271 C C . HIS A 1 416 ? -3.912 23.764 -0.990 1.00 92.94 416 HIS A C 1
ATOM 3273 O O . HIS A 1 416 ? -2.848 24.381 -1.087 1.00 92.94 416 HIS A O 1
ATOM 3279 N N . HIS A 1 417 ? -4.432 23.080 -2.012 1.00 92.12 417 HIS A N 1
ATOM 3280 C CA . HIS A 1 417 ? -3.765 22.952 -3.312 1.00 92.12 417 HIS A CA 1
ATOM 3281 C C . HIS A 1 417 ? -3.517 24.321 -3.967 1.00 92.12 417 HIS A C 1
ATOM 3283 O O . HIS A 1 417 ? -2.399 24.611 -4.389 1.00 92.12 417 HIS A O 1
ATOM 3289 N N . LEU A 1 418 ? -4.534 25.195 -4.002 1.00 91.56 418 LEU A N 1
ATOM 3290 C CA . LEU A 1 418 ? -4.400 26.533 -4.602 1.00 91.56 418 LEU A CA 1
ATOM 3291 C C . LEU A 1 418 ? -3.396 27.417 -3.847 1.00 91.56 418 LEU A C 1
ATOM 3293 O O . LEU A 1 418 ? -2.717 28.229 -4.471 1.00 91.56 418 LEU A O 1
ATOM 3297 N N . LEU A 1 419 ? -3.246 27.218 -2.531 1.00 92.50 419 LEU A N 1
ATOM 3298 C CA . LEU A 1 419 ? -2.267 27.951 -1.729 1.00 92.50 419 LEU A CA 1
ATOM 3299 C C . LEU A 1 419 ? -0.841 27.509 -2.075 1.00 92.50 419 LEU A C 1
ATOM 3301 O O . LEU A 1 419 ? 0.023 28.348 -2.321 1.00 92.50 419 LEU A O 1
ATOM 3305 N N . LEU A 1 420 ? -0.607 26.198 -2.177 1.00 92.75 420 LEU A N 1
ATOM 3306 C CA . LEU A 1 420 ? 0.678 25.662 -2.627 1.00 92.75 420 LEU A CA 1
ATOM 3307 C C . LEU A 1 420 ? 0.997 26.103 -4.065 1.00 92.75 420 LEU A C 1
ATOM 3309 O O . LEU A 1 420 ? 2.119 26.522 -4.343 1.00 92.75 420 LEU A O 1
ATOM 3313 N N . LYS A 1 421 ? 0.013 26.074 -4.974 1.00 91.62 421 LYS A N 1
ATOM 3314 C CA . LYS A 1 421 ? 0.174 26.565 -6.353 1.00 91.62 421 LYS A CA 1
ATOM 3315 C C . LYS A 1 421 ? 0.552 28.049 -6.378 1.00 91.62 421 LYS A C 1
ATOM 3317 O O . LYS A 1 421 ? 1.478 28.417 -7.098 1.00 91.62 421 LYS A O 1
ATOM 3322 N N . ALA A 1 422 ? -0.102 28.882 -5.570 1.00 92.06 422 ALA A N 1
ATOM 3323 C CA . ALA A 1 422 ? 0.222 30.300 -5.441 1.00 92.06 422 ALA A CA 1
ATOM 3324 C C . ALA A 1 422 ? 1.663 30.531 -4.959 1.00 92.06 422 ALA A C 1
ATOM 3326 O O . ALA A 1 422 ? 2.376 31.354 -5.534 1.00 92.06 422 ALA A O 1
ATOM 3327 N N . VAL A 1 423 ? 2.114 29.773 -3.954 1.00 91.94 423 VAL A N 1
ATOM 3328 C CA . VAL A 1 423 ? 3.495 29.833 -3.444 1.00 91.94 423 VAL A CA 1
ATOM 3329 C C . VAL A 1 423 ? 4.505 29.414 -4.516 1.00 91.94 423 VAL A C 1
ATOM 3331 O O . VAL A 1 423 ? 5.491 30.113 -4.729 1.00 91.94 423 VAL A O 1
ATOM 3334 N N . LEU A 1 424 ? 4.243 28.337 -5.263 1.00 92.00 424 LEU A N 1
ATOM 3335 C CA . LEU A 1 424 ? 5.124 27.885 -6.349 1.00 92.00 424 LEU A CA 1
ATOM 3336 C C . LEU A 1 424 ? 5.250 28.920 -7.477 1.00 92.00 424 LEU A C 1
ATOM 3338 O O . LEU A 1 424 ? 6.351 29.134 -7.989 1.00 92.00 424 LEU A O 1
ATOM 3342 N N . ILE A 1 425 ? 4.146 29.579 -7.850 1.00 91.56 425 ILE A N 1
ATOM 3343 C CA . ILE A 1 425 ? 4.158 30.679 -8.829 1.00 91.56 425 ILE A CA 1
ATOM 3344 C C . ILE A 1 425 ? 4.966 31.859 -8.280 1.00 91.56 425 ILE A C 1
ATOM 3346 O O . ILE A 1 425 ? 5.793 32.422 -8.993 1.00 91.56 425 ILE A O 1
ATOM 3350 N N . HIS A 1 426 ? 4.772 32.210 -7.007 1.00 90.12 426 HIS A N 1
ATOM 3351 C CA . HIS A 1 426 ? 5.479 33.316 -6.364 1.00 90.12 426 HIS A CA 1
ATOM 3352 C C . HIS A 1 426 ? 6.999 33.100 -6.296 1.00 90.12 426 HIS A C 1
ATOM 3354 O O . HIS A 1 426 ? 7.756 34.043 -6.508 1.00 90.12 426 HIS A O 1
ATOM 3360 N N . CYS A 1 427 ? 7.449 31.862 -6.075 1.00 90.44 427 CYS A N 1
ATOM 3361 C CA . CYS A 1 427 ? 8.868 31.493 -6.091 1.00 90.44 427 CYS A CA 1
ATOM 3362 C C . CYS A 1 427 ? 9.468 31.380 -7.510 1.00 90.44 427 CYS A C 1
ATOM 3364 O O . CYS A 1 427 ? 10.662 31.101 -7.647 1.00 90.44 427 CYS A O 1
ATOM 3366 N N . GLY A 1 428 ? 8.667 31.579 -8.565 1.00 87.88 428 GLY A N 1
ATOM 3367 C CA . GLY A 1 428 ? 9.114 31.528 -9.959 1.00 87.88 428 GLY A CA 1
ATOM 3368 C C . GLY A 1 428 ? 9.357 30.112 -10.488 1.00 87.88 428 GLY A C 1
ATOM 3369 O O . GLY A 1 428 ? 10.198 29.929 -11.364 1.00 87.88 428 GLY A O 1
ATOM 3370 N N . ILE A 1 429 ? 8.663 29.099 -9.954 1.00 91.19 429 ILE A N 1
ATOM 3371 C CA . ILE A 1 429 ? 8.841 27.704 -10.378 1.00 91.19 429 ILE A CA 1
ATOM 3372 C C . ILE A 1 429 ? 8.026 27.418 -11.658 1.00 91.19 429 ILE A C 1
ATOM 3374 O O . ILE A 1 429 ? 6.788 27.537 -11.623 1.00 91.19 429 ILE A O 1
ATOM 3378 N N . PRO A 1 430 ? 8.677 26.994 -12.764 1.00 89.12 430 PRO A N 1
ATOM 3379 C CA . PRO A 1 430 ? 8.012 26.599 -14.011 1.00 89.12 430 PRO A CA 1
ATOM 3380 C C . PRO A 1 430 ? 7.042 25.430 -13.816 1.00 89.12 430 PRO A C 1
ATOM 3382 O O . PRO A 1 430 ? 7.320 24.532 -13.024 1.00 89.12 430 PRO A O 1
ATOM 3385 N N . GLU A 1 431 ? 5.902 25.443 -14.511 1.00 87.38 431 GLU A N 1
ATOM 3386 C CA . GLU A 1 431 ? 4.806 24.480 -14.314 1.00 87.38 431 GLU A CA 1
ATOM 3387 C C . GLU A 1 431 ? 5.199 23.026 -14.604 1.00 87.38 431 GLU A C 1
ATOM 3389 O O . GLU A 1 431 ? 4.875 22.137 -13.815 1.00 87.38 431 GLU A O 1
ATOM 3394 N N . ASP A 1 432 ? 5.979 22.811 -15.659 1.00 86.75 432 ASP A N 1
ATOM 3395 C CA . ASP A 1 432 ? 6.557 21.530 -16.074 1.00 86.75 432 ASP A CA 1
ATOM 3396 C C . ASP A 1 432 ? 7.395 20.868 -14.969 1.00 86.75 432 ASP A C 1
ATOM 3398 O O . ASP A 1 432 ? 7.434 19.644 -14.857 1.00 86.75 432 ASP A O 1
ATOM 3402 N N . LYS A 1 433 ? 8.002 21.670 -14.087 1.00 87.94 433 LYS A N 1
ATOM 3403 C CA . LYS A 1 433 ? 8.898 21.196 -13.019 1.00 87.94 433 LYS A CA 1
ATOM 3404 C C . LYS A 1 433 ? 8.213 21.016 -11.665 1.00 87.94 433 LYS A C 1
ATOM 3406 O O . LYS A 1 433 ? 8.802 20.425 -10.757 1.00 87.94 433 LYS A O 1
ATOM 3411 N N . ARG A 1 434 ? 6.984 21.518 -11.484 1.00 89.12 434 ARG A N 1
ATOM 3412 C CA . ARG A 1 434 ? 6.313 21.560 -10.165 1.00 89.12 434 ARG A CA 1
ATOM 3413 C C . ARG A 1 434 ? 6.041 20.173 -9.593 1.00 89.12 434 ARG A C 1
ATOM 3415 O O . ARG A 1 434 ? 6.307 19.950 -8.417 1.00 89.12 434 ARG A O 1
ATOM 3422 N N . SER A 1 435 ? 5.554 19.243 -10.416 1.00 84.50 435 SER A N 1
ATOM 3423 C CA . SER A 1 435 ? 5.218 17.880 -9.972 1.00 84.50 435 SER A CA 1
ATOM 3424 C C . SER A 1 435 ? 6.445 17.142 -9.420 1.00 84.50 435 SER A C 1
ATOM 3426 O O . SER A 1 435 ? 6.418 16.608 -8.308 1.00 84.50 435 SER A O 1
ATOM 3428 N N . GLU A 1 436 ? 7.559 17.185 -10.157 1.00 83.38 436 GLU A N 1
ATOM 3429 C CA . GLU A 1 436 ? 8.809 16.540 -9.752 1.00 83.38 436 GLU A CA 1
ATOM 3430 C C . GLU A 1 436 ? 9.427 17.215 -8.517 1.00 83.38 436 GLU A C 1
ATOM 3432 O O . GLU A 1 436 ? 9.875 16.533 -7.590 1.00 83.38 436 GLU A O 1
ATOM 3437 N N . LEU A 1 437 ? 9.368 18.550 -8.437 1.00 87.06 437 LEU A N 1
ATOM 3438 C CA . LEU A 1 437 ? 9.809 19.301 -7.261 1.00 87.06 437 LEU A CA 1
ATOM 3439 C C . LEU A 1 437 ? 9.008 18.921 -6.006 1.00 87.06 437 LEU A C 1
ATOM 3441 O O . LEU A 1 437 ? 9.601 18.604 -4.972 1.00 87.06 437 LEU A O 1
ATOM 3445 N N . CYS A 1 438 ? 7.675 18.901 -6.083 1.00 85.75 438 CYS A N 1
ATOM 3446 C CA . CYS A 1 438 ? 6.820 18.484 -4.970 1.00 85.75 438 CYS A CA 1
ATOM 3447 C C . CYS A 1 438 ? 7.125 17.043 -4.530 1.00 85.75 438 CYS A C 1
ATOM 3449 O O . CYS A 1 438 ? 7.183 16.766 -3.330 1.00 85.75 438 CYS A O 1
ATOM 3451 N N . HIS A 1 439 ? 7.417 16.138 -5.472 1.00 82.00 439 HIS A N 1
ATOM 3452 C CA . HIS A 1 439 ? 7.834 14.768 -5.162 1.00 82.00 439 HIS A CA 1
ATOM 3453 C C . HIS A 1 439 ? 9.171 14.713 -4.401 1.00 82.00 439 HIS A C 1
ATOM 3455 O O . HIS A 1 439 ? 9.311 13.962 -3.429 1.00 82.00 439 HIS A O 1
ATOM 3461 N N . ILE A 1 440 ? 10.155 15.532 -4.788 1.00 82.88 440 ILE A N 1
ATOM 3462 C CA . ILE A 1 440 ? 11.444 15.630 -4.085 1.00 82.88 440 ILE A CA 1
ATOM 3463 C C . ILE A 1 440 ? 11.244 16.126 -2.647 1.00 82.88 440 ILE A C 1
ATOM 3465 O O . ILE A 1 440 ? 11.837 15.543 -1.728 1.00 82.88 440 ILE A O 1
ATOM 3469 N N . LEU A 1 441 ? 10.402 17.152 -2.471 1.00 82.75 441 LEU A N 1
ATOM 3470 C CA . LEU A 1 441 ? 10.137 17.840 -1.202 1.00 82.75 441 LEU A CA 1
ATOM 3471 C C . LEU A 1 441 ? 9.219 17.062 -0.246 1.00 82.75 441 LEU A C 1
ATOM 3473 O O . LEU A 1 441 ? 9.279 17.286 0.960 1.00 82.75 441 LEU A O 1
ATOM 3477 N N . LYS A 1 442 ? 8.436 16.089 -0.734 1.00 74.44 442 LYS A N 1
ATOM 3478 C CA . LYS A 1 442 ? 7.571 15.221 0.096 1.00 74.44 442 LYS A CA 1
ATOM 3479 C C . LYS A 1 442 ? 8.326 14.519 1.238 1.00 74.44 442 LYS A C 1
ATOM 3481 O O . LYS A 1 442 ? 7.743 14.191 2.266 1.00 74.44 442 LYS A O 1
ATOM 3486 N N . THR A 1 443 ? 9.624 14.248 1.077 1.00 62.38 443 THR A N 1
ATOM 3487 C CA . THR A 1 443 ? 10.443 13.537 2.076 1.00 62.38 443 THR A CA 1
ATOM 3488 C C . THR A 1 443 ? 11.244 14.521 2.936 1.00 62.38 443 THR A C 1
ATOM 3490 O O . THR A 1 443 ? 12.419 14.761 2.668 1.00 62.38 443 THR A O 1
ATOM 3493 N N . ARG A 1 444 ? 10.636 15.026 4.021 1.00 56.03 444 ARG A N 1
ATOM 3494 C CA . ARG A 1 444 ? 11.276 15.895 5.042 1.00 56.03 444 ARG A CA 1
ATOM 3495 C C . ARG A 1 444 ? 12.517 15.301 5.737 1.00 56.03 444 ARG A C 1
ATOM 3497 O O . ARG A 1 444 ? 13.204 15.996 6.466 1.00 56.03 444 ARG A O 1
ATOM 3504 N N . SER A 1 445 ? 12.827 14.023 5.517 1.00 50.16 445 SER A N 1
ATOM 3505 C CA . SER A 1 445 ? 13.973 13.326 6.128 1.00 50.16 445 SER A CA 1
ATOM 3506 C C . SER A 1 445 ? 15.324 13.590 5.435 1.00 50.16 445 SER A C 1
ATOM 3508 O O . SER A 1 445 ? 16.325 12.972 5.803 1.00 50.16 445 SER A O 1
ATOM 3510 N N . LYS A 1 446 ? 15.371 14.428 4.396 1.00 61.53 446 LYS A N 1
ATOM 3511 C CA . LYS A 1 446 ? 16.591 14.700 3.620 1.00 61.53 446 LYS A CA 1
ATOM 3512 C C . LYS A 1 446 ? 17.268 15.960 4.151 1.00 61.53 446 LYS A C 1
ATOM 3514 O O . LYS A 1 446 ? 16.590 16.951 4.392 1.00 61.53 446 LYS A O 1
ATOM 3519 N N . SER A 1 447 ? 18.593 15.934 4.307 1.00 69.25 447 SER A N 1
ATOM 3520 C CA . SER A 1 447 ? 19.346 17.148 4.643 1.00 69.25 447 SER A CA 1
ATOM 3521 C C . SER A 1 447 ? 19.166 18.203 3.548 1.00 69.25 447 SER A C 1
ATOM 3523 O O . SER A 1 447 ? 19.030 17.849 2.375 1.00 69.25 447 SER A O 1
ATOM 3525 N N . GLU A 1 448 ? 19.201 19.489 3.904 1.00 71.75 448 GLU A N 1
ATOM 3526 C CA . GLU A 1 448 ? 19.071 20.599 2.945 1.00 71.75 448 GLU A CA 1
ATOM 3527 C C . GLU A 1 448 ? 19.993 20.417 1.727 1.00 71.75 448 GLU A C 1
ATOM 3529 O O . GLU A 1 448 ? 19.556 20.525 0.583 1.00 71.75 448 GLU A O 1
ATOM 3534 N N . GLY A 1 449 ? 21.242 19.984 1.948 1.00 72.75 449 GLY A N 1
ATOM 3535 C CA . GLY A 1 449 ? 22.194 19.676 0.874 1.00 72.75 449 GLY A CA 1
ATOM 3536 C C . GLY A 1 449 ? 21.729 18.589 -0.108 1.00 72.75 449 GLY A C 1
ATOM 3537 O O . GLY A 1 449 ? 22.007 18.674 -1.303 1.00 72.75 449 GLY A O 1
ATOM 3538 N N . GLN A 1 450 ? 20.977 17.580 0.344 1.00 78.25 450 GLN A N 1
ATOM 3539 C CA . GLN A 1 450 ? 20.397 16.563 -0.545 1.00 78.25 450 GLN A CA 1
ATOM 3540 C C . GLN A 1 450 ? 19.228 17.103 -1.369 1.00 78.25 450 GLN A C 1
ATOM 3542 O O . GLN A 1 450 ? 19.031 16.651 -2.500 1.00 78.25 450 GLN A O 1
ATOM 3547 N N . ILE A 1 451 ? 18.452 18.039 -0.816 1.00 80.25 451 ILE A N 1
ATOM 3548 C CA . ILE A 1 451 ? 17.377 18.716 -1.546 1.00 80.25 451 ILE A CA 1
ATOM 3549 C C . ILE A 1 451 ? 18.001 19.550 -2.665 1.00 80.25 451 ILE A C 1
ATOM 3551 O O . ILE A 1 451 ? 17.638 19.341 -3.821 1.00 80.25 451 ILE A O 1
ATOM 3555 N N . PHE A 1 452 ? 19.021 20.364 -2.366 1.00 79.38 452 PHE A N 1
ATOM 3556 C CA . PHE A 1 452 ? 19.730 21.167 -3.373 1.00 79.38 452 PHE A CA 1
ATOM 3557 C C . PHE A 1 452 ? 20.364 20.329 -4.481 1.00 79.38 452 PHE A C 1
ATOM 3559 O O . PHE A 1 452 ? 20.221 20.655 -5.655 1.00 79.38 452 PHE A O 1
ATOM 3566 N N . ASN A 1 453 ? 21.002 19.206 -4.146 1.00 80.38 453 ASN A N 1
ATOM 3567 C CA . ASN A 1 453 ? 21.600 18.333 -5.160 1.00 80.38 453 ASN A CA 1
ATOM 3568 C C . ASN A 1 453 ? 20.561 17.735 -6.123 1.00 80.38 453 ASN A C 1
ATOM 3570 O O . ASN A 1 453 ? 20.882 17.442 -7.274 1.00 80.38 453 ASN A O 1
ATOM 3574 N N . LYS A 1 454 ? 19.319 17.528 -5.668 1.00 80.38 454 LYS A N 1
ATOM 3575 C CA . LYS A 1 454 ? 18.229 17.022 -6.513 1.00 80.38 454 LYS A CA 1
ATOM 3576 C C . LYS A 1 454 ? 17.531 18.137 -7.285 1.00 80.38 454 LYS A C 1
ATOM 3578 O O . LYS A 1 454 ? 17.229 17.937 -8.454 1.00 80.38 454 LYS A O 1
ATOM 3583 N N . THR A 1 455 ? 17.319 19.305 -6.684 1.00 82.06 455 THR A N 1
ATOM 3584 C CA . THR A 1 455 ? 16.695 20.453 -7.362 1.00 82.06 455 THR A CA 1
ATOM 3585 C C . THR A 1 455 ? 17.626 21.113 -8.378 1.00 82.06 455 THR A C 1
ATOM 3587 O O . THR A 1 455 ? 17.146 21.617 -9.391 1.00 82.06 455 THR A O 1
ATOM 3590 N N . ALA A 1 456 ? 18.949 21.023 -8.193 1.00 80.06 456 ALA A N 1
ATOM 3591 C CA . ALA A 1 456 ? 19.936 21.448 -9.187 1.00 80.06 456 ALA A CA 1
ATOM 3592 C C . ALA A 1 456 ? 19.778 20.695 -10.519 1.00 80.06 456 ALA A C 1
ATOM 3594 O O . ALA A 1 456 ? 19.913 21.297 -11.582 1.00 80.06 456 ALA A O 1
ATOM 3595 N N . LYS A 1 457 ? 19.402 19.407 -10.478 1.00 82.94 457 LYS A N 1
ATOM 3596 C CA . LYS A 1 457 ? 19.113 18.612 -11.686 1.00 82.94 457 LYS A CA 1
ATOM 3597 C C . LYS A 1 457 ? 17.893 19.119 -12.458 1.00 82.94 457 LYS A C 1
ATOM 3599 O O . LYS A 1 457 ? 17.820 18.914 -13.661 1.00 82.94 457 LYS A O 1
ATOM 3604 N N . LEU A 1 458 ? 16.972 19.809 -11.784 1.00 84.25 458 LEU A N 1
ATOM 3605 C CA . LEU A 1 458 ? 15.789 20.417 -12.396 1.00 84.25 458 LEU A CA 1
ATOM 3606 C C . LEU A 1 458 ? 16.063 21.816 -12.960 1.00 84.25 458 LEU A C 1
ATOM 3608 O O . LEU A 1 458 ? 15.141 22.461 -13.455 1.00 84.25 458 LEU A O 1
ATOM 3612 N N . ALA A 1 459 ? 17.303 22.315 -12.889 1.00 84.88 459 ALA A N 1
ATOM 3613 C CA . ALA A 1 459 ? 17.659 23.675 -13.296 1.00 84.88 459 ALA A CA 1
ATOM 3614 C C . ALA A 1 459 ? 16.748 24.739 -12.644 1.00 84.88 459 ALA A C 1
ATOM 3616 O O . ALA A 1 459 ? 16.210 25.618 -13.318 1.00 84.88 459 ALA A O 1
ATOM 3617 N N . ILE A 1 460 ? 16.520 24.611 -11.332 1.00 87.25 460 ILE A N 1
ATOM 3618 C CA . ILE A 1 460 ? 15.803 25.594 -10.506 1.00 87.25 460 ILE A CA 1
ATOM 3619 C C . ILE A 1 460 ? 16.839 26.399 -9.713 1.00 87.25 460 ILE A C 1
ATOM 3621 O O . ILE A 1 460 ? 17.804 25.833 -9.198 1.00 87.25 460 ILE A O 1
ATOM 3625 N N . SER A 1 461 ? 16.649 27.718 -9.609 1.00 87.75 461 SER A N 1
ATOM 3626 C CA . SER A 1 461 ? 17.582 28.586 -8.884 1.00 87.75 461 SER A CA 1
ATOM 3627 C C . SER A 1 461 ? 17.592 28.280 -7.379 1.00 87.75 461 SER A C 1
ATOM 3629 O O . SER A 1 461 ? 16.550 28.001 -6.781 1.00 87.75 461 SER A O 1
ATOM 3631 N N . ARG A 1 462 ? 18.766 28.376 -6.740 1.00 85.81 462 ARG A N 1
ATOM 3632 C CA . ARG A 1 462 ? 18.894 28.185 -5.286 1.00 85.81 462 ARG A CA 1
ATOM 3633 C C . ARG A 1 462 ? 18.040 29.184 -4.500 1.00 85.81 462 ARG A C 1
ATOM 3635 O O . ARG A 1 462 ? 17.352 28.781 -3.576 1.00 85.81 462 ARG A O 1
ATOM 3642 N N . GLN A 1 463 ? 18.011 30.443 -4.938 1.00 88.81 463 GLN A N 1
ATOM 3643 C CA . GLN A 1 463 ? 17.204 31.503 -4.323 1.00 88.81 463 GLN A CA 1
ATOM 3644 C C . GLN A 1 463 ? 15.702 31.174 -4.347 1.00 88.81 463 GLN A C 1
ATOM 3646 O O . GLN A 1 463 ? 15.016 31.361 -3.345 1.00 88.81 463 GLN A O 1
ATOM 3651 N N . SER A 1 464 ? 15.196 30.627 -5.458 1.00 88.06 464 SER A N 1
ATOM 3652 C CA . SER A 1 464 ? 13.802 30.176 -5.573 1.00 88.06 464 SER A CA 1
ATOM 3653 C C . SER A 1 464 ? 13.486 29.025 -4.615 1.00 88.06 464 SER A C 1
ATOM 3655 O O . SER A 1 464 ? 12.394 28.982 -4.052 1.00 88.06 464 SER A O 1
ATOM 3657 N N . VAL A 1 465 ? 14.428 28.095 -4.419 1.00 87.06 465 VAL A N 1
ATOM 3658 C CA . VAL A 1 465 ? 14.268 26.961 -3.492 1.00 87.06 465 VAL A CA 1
ATOM 3659 C C . VAL A 1 465 ? 14.332 27.425 -2.035 1.00 87.06 465 VAL A C 1
ATOM 3661 O O . VAL A 1 465 ? 13.478 27.019 -1.255 1.00 87.06 465 VAL A O 1
ATOM 3664 N N . ASP A 1 466 ? 15.271 28.305 -1.679 1.00 87.75 466 ASP A N 1
ATOM 3665 C CA . ASP A 1 466 ? 15.384 28.884 -0.329 1.00 87.75 466 ASP A CA 1
ATOM 3666 C C . ASP A 1 466 ? 14.105 29.647 0.049 1.00 87.75 466 ASP A C 1
ATOM 3668 O O . ASP A 1 466 ? 13.532 29.449 1.120 1.00 87.75 466 ASP A O 1
ATOM 3672 N N . MET A 1 467 ? 13.600 30.474 -0.871 1.00 88.94 467 MET A N 1
ATOM 3673 C CA . MET A 1 467 ? 12.342 31.197 -0.689 1.00 88.94 467 MET A CA 1
ATOM 3674 C C . MET A 1 467 ? 11.152 30.246 -0.505 1.00 88.94 467 MET A C 1
ATOM 3676 O O . MET A 1 467 ? 10.299 30.487 0.348 1.00 88.94 467 MET A O 1
ATOM 3680 N N . LEU A 1 468 ? 11.100 29.162 -1.284 1.00 90.00 468 LEU A N 1
ATOM 3681 C CA . LEU A 1 468 ? 10.060 28.143 -1.174 1.00 90.00 468 LEU A CA 1
ATOM 3682 C C . LEU A 1 468 ? 10.113 27.427 0.180 1.00 90.00 468 LEU A C 1
ATOM 3684 O O . LEU A 1 468 ? 9.072 27.276 0.813 1.00 90.00 468 LEU A O 1
ATOM 3688 N N . LEU A 1 469 ? 11.295 27.006 0.639 1.00 87.94 469 LEU A N 1
ATOM 3689 C CA . LEU A 1 469 ? 11.457 26.317 1.924 1.00 87.94 469 LEU A CA 1
ATOM 3690 C C . LEU A 1 469 ? 10.998 27.197 3.093 1.00 87.94 469 LEU A C 1
ATOM 3692 O O . LEU A 1 469 ? 10.190 26.740 3.897 1.00 87.94 469 LEU A O 1
ATOM 3696 N N . ASN A 1 470 ? 11.382 28.477 3.108 1.00 88.50 470 ASN A N 1
ATOM 3697 C CA . ASN A 1 470 ? 10.935 29.430 4.130 1.00 88.50 470 ASN A CA 1
ATOM 3698 C C . ASN A 1 470 ? 9.402 29.577 4.172 1.00 88.50 470 ASN A C 1
ATOM 3700 O O . ASN A 1 470 ? 8.808 29.659 5.244 1.00 88.50 470 ASN A O 1
ATOM 3704 N N . LEU A 1 471 ? 8.738 29.598 3.009 1.00 88.38 471 LEU A N 1
ATOM 3705 C CA . LEU A 1 471 ? 7.275 29.683 2.942 1.00 88.38 471 LEU A CA 1
ATOM 3706 C C . LEU A 1 471 ? 6.588 28.366 3.336 1.00 88.38 471 LEU A C 1
ATOM 3708 O O . LEU A 1 471 ? 5.493 28.396 3.893 1.00 88.38 471 LEU A O 1
ATOM 3712 N N . LEU A 1 472 ? 7.213 27.215 3.077 1.00 87.94 472 LEU A N 1
ATOM 3713 C CA . LEU A 1 472 ? 6.702 25.898 3.478 1.00 87.94 472 LEU A CA 1
ATOM 3714 C C . LEU A 1 472 ? 6.811 25.642 4.990 1.00 87.94 472 LEU A C 1
ATOM 3716 O O . LEU A 1 472 ? 6.083 24.798 5.515 1.00 87.94 472 LEU A O 1
ATOM 3720 N N . GLU A 1 473 ? 7.697 26.350 5.690 1.00 85.62 473 GLU A N 1
ATOM 3721 C CA . GLU A 1 473 ? 7.836 26.278 7.150 1.00 85.62 473 GLU A CA 1
ATOM 3722 C C . GLU A 1 473 ? 6.747 27.048 7.909 1.00 85.62 473 GLU A C 1
ATOM 3724 O O . GLU A 1 473 ? 6.563 26.815 9.104 1.00 85.62 473 GLU A O 1
ATOM 3729 N N . LEU A 1 474 ? 5.983 27.911 7.230 1.00 88.25 474 LEU A N 1
ATOM 3730 C CA . LEU A 1 474 ? 4.900 28.671 7.848 1.00 88.25 474 LEU A CA 1
ATOM 3731 C C . LEU A 1 474 ? 3.818 27.747 8.427 1.00 88.25 474 LEU A C 1
ATOM 3733 O O . LEU A 1 474 ? 3.221 26.928 7.722 1.00 88.25 474 LEU A O 1
ATOM 3737 N N . GLU A 1 475 ? 3.522 27.943 9.712 1.00 89.62 475 GLU A N 1
ATOM 3738 C CA . GLU A 1 475 ? 2.464 27.247 10.440 1.00 89.62 475 GLU A CA 1
ATOM 3739 C C . GLU A 1 475 ? 1.706 28.204 11.375 1.00 89.62 475 GLU A C 1
ATOM 3741 O O . GLU A 1 475 ? 2.280 29.127 11.959 1.00 89.62 475 GLU A O 1
ATOM 3746 N N . GLY A 1 476 ? 0.394 28.015 11.526 1.00 89.69 476 GLY A N 1
ATOM 3747 C CA . GLY A 1 476 ? -0.411 28.815 12.454 1.00 89.69 476 GLY A CA 1
ATOM 3748 C C . GLY A 1 476 ? -1.915 28.718 12.219 1.00 89.69 476 GLY A C 1
ATOM 3749 O O . GLY A 1 476 ? -2.382 27.875 11.463 1.00 89.69 476 GLY A O 1
ATOM 3750 N N . SER A 1 477 ? -2.692 29.594 12.862 1.00 89.19 477 SER A N 1
ATOM 3751 C CA . SER A 1 477 ? -4.112 29.766 12.524 1.00 89.19 477 SER A CA 1
ATOM 3752 C C . SER A 1 477 ? -4.268 30.400 11.137 1.00 89.19 477 SER A C 1
ATOM 3754 O O . SER A 1 477 ? -3.334 31.035 10.637 1.00 89.19 477 SER A O 1
ATOM 3756 N N . VAL A 1 478 ? -5.460 30.291 10.540 1.00 88.38 478 VAL A N 1
ATOM 3757 C CA . VAL A 1 478 ? -5.769 30.901 9.232 1.00 88.38 478 VAL A CA 1
ATOM 3758 C C . VAL A 1 478 ? -5.402 32.391 9.224 1.00 88.38 478 VAL A C 1
ATOM 3760 O O . VAL A 1 478 ? -4.711 32.851 8.316 1.00 88.38 478 VAL A O 1
ATOM 3763 N N . GLY A 1 479 ? -5.742 33.128 10.288 1.00 86.38 479 GLY A N 1
ATOM 3764 C CA . GLY A 1 479 ? -5.380 34.541 10.440 1.00 86.38 479 GLY A CA 1
ATOM 3765 C C . GLY A 1 479 ? -3.868 34.802 10.509 1.00 86.38 479 GLY A C 1
ATOM 3766 O O . GLY A 1 479 ? -3.380 35.727 9.862 1.00 86.38 479 GLY A O 1
ATOM 3767 N N . LYS A 1 480 ? -3.098 33.967 11.227 1.00 88.69 480 LYS A N 1
ATOM 3768 C CA . LYS A 1 480 ? -1.628 34.100 11.313 1.00 88.69 480 LYS A CA 1
ATOM 3769 C C . LYS A 1 480 ? -0.953 33.855 9.965 1.00 88.69 480 LYS A C 1
ATOM 3771 O O . LYS A 1 480 ? -0.091 34.634 9.566 1.00 88.69 480 LYS A O 1
ATOM 3776 N N . VAL A 1 481 ? -1.363 32.807 9.250 1.00 89.06 481 VAL A N 1
ATOM 3777 C CA . VAL A 1 481 ? -0.828 32.496 7.915 1.00 89.06 481 VAL A CA 1
ATOM 3778 C C . VAL A 1 481 ? -1.237 33.573 6.908 1.00 89.06 481 VAL A C 1
ATOM 3780 O O . VAL A 1 481 ? -0.409 34.012 6.114 1.00 89.06 481 VAL A O 1
ATOM 3783 N N . THR A 1 482 ? -2.469 34.083 6.994 1.00 88.56 482 THR A N 1
ATOM 3784 C CA . THR A 1 482 ? -2.936 35.211 6.171 1.00 88.56 482 THR A CA 1
ATOM 3785 C C . THR A 1 482 ? -2.085 36.461 6.399 1.00 88.56 482 THR A C 1
ATOM 3787 O O . THR A 1 482 ? -1.666 37.089 5.428 1.00 88.56 482 THR A O 1
ATOM 3790 N N . ALA A 1 483 ? -1.768 36.787 7.658 1.00 88.12 483 ALA A N 1
ATOM 3791 C CA . ALA A 1 483 ? -0.896 37.906 8.014 1.00 88.12 483 ALA A CA 1
ATOM 3792 C C . ALA A 1 483 ? 0.535 37.722 7.476 1.00 88.12 483 ALA A C 1
ATOM 3794 O O . ALA A 1 483 ? 1.096 38.647 6.887 1.00 88.12 483 ALA A O 1
ATOM 3795 N N . ALA A 1 484 ? 1.108 36.521 7.606 1.00 86.75 484 ALA A N 1
ATOM 3796 C CA . ALA A 1 484 ? 2.444 36.204 7.094 1.00 86.75 484 ALA A CA 1
ATOM 3797 C C . ALA A 1 484 ? 2.523 36.261 5.554 1.00 86.75 484 ALA A C 1
ATOM 3799 O O . ALA A 1 484 ? 3.546 36.651 4.993 1.00 86.75 484 ALA A O 1
ATOM 3800 N N . LEU A 1 485 ? 1.429 35.925 4.862 1.00 86.81 485 LEU A N 1
ATOM 3801 C CA . LEU A 1 485 ? 1.323 35.942 3.399 1.00 86.81 485 LEU A CA 1
ATOM 3802 C C . LEU A 1 485 ? 0.770 37.259 2.831 1.00 86.81 485 LEU A C 1
ATOM 3804 O O . LEU A 1 485 ? 0.492 37.333 1.633 1.00 86.81 485 LEU A O 1
ATOM 3808 N N . THR A 1 486 ? 0.647 38.317 3.637 1.00 83.62 486 THR A N 1
ATOM 3809 C CA . THR A 1 486 ? 0.179 39.649 3.196 1.00 83.62 486 THR A CA 1
ATOM 3810 C C . THR A 1 486 ? 0.962 40.188 2.002 1.00 83.62 486 THR A C 1
ATOM 3812 O O . THR A 1 486 ? 0.373 40.721 1.065 1.00 83.62 486 THR A O 1
ATOM 3815 N N . ASN A 1 487 ? 2.281 39.990 1.964 1.00 78.62 487 ASN A N 1
ATOM 3816 C CA . ASN A 1 487 ? 3.125 40.404 0.836 1.00 78.62 487 ASN A CA 1
ATOM 3817 C C . ASN A 1 487 ? 2.835 39.643 -0.471 1.00 78.62 487 ASN A C 1
ATOM 3819 O O . ASN A 1 487 ? 3.082 40.171 -1.556 1.00 78.62 487 ASN A O 1
ATOM 3823 N N . LEU A 1 488 ? 2.311 38.417 -0.380 1.00 81.94 488 LEU A N 1
ATOM 3824 C CA . LEU A 1 488 ? 1.925 37.589 -1.524 1.00 81.94 488 LEU A CA 1
ATOM 3825 C C . LEU A 1 488 ? 0.483 37.892 -1.954 1.00 81.94 488 LEU A C 1
ATOM 3827 O O . LEU A 1 488 ? 0.210 37.992 -3.147 1.00 81.94 488 LEU A O 1
ATOM 3831 N N . SER A 1 489 ? -0.425 38.100 -0.998 1.00 75.69 489 SER A N 1
ATOM 3832 C CA . SER A 1 489 ? -1.847 38.356 -1.253 1.00 75.69 489 SER A CA 1
ATOM 3833 C C . SER A 1 489 ? -2.164 39.815 -1.616 1.00 75.69 489 SER A C 1
ATOM 3835 O O . SER A 1 489 ? -3.146 40.072 -2.305 1.00 75.69 489 SER A O 1
ATOM 3837 N N . SER A 1 490 ? -1.354 40.796 -1.215 1.00 71.12 490 SER A N 1
ATOM 3838 C CA . SER A 1 490 ? -1.588 42.222 -1.528 1.00 71.12 490 SER A CA 1
ATOM 3839 C C . SER A 1 490 ? -1.218 42.624 -2.961 1.00 71.12 490 SER A C 1
ATOM 3841 O O . SER A 1 490 ? -1.709 43.637 -3.462 1.00 71.12 490 SER A O 1
ATOM 3843 N N . ARG A 1 491 ? -0.383 41.837 -3.651 1.00 75.81 491 ARG A N 1
ATOM 3844 C CA . ARG A 1 491 ? 0.047 42.115 -5.032 1.00 75.81 491 ARG A CA 1
ATOM 3845 C C . ARG A 1 491 ? -1.080 41.848 -6.041 1.00 75.81 491 ARG A C 1
ATOM 3847 O O . ARG A 1 491 ? -1.983 41.056 -5.791 1.00 75.81 491 ARG A O 1
ATOM 3854 N N . LYS A 1 492 ? -1.023 42.487 -7.215 1.00 71.25 492 LYS A N 1
ATOM 3855 C CA . LYS A 1 492 ? -1.886 42.147 -8.362 1.00 71.25 492 LYS A CA 1
ATOM 3856 C C . LYS A 1 492 ? -1.214 41.032 -9.172 1.00 71.25 492 LYS A C 1
ATOM 3858 O O . LYS A 1 492 ? -0.074 41.200 -9.591 1.00 71.25 492 LYS A O 1
ATOM 3863 N N . GLY A 1 493 ? -1.893 39.902 -9.364 1.00 84.88 493 GLY A N 1
ATOM 3864 C CA . GLY A 1 493 ? -1.379 38.766 -10.140 1.00 84.88 493 GLY A CA 1
ATOM 3865 C C . GLY A 1 493 ? -2.093 37.448 -9.832 1.00 84.88 493 GLY A C 1
ATOM 3866 O O . GLY A 1 493 ? -2.822 37.348 -8.844 1.00 84.88 493 GLY A O 1
ATOM 3867 N N . GLU A 1 494 ? -1.859 36.428 -10.663 1.00 88.75 494 GLU A N 1
ATOM 3868 C CA . GLU A 1 494 ? -2.481 35.098 -10.542 1.00 88.75 494 GLU A CA 1
ATOM 3869 C C . GLU A 1 494 ? -2.228 34.468 -9.161 1.00 88.75 494 GLU A C 1
ATOM 3871 O O . GLU A 1 494 ? -3.167 34.047 -8.488 1.00 88.75 494 GLU A O 1
ATOM 3876 N N . ALA A 1 495 ? -0.977 34.494 -8.684 1.00 88.88 495 ALA A N 1
ATOM 3877 C CA . ALA A 1 495 ? -0.606 33.952 -7.374 1.00 88.88 495 ALA A CA 1
ATOM 3878 C C . ALA A 1 495 ? -1.383 34.605 -6.217 1.00 88.88 495 ALA A C 1
ATOM 3880 O O . ALA A 1 495 ? -1.823 33.917 -5.299 1.00 88.88 495 ALA A O 1
ATOM 3881 N N . ALA A 1 496 ? -1.598 35.921 -6.272 1.00 90.69 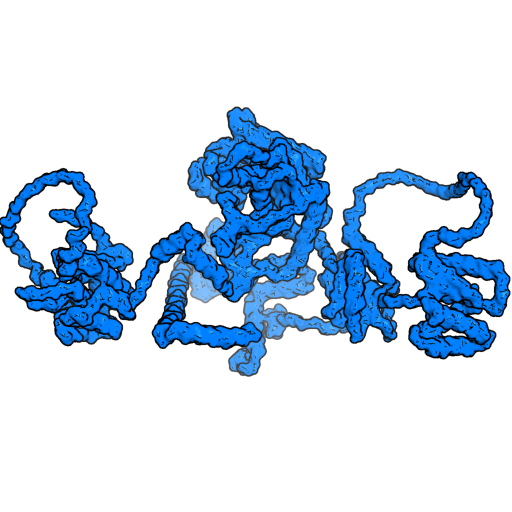496 ALA A N 1
ATOM 3882 C CA . ALA A 1 496 ? -2.327 36.638 -5.233 1.00 90.69 496 ALA A CA 1
ATOM 3883 C C . ALA A 1 496 ? -3.820 36.281 -5.230 1.00 90.69 496 ALA A C 1
ATOM 3885 O O . ALA A 1 496 ? -4.407 36.111 -4.161 1.00 90.69 496 ALA A O 1
ATOM 3886 N N . SER A 1 497 ? -4.423 36.125 -6.415 1.00 91.62 497 SER A N 1
ATOM 3887 C CA . SER A 1 497 ? -5.819 35.694 -6.555 1.00 91.62 497 SER A CA 1
ATOM 3888 C C . SER A 1 497 ? -6.025 34.287 -5.993 1.00 91.62 497 SER A C 1
ATOM 3890 O O . SER A 1 497 ? -6.925 34.071 -5.183 1.00 91.62 497 SER A O 1
ATOM 3892 N N . LEU A 1 498 ? -5.149 33.348 -6.368 1.00 92.50 498 LEU A N 1
ATOM 3893 C CA . LEU A 1 498 ? -5.207 31.959 -5.906 1.00 92.50 498 LEU A CA 1
ATOM 3894 C C . LEU A 1 498 ? -4.993 31.844 -4.391 1.00 92.50 498 LEU A C 1
ATOM 3896 O O . LEU A 1 498 ? -5.695 31.082 -3.728 1.00 92.50 498 LEU A O 1
ATOM 3900 N N . ALA A 1 499 ? -4.060 32.618 -3.826 1.00 92.25 499 ALA A N 1
ATOM 3901 C CA . ALA A 1 499 ? -3.818 32.628 -2.386 1.00 92.25 499 ALA A CA 1
ATOM 3902 C C . ALA A 1 499 ? -5.007 33.196 -1.598 1.00 92.25 499 ALA A C 1
ATOM 3904 O O . ALA A 1 499 ? -5.382 32.614 -0.583 1.00 92.25 499 ALA A O 1
ATOM 3905 N N . LYS A 1 500 ? -5.627 34.294 -2.062 1.00 91.69 500 LYS A N 1
ATOM 3906 C CA . LYS A 1 500 ? -6.829 34.855 -1.416 1.00 91.69 500 LYS A CA 1
ATOM 3907 C C . LYS A 1 500 ? -7.981 33.863 -1.414 1.00 91.69 500 LYS A C 1
ATOM 3909 O O . LYS A 1 500 ? -8.575 33.653 -0.364 1.00 91.69 500 LYS A O 1
ATOM 3914 N N . GLN A 1 501 ? -8.247 33.236 -2.560 1.00 92.00 501 GLN A N 1
ATOM 3915 C CA . GLN A 1 501 ? -9.293 32.225 -2.676 1.00 92.00 501 GLN A CA 1
ATOM 3916 C C . GLN A 1 501 ? -9.043 31.059 -1.708 1.00 92.00 501 GLN A C 1
ATOM 3918 O O . GLN A 1 501 ? -9.922 30.705 -0.932 1.00 92.00 501 GLN A O 1
ATOM 3923 N N . ALA A 1 502 ? -7.826 30.509 -1.696 1.00 92.62 502 ALA A N 1
ATOM 3924 C CA . ALA A 1 502 ? -7.475 29.395 -0.818 1.00 92.62 502 ALA A CA 1
ATOM 3925 C C . ALA A 1 502 ? -7.641 29.728 0.672 1.00 92.62 502 ALA A C 1
ATOM 3927 O O . ALA A 1 502 ? -8.125 28.904 1.442 1.00 92.62 502 ALA A O 1
ATOM 3928 N N . LEU A 1 503 ? -7.219 30.926 1.088 1.00 92.50 503 LEU A N 1
ATOM 3929 C CA . LEU A 1 503 ? -7.329 31.366 2.479 1.00 92.50 503 LEU A CA 1
ATOM 3930 C C . LEU A 1 503 ? -8.790 31.606 2.883 1.00 92.50 503 LEU A C 1
ATOM 3932 O O . LEU A 1 503 ? -9.162 31.233 3.988 1.00 92.50 503 LEU A O 1
ATOM 3936 N N . GLN A 1 504 ? -9.617 32.156 1.988 1.00 91.88 504 GLN A N 1
ATOM 3937 C CA . GLN A 1 504 ? -11.060 32.309 2.210 1.00 91.88 504 GLN A CA 1
ATOM 3938 C C . GLN A 1 504 ? -11.771 30.956 2.332 1.00 91.88 504 GLN A C 1
ATOM 3940 O O . GLN A 1 504 ? -12.588 30.774 3.231 1.00 91.88 504 GLN A O 1
ATOM 3945 N N . GLU A 1 505 ? -11.445 29.992 1.466 1.00 92.62 505 GLU A N 1
ATOM 3946 C CA . GLU A 1 505 ? -12.004 28.636 1.535 1.00 92.62 505 GLU A CA 1
ATOM 3947 C C . GLU A 1 505 ? -11.589 27.926 2.833 1.00 92.62 505 GLU A C 1
ATOM 3949 O O . GLU A 1 505 ? -12.437 27.336 3.500 1.00 92.62 505 GLU A O 1
ATOM 3954 N N . LEU A 1 506 ? -10.318 28.033 3.244 1.00 92.44 506 LEU A N 1
ATOM 3955 C CA . LEU A 1 506 ? -9.840 27.482 4.518 1.00 92.44 506 LEU A CA 1
ATOM 3956 C C . LEU A 1 506 ? -10.523 28.124 5.734 1.00 92.44 506 LEU A C 1
ATOM 3958 O O . LEU A 1 506 ? -10.860 27.404 6.671 1.00 92.44 506 LEU A O 1
ATOM 3962 N N . ASP A 1 507 ? -10.738 29.442 5.722 1.00 92.12 507 ASP A N 1
ATOM 3963 C CA . ASP A 1 507 ? -11.457 30.161 6.783 1.00 92.12 507 ASP A CA 1
ATOM 3964 C C . ASP A 1 507 ? -12.916 29.693 6.889 1.00 92.12 507 ASP A C 1
ATOM 3966 O O . ASP A 1 507 ? -13.409 29.373 7.974 1.00 92.12 507 ASP A O 1
ATOM 3970 N N . CYS A 1 508 ? -13.580 29.529 5.739 1.00 92.69 508 CYS A N 1
ATOM 3971 C CA . CYS A 1 508 ? -14.926 28.974 5.686 1.00 92.69 508 CYS A CA 1
ATOM 3972 C C . CYS A 1 508 ? -14.957 27.538 6.225 1.00 92.69 508 CYS A C 1
ATOM 3974 O O . CYS A 1 508 ? -15.796 27.234 7.069 1.00 92.69 508 CYS A O 1
ATOM 3976 N N . ILE A 1 509 ? -14.060 26.648 5.783 1.00 93.12 509 ILE A N 1
ATOM 3977 C CA . ILE A 1 509 ? -13.998 25.255 6.266 1.00 93.12 509 ILE A CA 1
ATOM 3978 C C . ILE A 1 509 ? -13.786 25.220 7.783 1.00 93.12 509 ILE A C 1
ATOM 3980 O O . ILE A 1 509 ? -14.478 24.474 8.475 1.00 93.12 509 ILE A O 1
ATOM 3984 N N . ALA A 1 510 ? -12.876 26.050 8.294 1.00 90.25 510 ALA A N 1
ATOM 3985 C CA . ALA A 1 510 ? -12.608 26.201 9.718 1.00 90.25 510 ALA A CA 1
ATOM 3986 C C . ALA A 1 510 ? -13.871 26.586 10.501 1.00 90.25 510 ALA A C 1
ATOM 3988 O O . ALA A 1 510 ? -14.254 25.871 11.425 1.00 90.25 510 ALA A O 1
ATOM 3989 N N . THR A 1 511 ? -14.566 27.647 10.080 1.00 91.19 511 THR A N 1
ATOM 3990 C CA . THR A 1 511 ? -15.798 28.107 10.745 1.00 91.19 511 THR A CA 1
ATOM 3991 C C . THR A 1 511 ? -16.880 27.026 10.732 1.00 91.19 511 THR A C 1
ATOM 3993 O O . THR A 1 511 ? -17.500 26.752 11.756 1.00 91.19 511 THR A O 1
ATOM 3996 N N . HIS A 1 512 ? -17.092 26.352 9.597 1.00 92.81 512 HIS A N 1
ATOM 3997 C CA . HIS A 1 512 ? -18.101 25.294 9.506 1.00 92.81 512 HIS A CA 1
ATOM 3998 C C . HIS A 1 512 ? -17.752 24.082 10.379 1.00 92.81 512 HIS A C 1
ATOM 4000 O O . HIS A 1 512 ? -18.638 23.531 11.032 1.00 92.81 512 HIS A O 1
ATOM 4006 N N . ALA A 1 513 ? -16.482 23.674 10.425 1.00 92.00 513 ALA A N 1
ATOM 4007 C CA . ALA A 1 513 ? -16.043 22.569 11.273 1.00 92.00 513 ALA A CA 1
ATOM 4008 C C . ALA A 1 513 ? -16.201 22.904 12.767 1.00 92.00 513 ALA A C 1
ATOM 4010 O O . ALA A 1 513 ? -16.659 22.060 13.539 1.00 92.00 513 ALA A O 1
ATOM 4011 N N . GLU A 1 514 ? -15.900 24.142 13.171 1.00 90.50 514 GLU A N 1
ATOM 4012 C CA . GLU A 1 514 ? -16.146 24.640 14.531 1.00 90.50 514 GLU A CA 1
ATOM 4013 C C . GLU A 1 514 ? -17.642 24.629 14.877 1.00 90.50 514 GLU A C 1
ATOM 4015 O O . GLU A 1 514 ? -18.023 24.104 15.925 1.00 90.50 514 GLU A O 1
ATOM 4020 N N . CYS A 1 515 ? -18.514 25.096 13.973 1.00 91.38 515 CYS A N 1
ATOM 4021 C CA . CYS A 1 515 ? -19.970 25.025 14.151 1.00 91.38 515 CYS A CA 1
ATOM 4022 C C . CYS A 1 515 ? -20.495 23.584 14.267 1.00 91.38 515 CYS A C 1
ATOM 4024 O O . CYS A 1 515 ? -21.487 23.340 14.950 1.00 91.38 515 CYS A O 1
ATOM 4026 N N . MET A 1 516 ? -19.835 22.624 13.618 1.00 92.00 516 MET A N 1
ATOM 4027 C CA . MET A 1 516 ? -20.154 21.195 13.706 1.00 92.00 516 MET A CA 1
ATOM 4028 C C . MET A 1 516 ? -19.568 20.510 14.955 1.00 92.00 516 MET A C 1
ATOM 4030 O O . MET A 1 516 ? -19.798 19.315 15.153 1.00 92.00 516 MET A O 1
ATOM 4034 N N . GLY A 1 517 ? -18.855 21.250 15.814 1.00 85.06 517 GLY A N 1
ATOM 4035 C CA . GLY A 1 517 ? -18.357 20.772 17.103 1.00 85.06 517 GLY A CA 1
ATOM 4036 C C . GLY A 1 517 ? -16.944 20.185 17.080 1.00 85.06 517 GLY A C 1
ATOM 4037 O O . GLY A 1 517 ? -16.616 19.390 17.963 1.00 85.06 517 GLY A O 1
ATOM 4038 N N . LEU A 1 518 ? -16.104 20.549 16.102 1.00 84.62 518 LEU A N 1
ATOM 4039 C CA . LEU A 1 518 ? -14.706 20.112 16.047 1.00 84.62 518 LEU A CA 1
ATOM 4040 C C . LEU A 1 518 ? -13.954 20.500 17.335 1.00 84.62 518 LEU A C 1
ATOM 4042 O O . LEU A 1 518 ? -13.857 21.673 17.687 1.00 84.62 518 LEU A O 1
ATOM 4046 N N . ARG A 1 519 ? -13.389 19.506 18.033 1.00 68.81 519 ARG A N 1
ATOM 4047 C CA . ARG A 1 519 ? -12.689 19.705 19.320 1.00 68.81 519 ARG A CA 1
ATOM 4048 C C . ARG A 1 519 ? -11.178 19.891 19.180 1.00 68.81 519 ARG A C 1
ATOM 4050 O O . ARG A 1 519 ? -10.534 20.420 20.084 1.00 68.81 519 ARG A O 1
ATOM 4057 N N . ASN A 1 520 ? -10.591 19.415 18.082 1.00 69.56 520 ASN A N 1
ATOM 4058 C CA . ASN A 1 520 ? -9.150 19.490 17.856 1.00 69.56 520 ASN A CA 1
ATOM 4059 C C . ASN A 1 520 ? -8.730 20.900 17.429 1.00 69.56 520 ASN A C 1
ATOM 4061 O O . ASN A 1 520 ? -9.343 21.508 16.557 1.00 69.56 520 ASN A O 1
ATOM 4065 N N . THR A 1 521 ? -7.606 21.378 17.966 1.00 72.62 521 THR A N 1
ATOM 4066 C CA . THR A 1 521 ? -6.942 22.574 17.439 1.00 72.62 521 THR A CA 1
ATOM 4067 C C . THR A 1 521 ? -6.352 22.252 16.068 1.00 72.62 521 THR A C 1
ATOM 4069 O O . THR A 1 521 ? -5.466 21.393 15.984 1.00 72.62 521 THR A O 1
ATOM 4072 N N . PHE A 1 522 ? -6.816 22.921 15.013 1.00 83.00 522 PHE A N 1
ATOM 4073 C CA . PHE A 1 522 ? -6.218 22.795 13.687 1.00 83.00 522 PHE A CA 1
ATOM 4074 C C . PHE A 1 522 ? -5.181 23.892 13.423 1.00 83.00 522 PHE A C 1
ATOM 4076 O O . PHE A 1 522 ? -5.261 25.006 13.942 1.00 83.00 522 PHE A O 1
ATOM 4083 N N . ILE A 1 523 ? -4.179 23.548 12.622 1.00 89.62 523 ILE A N 1
ATOM 4084 C CA . ILE A 1 523 ? -3.070 24.411 12.223 1.00 89.62 523 ILE A CA 1
ATOM 4085 C C . ILE A 1 523 ? -2.989 24.372 10.700 1.00 89.62 523 ILE A C 1
ATOM 4087 O O . ILE A 1 523 ? -2.997 23.303 10.095 1.00 89.62 523 ILE A O 1
ATOM 4091 N N . VAL A 1 524 ? -2.902 25.535 10.069 1.00 90.94 524 VAL A N 1
ATOM 4092 C CA . VAL A 1 524 ? -2.674 25.654 8.632 1.00 90.94 524 VAL A CA 1
ATOM 4093 C C . VAL A 1 524 ? -1.184 25.503 8.349 1.00 90.94 524 VAL A C 1
ATOM 4095 O O . VAL A 1 524 ? -0.363 26.197 8.947 1.00 90.94 524 VAL A O 1
ATOM 4098 N N . ARG A 1 525 ? -0.855 24.607 7.419 1.00 90.25 525 ARG A N 1
ATOM 4099 C CA . ARG A 1 525 ? 0.488 24.291 6.932 1.00 90.25 525 ARG A CA 1
ATOM 4100 C C . ARG A 1 525 ? 0.473 24.140 5.412 1.00 90.25 525 ARG A C 1
ATOM 4102 O O . ARG A 1 525 ? -0.328 23.386 4.857 1.00 90.25 525 ARG A O 1
ATOM 4109 N N . ILE A 1 526 ? 1.381 24.826 4.722 1.00 87.31 526 ILE A N 1
ATOM 4110 C CA . ILE A 1 526 ? 1.435 24.808 3.247 1.00 87.31 526 ILE A CA 1
ATOM 4111 C C . ILE A 1 526 ? 2.019 23.484 2.728 1.00 87.31 526 ILE A C 1
ATOM 4113 O O . ILE A 1 526 ? 1.583 22.962 1.699 1.00 87.31 526 ILE A O 1
ATOM 4117 N N . ASP A 1 527 ? 2.965 22.896 3.461 1.00 85.19 527 ASP A N 1
ATOM 4118 C CA . ASP A 1 527 ? 3.655 21.664 3.074 1.00 85.19 527 ASP A CA 1
ATOM 4119 C C . ASP A 1 527 ? 2.751 20.421 3.059 1.00 85.19 527 ASP A C 1
ATOM 4121 O O . ASP A 1 527 ? 3.036 19.463 2.337 1.00 85.19 527 ASP A O 1
ATOM 4125 N N . THR A 1 528 ? 1.616 20.454 3.762 1.00 85.06 528 THR A N 1
ATOM 4126 C CA . THR A 1 528 ? 0.601 19.386 3.768 1.00 85.06 528 THR A CA 1
ATOM 4127 C C . THR A 1 528 ? 0.118 19.027 2.356 1.00 85.06 528 THR A C 1
ATOM 4129 O O . THR A 1 528 ? -0.166 17.862 2.073 1.00 85.06 528 THR A O 1
ATOM 4132 N N . ALA A 1 529 ? 0.085 19.995 1.432 1.00 84.00 529 ALA A N 1
ATOM 4133 C CA . ALA A 1 529 ? -0.345 19.784 0.047 1.00 84.00 529 ALA A CA 1
ATOM 4134 C C . ALA A 1 529 ? 0.727 19.191 -0.881 1.00 84.00 529 ALA A C 1
ATOM 4136 O O . ALA A 1 529 ? 0.389 18.747 -1.979 1.00 84.00 529 ALA A O 1
ATOM 4137 N N . LEU A 1 530 ? 1.997 19.109 -0.458 1.00 81.62 530 LEU A N 1
ATOM 4138 C CA . LEU A 1 530 ? 3.089 18.593 -1.301 1.00 81.62 530 LEU A CA 1
ATOM 4139 C C . LEU A 1 530 ? 2.870 17.135 -1.715 1.00 81.62 530 LEU A C 1
ATOM 4141 O O . LEU A 1 530 ? 3.160 16.758 -2.847 1.00 81.62 530 LEU A O 1
ATOM 4145 N N . GLN A 1 531 ? 2.341 16.312 -0.804 1.00 73.94 531 GLN A N 1
ATOM 4146 C CA . GLN A 1 531 ? 2.091 14.890 -1.051 1.00 73.94 531 GLN A CA 1
ATOM 4147 C C . GLN A 1 531 ? 0.991 14.644 -2.094 1.00 73.94 531 GLN A C 1
ATOM 4149 O O . GLN A 1 531 ? 0.977 13.583 -2.720 1.00 73.94 531 GLN A O 1
ATOM 4154 N N . TYR A 1 532 ? 0.104 15.617 -2.281 1.00 73.50 532 TYR A N 1
ATOM 4155 C CA . TYR A 1 532 ? -1.161 15.475 -2.996 1.00 73.50 532 TYR A CA 1
ATOM 4156 C C . TYR A 1 532 ? -1.274 16.406 -4.206 1.00 73.50 532 TYR A C 1
ATOM 4158 O O . TYR A 1 532 ? -2.357 16.569 -4.761 1.00 73.50 532 TYR A O 1
ATOM 4166 N N . TYR A 1 533 ? -0.154 17.001 -4.632 1.00 74.19 533 TYR A N 1
ATOM 4167 C CA . TYR A 1 533 ? -0.115 18.042 -5.660 1.00 74.19 533 TYR A CA 1
ATOM 4168 C C . TYR A 1 533 ? -0.839 17.661 -6.961 1.00 74.19 533 TYR A C 1
ATOM 4170 O O . TYR A 1 533 ? -1.496 18.505 -7.559 1.00 74.19 533 TYR A O 1
ATOM 4178 N N . THR A 1 534 ? -0.746 16.399 -7.389 1.00 66.75 534 THR A N 1
ATOM 4179 C CA . THR A 1 534 ? -1.328 15.918 -8.654 1.00 66.75 534 THR A CA 1
ATOM 4180 C C . THR A 1 534 ? -2.703 15.268 -8.508 1.00 66.75 534 THR A C 1
ATOM 4182 O O . THR A 1 534 ? -3.421 15.149 -9.497 1.00 66.75 534 THR A O 1
ATOM 4185 N N . THR A 1 535 ? -3.077 14.829 -7.305 1.00 71.69 535 THR A N 1
ATOM 4186 C CA . THR A 1 535 ? -4.299 14.041 -7.070 1.00 71.69 535 THR A CA 1
ATOM 4187 C C . THR A 1 535 ? -5.423 14.856 -6.441 1.00 71.69 535 THR A C 1
ATOM 4189 O O . THR A 1 535 ? -6.592 14.533 -6.644 1.00 71.69 535 THR A O 1
ATOM 4192 N N . HIS A 1 536 ? -5.087 15.920 -5.708 1.00 80.31 536 HIS A N 1
ATOM 4193 C CA . HIS A 1 536 ? -6.043 16.730 -4.962 1.00 80.31 536 HIS A CA 1
ATOM 4194 C C . HIS A 1 536 ? -6.196 18.137 -5.536 1.00 80.31 536 HIS A C 1
ATOM 4196 O O . HIS A 1 536 ? -5.245 18.739 -6.032 1.00 80.31 536 HIS A O 1
ATOM 4202 N N . TRP A 1 537 ? -7.411 18.671 -5.437 1.00 84.44 537 TRP A N 1
ATOM 4203 C CA . TRP A 1 537 ? -7.768 20.023 -5.856 1.00 84.44 537 TRP A CA 1
ATOM 4204 C C . TRP A 1 537 ? -8.711 20.636 -4.823 1.00 84.44 537 TRP A C 1
ATOM 4206 O O . TRP A 1 537 ? -9.919 20.432 -4.881 1.00 84.44 537 TRP A O 1
ATOM 4216 N N . GLY A 1 538 ? -8.144 21.361 -3.861 1.00 88.44 538 GLY A N 1
ATOM 4217 C CA . GLY A 1 538 ? -8.878 21.977 -2.755 1.00 88.44 538 GLY A CA 1
ATOM 4218 C C . GLY A 1 538 ? -8.148 21.784 -1.431 1.00 88.44 538 GLY A C 1
ATOM 4219 O O . GLY A 1 538 ? -6.910 21.735 -1.402 1.00 88.44 538 GLY A O 1
ATOM 4220 N N . MET A 1 539 ? -8.914 21.656 -0.347 1.00 92.06 539 MET A N 1
ATOM 4221 C CA . MET A 1 539 ? -8.387 21.380 0.985 1.00 92.06 539 MET A CA 1
ATOM 4222 C C . MET A 1 539 ? -7.789 19.969 1.058 1.00 92.06 539 MET A C 1
ATOM 4224 O O . MET A 1 539 ? -8.312 19.003 0.497 1.00 92.06 539 MET A O 1
ATOM 4228 N N . VAL A 1 540 ? -6.677 19.862 1.774 1.00 93.56 540 VAL A N 1
ATOM 4229 C CA . VAL A 1 540 ? -6.019 18.613 2.163 1.00 93.56 540 VAL A CA 1
ATOM 4230 C C . VAL A 1 540 ? -5.740 18.653 3.656 1.00 93.56 540 VAL A C 1
ATOM 4232 O O . VAL A 1 540 ? -5.506 19.725 4.212 1.00 93.56 540 VAL A O 1
ATOM 4235 N N . PHE A 1 541 ? -5.734 17.505 4.318 1.00 93.31 541 PHE A N 1
ATOM 4236 C CA . PHE A 1 541 ? -5.489 17.447 5.751 1.00 93.31 541 PHE A CA 1
ATOM 4237 C C . PHE A 1 541 ? -4.686 16.225 6.172 1.00 93.31 541 PHE A C 1
ATOM 4239 O O . PHE A 1 541 ? -4.637 15.201 5.480 1.00 93.31 541 PHE A O 1
ATOM 4246 N N . ARG A 1 542 ? -4.073 16.333 7.352 1.00 92.38 542 ARG A N 1
ATOM 4247 C CA . ARG A 1 542 ? -3.446 15.224 8.070 1.00 92.38 542 ARG A CA 1
ATOM 4248 C C . ARG A 1 542 ? -3.746 15.321 9.559 1.00 92.38 542 ARG A C 1
ATOM 4250 O O . ARG A 1 542 ? -3.631 16.389 10.148 1.00 92.38 542 ARG A O 1
ATOM 4257 N N . PHE A 1 543 ? -4.078 14.194 10.173 1.00 91.31 543 PHE A N 1
ATOM 4258 C CA . PHE A 1 543 ? -4.131 14.058 11.624 1.00 91.31 543 PHE A CA 1
ATOM 4259 C C . PHE A 1 543 ? -2.793 13.524 12.106 1.00 91.31 543 PHE A C 1
ATOM 4261 O O . PHE A 1 543 ? -2.358 12.448 11.687 1.00 91.31 543 PHE A O 1
ATOM 4268 N N . VAL A 1 544 ? -2.148 14.287 12.975 1.00 89.00 544 VAL A N 1
ATOM 4269 C CA . VAL A 1 544 ? -0.785 14.041 13.426 1.00 89.00 544 VAL A CA 1
ATOM 4270 C C . VAL A 1 544 ? -0.765 13.854 14.933 1.00 89.00 544 VAL A C 1
ATOM 4272 O O . VAL A 1 544 ? -1.337 14.650 15.679 1.00 89.00 544 VAL A O 1
ATOM 4275 N N . CYS A 1 545 ? -0.079 12.810 15.385 1.00 84.88 545 CYS A N 1
ATOM 4276 C CA . CYS A 1 545 ? 0.157 12.539 16.793 1.00 84.88 545 CYS A CA 1
ATOM 4277 C C . CYS A 1 545 ? 1.643 12.704 17.117 1.00 84.88 545 CYS A C 1
ATOM 4279 O O . CYS A 1 545 ? 2.505 12.106 16.469 1.00 84.88 545 CYS A O 1
ATOM 4281 N N . GLN A 1 546 ? 1.944 13.506 18.140 1.00 73.88 546 GLN A N 1
ATOM 4282 C CA . GLN A 1 546 ? 3.305 13.646 18.647 1.00 73.88 546 GLN A CA 1
ATOM 4283 C C . GLN A 1 546 ? 3.662 12.401 19.457 1.00 73.88 546 GLN A C 1
ATOM 4285 O O . GLN A 1 546 ? 3.120 12.174 20.541 1.00 73.88 546 GLN A O 1
ATOM 4290 N N . SER A 1 547 ? 4.571 11.583 18.929 1.00 61.41 547 SER A N 1
ATOM 4291 C CA . SER A 1 547 ? 5.030 10.372 19.601 1.00 61.41 547 SER A CA 1
ATOM 4292 C C . SER A 1 547 ? 6.491 10.486 20.035 1.00 61.41 547 SER A C 1
ATOM 4294 O O . SER A 1 547 ? 7.356 10.887 19.261 1.00 61.41 547 SER A O 1
ATOM 4296 N N . ASN A 1 548 ? 6.787 10.085 21.276 1.00 54.16 548 ASN A N 1
ATOM 4297 C CA . ASN A 1 548 ? 8.145 10.083 21.840 1.00 54.16 548 ASN A CA 1
ATOM 4298 C C . ASN A 1 548 ? 8.957 8.818 21.485 1.00 54.16 548 ASN A C 1
ATOM 4300 O O . ASN A 1 548 ? 10.071 8.641 21.972 1.00 54.16 548 ASN A O 1
ATOM 4304 N N . LEU A 1 549 ? 8.415 7.923 20.653 1.00 51.66 549 LEU A N 1
ATOM 4305 C CA . LEU A 1 549 ? 8.983 6.592 20.382 1.00 51.66 549 LEU A CA 1
ATOM 4306 C C . LEU A 1 549 ? 10.321 6.598 19.657 1.00 51.66 549 LEU A C 1
ATOM 4308 O O . LEU A 1 549 ? 11.085 5.636 19.722 1.00 51.66 549 LEU A O 1
ATOM 4312 N N . ARG A 1 550 ? 10.592 7.655 18.896 1.00 47.56 550 ARG A N 1
ATOM 4313 C CA . ARG A 1 550 ? 11.819 7.786 18.122 1.00 47.56 550 ARG A CA 1
ATOM 4314 C C . ARG A 1 550 ? 12.625 8.910 18.752 1.00 47.56 550 ARG A C 1
ATOM 4316 O O . ARG A 1 550 ? 12.117 10.005 18.947 1.00 47.56 550 ARG A O 1
ATOM 4323 N N . LYS A 1 551 ? 13.914 8.665 19.025 1.00 41.66 551 LYS A N 1
ATOM 4324 C CA . LYS A 1 551 ? 14.873 9.699 19.479 1.00 41.66 551 LYS A CA 1
ATOM 4325 C C . LYS A 1 551 ? 14.885 10.945 18.571 1.00 41.66 551 LYS A C 1
ATOM 4327 O O . LYS A 1 551 ? 15.350 12.003 18.974 1.00 41.66 551 LYS A O 1
ATOM 4332 N N . THR A 1 552 ? 14.373 10.814 17.349 1.00 42.25 552 THR A N 1
ATOM 4333 C CA . THR A 1 552 ? 14.024 11.893 16.427 1.00 42.25 552 THR A CA 1
ATOM 4334 C C . THR A 1 552 ? 12.542 12.256 16.583 1.00 42.25 552 THR A C 1
ATOM 4336 O O . THR A 1 552 ? 11.709 11.375 16.382 1.00 42.25 552 THR A O 1
ATOM 4339 N N . LYS A 1 553 ? 12.215 13.530 16.855 1.00 52.28 553 LYS A N 1
ATOM 4340 C CA . LYS A 1 553 ? 10.849 14.092 16.776 1.00 52.28 553 LYS A CA 1
ATOM 4341 C C . LYS A 1 553 ? 10.257 13.862 15.375 1.00 52.28 553 LYS A C 1
ATOM 4343 O O . LYS A 1 553 ? 10.404 14.710 14.499 1.00 52.28 553 LYS A O 1
ATOM 4348 N N . ILE A 1 554 ? 9.678 12.695 15.125 1.00 58.00 554 ILE A N 1
ATOM 4349 C CA . ILE A 1 554 ? 8.960 12.397 13.888 1.00 58.00 554 ILE A CA 1
ATOM 4350 C C . ILE A 1 554 ? 7.511 12.206 14.288 1.00 58.00 554 ILE A C 1
ATOM 4352 O O . ILE A 1 554 ? 7.172 11.277 15.012 1.00 58.00 554 ILE A O 1
ATOM 4356 N N . ASP A 1 555 ? 6.701 13.124 13.800 1.00 70.19 555 ASP A N 1
ATOM 4357 C CA . ASP A 1 555 ? 5.259 13.147 13.926 1.00 70.19 555 ASP A CA 1
ATOM 4358 C C . ASP A 1 555 ? 4.627 11.936 13.212 1.00 70.19 555 ASP A C 1
ATOM 4360 O O . ASP A 1 555 ? 4.870 11.704 12.021 1.00 70.19 555 ASP A O 1
ATOM 4364 N N . ASP A 1 556 ? 3.829 11.142 13.935 1.00 80.88 556 ASP A N 1
ATOM 4365 C CA . ASP A 1 556 ? 3.131 9.981 13.378 1.00 80.88 556 ASP A CA 1
ATOM 4366 C C . ASP A 1 556 ? 1.812 10.431 12.733 1.00 80.88 556 ASP A C 1
ATOM 4368 O O . ASP A 1 556 ? 0.913 10.958 13.392 1.00 80.88 556 ASP A O 1
ATOM 4372 N N . VAL A 1 557 ? 1.688 10.212 11.422 1.00 88.06 557 VAL A N 1
ATOM 4373 C CA . VAL A 1 557 ? 0.481 10.543 10.652 1.00 88.06 557 VAL A CA 1
ATOM 4374 C C . VAL A 1 557 ? -0.549 9.420 10.802 1.00 88.06 557 VAL A C 1
ATOM 4376 O O . VAL A 1 557 ? -0.307 8.290 10.372 1.00 88.06 557 VAL A O 1
ATOM 4379 N N . LEU A 1 558 ? -1.697 9.730 11.406 1.00 90.38 558 LEU A N 1
ATOM 4380 C CA . LEU A 1 558 ? -2.767 8.772 11.723 1.00 90.38 558 LEU A CA 1
ATOM 4381 C C . LEU A 1 558 ? -3.840 8.697 10.648 1.00 90.38 558 LEU A C 1
ATOM 4383 O O . LEU A 1 558 ? -4.334 7.617 10.335 1.00 90.38 558 LEU A O 1
ATOM 4387 N N . ALA A 1 559 ? -4.202 9.848 10.094 1.00 92.56 559 ALA A N 1
ATOM 4388 C CA . ALA A 1 559 ? -5.160 9.944 9.010 1.00 92.56 559 ALA A CA 1
ATOM 4389 C C . ALA A 1 559 ? -4.732 11.023 8.025 1.00 92.56 559 ALA A C 1
ATOM 4391 O O . ALA A 1 559 ? -4.073 11.997 8.396 1.00 92.56 559 ALA A O 1
ATOM 4392 N N . THR A 1 560 ? -5.115 10.851 6.770 1.00 93.19 560 THR A N 1
ATOM 4393 C CA . THR A 1 560 ? -4.853 11.800 5.692 1.00 93.19 560 THR A CA 1
ATOM 4394 C C . THR A 1 560 ? -6.072 11.917 4.801 1.00 93.19 560 THR A C 1
ATOM 4396 O O . THR A 1 560 ? -6.880 10.997 4.736 1.00 93.19 560 THR A O 1
ATOM 4399 N N . GLY A 1 561 ? -6.235 13.031 4.108 1.00 92.94 561 GLY A N 1
ATOM 4400 C CA . GLY A 1 561 ? -7.343 13.155 3.178 1.00 92.94 561 GLY A CA 1
ATOM 4401 C C . GLY A 1 561 ? -7.417 14.511 2.523 1.00 92.94 561 GLY A C 1
ATOM 4402 O O . GLY A 1 561 ? -6.526 15.351 2.663 1.00 92.94 561 GLY A O 1
ATOM 4403 N N . GLY A 1 562 ? -8.513 14.717 1.814 1.00 92.88 562 GLY A N 1
ATOM 4404 C CA . GLY A 1 562 ? -8.821 15.975 1.176 1.00 92.88 562 GLY A CA 1
ATOM 4405 C C . GLY A 1 562 ? -9.770 15.824 0.008 1.00 92.88 562 GLY A C 1
ATOM 4406 O O . GLY A 1 562 ? -10.370 14.771 -0.212 1.00 92.88 562 GLY A O 1
ATOM 4407 N N . ARG A 1 563 ? -9.897 16.914 -0.739 1.00 92.25 563 ARG A N 1
ATOM 4408 C CA . ARG A 1 563 ? -10.703 16.980 -1.951 1.00 92.25 563 ARG A CA 1
ATOM 4409 C C . ARG A 1 563 ? -9.896 16.495 -3.154 1.00 92.25 563 ARG A C 1
ATOM 4411 O O . ARG A 1 563 ? -8.891 17.112 -3.515 1.00 92.25 563 ARG A O 1
ATOM 4418 N N . TYR A 1 564 ? -10.323 15.403 -3.785 1.00 91.12 564 TYR A N 1
ATOM 4419 C CA . TYR A 1 564 ? -9.601 14.724 -4.872 1.00 91.12 564 TYR A CA 1
ATOM 4420 C C . TYR A 1 564 ? -10.312 14.791 -6.231 1.00 91.12 564 TYR A C 1
ATOM 4422 O O . TYR A 1 564 ? -10.215 13.890 -7.066 1.00 91.12 564 TYR A O 1
ATOM 4430 N N . ASP A 1 565 ? -10.965 15.921 -6.508 1.00 88.50 565 ASP A N 1
ATOM 4431 C CA . ASP A 1 565 ? -11.642 16.195 -7.782 1.00 88.50 565 ASP A CA 1
ATOM 4432 C C . ASP A 1 565 ? -10.726 16.042 -9.007 1.00 88.50 565 ASP A C 1
ATOM 4434 O O . ASP A 1 565 ? -11.174 15.613 -10.070 1.00 88.50 565 ASP A O 1
ATOM 4438 N N . ALA A 1 566 ? -9.441 16.399 -8.879 1.00 85.56 566 ALA A N 1
ATOM 4439 C CA . ALA A 1 566 ? -8.471 16.265 -9.965 1.00 85.56 566 ALA A CA 1
ATOM 4440 C C . ALA A 1 566 ? -8.313 14.803 -10.406 1.00 85.56 566 ALA A C 1
ATOM 4442 O O . ALA A 1 566 ? -8.266 14.538 -11.607 1.00 85.56 566 ALA A O 1
ATOM 4443 N N . LEU A 1 567 ? -8.310 13.862 -9.455 1.00 87.44 567 LEU A N 1
ATOM 4444 C CA . LEU A 1 567 ? -8.239 12.425 -9.723 1.00 87.44 567 LEU A CA 1
ATOM 4445 C C . LEU A 1 567 ? -9.513 11.897 -10.400 1.00 87.44 567 LEU A C 1
ATOM 4447 O O . LEU A 1 567 ? -9.451 11.055 -11.291 1.00 87.44 567 LEU A O 1
ATOM 4451 N N . VAL A 1 568 ? -10.687 12.404 -10.020 1.00 88.06 568 VAL A N 1
ATOM 4452 C CA . VAL A 1 568 ? -11.948 12.029 -10.684 1.00 88.06 568 VAL A CA 1
ATOM 4453 C C . VAL A 1 568 ? -11.958 12.539 -12.126 1.00 88.06 568 VAL A C 1
ATOM 4455 O O . VAL A 1 568 ? -12.181 11.754 -13.052 1.00 88.06 568 VAL A O 1
ATOM 4458 N N . ARG A 1 569 ? -11.622 13.819 -12.336 1.00 85.19 569 ARG A N 1
ATOM 4459 C CA . ARG A 1 569 ? -11.519 14.438 -13.670 1.00 85.19 569 ARG A CA 1
ATOM 4460 C C . ARG A 1 569 ? -10.504 13.727 -14.557 1.00 85.19 569 ARG A C 1
ATOM 4462 O O . ARG A 1 569 ? -10.746 13.535 -15.745 1.00 85.19 569 ARG A O 1
ATOM 4469 N N . SER A 1 570 ? -9.376 13.295 -13.999 1.00 84.44 570 SER A N 1
ATOM 4470 C CA . SER A 1 570 ? -8.332 12.618 -14.766 1.00 84.44 570 SER A CA 1
ATOM 4471 C C . SER A 1 570 ? -8.803 11.263 -15.315 1.00 84.44 570 SER A C 1
ATOM 4473 O O . SER A 1 570 ? -8.450 10.911 -16.447 1.00 84.44 570 SER A O 1
ATOM 4475 N N . PHE A 1 571 ? -9.653 10.538 -14.578 1.00 85.69 571 PHE A N 1
ATOM 4476 C CA . PHE A 1 571 ? -10.319 9.332 -15.074 1.00 85.69 571 PHE A CA 1
ATOM 4477 C C . PHE A 1 571 ? -11.460 9.631 -16.054 1.00 85.69 571 PHE A C 1
ATOM 4479 O O . PHE A 1 571 ? -11.608 8.883 -17.022 1.00 85.69 571 PHE A O 1
ATOM 4486 N N . GLN A 1 572 ? -12.231 10.703 -15.847 1.00 83.38 572 GLN A N 1
ATOM 4487 C CA . GLN A 1 572 ? -13.274 11.146 -16.784 1.00 83.38 572 GLN A CA 1
ATOM 4488 C C . GLN A 1 572 ? -12.671 11.514 -18.149 1.00 83.38 572 GLN A C 1
ATOM 4490 O O . GLN A 1 572 ? -13.087 10.975 -19.172 1.00 83.38 572 GLN A O 1
ATOM 4495 N N . ASN A 1 573 ? -11.600 12.312 -18.170 1.00 80.56 573 ASN A N 1
ATOM 4496 C CA . ASN A 1 573 ? -10.886 12.687 -19.396 1.00 80.56 573 ASN A CA 1
ATOM 4497 C C . ASN A 1 573 ? -10.355 11.459 -20.154 1.00 80.56 573 ASN A C 1
ATOM 4499 O O . ASN A 1 573 ? -10.432 11.385 -21.379 1.00 80.56 573 ASN A O 1
ATOM 4503 N N . ALA A 1 574 ? -9.857 10.451 -19.431 1.00 77.94 574 ALA A N 1
ATOM 4504 C CA . ALA A 1 574 ? -9.411 9.199 -20.037 1.00 77.94 574 ALA A CA 1
ATOM 4505 C C . ALA A 1 574 ? -10.562 8.381 -20.659 1.00 77.94 574 ALA A C 1
ATOM 4507 O O . ALA A 1 574 ? -10.318 7.601 -21.581 1.00 77.94 574 ALA A O 1
ATOM 4508 N N . LEU A 1 575 ? -11.797 8.529 -20.167 1.00 75.50 575 LEU A N 1
ATOM 4509 C CA . LEU A 1 575 ? -12.989 7.910 -20.754 1.00 75.50 575 LEU A CA 1
ATOM 4510 C C . LEU A 1 575 ? -13.446 8.659 -22.006 1.00 75.50 575 LEU A C 1
ATOM 4512 O O . LEU A 1 575 ? -13.706 8.005 -23.014 1.00 75.50 575 LEU A O 1
ATOM 4516 N N . VAL A 1 576 ? -13.477 9.995 -21.963 1.00 72.56 576 VAL A N 1
ATOM 4517 C CA . VAL A 1 576 ? -13.823 10.850 -23.113 1.00 72.56 576 VAL A CA 1
ATOM 4518 C C . VAL A 1 576 ? -12.862 10.600 -24.276 1.00 72.56 576 VAL A C 1
ATOM 4520 O O . VAL A 1 576 ? -13.296 10.306 -25.382 1.00 72.56 576 VAL A O 1
ATOM 4523 N N . ASN A 1 577 ? -11.552 10.555 -24.018 1.00 65.62 577 ASN A N 1
ATOM 4524 C CA . ASN A 1 577 ? -10.558 10.259 -25.058 1.00 65.62 577 ASN A CA 1
ATOM 4525 C C . ASN A 1 577 ? -10.722 8.863 -25.694 1.00 65.62 577 ASN A C 1
ATOM 4527 O O . ASN A 1 577 ? -10.238 8.631 -26.801 1.00 65.62 577 ASN A O 1
ATOM 4531 N N . ARG A 1 578 ? -11.374 7.915 -25.004 1.00 63.28 578 ARG A N 1
ATOM 4532 C CA . ARG A 1 578 ? -11.633 6.554 -25.510 1.00 63.28 578 ARG A CA 1
ATOM 4533 C C . ARG A 1 578 ? -12.995 6.413 -26.187 1.00 63.28 578 ARG A C 1
ATOM 4535 O O . ARG A 1 578 ? -13.129 5.583 -27.082 1.00 63.28 578 ARG A O 1
ATOM 4542 N N . ARG A 1 579 ? -14.001 7.178 -25.763 1.00 62.03 579 ARG A N 1
ATOM 4543 C CA . ARG A 1 579 ? -15.337 7.209 -26.366 1.00 62.03 579 ARG A CA 1
ATOM 4544 C C . ARG A 1 579 ? -15.398 8.386 -27.339 1.00 62.03 579 ARG A C 1
ATOM 4546 O O . ARG A 1 579 ? -15.719 9.495 -26.941 1.00 62.03 579 ARG A O 1
ATOM 4553 N N . ARG A 1 580 ? -15.115 8.145 -28.623 1.00 50.78 580 ARG A N 1
ATOM 4554 C CA . ARG A 1 580 ? -15.423 9.091 -29.717 1.00 50.78 580 ARG A CA 1
ATOM 4555 C C . ARG A 1 580 ? -16.947 9.188 -29.939 1.00 50.78 580 ARG A C 1
ATOM 4557 O O . ARG A 1 580 ? -17.417 8.821 -31.008 1.00 50.78 580 ARG A O 1
ATOM 4564 N N . VAL A 1 581 ? -17.725 9.561 -28.922 1.00 46.19 581 VAL A N 1
ATOM 4565 C CA . VAL A 1 581 ? -19.193 9.637 -29.003 1.00 46.19 581 VAL A CA 1
ATOM 4566 C C . VAL A 1 581 ? -19.688 10.891 -28.285 1.00 46.19 581 VAL A C 1
ATOM 4568 O O . VAL A 1 581 ? -19.386 11.092 -27.112 1.00 46.19 581 VAL A O 1
ATOM 4571 N N . ASP A 1 582 ? -20.393 11.710 -29.061 1.00 46.28 582 ASP A N 1
ATOM 4572 C CA . ASP A 1 582 ? -21.266 12.850 -28.769 1.00 46.28 582 ASP A CA 1
ATOM 4573 C C . ASP A 1 582 ? -21.386 13.317 -27.306 1.00 46.28 582 ASP A C 1
ATOM 4575 O O . ASP A 1 582 ? -22.087 12.736 -26.484 1.00 46.28 582 ASP A O 1
ATOM 4579 N N . GLY A 1 583 ? -20.724 14.441 -27.018 1.00 50.47 583 GLY A N 1
ATOM 4580 C CA . GLY A 1 583 ? -21.397 15.691 -26.636 1.00 50.47 583 GLY A CA 1
ATOM 4581 C C . GLY A 1 583 ? -22.168 15.812 -25.317 1.00 50.47 583 GLY A C 1
ATOM 4582 O O . GLY A 1 583 ? -22.511 16.940 -24.977 1.00 50.47 583 GLY A O 1
ATOM 4583 N N . GLU A 1 584 ? -22.432 14.751 -24.556 1.00 52.12 584 GLU A N 1
ATOM 4584 C CA . GLU A 1 584 ? -23.127 14.896 -23.269 1.00 52.12 584 GLU A CA 1
ATOM 4585 C C . GLU A 1 584 ? -22.153 15.408 -22.187 1.00 52.12 584 GLU A C 1
ATOM 4587 O O . GLU A 1 584 ? -21.162 14.730 -21.878 1.00 52.12 584 GLU A O 1
ATOM 4592 N N . PRO A 1 585 ? -22.383 16.600 -21.598 1.00 56.50 585 PRO A N 1
ATOM 4593 C CA . PRO A 1 585 ? -21.523 17.125 -20.548 1.00 56.50 585 PRO A CA 1
ATOM 4594 C C . PRO A 1 585 ? -21.595 16.199 -19.331 1.00 56.50 585 PRO A C 1
ATOM 4596 O O . PRO A 1 585 ? -22.641 16.044 -18.703 1.00 56.50 585 PRO A O 1
ATOM 4599 N N . MET A 1 586 ? -20.470 15.569 -18.979 1.00 61.47 586 MET A N 1
ATOM 4600 C CA . MET A 1 586 ? -20.396 14.781 -17.750 1.00 61.47 586 MET A CA 1
ATOM 4601 C C . MET A 1 586 ? -20.697 15.678 -16.545 1.00 61.47 586 MET A C 1
ATOM 4603 O O . MET A 1 586 ? -20.087 16.737 -16.388 1.00 61.47 586 MET A O 1
ATOM 4607 N N . SER A 1 587 ? -21.614 15.228 -15.685 1.00 65.25 587 SER A N 1
ATOM 4608 C CA . SER A 1 587 ? -21.978 15.907 -14.441 1.00 65.25 587 SER A CA 1
ATOM 4609 C C . SER A 1 587 ? -20.727 16.271 -13.634 1.00 65.25 587 SER A C 1
ATOM 4611 O O . SER A 1 587 ? -19.877 15.413 -13.371 1.00 65.25 587 SER A O 1
ATOM 4613 N N . GLN A 1 588 ? -20.615 17.534 -13.216 1.00 69.62 588 GLN A N 1
ATOM 4614 C CA . GLN A 1 588 ? -19.514 17.988 -12.371 1.00 69.62 588 GLN A CA 1
ATOM 4615 C C . GLN A 1 588 ? -19.650 17.339 -10.985 1.00 69.62 588 GLN A C 1
ATOM 4617 O O . GLN A 1 588 ? -20.523 17.691 -10.200 1.00 69.62 588 GLN A O 1
ATOM 4622 N N . GLN A 1 589 ? -18.811 16.341 -10.715 1.00 82.19 589 GLN A N 1
ATOM 4623 C CA . GLN A 1 589 ? -18.755 15.630 -9.438 1.00 82.19 589 GLN A CA 1
ATOM 4624 C C . GLN A 1 589 ? -17.575 16.161 -8.630 1.00 82.19 589 GLN A C 1
ATOM 4626 O O . GLN A 1 589 ? -16.451 16.221 -9.137 1.00 82.19 589 GLN A O 1
ATOM 4631 N N . THR A 1 590 ? -17.821 16.499 -7.370 1.00 88.00 590 THR A N 1
ATOM 4632 C CA . THR A 1 590 ? -16.769 16.795 -6.398 1.00 88.00 590 THR A CA 1
ATOM 4633 C C . THR A 1 590 ? -16.731 15.744 -5.317 1.00 88.00 590 THR A C 1
ATOM 4635 O O . THR A 1 590 ? -17.771 15.268 -4.862 1.00 88.00 590 THR A O 1
ATOM 4638 N N . VAL A 1 591 ? -15.521 15.342 -4.940 1.00 92.19 591 VAL A N 1
ATOM 4639 C CA . VAL A 1 591 ? -15.314 14.248 -3.998 1.00 92.19 591 VAL A CA 1
ATOM 4640 C C . VAL A 1 591 ? -14.289 14.653 -2.959 1.00 92.19 591 VAL A C 1
ATOM 4642 O O . VAL A 1 591 ? -13.161 15.038 -3.275 1.00 92.19 591 VAL A O 1
ATOM 4645 N N . VAL A 1 592 ? -14.695 14.534 -1.703 1.00 94.38 592 VAL A N 1
ATOM 4646 C CA . VAL A 1 592 ? -13.846 14.743 -0.537 1.00 94.38 592 VAL A CA 1
ATOM 4647 C C . VAL A 1 592 ? -13.862 13.489 0.312 1.00 94.38 592 VAL A C 1
ATOM 4649 O O . VAL A 1 592 ? -14.903 12.860 0.493 1.00 94.38 592 VAL A O 1
ATOM 4652 N N . GLY A 1 593 ? -12.707 13.104 0.832 1.00 94.56 593 GLY A N 1
ATOM 4653 C CA . GLY A 1 593 ? -12.636 11.935 1.687 1.00 94.56 593 GLY A CA 1
ATOM 4654 C C . GLY A 1 593 ? -11.397 11.900 2.549 1.00 94.56 593 GLY A C 1
ATOM 4655 O O . GLY A 1 593 ? -10.440 12.649 2.344 1.00 94.56 593 GLY A O 1
ATOM 4656 N N . GLY A 1 594 ? -11.431 11.015 3.533 1.00 94.94 594 GLY A N 1
ATOM 4657 C CA . GLY A 1 594 ? -10.325 10.771 4.437 1.00 94.94 594 GLY A CA 1
ATOM 4658 C C . GLY A 1 594 ? -10.048 9.294 4.631 1.00 94.94 594 GLY A C 1
ATOM 4659 O O . GLY A 1 594 ? -10.940 8.450 4.568 1.00 94.94 594 GLY A O 1
ATOM 4660 N N . LEU A 1 595 ? -8.774 9.021 4.860 1.00 95.12 595 LEU A N 1
ATOM 4661 C CA . LEU A 1 595 ? -8.160 7.721 5.026 1.00 95.12 595 LEU A CA 1
ATOM 4662 C C . LEU A 1 595 ? -7.537 7.655 6.414 1.00 95.12 595 LEU A C 1
ATOM 4664 O O . LEU A 1 595 ? -6.743 8.519 6.785 1.00 95.12 595 LEU A O 1
ATOM 4668 N N . ILE A 1 596 ? -7.885 6.630 7.179 1.00 94.56 596 ILE A N 1
ATOM 4669 C CA . ILE A 1 596 ? -7.362 6.373 8.516 1.00 94.56 596 ILE A CA 1
ATOM 4670 C C . ILE A 1 596 ? -6.467 5.134 8.458 1.00 94.56 596 ILE A C 1
ATOM 4672 O O . ILE A 1 596 ? -6.900 4.055 8.045 1.00 94.56 596 ILE A O 1
ATOM 4676 N N . HIS A 1 597 ? -5.221 5.275 8.911 1.00 91.56 597 HIS A N 1
ATOM 4677 C CA . HIS A 1 597 ? -4.235 4.198 8.920 1.00 91.56 597 HIS A CA 1
ATOM 4678 C C . HIS A 1 597 ? -4.346 3.375 10.210 1.00 91.56 597 HIS A C 1
ATOM 4680 O O . HIS A 1 597 ? -3.812 3.748 11.260 1.00 91.56 597 HIS A O 1
ATOM 4686 N N . LEU A 1 598 ? -5.018 2.226 10.119 1.00 89.69 598 LEU A N 1
ATOM 4687 C CA . LEU A 1 598 ? -5.354 1.379 11.265 1.00 89.69 598 LEU A CA 1
ATOM 4688 C C . LEU A 1 598 ? -4.101 0.886 12.016 1.00 89.69 598 LEU A C 1
ATOM 4690 O O . LEU A 1 598 ? -4.051 0.953 13.242 1.00 89.69 598 LEU A O 1
ATOM 4694 N N . ASP A 1 599 ? -3.058 0.477 11.285 1.00 85.19 599 ASP A N 1
ATOM 4695 C CA . ASP A 1 599 ? -1.785 -0.001 11.852 1.00 85.19 599 ASP A CA 1
ATOM 4696 C C . ASP A 1 599 ? -1.105 1.041 12.750 1.00 85.19 599 ASP A C 1
ATOM 4698 O O . ASP A 1 599 ? -0.508 0.703 13.774 1.00 85.19 599 ASP A O 1
ATOM 4702 N N . ARG A 1 600 ? -1.183 2.323 12.369 1.00 85.88 600 ARG A N 1
ATOM 4703 C CA . ARG A 1 600 ? -0.537 3.426 13.098 1.00 85.88 600 ARG A CA 1
ATOM 4704 C C . ARG A 1 600 ? -1.245 3.710 14.408 1.00 85.88 600 ARG A C 1
ATOM 4706 O O . ARG A 1 600 ? -0.594 3.865 15.436 1.00 85.88 600 ARG A O 1
ATOM 4713 N N . ILE A 1 601 ? -2.572 3.725 14.372 1.00 85.38 601 ILE A N 1
ATOM 4714 C CA . ILE A 1 601 ? -3.392 3.896 15.569 1.00 85.38 601 ILE A CA 1
ATOM 4715 C C . ILE A 1 601 ? -3.179 2.712 16.500 1.00 85.38 601 ILE A C 1
ATOM 4717 O O . ILE A 1 601 ? -2.939 2.909 17.684 1.00 85.38 601 ILE A O 1
ATOM 4721 N N . ALA A 1 602 ? -3.191 1.489 15.968 1.00 83.81 602 ALA A N 1
ATOM 4722 C CA . ALA A 1 602 ? -2.985 0.305 16.783 1.00 83.81 602 ALA A CA 1
ATOM 4723 C C . ALA A 1 602 ? -1.610 0.287 17.459 1.00 83.81 602 ALA A C 1
ATOM 4725 O O . ALA A 1 602 ? -1.518 -0.106 18.617 1.00 83.81 602 ALA A O 1
ATOM 4726 N N . ALA A 1 603 ? -0.555 0.748 16.779 1.00 81.50 603 ALA A N 1
ATOM 4727 C CA . ALA A 1 603 ? 0.763 0.905 17.393 1.00 81.50 603 ALA A CA 1
ATOM 4728 C C . ALA A 1 603 ? 0.730 1.876 18.588 1.00 81.50 603 ALA A C 1
ATOM 4730 O O . ALA A 1 603 ? 1.221 1.538 19.660 1.00 81.50 603 ALA A O 1
ATOM 4731 N N . ILE A 1 604 ? 0.071 3.029 18.439 1.00 79.56 604 ILE A N 1
ATOM 4732 C CA . ILE A 1 604 ? -0.060 4.021 19.518 1.00 79.56 604 ILE A CA 1
ATOM 4733 C C . ILE A 1 604 ? -0.902 3.485 20.679 1.00 79.56 604 ILE A C 1
ATOM 4735 O O . ILE A 1 604 ? -0.545 3.686 21.834 1.00 79.56 604 ILE A O 1
ATOM 4739 N N . LEU A 1 605 ? -2.000 2.784 20.394 1.00 78.50 605 LEU A N 1
ATOM 4740 C CA . LEU A 1 605 ? -2.871 2.224 21.430 1.00 78.50 605 LEU A CA 1
ATOM 4741 C C . LEU A 1 605 ? -2.194 1.113 22.235 1.00 78.50 605 LEU A C 1
ATOM 4743 O O . LEU A 1 605 ? -2.445 1.002 23.433 1.00 78.50 605 LEU A O 1
ATOM 4747 N N . LYS A 1 606 ? -1.316 0.324 21.604 1.00 76.88 606 LYS A N 1
ATOM 4748 C CA . LYS A 1 606 ? -0.498 -0.675 22.307 1.00 76.88 606 LYS A CA 1
ATOM 4749 C C . LYS A 1 606 ? 0.441 -0.033 23.326 1.00 76.88 606 LYS A C 1
ATOM 4751 O O . LYS A 1 606 ? 0.605 -0.578 24.408 1.00 76.88 606 LYS A O 1
ATOM 4756 N N . GLU A 1 607 ? 1.033 1.113 22.999 1.00 70.69 607 GLU A N 1
ATOM 4757 C CA . GLU A 1 607 ? 1.941 1.832 23.906 1.00 70.69 607 GLU A CA 1
ATOM 4758 C C . GLU A 1 607 ? 1.246 2.472 25.090 1.00 70.69 607 GLU A C 1
ATOM 4760 O O . GLU A 1 607 ? 1.859 2.641 26.138 1.00 70.69 607 GLU A O 1
ATOM 4765 N N . CYS A 1 608 ? -0.009 2.880 24.919 1.00 64.44 608 CYS A N 1
ATOM 4766 C CA . CYS A 1 608 ? -0.742 3.501 26.004 1.00 64.44 608 CYS A CA 1
ATOM 4767 C C . CYS A 1 608 ? -1.071 2.489 27.124 1.00 64.44 608 CYS A C 1
ATOM 4769 O O . CYS A 1 608 ? -1.428 2.921 28.206 1.00 64.44 608 CYS A O 1
ATOM 4771 N N . GLU A 1 609 ? -0.953 1.167 26.918 1.00 58.34 609 GLU A N 1
ATOM 4772 C CA . GLU A 1 609 ? -1.425 0.119 27.859 1.00 58.34 609 GLU A CA 1
ATOM 4773 C C . GLU A 1 609 ? -2.929 0.225 28.199 1.00 58.34 609 GLU A C 1
ATOM 4775 O O . GLU A 1 609 ? -3.432 -0.411 29.121 1.00 58.34 609 GLU A O 1
ATOM 4780 N N . VAL A 1 610 ? -3.676 1.036 27.445 1.00 52.91 610 VAL A N 1
ATOM 4781 C CA . VAL A 1 610 ? -5.022 1.476 27.827 1.00 52.91 610 VAL A CA 1
ATOM 4782 C C . VAL A 1 610 ? -6.132 0.503 27.384 1.00 52.91 610 VAL A C 1
ATOM 4784 O O . VAL A 1 610 ? -7.254 0.554 27.901 1.00 52.91 610 VAL A O 1
ATOM 4787 N N . VAL A 1 611 ? -5.856 -0.403 26.444 1.00 53.66 611 VAL A N 1
ATOM 4788 C CA . VAL A 1 611 ? -6.865 -1.363 25.977 1.00 53.66 611 VAL A CA 1
ATOM 4789 C C . VAL A 1 611 ? -6.845 -2.591 26.884 1.00 53.66 611 VAL A C 1
ATOM 4791 O O . VAL A 1 611 ? -6.076 -3.522 26.656 1.00 53.66 611 VAL A O 1
ATOM 4794 N N . GLU A 1 612 ? -7.700 -2.589 27.912 1.00 53.88 612 GLU A N 1
ATOM 4795 C CA . GLU A 1 612 ? -8.065 -3.813 28.634 1.00 53.88 612 GLU A CA 1
ATOM 4796 C C . GLU A 1 612 ? -8.512 -4.860 27.603 1.00 53.88 612 GLU A C 1
ATOM 4798 O O . GLU A 1 612 ? -9.377 -4.582 26.765 1.00 53.88 612 GLU A O 1
ATOM 4803 N N . GLU A 1 613 ? -7.892 -6.043 27.617 1.00 54.66 613 GLU A N 1
ATOM 4804 C CA . GLU A 1 613 ? -8.248 -7.118 26.694 1.00 54.66 613 GLU A CA 1
ATOM 4805 C C . GLU A 1 613 ? -9.732 -7.452 26.851 1.00 54.66 613 GLU A C 1
ATOM 4807 O O . GLU A 1 613 ? -10.172 -7.997 27.866 1.00 54.66 613 GLU A O 1
ATOM 4812 N N . ARG A 1 614 ? -10.528 -7.115 25.830 1.00 55.72 614 ARG A N 1
ATOM 4813 C CA . ARG A 1 614 ? -11.916 -7.552 25.780 1.00 55.72 614 ARG A CA 1
ATOM 4814 C C . ARG A 1 614 ? -11.934 -9.064 25.681 1.00 55.72 614 ARG A C 1
ATOM 4816 O O . ARG A 1 614 ? -11.258 -9.676 24.860 1.00 55.72 614 ARG A O 1
ATOM 4823 N N . VAL A 1 615 ? -12.771 -9.658 26.510 1.00 60.16 615 VAL A N 1
ATOM 4824 C CA . VAL A 1 615 ? -12.912 -11.101 26.550 1.00 60.16 615 VAL A CA 1
ATOM 4825 C C . VAL A 1 615 ? -13.545 -11.599 25.246 1.00 60.16 615 VAL A C 1
ATOM 4827 O O . VAL A 1 615 ? -14.640 -11.151 24.893 1.00 60.16 615 VAL A O 1
ATOM 4830 N N . LEU A 1 616 ? -12.889 -12.534 24.542 1.00 64.56 616 LEU A N 1
ATOM 4831 C CA . LEU A 1 616 ? -13.424 -13.189 23.330 1.00 64.56 616 LEU A CA 1
ATOM 4832 C C . LEU A 1 616 ? -14.695 -13.976 23.643 1.00 64.56 616 LEU A C 1
ATOM 4834 O O . LEU A 1 616 ? -15.700 -13.883 22.938 1.00 64.56 616 LEU A O 1
ATOM 4838 N N . VAL A 1 617 ? -14.618 -14.729 24.734 1.00 73.44 617 VAL A N 1
ATOM 4839 C CA . VAL A 1 617 ? -15.608 -15.691 25.191 1.00 73.44 617 VAL A CA 1
ATOM 4840 C C . VAL A 1 617 ? -16.091 -15.261 26.563 1.00 73.44 617 VAL A C 1
ATOM 4842 O O . VAL A 1 617 ? -15.335 -15.244 27.520 1.00 73.44 617 VAL A O 1
ATOM 4845 N N . TYR A 1 618 ? -17.365 -14.934 26.678 1.00 73.94 618 TYR A N 1
ATOM 4846 C CA . TYR A 1 618 ? -17.969 -14.517 27.931 1.00 73.94 618 TYR A CA 1
ATOM 4847 C C . TYR A 1 618 ? -18.195 -15.675 28.913 1.00 73.94 618 TYR A C 1
ATOM 4849 O O . TYR A 1 618 ? -18.080 -15.495 30.126 1.00 73.94 618 TYR A O 1
ATOM 4857 N N . ALA A 1 619 ? -18.509 -16.861 28.390 1.00 78.50 619 ALA A N 1
ATOM 4858 C CA . ALA A 1 619 ? -18.769 -18.052 29.187 1.00 78.50 619 ALA A CA 1
ATOM 4859 C C . ALA A 1 619 ? -18.102 -19.290 28.574 1.00 78.50 619 ALA A C 1
ATOM 4861 O O . ALA A 1 619 ? -18.296 -19.589 27.397 1.00 78.50 619 ALA A O 1
ATOM 4862 N N . ALA A 1 620 ? -17.341 -20.032 29.371 1.00 84.56 620 ALA A N 1
ATOM 4863 C CA . ALA A 1 620 ? -16.792 -21.326 28.983 1.00 84.56 620 ALA A CA 1
ATOM 4864 C C . ALA A 1 620 ? -17.617 -22.461 29.595 1.00 84.56 620 ALA A C 1
ATOM 4866 O O . ALA A 1 620 ? -17.855 -22.465 30.797 1.00 84.56 620 ALA A O 1
ATOM 4867 N N . ILE A 1 621 ? -18.051 -23.424 28.789 1.00 85.38 621 ILE A N 1
ATOM 4868 C CA . ILE A 1 621 ? -18.819 -24.586 29.237 1.00 85.38 621 ILE A CA 1
ATOM 4869 C C . ILE A 1 621 ? -17.862 -25.754 29.445 1.00 85.38 621 ILE A C 1
ATOM 4871 O O . ILE A 1 621 ? -17.186 -26.181 28.509 1.00 85.38 621 ILE A O 1
ATOM 4875 N N . TYR A 1 622 ? -17.849 -26.305 30.652 1.00 83.94 622 TYR A N 1
ATOM 4876 C CA . TYR A 1 622 ? -17.055 -27.470 31.026 1.00 83.94 622 TYR A CA 1
ATOM 4877 C C . TYR A 1 622 ? -17.964 -28.542 31.639 1.00 83.94 622 TYR A C 1
ATOM 4879 O O . TYR A 1 622 ? -18.881 -28.217 32.387 1.00 83.94 622 TYR A O 1
ATOM 4887 N N . SER A 1 623 ? -17.749 -29.817 31.316 1.00 77.50 623 SER A N 1
ATOM 4888 C CA . SER A 1 623 ? -18.527 -30.930 31.882 1.00 77.50 623 SER A CA 1
ATOM 4889 C C . SER A 1 623 ? -17.661 -31.745 32.840 1.00 77.50 623 SER A C 1
ATOM 4891 O O . SER A 1 623 ? -16.497 -32.018 32.559 1.00 77.50 623 SER A O 1
ATOM 4893 N N . ILE A 1 624 ? -18.230 -32.110 33.988 1.00 69.50 624 ILE A N 1
ATOM 4894 C CA . ILE A 1 624 ? -17.631 -32.948 35.026 1.00 69.50 624 ILE A CA 1
ATOM 4895 C C . ILE A 1 624 ? -18.432 -34.248 35.104 1.00 69.50 624 ILE A C 1
ATOM 4897 O O . ILE A 1 624 ? -19.592 -34.243 35.520 1.00 69.50 624 ILE A O 1
ATOM 4901 N N . GLY A 1 625 ? -17.795 -35.369 34.764 1.00 61.81 625 GLY A N 1
ATOM 4902 C CA . GLY A 1 625 ? -18.394 -36.701 34.864 1.00 61.81 625 GLY A CA 1
ATOM 4903 C C . GLY A 1 625 ? -17.559 -37.783 34.178 1.00 61.81 625 GLY A C 1
ATOM 4904 O O . GLY A 1 625 ? -16.653 -37.486 33.403 1.00 61.81 625 GLY A O 1
ATOM 4905 N N . CYS A 1 626 ? -17.865 -39.056 34.454 1.00 48.62 626 CYS A N 1
ATOM 4906 C CA . CYS A 1 626 ? -17.205 -40.207 33.820 1.00 48.62 626 CYS A CA 1
ATOM 4907 C C . CYS A 1 626 ? -17.601 -40.400 32.344 1.00 48.62 626 CYS A C 1
ATOM 4909 O O . CYS A 1 626 ? -16.988 -41.213 31.651 1.00 48.62 626 CYS A O 1
ATOM 4911 N N . ARG A 1 627 ? -18.621 -39.680 31.855 1.00 55.72 627 ARG A N 1
ATOM 4912 C CA . ARG A 1 627 ? -19.059 -39.684 30.454 1.00 55.72 627 ARG A CA 1
ATOM 4913 C C . ARG A 1 627 ? -19.056 -38.255 29.901 1.00 55.72 627 ARG A C 1
ATOM 4915 O O . ARG A 1 627 ? -19.597 -37.366 30.554 1.00 55.72 627 ARG A O 1
ATOM 4922 N N . PRO A 1 628 ? -18.490 -38.017 28.706 1.00 59.41 628 PRO A N 1
ATOM 4923 C CA . PRO A 1 628 ? -18.497 -36.690 28.105 1.00 59.41 628 PRO A CA 1
ATOM 4924 C C . PRO A 1 628 ? -19.929 -36.317 27.682 1.00 59.41 628 PRO A C 1
ATOM 4926 O O . PRO A 1 628 ? -20.495 -36.919 26.769 1.00 59.41 628 PRO A O 1
ATOM 4929 N N . GLN A 1 629 ? -20.528 -35.321 28.343 1.00 66.12 629 GLN A N 1
ATOM 4930 C CA . GLN A 1 629 ? -21.892 -34.830 28.080 1.00 66.12 629 GLN A CA 1
ATOM 4931 C C . GLN A 1 629 ? -21.956 -33.918 26.835 1.00 66.12 629 GLN A C 1
ATOM 4933 O O . GLN A 1 629 ? -22.506 -32.816 26.862 1.00 66.12 629 GLN A O 1
ATOM 4938 N N . THR A 1 630 ? -21.394 -34.362 25.709 1.00 72.31 630 THR A N 1
ATOM 4939 C CA . THR A 1 630 ? -21.228 -33.537 24.494 1.00 72.31 630 THR A CA 1
ATOM 4940 C C . THR A 1 630 ? -22.552 -33.026 23.925 1.00 72.31 630 THR A C 1
ATOM 4942 O O . THR A 1 630 ? -22.626 -31.895 23.447 1.00 72.31 630 THR A O 1
ATOM 4945 N N . LYS A 1 631 ? -23.627 -33.822 24.016 1.00 73.25 631 LYS A N 1
ATOM 4946 C CA . LYS A 1 631 ? -24.971 -33.441 23.549 1.00 73.25 631 LYS A CA 1
ATOM 4947 C C . LYS A 1 631 ? -25.573 -32.298 24.373 1.00 73.25 631 LYS A C 1
ATOM 4949 O O . LYS A 1 631 ? -26.197 -31.400 23.811 1.00 73.25 631 LYS A O 1
ATOM 4954 N N . GLU A 1 632 ? -25.374 -32.321 25.685 1.00 71.00 632 GLU A N 1
ATOM 4955 C CA . GLU A 1 632 ? -25.887 -31.303 26.610 1.00 71.00 632 GLU A CA 1
ATOM 4956 C C . GLU A 1 632 ? -25.052 -30.024 26.525 1.00 71.00 632 GLU A C 1
ATOM 4958 O O . GLU A 1 632 ? -25.617 -28.936 26.450 1.00 71.00 632 GLU A O 1
ATOM 4963 N N . GLN A 1 633 ? -23.724 -30.145 26.404 1.00 75.88 633 GLN A N 1
ATOM 4964 C CA . GLN A 1 633 ? -22.832 -29.020 26.099 1.00 75.88 633 GLN A CA 1
ATOM 4965 C C . GLN A 1 633 ? -23.219 -28.329 24.788 1.00 75.88 633 GLN A C 1
ATOM 4967 O O . GLN A 1 633 ? -23.313 -27.104 24.747 1.00 75.88 633 GLN A O 1
ATOM 4972 N N . ALA A 1 634 ? -23.483 -29.103 23.730 1.00 76.62 634 ALA A N 1
ATOM 4973 C CA . ALA A 1 634 ? -23.900 -28.569 22.437 1.00 76.62 634 ALA A CA 1
ATOM 4974 C C . ALA A 1 634 ? -25.276 -27.888 22.503 1.00 76.62 634 ALA A C 1
ATOM 4976 O O . ALA A 1 634 ? -25.453 -26.818 21.920 1.00 76.62 634 ALA A O 1
ATOM 4977 N N . SER A 1 635 ? -26.238 -28.470 23.231 1.00 76.00 635 SER A N 1
ATOM 4978 C CA . SER A 1 635 ? -27.552 -27.849 23.443 1.00 76.00 635 SER A CA 1
ATOM 4979 C C . SER A 1 635 ? -27.426 -26.533 24.207 1.00 76.00 635 SER A C 1
ATOM 4981 O O . SER A 1 635 ? -27.958 -25.518 23.768 1.00 76.00 635 SER A O 1
ATOM 4983 N N . LEU A 1 636 ? -26.658 -26.521 25.297 1.00 76.38 636 LEU A N 1
ATOM 4984 C CA . LEU A 1 636 ? -26.459 -25.330 26.112 1.00 76.38 636 LEU A CA 1
ATOM 4985 C C . LEU A 1 636 ? -25.737 -24.221 25.337 1.00 76.38 636 LEU A C 1
ATOM 4987 O O . LEU A 1 636 ? -26.164 -23.070 25.381 1.00 76.38 636 LEU A O 1
ATOM 4991 N N . VAL A 1 637 ? -24.656 -24.536 24.612 1.00 83.06 637 VAL A N 1
ATOM 4992 C CA . VAL A 1 637 ? -23.930 -23.511 23.842 1.00 83.06 637 VAL A CA 1
ATOM 4993 C C . VAL A 1 637 ? -24.816 -22.933 22.735 1.00 83.06 637 VAL A C 1
ATOM 4995 O O . VAL A 1 637 ? -24.792 -21.724 22.515 1.00 83.06 637 VAL A O 1
ATOM 4998 N N . LYS A 1 638 ? -25.662 -23.761 22.101 1.00 83.12 638 LYS A N 1
ATOM 4999 C CA . LYS A 1 638 ? -26.669 -23.311 21.130 1.00 83.12 638 LYS A CA 1
ATOM 5000 C C . LYS A 1 638 ? -27.662 -22.341 21.770 1.00 83.12 638 LYS A C 1
ATOM 5002 O O . LYS A 1 638 ? -27.937 -21.292 21.189 1.00 83.12 638 LYS A O 1
ATOM 5007 N N . ASP A 1 639 ? -28.185 -22.663 22.949 1.00 77.38 639 ASP A N 1
ATOM 5008 C CA . ASP A 1 639 ? -29.149 -21.809 23.651 1.00 77.38 639 ASP A CA 1
ATOM 5009 C C . ASP A 1 639 ? -28.520 -20.476 24.081 1.00 77.38 639 ASP A C 1
ATOM 5011 O O . ASP A 1 639 ? -29.152 -19.425 23.952 1.00 77.38 639 ASP A O 1
ATOM 5015 N N . LEU A 1 640 ? -27.250 -20.487 24.498 1.00 79.31 640 LEU A N 1
ATOM 5016 C CA . LEU A 1 640 ? -26.482 -19.276 24.798 1.00 79.31 640 LEU A CA 1
ATOM 5017 C C . LEU A 1 640 ? -26.242 -18.417 23.546 1.00 79.31 640 LEU A C 1
ATOM 5019 O O . LEU A 1 640 ? -26.479 -17.207 23.589 1.00 79.31 640 LEU A O 1
ATOM 5023 N N . TRP A 1 641 ? -25.846 -19.014 22.416 1.00 86.12 641 TRP A N 1
ATOM 5024 C CA . TRP A 1 641 ? -25.651 -18.290 21.152 1.00 86.12 641 TRP A CA 1
ATOM 5025 C C . TRP A 1 641 ? -26.948 -17.681 20.614 1.00 86.12 641 TRP A C 1
ATOM 5027 O O . TRP A 1 641 ? -26.950 -16.515 20.223 1.00 86.12 641 TRP A O 1
ATOM 5037 N N . ASN A 1 642 ? -28.064 -18.417 20.664 1.00 83.69 642 ASN A N 1
ATOM 5038 C CA . ASN A 1 642 ? -29.391 -17.911 20.279 1.00 83.69 642 ASN A CA 1
ATOM 5039 C C . ASN A 1 642 ? -29.830 -16.706 21.124 1.00 83.69 642 ASN A C 1
ATOM 5041 O O . ASN A 1 642 ? -30.663 -15.911 20.699 1.00 83.69 642 ASN A O 1
ATOM 5045 N N . ASN A 1 643 ? -29.251 -16.566 22.315 1.00 79.75 643 ASN A N 1
ATOM 5046 C CA . ASN A 1 643 ? -29.482 -15.465 23.235 1.00 79.75 643 ASN A CA 1
ATOM 5047 C C . ASN A 1 643 ? -28.387 -14.385 23.188 1.00 79.75 643 ASN A C 1
ATOM 5049 O O . ASN A 1 643 ? -28.362 -13.518 24.058 1.00 79.75 643 ASN A O 1
ATOM 5053 N N . GLY A 1 644 ? -27.490 -14.410 22.196 1.00 78.19 644 GLY A N 1
ATOM 5054 C CA . GLY A 1 644 ? -26.447 -13.395 22.012 1.00 78.19 644 GLY A CA 1
ATOM 5055 C C . GLY A 1 644 ? -25.272 -13.492 22.993 1.00 78.19 644 GLY A C 1
ATOM 5056 O O . GLY A 1 644 ? -24.439 -12.588 23.042 1.00 78.19 644 GLY A O 1
ATOM 5057 N N . VAL A 1 645 ? -25.168 -14.576 23.769 1.00 79.00 645 VAL A N 1
ATOM 5058 C CA . VAL A 1 645 ? -24.051 -14.797 24.697 1.00 79.00 645 VAL A CA 1
ATOM 5059 C C . VAL A 1 645 ? -22.887 -15.446 23.948 1.00 79.00 645 VAL A C 1
ATOM 5061 O O . VAL A 1 645 ? -23.022 -16.521 23.367 1.00 79.00 645 VAL A O 1
ATOM 5064 N N . ARG A 1 646 ? -21.705 -14.820 23.993 1.00 82.94 646 ARG A N 1
ATOM 5065 C CA . ARG A 1 646 ? -20.468 -15.378 23.418 1.00 82.94 646 ARG A CA 1
ATOM 5066 C C . ARG A 1 646 ? -19.956 -16.513 24.305 1.00 82.94 646 ARG A C 1
ATOM 5068 O O . ARG A 1 646 ? -19.265 -16.249 25.283 1.00 82.94 646 ARG A O 1
ATOM 5075 N N . ALA A 1 647 ? -20.304 -17.755 23.992 1.00 85.81 647 ALA A N 1
ATOM 5076 C CA . ALA A 1 647 ? -19.900 -18.924 24.773 1.00 85.81 647 ALA A CA 1
ATOM 5077 C C . ALA A 1 647 ? -19.038 -19.907 23.963 1.00 85.81 647 ALA A C 1
ATOM 5079 O O . ALA A 1 647 ? -19.166 -19.967 22.741 1.00 85.81 647 ALA A O 1
ATOM 5080 N N . THR A 1 648 ? -18.180 -20.675 24.642 1.00 90.00 648 THR A N 1
ATOM 5081 C CA . THR A 1 648 ? -17.386 -21.772 24.051 1.00 90.00 648 THR A CA 1
ATOM 5082 C C . THR A 1 648 ? -17.496 -23.037 24.890 1.00 90.00 648 THR A C 1
ATOM 5084 O O . THR A 1 648 ? -17.716 -22.952 26.095 1.00 90.00 648 THR A O 1
ATOM 5087 N N . VAL A 1 649 ? -17.289 -24.202 24.281 1.00 88.19 649 VAL A N 1
ATOM 5088 C CA . VAL A 1 649 ? -17.135 -25.475 25.000 1.00 88.19 649 VAL A CA 1
ATOM 5089 C C . VAL A 1 649 ? -15.644 -25.765 25.198 1.00 88.19 649 VAL A C 1
ATOM 5091 O O . VAL A 1 649 ? -14.848 -25.516 24.295 1.00 88.19 649 VAL A O 1
ATOM 5094 N N . LEU A 1 650 ? -15.268 -26.256 26.381 1.00 84.50 650 LEU A N 1
ATOM 5095 C CA . LEU A 1 650 ? -13.915 -26.709 26.713 1.00 84.50 650 LEU A CA 1
ATOM 5096 C C . LEU A 1 650 ? -13.859 -28.237 26.669 1.00 84.50 650 LEU A C 1
ATOM 5098 O O . LEU A 1 650 ? -14.173 -28.911 27.646 1.00 84.50 650 LEU A O 1
ATOM 5102 N N . ASP A 1 651 ? -13.481 -28.765 25.511 1.00 77.69 651 ASP A N 1
ATOM 5103 C CA . ASP A 1 651 ? -13.345 -30.195 25.204 1.00 77.69 651 ASP A CA 1
ATOM 5104 C C . ASP A 1 651 ? -11.928 -30.747 25.445 1.00 77.69 651 ASP A C 1
ATOM 5106 O O . ASP A 1 651 ? -11.753 -31.925 25.739 1.00 77.69 651 ASP A O 1
ATOM 5110 N N . HIS A 1 652 ? -10.917 -29.887 25.344 1.00 75.94 652 HIS A N 1
ATOM 5111 C CA . HIS A 1 652 ? -9.493 -30.204 25.476 1.00 75.94 652 HIS A CA 1
ATOM 5112 C C . HIS A 1 652 ? -8.973 -30.154 26.923 1.00 75.94 652 HIS A C 1
ATOM 5114 O O . HIS A 1 652 ? -7.846 -30.573 27.186 1.00 75.94 652 HIS A O 1
ATOM 5120 N N . CYS A 1 653 ? -9.764 -29.635 27.865 1.00 78.94 653 CYS A N 1
ATOM 5121 C CA . CYS A 1 653 ? -9.393 -29.573 29.277 1.00 78.94 653 CYS A CA 1
ATOM 5122 C C . CYS A 1 653 ? -9.656 -30.926 29.951 1.00 78.94 653 CYS A C 1
ATOM 5124 O O . CYS A 1 653 ? -10.783 -31.417 29.931 1.00 78.94 653 CYS A O 1
ATOM 5126 N N . GLN A 1 654 ? -8.630 -31.518 30.569 1.00 75.81 654 GLN A N 1
ATOM 5127 C CA . GLN A 1 654 ? -8.746 -32.817 31.251 1.00 75.81 654 GLN A CA 1
ATOM 5128 C C . GLN A 1 654 ? -9.237 -32.680 32.696 1.00 75.81 654 GLN A C 1
ATOM 5130 O O . GLN A 1 654 ? -9.769 -33.631 33.270 1.00 75.81 654 GLN A O 1
ATOM 5135 N N . SER A 1 655 ? -9.063 -31.500 33.291 1.00 80.19 655 SER A N 1
ATOM 5136 C CA . SER A 1 655 ? -9.494 -31.193 34.648 1.00 80.19 655 SER A CA 1
ATOM 5137 C C . SER A 1 655 ? -10.184 -29.830 34.741 1.00 80.19 655 SER A C 1
ATOM 5139 O O . SER A 1 655 ? -10.032 -28.955 33.885 1.00 80.19 655 SER A O 1
ATOM 5141 N N . LEU A 1 656 ? -10.927 -29.627 35.835 1.00 78.62 656 LEU A N 1
ATOM 5142 C CA . LEU A 1 656 ? -11.506 -28.321 36.146 1.00 78.62 656 LEU A CA 1
ATOM 5143 C C . LEU A 1 656 ? -10.417 -27.261 36.370 1.00 78.62 656 LEU A C 1
ATOM 5145 O O . LEU A 1 656 ? -10.627 -26.095 36.042 1.00 78.62 656 LEU A O 1
ATOM 5149 N N . ASP A 1 657 ? -9.264 -27.656 36.910 1.00 78.25 657 ASP A N 1
ATOM 5150 C CA . ASP A 1 657 ? -8.132 -26.753 37.102 1.00 78.25 657 ASP A CA 1
ATOM 5151 C C . ASP A 1 657 ? -7.570 -26.287 35.754 1.00 78.25 657 ASP A C 1
ATOM 5153 O O . ASP A 1 657 ? -7.336 -25.091 35.587 1.00 78.25 657 ASP A O 1
ATOM 5157 N N . ASP A 1 658 ? -7.473 -27.174 34.757 1.00 80.62 658 ASP A N 1
ATOM 5158 C CA . ASP A 1 658 ? -7.073 -26.805 33.390 1.00 80.62 658 ASP A CA 1
ATOM 5159 C C . ASP A 1 658 ? -8.080 -25.845 32.752 1.00 80.62 658 ASP A C 1
ATOM 5161 O O . ASP A 1 658 ? -7.692 -24.843 32.152 1.00 80.62 658 ASP A O 1
ATOM 5165 N N . ALA A 1 659 ? -9.381 -26.101 32.929 1.00 78.56 659 ALA A N 1
ATOM 5166 C CA . ALA A 1 659 ? -10.438 -25.215 32.446 1.00 78.56 659 ALA A CA 1
ATOM 5167 C C . ALA A 1 659 ? -10.370 -23.829 33.111 1.00 78.56 659 ALA A C 1
ATOM 5169 O O . ALA A 1 659 ? -10.554 -22.803 32.451 1.00 78.56 659 ALA A O 1
ATOM 5170 N N . GLN A 1 660 ? -10.059 -23.773 34.408 1.00 78.75 660 GLN A N 1
ATOM 5171 C CA . GLN A 1 660 ? -9.841 -22.515 35.118 1.00 78.75 660 GLN A CA 1
ATOM 5172 C C . GLN A 1 660 ? -8.573 -21.796 34.664 1.00 78.75 660 GLN A C 1
ATOM 5174 O O . GLN A 1 660 ? -8.610 -20.574 34.532 1.00 78.75 660 GLN A O 1
ATOM 5179 N N . ILE A 1 661 ? -7.464 -22.508 34.445 1.00 80.44 661 ILE A N 1
ATOM 5180 C CA . ILE A 1 661 ? -6.213 -21.932 33.932 1.00 80.44 661 ILE A CA 1
ATOM 5181 C C . ILE A 1 661 ? -6.461 -21.344 32.547 1.00 80.44 661 ILE A C 1
ATOM 5183 O O . ILE A 1 661 ? -6.161 -20.174 32.336 1.00 80.44 661 ILE A O 1
ATOM 5187 N N . TRP A 1 662 ? -7.115 -22.089 31.656 1.00 83.94 662 TRP A N 1
ATOM 5188 C CA . TRP A 1 662 ? -7.476 -21.611 30.325 1.00 83.94 662 TRP A CA 1
ATOM 5189 C C . TRP A 1 662 ? -8.351 -20.355 30.384 1.00 83.94 662 TRP A C 1
ATOM 5191 O O . TRP A 1 662 ? -8.073 -19.362 29.712 1.00 83.94 662 TRP A O 1
ATOM 5201 N N . CYS A 1 663 ? -9.376 -20.346 31.244 1.00 79.94 663 CYS A N 1
ATOM 5202 C CA . CYS A 1 663 ? -10.228 -19.169 31.416 1.00 79.94 663 CYS A CA 1
ATOM 5203 C C . CYS A 1 663 ? -9.457 -17.975 31.988 1.00 79.94 663 CYS A C 1
ATOM 5205 O O . CYS A 1 663 ? -9.690 -16.851 31.557 1.00 79.94 663 CYS A O 1
ATOM 5207 N N . ARG A 1 664 ? -8.510 -18.198 32.910 1.00 76.38 664 ARG A N 1
ATOM 5208 C CA . ARG A 1 664 ? -7.627 -17.142 33.434 1.00 76.38 664 ARG A CA 1
ATOM 5209 C C . ARG A 1 664 ? -6.691 -16.600 32.352 1.00 76.38 664 ARG A C 1
ATOM 5211 O O . ARG A 1 664 ? -6.559 -15.390 32.245 1.00 76.38 664 ARG A O 1
ATOM 5218 N N . GLU A 1 665 ? -6.083 -17.464 31.541 1.00 75.31 665 GLU A N 1
ATOM 5219 C CA . GLU A 1 665 ? -5.193 -17.069 30.438 1.00 75.31 665 GLU A CA 1
ATOM 5220 C C . GLU A 1 665 ? -5.930 -16.323 29.320 1.00 75.31 665 GLU A C 1
ATOM 5222 O O . GLU A 1 665 ? -5.359 -15.443 28.683 1.00 75.31 665 GLU A O 1
ATOM 5227 N N . LYS A 1 666 ? -7.199 -16.665 29.068 1.00 73.75 666 LYS A N 1
ATOM 5228 C CA . LYS A 1 666 ? -8.042 -16.049 28.029 1.00 73.75 666 LYS A CA 1
ATOM 5229 C C . LYS A 1 666 ? -8.994 -14.970 28.554 1.00 73.75 666 LYS A C 1
ATOM 5231 O O . LYS A 1 666 ? -9.867 -14.523 27.809 1.00 73.75 666 LYS A O 1
ATOM 5236 N N . ASN A 1 667 ? -8.831 -14.553 29.812 1.00 71.38 667 ASN A N 1
ATOM 5237 C CA . ASN A 1 667 ? -9.662 -13.558 30.499 1.00 71.38 667 ASN A CA 1
ATOM 5238 C C . ASN A 1 667 ? -11.176 -13.873 30.507 1.00 71.38 667 ASN A C 1
ATOM 5240 O O . ASN A 1 667 ? -11.998 -12.968 30.623 1.00 71.38 667 ASN A O 1
ATOM 5244 N N . VAL A 1 668 ? -11.577 -15.145 30.414 1.00 79.12 668 VAL A N 1
ATOM 5245 C CA . VAL A 1 668 ? -12.988 -15.568 30.411 1.00 79.12 668 VAL A CA 1
ATOM 5246 C C . VAL A 1 668 ? -13.614 -15.397 31.804 1.00 79.12 668 VAL A C 1
ATOM 5248 O O . VAL A 1 668 ? -13.136 -16.005 32.762 1.00 79.12 668 VAL A O 1
ATOM 5251 N N . PRO A 1 669 ? -14.686 -14.590 31.955 1.00 73.62 669 PRO A N 1
ATOM 5252 C CA . PRO A 1 669 ? -15.193 -14.195 33.264 1.00 73.62 669 PRO A CA 1
ATOM 5253 C C . PRO A 1 669 ? -16.065 -15.266 33.926 1.00 73.62 669 PRO A C 1
ATOM 5255 O O . PRO A 1 669 ? -16.185 -15.265 35.155 1.00 73.62 669 PRO A O 1
ATOM 5258 N N . HIS A 1 670 ? -16.671 -16.165 33.143 1.00 78.19 670 HIS A N 1
ATOM 5259 C CA . HIS A 1 670 ? -17.603 -17.172 33.648 1.00 78.19 670 HIS A CA 1
ATOM 5260 C C . HIS A 1 670 ? -17.272 -18.570 33.133 1.00 78.19 670 HIS A C 1
ATOM 5262 O O . HIS A 1 670 ? -17.045 -18.768 31.940 1.00 78.19 670 HIS A O 1
ATOM 5268 N N . ILE A 1 671 ? -17.324 -19.551 34.033 1.00 81.06 671 ILE A N 1
ATOM 5269 C CA . ILE A 1 671 ? -17.293 -20.976 33.689 1.00 81.06 671 ILE A CA 1
ATOM 5270 C C . ILE A 1 671 ? -18.639 -21.583 34.078 1.00 81.06 671 ILE A C 1
ATOM 5272 O O . ILE A 1 671 ? -19.060 -21.474 35.231 1.00 81.06 671 ILE A O 1
ATOM 5276 N N . VAL A 1 672 ? -19.311 -22.205 33.115 1.00 80.19 672 VAL A N 1
ATOM 5277 C CA . VAL A 1 672 ? -20.553 -22.957 33.291 1.00 80.19 672 VAL A CA 1
ATOM 5278 C C . VAL A 1 672 ? -20.196 -24.432 33.386 1.00 80.19 672 VAL A C 1
ATOM 5280 O O . VAL A 1 672 ? -19.696 -25.020 32.430 1.00 80.19 672 VAL A O 1
ATOM 5283 N N . ILE A 1 673 ? -20.432 -25.023 34.551 1.00 78.75 673 ILE A N 1
ATOM 5284 C CA . ILE A 1 673 ? -20.120 -26.420 34.827 1.00 78.75 673 ILE A CA 1
ATOM 5285 C C . ILE A 1 673 ? -21.387 -27.263 34.709 1.00 78.75 673 ILE A C 1
ATOM 5287 O O . ILE A 1 673 ? -22.380 -26.995 35.390 1.00 78.75 673 ILE A O 1
ATOM 5291 N N . LEU A 1 674 ? -21.316 -28.303 33.882 1.00 72.94 674 LEU A N 1
ATOM 5292 C CA . LEU A 1 674 ? -22.287 -29.392 33.829 1.00 72.94 674 LEU A CA 1
ATOM 5293 C C . LEU A 1 674 ? -21.800 -30.519 34.729 1.00 72.94 674 LEU A C 1
ATOM 5295 O O . LEU A 1 674 ? -20.643 -30.919 34.622 1.00 72.94 674 LEU A O 1
ATOM 5299 N N . LYS A 1 675 ? -22.648 -31.016 35.628 1.00 68.69 675 LYS A N 1
ATOM 5300 C CA . LYS A 1 675 ? -22.290 -32.108 36.536 1.00 68.69 675 LYS A CA 1
ATOM 5301 C C . LYS A 1 675 ? -23.235 -33.284 36.337 1.00 68.69 675 LYS A C 1
ATOM 5303 O O . LYS A 1 675 ? -24.449 -33.098 36.363 1.00 68.69 675 LYS A O 1
ATOM 5308 N N . ASP A 1 676 ? -22.671 -34.483 36.215 1.00 57.50 676 ASP A N 1
ATOM 5309 C CA . ASP A 1 676 ? -23.429 -35.732 36.306 1.00 57.50 676 ASP A CA 1
ATOM 5310 C C . ASP A 1 676 ? -23.905 -35.918 37.758 1.00 57.50 676 ASP A C 1
ATOM 5312 O O . ASP A 1 676 ? -23.112 -35.895 38.707 1.00 57.50 676 ASP A O 1
ATOM 5316 N N . THR A 1 677 ? -25.214 -36.007 37.972 1.00 51.44 677 THR A N 1
ATOM 5317 C CA . THR A 1 677 ? -25.795 -36.080 39.316 1.00 51.44 677 THR A CA 1
ATOM 5318 C C . THR A 1 677 ? -25.619 -37.468 39.927 1.00 51.44 677 THR A C 1
ATOM 5320 O O . THR A 1 677 ? -26.571 -38.233 39.920 1.00 51.44 677 THR A O 1
ATOM 5323 N N . GLU A 1 678 ? -24.464 -37.770 40.533 1.00 36.81 678 GLU A N 1
ATOM 5324 C CA . GLU A 1 678 ? -24.339 -38.819 41.563 1.00 36.81 678 GLU A CA 1
ATOM 5325 C C . GLU A 1 678 ? -23.380 -38.442 42.717 1.00 36.81 678 GLU A C 1
ATOM 5327 O O . GLU A 1 678 ? -22.569 -37.517 42.646 1.00 36.81 678 GLU A O 1
ATOM 5332 N N . VAL A 1 679 ? -23.600 -39.121 43.845 1.00 37.91 679 VAL A N 1
ATOM 5333 C CA . VAL A 1 679 ? -23.304 -38.770 45.242 1.00 37.91 679 VAL A CA 1
ATOM 5334 C C . VAL A 1 679 ? -21.831 -38.440 45.527 1.00 37.91 679 VAL A C 1
ATOM 5336 O O . VAL A 1 679 ? -20.945 -39.277 45.408 1.00 37.91 679 VAL A O 1
ATOM 5339 N N . GLY A 1 680 ? -21.582 -37.227 46.030 1.00 29.92 680 GLY A N 1
ATOM 5340 C CA . GLY A 1 680 ? -20.278 -36.817 46.554 1.00 29.92 680 GLY A CA 1
ATOM 5341 C C . GLY A 1 680 ? -20.264 -35.339 46.929 1.00 29.92 680 GLY A C 1
ATOM 5342 O O . GLY A 1 680 ? -20.117 -34.467 46.073 1.00 29.92 680 GLY A O 1
ATOM 5343 N N . SER A 1 681 ? -20.472 -35.054 48.216 1.00 33.81 681 SER A N 1
ATOM 5344 C CA . SER A 1 681 ? -20.475 -33.708 48.793 1.00 33.81 681 SER A CA 1
ATOM 5345 C C . SER A 1 681 ? -19.077 -33.084 48.746 1.00 33.81 681 SER A C 1
ATOM 5347 O O . SER A 1 681 ? -18.235 -33.400 49.584 1.00 33.81 681 SER A O 1
ATOM 5349 N N . ALA A 1 682 ? -18.866 -32.120 47.852 1.00 25.33 682 ALA A N 1
ATOM 5350 C CA . ALA A 1 682 ? -17.829 -31.107 48.010 1.00 25.33 682 ALA A CA 1
ATOM 5351 C C . ALA A 1 682 ? -18.520 -29.767 48.292 1.00 25.33 682 ALA A C 1
ATOM 5353 O O . ALA A 1 682 ? -19.219 -29.226 47.441 1.00 25.33 682 ALA A O 1
ATOM 5354 N N . ARG A 1 683 ? -18.374 -29.260 49.521 1.00 30.38 683 ARG A N 1
ATOM 5355 C CA . ARG A 1 683 ? -18.913 -27.959 49.934 1.00 30.38 683 ARG A CA 1
ATOM 5356 C C . ARG A 1 683 ? -18.222 -26.841 49.154 1.00 30.38 683 ARG A C 1
ATOM 5358 O O . ARG A 1 683 ? -17.095 -26.485 49.480 1.00 30.38 683 ARG A O 1
ATOM 5365 N N . TYR A 1 684 ? -18.938 -26.227 48.224 1.00 31.98 684 TYR A N 1
ATOM 5366 C CA . TYR A 1 684 ? -18.656 -24.877 47.740 1.00 31.98 684 TYR A CA 1
ATOM 5367 C C . TYR A 1 684 ? -19.976 -24.099 47.689 1.00 31.98 684 TYR A C 1
ATOM 5369 O O . TYR A 1 684 ? -21.049 -24.694 47.650 1.00 31.98 684 TYR A O 1
ATOM 5377 N N . THR A 1 685 ? -19.929 -22.772 47.786 1.00 32.84 685 THR A N 1
ATOM 5378 C CA . THR A 1 685 ? -21.121 -21.909 47.799 1.00 32.84 685 THR A CA 1
ATOM 5379 C C . THR A 1 685 ? -21.841 -21.966 46.446 1.00 32.84 685 THR A C 1
ATOM 5381 O O . THR A 1 685 ? -21.504 -21.218 45.533 1.00 32.84 685 THR A O 1
ATOM 5384 N N . GLU A 1 686 ? -22.794 -22.888 46.308 1.00 40.78 686 GLU A N 1
ATOM 5385 C CA . GLU A 1 686 ? -23.578 -23.144 45.096 1.00 40.78 686 GLU A CA 1
ATOM 5386 C C . GLU A 1 686 ? -24.796 -22.206 45.010 1.00 40.78 686 GLU A C 1
ATOM 5388 O O . GLU A 1 686 ? -25.637 -22.182 45.909 1.00 40.78 686 GLU A O 1
ATOM 5393 N N . ARG A 1 687 ? -24.944 -21.475 43.896 1.00 41.78 687 ARG A N 1
ATOM 5394 C CA . ARG A 1 687 ? -26.261 -21.021 43.421 1.00 41.78 687 ARG A CA 1
ATOM 5395 C C . ARG A 1 687 ? -26.652 -21.920 42.253 1.00 41.78 687 ARG A C 1
ATOM 5397 O O . ARG A 1 687 ? -26.071 -21.812 41.179 1.00 41.78 687 ARG A O 1
ATOM 5404 N N . LYS A 1 688 ? -27.608 -22.819 42.486 1.00 45.66 688 LYS A N 1
ATOM 5405 C CA . LYS A 1 688 ? -28.286 -23.574 41.424 1.00 45.66 688 LYS A CA 1
ATOM 5406 C C . LYS A 1 688 ? -29.166 -22.591 40.650 1.00 45.66 688 LYS A C 1
ATOM 5408 O O . LYS A 1 688 ? -29.902 -21.847 41.293 1.00 45.66 688 LYS A O 1
ATOM 5413 N N . MET A 1 689 ? -29.049 -22.554 39.324 1.00 51.97 689 MET A N 1
ATOM 5414 C CA . MET A 1 689 ? -29.768 -21.601 38.465 1.00 51.97 689 MET A CA 1
ATOM 5415 C C . MET A 1 689 ? -30.498 -22.328 37.336 1.00 51.97 689 MET A C 1
ATOM 5417 O O . MET A 1 689 ? -29.972 -23.287 36.767 1.00 51.97 689 MET A O 1
ATOM 5421 N N . MET A 1 690 ? -31.699 -21.857 37.003 1.00 52.41 690 MET A N 1
ATOM 5422 C CA . MET A 1 690 ? -32.438 -22.303 35.813 1.00 52.41 690 MET A CA 1
ATOM 5423 C C . MET A 1 690 ? -31.816 -21.711 34.535 1.00 52.41 690 MET A C 1
ATOM 5425 O O . MET A 1 690 ? -31.143 -20.685 34.593 1.00 52.41 690 MET A O 1
ATOM 5429 N N . LEU A 1 691 ? -32.059 -22.311 33.360 1.00 55.78 691 LEU A N 1
ATOM 5430 C CA . LEU A 1 691 ? -31.496 -21.832 32.081 1.00 55.78 691 LEU A CA 1
ATOM 5431 C C . LEU A 1 691 ? -31.860 -20.363 31.779 1.00 55.78 691 LEU A C 1
ATOM 5433 O O . LEU A 1 691 ? -31.015 -19.613 31.298 1.00 55.78 691 LEU A O 1
ATOM 5437 N N . GLY A 1 692 ? -33.087 -19.938 32.105 1.00 54.91 692 GLY A N 1
ATOM 5438 C CA . GLY A 1 692 ? -33.506 -18.537 31.973 1.00 54.91 692 GLY A CA 1
ATOM 5439 C C . GLY A 1 692 ? -32.694 -17.594 32.867 1.00 54.91 692 GLY A C 1
ATOM 5440 O O . GLY A 1 692 ? -32.131 -16.619 32.385 1.00 54.91 692 GLY A O 1
ATOM 5441 N N . GLU A 1 693 ? -32.525 -17.951 34.143 1.00 62.72 693 GLU A N 1
ATOM 5442 C CA . GLU A 1 693 ? -31.724 -17.177 35.102 1.00 62.72 693 GLU A CA 1
ATOM 5443 C C . GLU A 1 693 ? -30.236 -17.145 34.721 1.00 62.72 693 GLU A C 1
ATOM 5445 O O . GLU A 1 693 ? -29.573 -16.124 34.887 1.00 62.72 693 GLU A O 1
ATOM 5450 N N . LEU A 1 694 ? -29.706 -18.247 34.182 1.00 66.25 694 LEU A N 1
ATOM 5451 C CA . LEU A 1 694 ? -28.348 -18.332 33.647 1.00 66.25 694 LEU A CA 1
ATOM 5452 C C . LEU A 1 694 ? -28.144 -17.329 32.506 1.00 66.25 694 LEU A C 1
ATOM 5454 O O . LEU A 1 694 ? -27.151 -16.601 32.494 1.00 66.25 694 LEU A O 1
ATOM 5458 N N . ILE A 1 695 ? -29.077 -17.293 31.554 1.00 67.81 695 ILE A N 1
ATOM 5459 C CA . ILE A 1 695 ? -29.031 -16.371 30.417 1.00 67.81 695 ILE A CA 1
ATOM 5460 C C . ILE A 1 695 ? -29.104 -14.924 30.909 1.00 67.81 695 ILE A C 1
ATOM 5462 O O . ILE A 1 695 ? -28.296 -14.108 30.469 1.00 67.81 695 ILE A O 1
ATOM 5466 N N . ASP A 1 696 ? -30.000 -14.614 31.844 1.00 69.12 696 ASP A N 1
ATOM 5467 C CA . ASP A 1 696 ? -30.157 -13.260 32.385 1.00 69.12 696 ASP A CA 1
ATOM 5468 C C . ASP A 1 696 ? -28.913 -12.808 33.159 1.00 69.12 696 ASP A C 1
ATOM 5470 O O . ASP A 1 696 ? -28.421 -11.699 32.954 1.00 69.12 696 ASP A O 1
ATOM 5474 N N . VAL A 1 697 ? -28.321 -13.682 33.981 1.00 69.62 697 VAL A N 1
ATOM 5475 C CA . VAL A 1 697 ? -27.066 -13.390 34.692 1.00 69.62 697 VAL A CA 1
ATOM 5476 C C . VAL A 1 697 ? -25.932 -13.132 33.703 1.00 69.62 697 VAL A C 1
ATOM 5478 O O . VAL A 1 697 ? -25.198 -12.156 33.860 1.00 69.62 697 VAL A O 1
ATOM 5481 N N . LEU A 1 698 ? -25.785 -13.965 32.672 1.00 70.31 698 LEU A N 1
ATOM 5482 C CA . LEU A 1 698 ? -24.730 -13.790 31.674 1.00 70.31 698 LEU A CA 1
ATOM 5483 C C . LEU A 1 698 ? -24.957 -12.545 30.801 1.00 70.31 698 LEU A C 1
ATOM 5485 O O . LEU A 1 698 ? -23.983 -11.876 30.466 1.00 70.31 698 LEU A O 1
ATOM 5489 N N . LYS A 1 699 ? -26.209 -12.185 30.488 1.00 69.62 699 LYS A N 1
ATOM 5490 C CA . LYS A 1 699 ? -26.563 -10.958 29.752 1.00 69.62 699 LYS A CA 1
ATOM 5491 C C . LYS A 1 699 ? -26.332 -9.696 30.575 1.00 69.62 699 LYS A C 1
ATOM 5493 O O . LYS A 1 699 ? -25.566 -8.845 30.140 1.00 69.62 699 LYS A O 1
ATOM 5498 N N . CYS A 1 700 ? -26.881 -9.599 31.787 1.00 63.69 700 CYS A N 1
ATOM 5499 C CA . CYS A 1 700 ? -26.689 -8.429 32.653 1.00 63.69 700 CYS A CA 1
ATOM 5500 C C . CYS A 1 700 ? -25.209 -8.196 32.980 1.00 63.69 700 CYS A C 1
ATOM 5502 O O . CYS A 1 700 ? -24.753 -7.058 33.112 1.00 63.69 700 CYS A O 1
ATOM 5504 N N . CYS A 1 701 ? -24.431 -9.273 33.106 1.00 59.03 701 CYS A N 1
ATOM 5505 C CA . CYS A 1 701 ? -22.998 -9.165 33.337 1.00 59.03 701 CYS A CA 1
ATOM 5506 C C . CYS A 1 701 ? -22.223 -8.830 32.038 1.00 59.03 701 CYS A C 1
ATOM 5508 O O . CYS A 1 701 ? -21.128 -8.267 32.117 1.00 59.03 701 CYS A O 1
ATOM 5510 N N . ALA A 1 702 ? -22.732 -9.190 30.852 1.00 56.97 702 ALA A N 1
ATOM 5511 C CA . ALA A 1 702 ? -22.162 -8.784 29.565 1.00 56.97 702 ALA A CA 1
ATOM 5512 C C . ALA A 1 702 ? -22.418 -7.294 29.297 1.00 56.97 702 ALA A C 1
ATOM 5514 O O . ALA A 1 702 ? -21.494 -6.600 28.884 1.00 56.97 702 ALA A O 1
ATOM 5515 N N . GLU A 1 703 ? -23.617 -6.808 29.628 1.00 52.25 703 GLU A N 1
ATOM 5516 C CA . GLU A 1 703 ? -24.028 -5.401 29.540 1.00 52.25 703 GLU A CA 1
ATOM 5517 C C . GLU A 1 703 ? -23.229 -4.515 30.507 1.00 52.25 703 GLU A C 1
ATOM 5519 O O . GLU A 1 703 ? -22.640 -3.520 30.098 1.00 52.25 703 GLU A O 1
ATOM 5524 N N . SER A 1 704 ? -23.061 -4.929 31.767 1.00 45.97 704 SER A N 1
ATOM 5525 C CA . SER A 1 704 ? -22.243 -4.185 32.746 1.00 45.97 704 SER A CA 1
ATOM 5526 C C . SER A 1 704 ? -20.727 -4.237 32.489 1.00 45.97 704 SER A C 1
ATOM 5528 O O . SER A 1 704 ? -19.998 -3.377 32.983 1.00 45.97 704 SER A O 1
ATOM 5530 N N . ALA A 1 705 ? -20.238 -5.194 31.692 1.00 44.28 705 ALA A N 1
ATOM 5531 C CA . ALA A 1 705 ? -18.865 -5.196 31.175 1.00 44.28 705 ALA A CA 1
ATOM 5532 C C . ALA A 1 705 ? -18.699 -4.322 29.913 1.00 44.28 705 ALA A C 1
ATOM 5534 O O . ALA A 1 705 ? -17.578 -3.924 29.593 1.00 44.28 705 ALA A O 1
ATOM 5535 N N . SER A 1 706 ? -19.789 -4.006 29.203 1.00 40.97 706 SER A N 1
ATOM 5536 C CA . SER A 1 706 ? -19.811 -3.032 28.103 1.00 40.97 706 SER A CA 1
ATOM 5537 C C . SER A 1 706 ? -20.134 -1.592 28.538 1.00 40.97 706 SER A C 1
ATOM 5539 O O . SER A 1 706 ? -19.693 -0.674 27.849 1.00 40.97 706 SER A O 1
ATOM 5541 N N . ASP A 1 707 ? -20.803 -1.388 29.682 1.00 30.19 707 ASP A N 1
ATOM 5542 C CA . ASP A 1 707 ? -21.394 -0.106 30.124 1.00 30.19 707 ASP A CA 1
ATOM 5543 C C . ASP A 1 707 ? -20.619 0.677 31.205 1.00 30.19 707 ASP A C 1
ATOM 5545 O O . ASP A 1 707 ? -21.186 1.512 31.909 1.00 30.19 707 ASP A O 1
ATOM 5549 N N . THR A 1 708 ? -19.298 0.531 31.335 1.00 33.62 708 THR A N 1
ATOM 5550 C CA . THR A 1 708 ? -18.531 1.455 32.206 1.00 33.62 708 THR A CA 1
ATOM 5551 C C . THR A 1 708 ? -18.355 2.873 31.639 1.00 33.62 708 THR A C 1
ATOM 5553 O O . THR A 1 708 ? -17.668 3.686 32.254 1.00 33.62 708 THR A O 1
ATOM 5556 N N . THR A 1 709 ? -19.010 3.236 30.529 1.00 33.94 709 THR A N 1
ATOM 5557 C CA . THR A 1 709 ? -19.023 4.620 30.017 1.00 33.94 709 THR A CA 1
ATOM 5558 C C . THR A 1 709 ? -20.351 5.020 29.364 1.00 33.94 709 THR A C 1
ATOM 5560 O O . THR A 1 709 ? -20.367 5.438 28.211 1.00 33.94 709 THR A O 1
ATOM 5563 N N . GLU A 1 710 ? -21.462 4.966 30.095 1.00 31.16 710 GLU A N 1
ATOM 5564 C CA . GLU A 1 710 ? -22.586 5.882 29.856 1.00 31.16 710 GLU A CA 1
ATOM 5565 C C . GLU A 1 710 ? -23.107 6.424 31.190 1.00 31.16 710 GLU A C 1
ATOM 5567 O O . GLU A 1 710 ? -23.884 5.797 31.898 1.00 31.16 710 GLU A O 1
ATOM 5572 N N . THR A 1 711 ? -22.650 7.617 31.571 1.00 26.44 711 THR A N 1
ATOM 5573 C CA . THR A 1 711 ? -23.412 8.523 32.444 1.00 26.44 711 THR A CA 1
ATOM 5574 C C . THR A 1 711 ? -22.809 9.915 32.352 1.00 26.44 711 THR A C 1
ATOM 5576 O O . THR A 1 711 ? -21.738 10.161 32.889 1.00 26.44 711 THR A O 1
ATOM 5579 N N . LEU A 1 712 ? -23.495 10.822 31.653 1.00 27.30 712 LEU A N 1
ATOM 5580 C CA . LEU A 1 712 ? -23.415 12.275 31.844 1.00 27.30 712 LEU A CA 1
ATOM 5581 C C . LEU A 1 712 ? -24.560 12.944 31.065 1.00 27.30 712 LEU A C 1
ATOM 5583 O O . LEU A 1 712 ? -24.375 13.345 29.923 1.00 27.30 712 LEU A O 1
ATOM 5587 N N . VAL A 1 713 ? -25.730 13.084 31.697 1.00 25.95 713 VAL A N 1
ATOM 5588 C CA . VAL A 1 713 ? -26.706 14.164 31.435 1.00 25.95 713 VAL A CA 1
ATOM 5589 C C . VAL A 1 713 ? -27.345 14.540 32.793 1.00 25.95 713 VAL A C 1
ATOM 5591 O O . VAL A 1 713 ? -27.516 13.653 33.632 1.00 25.95 713 VAL A O 1
ATOM 5594 N N . PRO A 1 714 ? -27.574 15.838 33.086 1.00 29.20 714 PRO A N 1
ATOM 5595 C CA . PRO A 1 714 ? -27.375 16.401 34.418 1.00 29.20 714 PRO A CA 1
ATOM 5596 C C . PRO A 1 714 ? -28.621 16.413 35.308 1.00 29.20 714 PRO A C 1
ATOM 5598 O O . PRO A 1 714 ? -29.763 16.397 34.858 1.00 29.20 714 PRO A O 1
ATOM 5601 N N . HIS A 1 715 ? -28.347 16.514 36.608 1.00 23.36 715 HIS A N 1
ATOM 5602 C CA . HIS A 1 715 ? -29.311 16.696 37.682 1.00 23.36 715 HIS A CA 1
ATOM 5603 C C . HIS A 1 715 ? -30.303 17.837 37.426 1.00 23.36 715 HIS A C 1
ATOM 5605 O O . HIS A 1 715 ? -29.914 18.993 37.278 1.00 23.36 715 HIS A O 1
ATOM 5611 N N . THR A 1 716 ? -31.590 17.531 37.562 1.00 23.89 716 THR A N 1
ATOM 5612 C CA . THR A 1 716 ? -32.572 18.473 38.107 1.00 23.89 716 THR A CA 1
ATOM 5613 C C . THR A 1 716 ? -33.156 17.855 39.371 1.00 23.89 716 THR A C 1
ATOM 5615 O O . THR A 1 716 ? -33.769 16.791 39.348 1.00 23.89 716 THR A O 1
ATOM 5618 N N . ARG A 1 717 ? -32.861 18.495 40.506 1.00 25.34 717 ARG A N 1
ATOM 5619 C CA . ARG A 1 717 ? -33.476 18.221 41.806 1.00 25.34 717 ARG A CA 1
ATOM 5620 C C . ARG A 1 717 ? -34.887 18.800 41.808 1.00 25.34 717 ARG A C 1
ATOM 5622 O O . ARG A 1 717 ? -35.043 19.962 41.446 1.00 25.34 717 ARG A O 1
ATOM 5629 N N . GLN A 1 718 ? -35.853 18.043 42.312 1.00 24.31 718 GLN A N 1
ATOM 5630 C CA . GLN A 1 718 ? -36.984 18.603 43.044 1.00 24.31 718 GLN A CA 1
ATOM 5631 C C . GLN A 1 718 ? -37.523 17.577 44.046 1.00 24.31 718 GLN A C 1
ATOM 5633 O O . GLN A 1 718 ? -37.367 16.370 43.877 1.00 24.31 718 GLN A O 1
ATOM 5638 N N . ASP A 1 719 ? -38.033 18.118 45.141 1.00 23.20 719 ASP A N 1
ATOM 5639 C CA . ASP A 1 719 ? -38.028 17.567 46.486 1.00 23.20 719 ASP A CA 1
ATOM 5640 C C . ASP A 1 719 ? -39.230 16.681 46.859 1.00 23.20 719 ASP A C 1
ATOM 5642 O O . ASP A 1 719 ? -40.305 16.743 46.273 1.00 23.20 719 ASP A O 1
ATOM 5646 N N . SER A 1 720 ? -39.049 16.007 48.001 1.00 24.05 720 SER A N 1
ATOM 5647 C CA . SER A 1 720 ? -40.035 15.829 49.083 1.00 24.05 720 SER A CA 1
ATOM 5648 C C . SER A 1 720 ? -41.223 14.858 48.936 1.00 24.05 720 SER A C 1
ATOM 5650 O O . SER A 1 720 ? -42.175 15.072 48.206 1.00 24.05 720 SER A O 1
ATOM 5652 N N . MET A 1 721 ? -41.164 13.840 49.805 1.00 24.08 721 MET A N 1
ATOM 5653 C CA . MET A 1 721 ? -42.160 13.424 50.810 1.00 24.08 721 MET A CA 1
ATOM 5654 C C . MET A 1 721 ? -43.650 13.170 50.477 1.00 24.08 721 MET A C 1
ATOM 5656 O O . MET A 1 721 ? -44.387 14.018 50.003 1.00 24.08 721 MET A O 1
ATOM 5660 N N . ASN A 1 722 ? -44.089 12.061 51.094 1.00 24.58 722 ASN A N 1
ATOM 5661 C CA . ASN A 1 722 ? -45.370 11.802 51.768 1.00 24.58 722 ASN A CA 1
ATOM 5662 C C . AS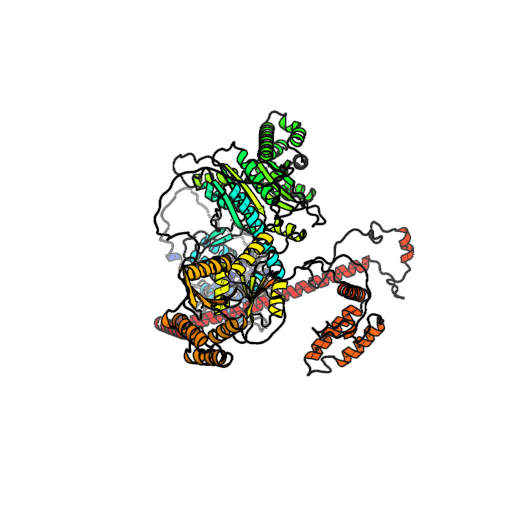N A 1 722 ? -46.593 11.293 50.983 1.00 24.58 722 ASN A C 1
ATOM 5664 O O . ASN A 1 722 ? -47.255 11.995 50.237 1.00 24.58 722 ASN A O 1
ATOM 5668 N N . ARG A 1 723 ? -46.939 10.042 51.338 1.00 25.55 723 ARG A N 1
ATOM 5669 C CA . ARG A 1 723 ? -48.244 9.550 51.822 1.00 25.55 723 ARG A CA 1
ATOM 5670 C C . ARG A 1 723 ? -49.506 10.309 51.373 1.00 25.55 723 ARG A C 1
ATOM 5672 O O . ARG A 1 723 ? -49.748 11.419 51.824 1.00 25.55 723 ARG A O 1
ATOM 5679 N N . SER A 1 724 ? -50.426 9.545 50.780 1.00 24.70 724 SER A N 1
ATOM 5680 C CA . SER A 1 724 ? -51.749 9.168 51.328 1.00 24.70 724 SER A CA 1
ATOM 5681 C C . SER A 1 724 ? -52.908 9.259 50.324 1.00 24.70 724 SER A C 1
ATOM 5683 O O . SER A 1 724 ? -53.099 10.256 49.650 1.00 24.70 724 SER A O 1
ATOM 5685 N N . ASN A 1 725 ? -53.669 8.160 50.302 1.00 23.66 725 ASN A N 1
ATOM 5686 C CA . ASN A 1 725 ? -55.129 8.066 50.272 1.00 23.66 725 ASN A CA 1
ATOM 5687 C C . ASN A 1 725 ? -55.970 8.738 49.161 1.00 23.66 725 ASN A C 1
ATOM 5689 O O . ASN A 1 725 ? -56.195 9.936 49.143 1.00 23.66 725 ASN A O 1
ATOM 5693 N N . SER A 1 726 ? -56.636 7.834 48.426 1.00 22.67 726 SER A N 1
ATOM 5694 C CA . SER A 1 726 ? -58.098 7.618 48.428 1.00 22.67 726 SER A CA 1
ATOM 5695 C C . SER A 1 726 ? -59.014 8.437 47.511 1.00 22.67 726 SER A C 1
ATOM 5697 O O . SER A 1 726 ? -59.121 9.642 47.688 1.00 22.67 726 SER A O 1
ATOM 5699 N N . LEU A 1 727 ? -59.819 7.663 46.749 1.00 24.17 727 LEU A N 1
ATOM 5700 C CA . LEU A 1 727 ? -61.230 7.874 46.348 1.00 24.17 727 LEU A CA 1
ATOM 5701 C C . LEU A 1 727 ? -61.462 9.060 45.387 1.00 24.17 727 LEU A C 1
ATOM 5703 O O . LEU A 1 727 ? -60.822 10.086 45.503 1.00 24.17 727 LEU A O 1
ATOM 5707 N N . SER A 1 728 ? -62.322 9.034 44.374 1.00 24.52 728 SER A N 1
ATOM 5708 C CA . SER A 1 728 ? -63.538 8.285 44.022 1.00 24.52 728 SER A CA 1
ATOM 5709 C C . SER A 1 728 ? -63.772 8.526 42.514 1.00 24.52 728 SER A C 1
ATOM 5711 O O . SER A 1 728 ? -63.302 9.530 41.997 1.00 24.52 728 SER A O 1
ATOM 5713 N N . GLU A 1 729 ? -64.428 7.642 41.762 1.00 25.06 729 GLU A N 1
ATOM 5714 C CA . GLU A 1 729 ? -65.813 7.908 41.338 1.00 25.06 729 GLU A CA 1
ATOM 5715 C C . GLU A 1 729 ? -66.555 6.624 40.908 1.00 25.06 729 GLU A C 1
ATOM 5717 O O . GLU A 1 729 ? -66.053 5.764 40.187 1.00 25.06 729 GLU A O 1
ATOM 5722 N N . THR A 1 730 ? -67.777 6.540 41.430 1.00 23.33 730 THR A N 1
ATOM 5723 C CA . THR A 1 730 ? -68.931 5.651 41.191 1.00 23.33 730 THR A CA 1
ATOM 5724 C C . THR A 1 730 ? -69.443 5.717 39.737 1.00 23.33 730 THR A C 1
ATOM 5726 O O . THR A 1 730 ? -69.246 6.732 39.089 1.00 23.33 730 THR A O 1
ATOM 5729 N N . CYS A 1 731 ? -70.154 4.752 39.136 1.00 21.66 731 CYS A N 1
ATOM 5730 C CA . CYS A 1 731 ? -71.418 4.126 39.555 1.00 21.66 731 CYS A CA 1
ATOM 5731 C C . CYS A 1 731 ? -71.765 2.972 38.573 1.00 21.66 731 CYS A C 1
ATOM 5733 O O . CYS A 1 731 ? -71.636 3.148 37.366 1.00 21.66 731 CYS A O 1
ATOM 5735 N N . GLY A 1 732 ? -72.164 1.781 39.032 1.00 23.44 732 GLY A N 1
ATOM 5736 C CA . GLY A 1 732 ? -73.533 1.297 38.791 1.00 23.44 732 GLY A CA 1
ATOM 5737 C C . GLY A 1 732 ? -73.609 -0.230 38.584 1.00 23.44 732 GLY A C 1
ATOM 5738 O O . GLY A 1 732 ? -72.955 -0.783 37.709 1.00 23.44 732 GLY A O 1
ATOM 5739 N N . SER A 1 733 ? -74.393 -0.894 39.437 1.00 23.92 733 SER A N 1
ATOM 5740 C CA . SER A 1 733 ? -74.760 -2.329 39.497 1.00 23.92 733 SER A CA 1
ATOM 5741 C C . SER A 1 733 ? -75.481 -2.849 38.227 1.00 23.92 733 SER A C 1
ATOM 5743 O O . SER A 1 733 ? -76.093 -2.038 37.549 1.00 23.92 733 SER A O 1
ATOM 5745 N N . GLN A 1 734 ? -75.548 -4.140 37.845 1.00 25.14 734 GLN A N 1
ATOM 5746 C CA . GLN A 1 734 ? -75.956 -5.351 38.586 1.00 25.14 734 GLN A CA 1
ATOM 5747 C C . GLN A 1 734 ? -75.461 -6.664 37.900 1.00 25.14 734 GLN A C 1
ATOM 5749 O O . GLN A 1 734 ? -75.460 -6.773 36.682 1.00 25.14 734 GLN A O 1
ATOM 5754 N N . THR A 1 735 ? -75.065 -7.644 38.732 1.00 22.75 735 THR A N 1
ATOM 5755 C CA . THR A 1 735 ? -75.121 -9.136 38.634 1.00 22.75 735 THR A CA 1
ATOM 5756 C C . THR A 1 735 ? -75.451 -9.821 37.281 1.00 22.75 735 THR A C 1
ATOM 5758 O O . THR A 1 735 ? -76.506 -9.577 36.716 1.00 22.75 735 THR A O 1
ATOM 5761 N N . THR A 1 736 ? -74.698 -10.811 36.764 1.00 23.22 736 THR A N 1
ATOM 5762 C CA . THR A 1 736 ? -74.530 -12.184 37.309 1.00 23.22 736 THR A CA 1
ATOM 5763 C C . THR A 1 736 ? -73.431 -12.991 36.562 1.00 23.22 736 THR A C 1
ATOM 5765 O O . THR A 1 736 ? -73.403 -13.058 35.343 1.00 23.22 736 THR A O 1
ATOM 5768 N N . THR A 1 737 ? -72.540 -13.626 37.340 1.00 27.56 737 THR A N 1
ATOM 5769 C CA . THR A 1 737 ? -71.831 -14.919 37.133 1.00 27.56 737 THR A CA 1
ATOM 5770 C C . THR A 1 737 ? -71.381 -15.406 35.738 1.00 27.56 737 THR A C 1
ATOM 5772 O O . THR A 1 737 ? -72.074 -16.190 35.102 1.00 27.56 737 THR A O 1
ATOM 5775 N N . SER A 1 738 ? -70.100 -15.166 35.420 1.00 25.09 738 SER A N 1
ATOM 5776 C CA . SER A 1 738 ? -69.130 -16.169 34.919 1.00 25.09 738 SER A CA 1
ATOM 5777 C C . SER A 1 738 ? -67.727 -15.541 34.885 1.00 25.09 738 SER A C 1
ATOM 5779 O O . SER A 1 738 ? -67.502 -14.617 34.113 1.00 25.09 738 SER A O 1
ATOM 5781 N N . LEU A 1 739 ? -66.777 -15.997 35.710 1.00 30.17 739 LEU A N 1
ATOM 5782 C CA . LEU A 1 739 ? -65.379 -15.540 35.627 1.00 30.17 739 LEU A CA 1
ATOM 5783 C C . LEU A 1 739 ? -64.504 -16.640 35.023 1.00 30.17 739 LEU A C 1
ATOM 5785 O O . LEU A 1 739 ? -63.926 -17.463 35.729 1.00 30.17 739 LEU A O 1
ATOM 5789 N N . GLN A 1 740 ? -64.418 -16.611 33.694 1.00 27.19 740 GLN A N 1
ATOM 5790 C CA . GLN A 1 740 ? -63.161 -16.811 32.981 1.00 27.19 740 GLN A CA 1
ATOM 5791 C C . GLN A 1 740 ? -62.432 -15.459 32.904 1.00 27.19 740 GLN A C 1
ATOM 5793 O O . GLN A 1 740 ? -63.067 -14.431 32.690 1.00 27.19 740 GLN A O 1
ATOM 5798 N N . GLY A 1 741 ? -61.100 -15.488 33.014 1.00 29.50 741 GLY A N 1
ATOM 5799 C CA . GLY A 1 741 ? -60.224 -14.494 32.388 1.00 29.50 741 GLY A CA 1
ATOM 5800 C C . GLY A 1 741 ? -59.716 -13.346 33.263 1.00 29.50 741 GLY A C 1
ATOM 5801 O O . GLY A 1 741 ? -60.170 -12.217 33.128 1.00 29.50 741 GLY A O 1
ATOM 5802 N N . ILE A 1 742 ? -58.666 -13.599 34.050 1.00 33.12 742 ILE A N 1
ATOM 5803 C CA . ILE A 1 742 ? -57.605 -12.601 34.259 1.00 33.12 742 ILE A CA 1
ATOM 5804 C C . ILE A 1 742 ? -56.329 -13.213 33.682 1.00 33.12 742 ILE A C 1
ATOM 5806 O O . ILE A 1 742 ? -55.895 -14.286 34.101 1.00 33.12 742 ILE A O 1
ATOM 5810 N N . ALA A 1 743 ? -55.792 -12.556 32.658 1.00 41.38 743 ALA A N 1
ATOM 5811 C CA . ALA A 1 743 ? -54.603 -12.967 31.933 1.00 41.38 743 ALA A CA 1
ATOM 5812 C C . ALA A 1 743 ? -53.387 -13.076 32.870 1.00 41.38 743 ALA A C 1
ATOM 5814 O O . ALA A 1 743 ? -53.083 -12.139 33.604 1.00 41.38 743 ALA A O 1
ATOM 5815 N N . GLY A 1 744 ? -52.693 -14.217 32.817 1.00 51.62 744 GLY A N 1
ATOM 5816 C CA . GLY A 1 744 ? -51.338 -14.373 33.357 1.00 51.62 744 GLY A CA 1
ATOM 5817 C C . GLY A 1 744 ? -51.080 -15.640 34.173 1.00 51.62 744 GLY A C 1
ATOM 5818 O O . GLY A 1 744 ? -49.958 -16.127 34.146 1.00 51.62 744 GLY A O 1
ATOM 5819 N N . ASN A 1 745 ? -52.083 -16.215 34.845 1.00 54.78 745 ASN A N 1
ATOM 5820 C CA . ASN A 1 745 ? -51.849 -17.333 35.770 1.00 54.78 745 ASN A CA 1
ATOM 5821 C C . ASN A 1 745 ? -52.112 -18.715 35.131 1.00 54.78 745 ASN A C 1
ATOM 5823 O O . ASN A 1 745 ? -53.023 -18.830 34.306 1.00 54.78 745 ASN A O 1
ATOM 5827 N N . PRO A 1 746 ? -51.346 -19.763 35.505 1.00 70.12 746 PRO A N 1
ATOM 5828 C CA . PRO A 1 746 ? -51.590 -21.150 35.090 1.00 70.12 746 PRO A CA 1
ATOM 5829 C C . PRO A 1 746 ? -52.971 -21.647 35.548 1.00 70.12 746 PRO A C 1
ATOM 5831 O O . PRO A 1 746 ? -53.553 -21.124 36.502 1.00 70.12 746 PRO A O 1
ATOM 5834 N N . ILE A 1 747 ? -53.500 -22.679 34.884 1.00 75.62 747 ILE A N 1
ATOM 5835 C CA . ILE A 1 747 ? -54.767 -23.312 35.278 1.00 75.62 747 ILE A CA 1
ATOM 5836 C C . ILE A 1 747 ? -54.497 -24.170 36.518 1.00 75.62 747 ILE A C 1
ATOM 5838 O O . ILE A 1 747 ? -53.725 -25.125 36.448 1.00 75.62 747 ILE A O 1
ATOM 5842 N N . VAL A 1 748 ? -55.130 -23.835 37.645 1.00 80.62 748 VAL A N 1
ATOM 5843 C CA . VAL A 1 748 ? -54.912 -24.516 38.930 1.00 80.62 748 VAL A CA 1
ATOM 5844 C C . VAL A 1 748 ? -56.126 -25.349 39.326 1.00 80.62 748 VAL A C 1
ATOM 5846 O O . VAL A 1 748 ? -57.231 -24.818 39.447 1.00 80.62 748 VAL A O 1
ATOM 5849 N N . ASN A 1 749 ? -55.906 -26.634 39.596 1.00 82.50 749 ASN A N 1
ATOM 5850 C CA . ASN A 1 749 ? -56.921 -27.569 40.075 1.00 82.50 749 ASN A CA 1
ATOM 5851 C C . ASN A 1 749 ? -56.673 -27.925 41.549 1.00 82.50 749 ASN A C 1
ATOM 5853 O O . ASN A 1 749 ? -55.556 -28.272 41.926 1.00 82.50 749 ASN A O 1
ATOM 5857 N N . PHE A 1 750 ? -57.717 -27.881 42.384 1.00 83.31 750 PHE A N 1
ATOM 5858 C CA . PHE A 1 750 ? -57.617 -28.170 43.821 1.00 83.31 750 PHE A CA 1
ATOM 5859 C C . PHE A 1 750 ? -58.200 -29.537 44.192 1.00 83.31 750 PHE A C 1
ATOM 5861 O O . PHE A 1 750 ? -59.405 -29.782 44.074 1.00 83.31 750 PHE A O 1
ATOM 5868 N N . HIS A 1 751 ? -57.346 -30.386 44.757 1.00 83.56 751 HIS A N 1
ATOM 5869 C CA . HIS A 1 751 ? -57.656 -31.702 45.308 1.00 83.56 751 HIS A CA 1
ATOM 5870 C C . HIS A 1 751 ? -57.459 -31.673 46.824 1.00 83.56 751 HIS A C 1
ATOM 5872 O O . HIS A 1 751 ? -56.383 -31.965 47.332 1.00 83.56 751 HIS A O 1
ATOM 5878 N N . ILE A 1 752 ? -58.493 -31.272 47.562 1.00 80.38 752 ILE A N 1
ATOM 5879 C CA . ILE A 1 752 ? -58.438 -31.221 49.029 1.00 80.38 752 ILE A CA 1
ATOM 5880 C C . ILE A 1 752 ? -58.830 -32.592 49.593 1.00 80.38 752 ILE A C 1
ATOM 5882 O O . ILE A 1 752 ? -59.969 -33.033 49.408 1.00 80.38 752 ILE A O 1
ATOM 5886 N N . VAL A 1 753 ? -57.892 -33.244 50.282 1.00 78.00 753 VAL A N 1
ATOM 5887 C CA . VAL A 1 753 ? -58.053 -34.559 50.915 1.00 78.00 753 VAL A CA 1
ATOM 5888 C C . VAL A 1 753 ? -57.948 -34.372 52.420 1.00 78.00 753 VAL A C 1
ATOM 5890 O O . VAL A 1 753 ? -56.875 -34.095 52.939 1.00 78.00 753 VAL A O 1
ATOM 5893 N N . ILE A 1 754 ? -59.082 -34.472 53.110 1.00 76.19 754 ILE A N 1
ATOM 5894 C CA . ILE A 1 754 ? -59.214 -34.305 54.565 1.00 76.19 754 ILE A CA 1
ATOM 5895 C C . ILE A 1 754 ? -60.045 -35.484 55.100 1.00 76.19 754 ILE A C 1
ATOM 5897 O O . ILE A 1 754 ? -60.802 -36.100 54.337 1.00 76.19 754 ILE A O 1
ATOM 5901 N N . GLU A 1 755 ? -59.868 -35.846 56.375 1.00 67.62 755 GLU A N 1
ATOM 5902 C CA . GLU A 1 755 ? -60.543 -36.996 57.000 1.00 67.62 755 GLU A CA 1
ATOM 5903 C C . GLU A 1 755 ? -62.080 -36.854 56.993 1.00 67.62 755 GLU A C 1
ATOM 5905 O O . GLU A 1 755 ? -62.785 -37.832 56.731 1.00 67.62 755 GLU A O 1
ATOM 5910 N N . GLU A 1 756 ? -62.603 -35.633 57.151 1.00 70.50 756 GLU A N 1
ATOM 5911 C CA . GLU A 1 756 ? -64.038 -35.323 57.123 1.00 70.50 756 GLU A CA 1
ATOM 5912 C C . GLU A 1 756 ? -64.466 -34.551 55.857 1.00 70.50 756 GLU A C 1
ATOM 5914 O O . GLU A 1 756 ? -63.731 -33.727 55.305 1.00 70.50 756 GLU A O 1
ATOM 5919 N N . LYS A 1 757 ? -65.693 -34.798 55.366 1.00 65.06 757 LYS A N 1
ATOM 5920 C CA . LYS A 1 757 ? -66.257 -34.057 54.221 1.00 65.06 757 LYS A CA 1
ATOM 5921 C C . LYS A 1 757 ? -66.513 -32.600 54.615 1.00 65.06 757 LYS A C 1
ATOM 5923 O O . LYS A 1 757 ? -67.427 -32.318 55.383 1.00 65.06 757 LYS A O 1
ATOM 5928 N N . LEU A 1 758 ? -65.771 -31.668 54.016 1.00 71.62 758 LEU A N 1
ATOM 5929 C CA . LEU A 1 758 ? -65.973 -30.247 54.288 1.00 71.62 758 LEU A CA 1
ATOM 5930 C C . LEU A 1 758 ? -67.254 -29.669 53.675 1.00 71.62 758 LEU A C 1
ATOM 5932 O O . LEU A 1 758 ? -67.569 -29.952 52.515 1.00 71.62 758 LEU A O 1
ATOM 5936 N N . PRO A 1 759 ? -67.915 -28.739 54.390 1.00 75.06 759 PRO A N 1
ATOM 5937 C CA . PRO A 1 759 ? -68.910 -27.847 53.813 1.00 75.06 759 PRO A CA 1
ATOM 5938 C C . PRO A 1 759 ? -68.331 -27.019 52.656 1.00 75.06 759 PRO A C 1
ATOM 5940 O O . PRO A 1 759 ? -67.183 -26.567 52.702 1.00 75.06 759 PRO A O 1
ATOM 5943 N N . VAL A 1 760 ? -69.154 -26.735 51.641 1.00 73.06 760 VAL A N 1
ATOM 5944 C CA . VAL A 1 760 ? -68.761 -26.005 50.414 1.00 73.06 760 VAL A CA 1
ATOM 5945 C C . VAL A 1 760 ? -68.075 -24.663 50.717 1.00 73.06 760 VAL A C 1
ATOM 5947 O O . VAL A 1 760 ? -67.117 -24.279 50.045 1.00 73.06 760 VAL A O 1
ATOM 5950 N N . HIS A 1 761 ? -68.521 -23.959 51.762 1.00 75.25 761 HIS A N 1
ATOM 5951 C CA . HIS A 1 761 ? -67.934 -22.683 52.183 1.00 75.25 761 HIS A CA 1
ATOM 5952 C C . HIS A 1 761 ? -66.531 -22.831 52.788 1.00 75.25 761 HIS A C 1
ATOM 5954 O O . HIS A 1 761 ? -65.666 -21.992 52.536 1.00 75.25 761 HIS A O 1
ATOM 5960 N N . ALA A 1 762 ? -66.280 -23.907 53.538 1.00 73.94 762 ALA A N 1
ATOM 5961 C CA . ALA A 1 762 ? -64.971 -24.181 54.121 1.00 73.94 762 ALA A CA 1
ATOM 5962 C C . ALA A 1 762 ? -63.960 -24.598 53.041 1.00 73.94 762 ALA A C 1
ATOM 5964 O O . ALA A 1 762 ? -62.828 -24.119 53.042 1.00 73.94 762 ALA A O 1
ATOM 5965 N N . ARG A 1 763 ? -64.394 -25.378 52.041 1.00 79.00 763 ARG A N 1
ATOM 5966 C CA . ARG A 1 763 ? -63.565 -25.736 50.878 1.00 79.00 763 ARG A CA 1
ATOM 5967 C C . ARG A 1 763 ? -63.078 -24.501 50.109 1.00 79.00 763 ARG A C 1
ATOM 5969 O O . ARG A 1 763 ? -61.879 -24.337 49.912 1.00 79.00 763 ARG A O 1
ATOM 5976 N N . LYS A 1 764 ? -63.989 -23.580 49.763 1.00 77.38 764 LYS A N 1
ATOM 5977 C CA . LYS A 1 764 ? -63.638 -22.320 49.075 1.00 77.38 764 LYS A CA 1
ATOM 5978 C C . LYS A 1 764 ? -62.695 -21.433 49.895 1.00 77.38 764 LYS A C 1
ATOM 5980 O O . LYS A 1 764 ? -61.916 -20.671 49.324 1.00 77.38 764 LYS A O 1
ATOM 5985 N N . ARG A 1 765 ? -62.769 -21.501 51.229 1.00 79.81 765 ARG A N 1
ATOM 5986 C CA . ARG A 1 765 ? -61.851 -20.784 52.125 1.00 79.81 765 ARG A CA 1
ATOM 5987 C C . ARG A 1 765 ? -60.432 -21.345 52.024 1.00 79.81 765 ARG A C 1
ATOM 5989 O O . ARG A 1 765 ? -59.509 -20.550 51.865 1.00 79.81 765 ARG A O 1
ATOM 5996 N N . TYR A 1 766 ? -60.270 -22.670 52.047 1.00 81.62 766 TYR A N 1
ATOM 5997 C CA . TYR A 1 766 ? -58.966 -23.310 51.852 1.00 81.62 766 TYR A CA 1
ATOM 5998 C C . TYR A 1 766 ? -58.388 -23.030 50.464 1.00 81.62 766 TYR A C 1
ATOM 6000 O O . TYR A 1 766 ? -57.236 -22.631 50.372 1.00 81.62 766 TYR A O 1
ATOM 6008 N N . GLU A 1 767 ? -59.182 -23.124 49.395 1.00 84.62 767 GLU A N 1
ATOM 6009 C CA . GLU A 1 767 ? -58.722 -22.810 48.030 1.00 84.62 767 GLU A CA 1
ATOM 6010 C C . GLU A 1 767 ? -58.199 -21.366 47.923 1.00 84.62 767 GLU A C 1
ATOM 6012 O O . GLU A 1 767 ? -57.109 -21.135 47.405 1.00 84.62 767 GLU A O 1
ATOM 6017 N N . LYS A 1 768 ? -58.917 -20.387 48.496 1.00 81.50 768 LYS A N 1
ATOM 6018 C CA . LYS A 1 768 ? -58.456 -18.987 48.549 1.00 81.50 768 LYS A CA 1
ATOM 6019 C C . LYS A 1 768 ? -57.195 -18.805 49.393 1.00 81.50 768 LYS A C 1
ATOM 6021 O O . LYS A 1 768 ? -56.330 -18.015 49.022 1.00 81.50 768 LYS A O 1
ATOM 6026 N N . GLN A 1 769 ? -57.102 -19.495 50.529 1.00 82.25 769 GLN A N 1
ATOM 6027 C CA . GLN A 1 769 ? -55.929 -19.442 51.403 1.00 82.25 769 GLN A CA 1
ATOM 6028 C C . GLN A 1 769 ? -54.693 -20.008 50.699 1.00 82.25 769 GLN A C 1
ATOM 6030 O O . GLN A 1 769 ? -53.648 -19.360 50.704 1.00 82.25 769 GLN A O 1
ATOM 6035 N N . ILE A 1 770 ? -54.834 -21.167 50.055 1.00 84.62 770 ILE A N 1
ATOM 6036 C CA . ILE A 1 770 ? -53.763 -21.817 49.301 1.00 84.62 770 ILE A CA 1
ATOM 6037 C C . ILE A 1 770 ? -53.353 -20.922 48.132 1.00 84.62 770 ILE A C 1
ATOM 6039 O O . ILE A 1 770 ? -52.178 -20.587 48.044 1.00 84.62 770 ILE A O 1
ATOM 6043 N N . LEU A 1 771 ? -54.299 -20.441 47.310 1.00 82.31 771 LEU A N 1
ATOM 6044 C CA . LEU A 1 771 ? -54.017 -19.523 46.194 1.00 82.31 771 LEU A CA 1
ATOM 6045 C C . LEU A 1 771 ? -53.225 -18.298 46.636 1.00 82.31 771 LEU A C 1
ATOM 6047 O O . LEU A 1 771 ? -52.233 -17.964 46.001 1.00 82.31 771 LEU A O 1
ATOM 6051 N N . LYS A 1 772 ? -53.628 -17.655 47.738 1.00 80.44 772 LYS A N 1
ATOM 6052 C CA . LYS A 1 772 ? -52.914 -16.493 48.281 1.00 80.44 772 LYS A CA 1
ATOM 6053 C C . LYS A 1 772 ? -51.483 -16.845 48.690 1.00 80.44 772 LYS A C 1
ATOM 6055 O O . LYS A 1 772 ? -50.587 -16.028 48.510 1.00 80.44 772 LYS A O 1
ATOM 6060 N N . HIS A 1 773 ? -51.274 -18.034 49.252 1.00 80.00 773 HIS A N 1
ATOM 6061 C CA . HIS A 1 773 ? -49.958 -18.477 49.703 1.00 80.00 773 HIS A CA 1
ATOM 6062 C C . HIS A 1 773 ? -49.018 -18.809 48.536 1.00 80.00 773 HIS A C 1
ATOM 6064 O O . HIS A 1 773 ? -47.838 -18.486 48.592 1.00 80.00 773 HIS A O 1
ATOM 6070 N N . ILE A 1 774 ? -49.541 -19.409 47.467 1.00 75.88 774 ILE A N 1
ATOM 6071 C CA . ILE A 1 774 ? -48.739 -19.912 46.341 1.00 75.88 774 ILE A CA 1
ATOM 6072 C C . ILE A 1 774 ? -48.704 -18.958 45.141 1.00 75.88 774 ILE A C 1
ATOM 6074 O O . ILE A 1 774 ? -48.106 -19.284 44.119 1.00 75.88 774 ILE A O 1
ATOM 6078 N N . GLN A 1 775 ? -49.360 -17.797 45.226 1.00 77.50 775 GLN A N 1
ATOM 6079 C CA . GLN A 1 775 ? -49.527 -16.868 44.105 1.00 77.50 775 GLN A CA 1
ATOM 6080 C C . GLN A 1 775 ? -48.191 -16.449 43.479 1.00 77.50 775 GLN A C 1
ATOM 6082 O O . GLN A 1 775 ? -48.083 -16.382 42.259 1.00 77.50 775 GLN A O 1
ATOM 6087 N N . THR A 1 776 ? -47.167 -16.221 44.301 1.00 71.12 776 THR A N 1
ATOM 6088 C CA . THR A 1 776 ? -45.801 -15.913 43.851 1.00 71.12 776 THR A CA 1
ATOM 6089 C C . THR A 1 776 ? -45.140 -17.094 43.143 1.00 71.12 776 THR A C 1
ATOM 6091 O O . THR A 1 776 ? -44.403 -16.899 42.187 1.00 71.12 776 THR A O 1
ATOM 6094 N N . THR A 1 777 ? -45.424 -18.327 43.561 1.00 68.62 777 THR A N 1
ATOM 6095 C CA . THR A 1 777 ? -44.909 -19.541 42.911 1.00 68.62 777 THR A CA 1
ATOM 6096 C C . THR A 1 777 ? -45.623 -19.826 41.591 1.00 68.62 777 THR A C 1
ATOM 6098 O O . THR A 1 777 ? -44.990 -20.272 40.640 1.00 68.62 777 THR A O 1
ATOM 6101 N N . LEU A 1 778 ? -46.924 -19.537 41.495 1.00 70.56 778 LEU A N 1
ATOM 6102 C CA . LEU A 1 778 ? -47.705 -19.720 40.267 1.00 70.56 778 LEU A CA 1
ATOM 6103 C C . LEU A 1 778 ? -47.296 -18.756 39.146 1.00 70.56 778 LEU A C 1
ATOM 6105 O O . LEU A 1 778 ? -47.398 -19.129 37.981 1.00 70.56 778 LEU A O 1
ATOM 6109 N N . GLN A 1 779 ? -46.788 -17.564 39.482 1.00 70.62 779 GLN A N 1
ATOM 6110 C CA . GLN A 1 779 ? -46.240 -16.609 38.506 1.00 70.62 779 GLN A CA 1
ATOM 6111 C C . GLN A 1 779 ? -45.035 -17.161 37.727 1.00 70.62 779 GLN A C 1
ATOM 6113 O O . GLN A 1 779 ? -44.752 -16.680 36.634 1.00 70.62 779 GLN A O 1
ATOM 6118 N N . ASN A 1 780 ? -44.359 -18.188 38.253 1.00 61.66 780 ASN A N 1
ATOM 6119 C CA . ASN A 1 780 ? -43.219 -18.823 37.591 1.00 61.66 780 ASN A CA 1
ATOM 6120 C C . ASN A 1 780 ? -43.631 -19.836 36.507 1.00 61.66 780 ASN A C 1
ATOM 6122 O O . ASN A 1 780 ? -42.769 -20.333 35.787 1.00 61.66 780 ASN A O 1
ATOM 6126 N N . PHE A 1 781 ? -44.922 -20.166 36.381 1.00 63.28 781 PHE A N 1
ATOM 6127 C CA . PHE A 1 781 ? -45.416 -21.114 35.382 1.00 63.28 781 PHE A CA 1
ATOM 6128 C C . PHE A 1 781 ? -46.118 -20.394 34.230 1.00 63.28 781 PHE A C 1
ATOM 6130 O O . PHE A 1 781 ? -46.896 -19.463 34.432 1.00 63.28 781 PHE A O 1
ATOM 6137 N N . HIS A 1 782 ? -45.898 -20.871 33.001 1.00 66.94 782 HIS A N 1
ATOM 6138 C CA . HIS A 1 782 ? -46.606 -20.357 31.830 1.00 66.94 782 HIS A CA 1
ATOM 6139 C C . HIS A 1 782 ? -48.119 -20.589 31.975 1.00 66.94 782 HIS A C 1
ATOM 6141 O O . HIS A 1 782 ? -48.559 -21.659 32.390 1.00 66.94 782 HIS A O 1
ATOM 6147 N N . SER A 1 783 ? -48.930 -19.641 31.504 1.00 66.62 783 SER A N 1
ATOM 6148 C CA . SER A 1 783 ? -50.406 -19.659 31.546 1.00 66.62 783 SER A CA 1
ATOM 6149 C C . SER A 1 783 ? -51.103 -20.892 30.937 1.00 66.62 783 SER A C 1
ATOM 6151 O O . SER A 1 783 ? -52.310 -21.050 31.091 1.00 66.62 783 SER A O 1
ATOM 6153 N N . ARG A 1 784 ? -50.367 -21.765 30.232 1.00 67.38 784 ARG A N 1
ATOM 6154 C CA . ARG A 1 784 ? -50.880 -22.992 29.598 1.00 67.38 784 ARG A CA 1
ATOM 6155 C C . ARG A 1 784 ? -50.584 -24.257 30.410 1.00 67.38 784 ARG A C 1
ATOM 6157 O O . ARG A 1 784 ? -51.115 -25.310 30.076 1.00 67.38 784 ARG A O 1
ATOM 6164 N N . VAL A 1 785 ? -49.743 -24.169 31.443 1.00 71.94 785 VAL A N 1
ATOM 6165 C CA . VAL A 1 785 ? -49.410 -25.303 32.314 1.00 71.94 785 VAL A CA 1
ATOM 6166 C C . VAL A 1 785 ? -50.574 -25.549 33.270 1.00 71.94 785 VAL A C 1
ATOM 6168 O O . VAL A 1 785 ? -51.070 -24.615 33.904 1.00 71.94 785 VAL A O 1
ATOM 6171 N N . GLN A 1 786 ? -51.012 -26.805 33.365 1.00 73.94 786 GLN A N 1
ATOM 6172 C CA . GLN A 1 786 ? -51.954 -27.242 34.391 1.00 73.94 786 GLN A CA 1
ATOM 6173 C C . GLN A 1 786 ? -51.180 -27.635 35.651 1.00 73.94 786 GLN A C 1
ATOM 6175 O O . GLN A 1 786 ? -50.228 -28.420 35.585 1.00 73.94 786 GLN A O 1
ATOM 6180 N N . VAL A 1 787 ? -51.584 -27.055 36.781 1.00 80.06 787 VAL A N 1
ATOM 6181 C CA . VAL A 1 787 ? -51.014 -27.319 38.104 1.00 80.06 787 VAL A CA 1
ATOM 6182 C C . VAL A 1 787 ? -52.096 -27.957 38.968 1.00 80.06 787 VAL A C 1
ATOM 6184 O O . VAL A 1 787 ? -53.075 -27.300 39.330 1.00 80.06 787 VAL A O 1
ATOM 6187 N N . ASP A 1 788 ? -51.925 -29.228 39.324 1.00 81.50 788 ASP A N 1
ATOM 6188 C CA . ASP A 1 788 ? -52.816 -29.909 40.264 1.00 81.50 788 ASP A CA 1
ATOM 6189 C C . ASP A 1 788 ? -52.227 -29.850 41.671 1.00 81.50 788 ASP A C 1
ATOM 6191 O O . ASP A 1 788 ? -51.097 -30.273 41.918 1.00 81.50 788 ASP A O 1
ATOM 6195 N N . ILE A 1 789 ? -53.010 -29.327 42.611 1.00 84.25 789 ILE A N 1
ATOM 6196 C CA . ILE A 1 789 ? -52.611 -29.160 44.005 1.00 84.25 789 ILE A CA 1
ATOM 6197 C C . ILE A 1 789 ? -53.372 -30.160 44.859 1.00 84.25 789 ILE A C 1
ATOM 6199 O O . ILE A 1 789 ? -54.591 -30.061 44.998 1.00 84.25 789 ILE A O 1
ATOM 6203 N N . VAL A 1 790 ? -52.645 -31.083 45.477 1.00 85.25 790 VAL A N 1
ATOM 6204 C CA . VAL A 1 790 ? -53.166 -32.025 46.467 1.00 85.25 790 VAL A CA 1
ATOM 6205 C C . VAL A 1 790 ? -52.917 -31.450 47.856 1.00 85.25 790 VAL A C 1
ATOM 6207 O O . VAL A 1 790 ? -51.795 -31.462 48.361 1.00 85.25 790 VAL A O 1
ATOM 6210 N N . ALA A 1 791 ? -53.966 -30.901 48.463 1.00 83.31 791 ALA A N 1
ATOM 6211 C CA . ALA A 1 791 ? -53.907 -30.328 49.800 1.00 83.31 791 ALA A CA 1
ATOM 6212 C C . ALA A 1 791 ? -54.294 -31.380 50.843 1.00 83.31 791 ALA A C 1
ATOM 6214 O O . ALA A 1 791 ? -55.392 -31.935 50.776 1.00 83.31 791 ALA A O 1
ATOM 6215 N N . ILE A 1 792 ? -53.399 -31.632 51.797 1.00 86.06 792 ILE A N 1
ATOM 6216 C CA . ILE A 1 792 ? -53.525 -32.675 52.815 1.00 86.06 792 ILE A CA 1
ATOM 6217 C C . ILE A 1 792 ? -53.336 -32.098 54.219 1.00 86.06 792 ILE A C 1
ATOM 6219 O O . ILE A 1 792 ? -52.463 -31.271 54.474 1.00 86.06 792 ILE A O 1
ATOM 6223 N N . GLU A 1 793 ? -54.143 -32.554 55.164 1.00 79.56 793 GLU A N 1
ATOM 6224 C CA . GLU A 1 793 ? -53.961 -32.337 56.601 1.00 79.56 793 GLU A CA 1
ATOM 6225 C C . GLU A 1 793 ? -52.871 -33.276 57.144 1.00 79.56 793 GLU A C 1
ATOM 6227 O O . GLU A 1 793 ? -53.139 -34.357 57.659 1.00 79.56 793 GLU A O 1
ATOM 6232 N N . ALA A 1 794 ? -51.608 -32.906 56.928 1.00 74.19 794 ALA A N 1
ATOM 6233 C CA . ALA A 1 794 ? -50.447 -33.665 57.384 1.00 74.19 794 ALA A CA 1
ATOM 6234 C C . ALA A 1 794 ? -49.302 -32.722 57.784 1.00 74.19 794 ALA A C 1
ATOM 6236 O O . ALA A 1 794 ? -49.207 -31.600 57.282 1.00 74.19 794 ALA A O 1
ATOM 6237 N N . THR A 1 795 ? -48.427 -33.181 58.683 1.00 74.69 795 THR A N 1
ATOM 6238 C CA . THR A 1 795 ? -47.230 -32.429 59.091 1.00 74.69 795 THR A CA 1
ATOM 6239 C C . THR A 1 795 ? -46.207 -32.376 57.958 1.00 74.69 795 THR A C 1
ATOM 6241 O O . THR A 1 795 ? -46.167 -33.266 57.099 1.00 74.69 795 THR A O 1
ATOM 6244 N N . ALA A 1 796 ? -45.323 -31.375 57.977 1.00 70.62 796 ALA A N 1
ATOM 6245 C CA . ALA A 1 796 ? -44.272 -31.220 56.963 1.00 70.62 796 ALA A CA 1
ATOM 6246 C C . ALA A 1 796 ? -43.423 -32.496 56.739 1.00 70.62 796 ALA A C 1
ATOM 6248 O O . ALA A 1 796 ? -43.025 -32.791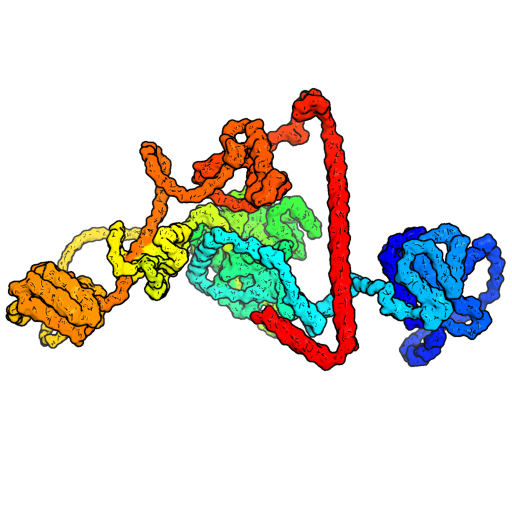 55.613 1.00 70.62 796 ALA A O 1
ATOM 6249 N N . VAL A 1 797 ? -43.208 -33.303 57.787 1.00 72.50 797 VAL A N 1
ATOM 6250 C CA . VAL A 1 797 ? -42.450 -34.570 57.727 1.00 72.50 797 VAL A CA 1
ATOM 6251 C C . VAL A 1 797 ? -43.158 -35.630 56.874 1.00 72.50 797 VAL A C 1
ATOM 6253 O O . VAL A 1 797 ? -42.512 -36.358 56.116 1.00 72.50 797 VAL A O 1
ATOM 6256 N N . VAL A 1 798 ? -44.487 -35.715 56.970 1.00 73.50 798 VAL A N 1
ATOM 6257 C CA . VAL A 1 798 ? -45.298 -36.661 56.190 1.00 73.50 798 VAL A CA 1
ATOM 6258 C C . VAL A 1 798 ? -45.373 -36.210 54.733 1.00 73.50 798 VAL A C 1
ATOM 6260 O O . VAL A 1 798 ? -45.170 -37.027 53.839 1.00 73.50 798 VAL A O 1
ATOM 6263 N N . VAL A 1 799 ? -45.562 -34.907 54.490 1.00 72.94 799 VAL A N 1
ATOM 6264 C CA . VAL A 1 799 ? -45.531 -34.308 53.142 1.00 72.94 799 VAL A CA 1
ATOM 6265 C C . VAL A 1 799 ? -44.197 -34.609 52.449 1.00 72.94 799 VAL A C 1
ATOM 6267 O O . VAL A 1 799 ? -44.178 -35.049 51.301 1.00 72.94 799 VAL A O 1
ATOM 6270 N N . GLN A 1 800 ? -43.078 -34.435 53.156 1.00 71.31 800 GLN A N 1
ATOM 6271 C CA . GLN A 1 800 ? -41.741 -34.705 52.625 1.00 71.31 800 GLN A CA 1
ATOM 6272 C C . GLN A 1 800 ? -41.502 -36.202 52.374 1.00 71.31 800 GLN A C 1
ATOM 6274 O O . GLN A 1 800 ? -40.920 -36.565 51.355 1.00 71.31 800 GLN A O 1
ATOM 6279 N N . SER A 1 801 ? -41.990 -37.077 53.257 1.00 71.50 801 SER A N 1
ATOM 6280 C CA . SER A 1 801 ? -41.874 -38.535 53.091 1.00 71.50 801 SER A CA 1
ATOM 6281 C C . SER A 1 801 ? -42.684 -39.046 51.892 1.00 71.50 801 SER A C 1
ATOM 6283 O O . SER A 1 801 ? -42.194 -39.880 51.133 1.00 71.50 801 SER A O 1
ATOM 6285 N N . LEU A 1 802 ? -43.892 -38.510 51.681 1.00 71.75 802 LEU A N 1
ATOM 6286 C CA . LEU A 1 802 ? -44.725 -38.807 50.511 1.00 71.75 802 LEU A CA 1
ATOM 6287 C C . LEU A 1 802 ? -44.077 -38.308 49.214 1.00 71.75 802 LEU A C 1
ATOM 6289 O O . LEU A 1 802 ? -44.091 -39.018 48.213 1.00 71.75 802 LEU A O 1
ATOM 6293 N N . LEU A 1 803 ? -43.459 -37.124 49.240 1.00 68.94 803 LEU A N 1
ATOM 6294 C CA . LEU A 1 803 ? -42.728 -36.584 48.096 1.00 68.94 803 LEU A CA 1
ATOM 6295 C C . LEU A 1 803 ? -41.544 -37.485 47.717 1.00 68.94 803 LEU A C 1
ATOM 6297 O O . LEU A 1 803 ? -41.417 -37.862 46.558 1.00 68.94 803 LEU A O 1
ATOM 6301 N N . ILE A 1 804 ? -40.713 -37.880 48.689 1.00 69.00 804 ILE A N 1
ATOM 6302 C CA . ILE A 1 804 ? -39.564 -38.775 48.463 1.00 69.00 804 ILE A CA 1
ATOM 6303 C C . ILE A 1 804 ? -40.023 -40.096 47.837 1.00 69.00 804 ILE A C 1
ATOM 6305 O O . ILE A 1 804 ? -39.408 -40.565 46.882 1.00 69.00 804 ILE A O 1
ATOM 6309 N N . ALA A 1 805 ? -41.132 -40.662 48.316 1.00 68.56 805 ALA A N 1
ATOM 6310 C CA . ALA A 1 805 ? -41.690 -41.890 47.761 1.00 68.56 805 ALA A CA 1
ATOM 6311 C C . ALA A 1 805 ? -42.194 -41.724 46.310 1.00 68.56 805 ALA A C 1
ATOM 6313 O O . ALA A 1 805 ? -42.095 -42.657 45.517 1.00 68.56 805 ALA A O 1
ATOM 6314 N N . LEU A 1 806 ? -42.665 -40.532 45.921 1.00 66.06 806 LEU A N 1
ATOM 6315 C CA . LEU A 1 806 ? -43.045 -40.214 44.536 1.00 66.06 806 LEU A CA 1
ATOM 6316 C C . LEU A 1 806 ? -41.849 -39.990 43.594 1.00 66.06 806 LEU A C 1
ATOM 6318 O O . LEU A 1 806 ? -42.045 -40.035 42.376 1.00 66.06 806 LEU A O 1
ATOM 6322 N N . TYR A 1 807 ? -40.648 -39.751 44.130 1.00 63.09 807 TYR A N 1
ATOM 6323 C CA . TYR A 1 807 ? -39.395 -39.617 43.371 1.00 63.09 807 TYR A CA 1
ATOM 6324 C C . TYR A 1 807 ? -38.685 -40.956 43.115 1.00 63.09 807 TYR A C 1
ATOM 6326 O O . TYR A 1 807 ? -37.715 -40.986 42.360 1.00 63.09 807 TYR A O 1
ATOM 6334 N N . VAL A 1 808 ? -39.167 -42.058 43.701 1.00 59.94 808 VAL A N 1
ATOM 6335 C CA . VAL A 1 808 ? -38.695 -43.411 43.379 1.00 59.94 808 VAL A CA 1
ATOM 6336 C C . VAL A 1 808 ? -39.158 -43.758 41.959 1.00 59.94 808 VAL A C 1
ATOM 6338 O O . VAL A 1 808 ? -40.344 -43.643 41.669 1.00 59.94 808 VAL A O 1
ATOM 6341 N N . ASP A 1 809 ? -38.190 -44.083 41.096 1.00 55.03 809 ASP A N 1
ATOM 6342 C CA . ASP A 1 809 ? -38.264 -44.494 39.682 1.00 55.03 809 ASP A CA 1
ATOM 6343 C C . ASP A 1 809 ? -39.510 -44.031 38.869 1.00 55.03 809 ASP A C 1
ATOM 6345 O O . ASP A 1 809 ? -40.619 -44.541 39.056 1.00 55.03 809 ASP A O 1
ATOM 6349 N N . PRO A 1 810 ? -39.378 -43.087 37.912 1.00 55.38 810 PRO A N 1
ATOM 6350 C CA . PRO A 1 810 ? -40.513 -42.482 37.201 1.00 55.38 810 PRO A CA 1
ATOM 6351 C C . PRO A 1 810 ? -41.331 -43.438 36.312 1.00 55.38 810 PRO A C 1
ATOM 6353 O O . PRO A 1 810 ? -42.350 -43.006 35.765 1.00 55.38 810 PRO A O 1
ATOM 6356 N N . SER A 1 811 ? -40.912 -44.697 36.163 1.00 54.75 811 SER A N 1
ATOM 6357 C CA . SER A 1 811 ? -41.491 -45.661 35.215 1.00 54.75 811 SER A CA 1
ATOM 6358 C C . SER A 1 811 ? -42.178 -46.862 35.879 1.00 54.75 811 SER A C 1
ATOM 6360 O O . SER A 1 811 ? -42.903 -47.582 35.194 1.00 54.75 811 SER A O 1
ATOM 6362 N N . ASP A 1 812 ? -41.987 -47.082 37.187 1.00 70.06 812 ASP A N 1
ATOM 6363 C CA . ASP A 1 812 ? -42.474 -48.276 37.892 1.00 70.06 812 ASP A CA 1
ATOM 6364 C C . ASP A 1 812 ? -43.501 -47.928 38.985 1.00 70.06 812 ASP A C 1
ATOM 6366 O O . ASP A 1 812 ? -43.172 -47.487 40.090 1.00 70.06 812 ASP A O 1
ATOM 6370 N N . ALA A 1 813 ? -44.781 -48.161 38.682 1.00 66.44 813 ALA A N 1
ATOM 6371 C CA . ALA A 1 813 ? -45.878 -47.948 39.624 1.00 66.44 813 ALA A CA 1
ATOM 6372 C C . ALA A 1 813 ? -45.787 -48.857 40.868 1.00 66.44 813 ALA A C 1
ATOM 6374 O O . ALA A 1 813 ? -46.194 -48.432 41.951 1.00 66.44 813 ALA A O 1
ATOM 6375 N N . LYS A 1 814 ? -45.209 -50.066 40.752 1.00 69.31 814 LYS A N 1
ATOM 6376 C CA . LYS A 1 814 ? -45.064 -51.007 41.877 1.00 69.31 814 LYS A CA 1
ATOM 6377 C C . LYS A 1 814 ? -43.967 -50.573 42.847 1.00 69.31 814 LYS A C 1
ATOM 6379 O O . LYS A 1 814 ? -44.131 -50.730 44.055 1.00 69.31 814 LYS A O 1
ATOM 6384 N N . ALA A 1 815 ? -42.875 -49.991 42.350 1.00 69.50 815 ALA A N 1
ATOM 6385 C CA . ALA A 1 815 ? -41.813 -49.441 43.197 1.00 69.50 815 ALA A CA 1
ATOM 6386 C C . ALA A 1 815 ? -42.306 -48.235 44.018 1.00 69.50 815 ALA A C 1
ATOM 6388 O O . ALA A 1 815 ? -42.032 -48.135 45.216 1.00 69.50 815 ALA A O 1
ATOM 6389 N N . VAL A 1 816 ? -43.103 -47.357 43.398 1.00 67.88 816 VAL A N 1
ATOM 6390 C CA . VAL A 1 816 ? -43.760 -46.228 44.081 1.00 67.88 816 VAL A CA 1
ATOM 6391 C C . VAL A 1 816 ? -44.774 -46.725 45.119 1.00 67.88 816 VAL A C 1
ATOM 6393 O O . VAL A 1 816 ? -44.814 -46.209 46.234 1.00 67.88 816 VAL A O 1
ATOM 6396 N N . GLU A 1 817 ? -45.562 -47.753 44.794 1.00 70.06 817 GLU A N 1
ATOM 6397 C CA . GLU A 1 817 ? -46.497 -48.399 45.727 1.00 70.06 817 GLU A CA 1
ATOM 6398 C C . GLU A 1 817 ? -45.786 -48.979 46.956 1.00 70.06 817 GLU A C 1
ATOM 6400 O O . GLU A 1 817 ? -46.211 -48.732 48.085 1.00 70.06 817 GLU A O 1
ATOM 6405 N N . GLN A 1 818 ? -44.658 -49.666 46.768 1.00 74.56 818 GLN A N 1
ATOM 6406 C CA . GLN A 1 818 ? -43.850 -50.181 47.876 1.00 74.56 818 GLN A CA 1
ATOM 6407 C C . GLN A 1 818 ? -43.255 -49.053 48.730 1.00 74.56 818 GLN A C 1
ATOM 6409 O O . GLN A 1 818 ? -43.338 -49.105 49.959 1.00 74.56 818 GLN A O 1
ATOM 6414 N N . ALA A 1 819 ? -42.707 -48.005 48.107 1.00 72.38 819 ALA A N 1
ATOM 6415 C CA . ALA A 1 819 ? -42.127 -46.863 48.814 1.00 72.38 819 ALA A CA 1
ATOM 6416 C C . ALA A 1 819 ? -43.171 -46.100 49.645 1.00 72.38 819 ALA A C 1
ATOM 6418 O O . ALA A 1 819 ? -42.903 -45.721 50.788 1.00 72.38 819 ALA A O 1
ATOM 6419 N N . ILE A 1 820 ? -44.380 -45.913 49.110 1.00 70.81 820 ILE A N 1
ATOM 6420 C CA . ILE A 1 820 ? -45.485 -45.278 49.839 1.00 70.81 820 ILE A CA 1
ATOM 6421 C C . ILE A 1 820 ? -46.034 -46.220 50.918 1.00 70.81 820 ILE A C 1
ATOM 6423 O O . ILE A 1 820 ? -46.335 -45.759 52.020 1.00 70.81 820 ILE A O 1
ATOM 6427 N N . GLY A 1 821 ? -46.075 -47.533 50.672 1.00 72.19 821 GLY A N 1
ATOM 6428 C CA . GLY A 1 821 ? -46.421 -48.547 51.672 1.00 72.19 821 GLY A CA 1
ATOM 6429 C C . GLY A 1 821 ? -45.560 -48.455 52.935 1.00 72.19 821 GLY A C 1
ATOM 6430 O O . GLY A 1 821 ? -46.091 -48.476 54.045 1.00 72.19 821 GLY A O 1
ATOM 6431 N N . VAL A 1 822 ? -44.252 -48.216 52.784 1.00 77.75 822 VAL A N 1
ATOM 6432 C CA . VAL A 1 822 ? -43.330 -47.983 53.914 1.00 77.75 822 VAL A CA 1
ATOM 6433 C C . VAL A 1 822 ? -43.703 -46.723 54.708 1.00 77.75 822 VAL A C 1
ATOM 6435 O O . VAL A 1 822 ? -43.649 -46.727 55.941 1.00 77.75 822 VAL A O 1
ATOM 6438 N N . VAL A 1 823 ? -44.121 -45.644 54.037 1.00 75.19 823 VAL A N 1
ATOM 6439 C CA . VAL A 1 823 ? -44.580 -44.406 54.699 1.00 75.19 823 VAL A CA 1
ATOM 6440 C C . VAL A 1 823 ? -45.890 -44.648 55.457 1.00 75.19 823 VAL A C 1
ATOM 6442 O O . VAL A 1 823 ? -46.035 -44.215 56.602 1.00 75.19 823 VAL A O 1
ATOM 6445 N N . VAL A 1 824 ? -46.822 -45.393 54.860 1.00 75.06 824 VAL A N 1
ATOM 6446 C CA . VAL A 1 824 ? -48.108 -45.764 55.470 1.00 75.06 824 VAL A CA 1
ATOM 6447 C C . VAL A 1 824 ? -47.907 -46.655 56.703 1.00 75.06 824 VAL A C 1
ATOM 6449 O O . VAL A 1 824 ? -48.543 -46.432 57.737 1.00 75.06 824 VAL A O 1
ATOM 6452 N N . ASP A 1 825 ? -46.987 -47.620 56.643 1.00 76.38 825 ASP A N 1
ATOM 6453 C CA . ASP A 1 825 ? -46.667 -48.513 57.764 1.00 76.38 825 ASP A CA 1
ATOM 6454 C C . ASP A 1 825 ? -45.993 -47.785 58.934 1.00 76.38 825 ASP A C 1
ATOM 6456 O O . ASP A 1 825 ? -46.205 -48.152 60.095 1.00 76.38 825 ASP A O 1
ATOM 6460 N N . LYS A 1 826 ? -45.246 -46.711 58.649 1.00 75.19 826 LYS A N 1
ATOM 6461 C CA . LYS A 1 826 ? -44.627 -45.835 59.656 1.00 75.19 826 LYS A CA 1
ATOM 6462 C C . LYS A 1 826 ? -45.651 -44.960 60.393 1.00 75.19 826 LYS A C 1
ATOM 6464 O O . LYS A 1 826 ? -45.417 -44.580 61.539 1.00 75.19 826 LYS A O 1
ATOM 6469 N N . HIS A 1 827 ? -46.813 -44.699 59.787 1.00 70.44 827 HIS A N 1
ATOM 6470 C CA . HIS A 1 827 ? -47.881 -43.844 60.322 1.00 70.44 827 HIS A CA 1
ATOM 6471 C C . HIS A 1 827 ? -49.212 -44.605 60.512 1.00 70.44 827 HIS A C 1
ATOM 6473 O O . HIS A 1 827 ? -50.270 -44.193 60.033 1.00 70.44 827 HIS A O 1
ATOM 6479 N N . ARG A 1 828 ? -49.186 -45.707 61.283 1.00 65.25 828 ARG A N 1
ATOM 6480 C CA . ARG A 1 828 ? -50.329 -46.637 61.462 1.00 65.25 828 ARG A CA 1
ATOM 6481 C C . ARG A 1 828 ? -51.659 -45.994 61.885 1.00 65.25 828 ARG A C 1
ATOM 6483 O O . ARG A 1 828 ? -52.709 -46.506 61.508 1.00 65.25 828 ARG A O 1
ATOM 6490 N N . ARG A 1 829 ? -51.642 -44.888 62.644 1.00 64.75 829 ARG A N 1
ATOM 6491 C CA . ARG A 1 829 ? -52.866 -44.196 63.110 1.00 64.75 829 ARG A CA 1
ATOM 6492 C C . ARG A 1 829 ? -53.646 -43.504 61.981 1.00 64.75 829 ARG A C 1
ATOM 6494 O O . ARG A 1 829 ? -54.853 -43.366 62.105 1.00 64.75 829 ARG A O 1
ATOM 6501 N N . GLN A 1 830 ? -52.985 -43.140 60.881 1.00 67.75 830 GLN A N 1
ATOM 6502 C CA . GLN A 1 830 ? -53.574 -42.425 59.737 1.00 67.75 830 GLN A CA 1
ATOM 6503 C C . GLN A 1 830 ? -53.642 -43.299 58.471 1.00 67.75 830 GLN A C 1
ATOM 6505 O O . GLN A 1 830 ? -53.786 -42.791 57.362 1.00 67.75 830 GLN A O 1
ATOM 6510 N N . ARG A 1 831 ? -53.551 -44.632 58.612 1.00 73.62 831 ARG A N 1
ATOM 6511 C CA . ARG A 1 831 ? -53.437 -45.581 57.488 1.00 73.62 831 ARG A CA 1
ATOM 6512 C C . ARG A 1 831 ? -54.522 -45.395 56.422 1.00 73.62 831 ARG A C 1
ATOM 6514 O O . ARG A 1 831 ? -54.197 -45.278 55.248 1.00 73.62 831 ARG A O 1
ATOM 6521 N N . LYS A 1 832 ? -55.798 -45.320 56.825 1.00 71.25 832 LYS A N 1
ATOM 6522 C CA . LYS A 1 832 ? -56.934 -45.141 55.895 1.00 71.25 832 LYS A CA 1
ATOM 6523 C C . LYS A 1 832 ? -56.881 -43.803 55.149 1.00 71.25 832 LYS A C 1
ATOM 6525 O O . LYS A 1 832 ? -57.253 -43.729 53.984 1.00 71.25 832 LYS A O 1
ATOM 6530 N N . TYR A 1 833 ? -56.412 -42.760 55.823 1.00 78.06 833 TYR A N 1
ATOM 6531 C CA . TYR A 1 833 ? -56.304 -41.417 55.272 1.00 78.06 833 TYR A CA 1
ATOM 6532 C C . TYR A 1 833 ? -55.136 -41.297 54.278 1.00 78.06 833 TYR A C 1
ATOM 6534 O O . TYR A 1 833 ? -55.327 -40.841 53.152 1.00 78.06 833 TYR A O 1
ATOM 6542 N N . LEU A 1 834 ? -53.955 -41.815 54.634 1.00 74.06 834 LEU A N 1
ATOM 6543 C CA . LEU A 1 834 ? -52.787 -41.857 53.745 1.00 74.06 834 LEU A CA 1
ATOM 6544 C C . LEU A 1 834 ? -53.010 -42.751 52.519 1.00 74.06 834 LEU A C 1
ATOM 6546 O O . LEU A 1 834 ? -52.538 -42.419 51.437 1.00 74.06 834 LEU A O 1
ATOM 6550 N N . GLN A 1 835 ? -53.771 -43.840 52.660 1.00 73.94 835 GLN A N 1
ATOM 6551 C CA . GLN A 1 835 ? -54.122 -44.719 51.542 1.00 73.94 835 GLN A CA 1
ATOM 6552 C C . GLN A 1 835 ? -55.024 -44.016 50.511 1.00 73.94 835 GLN A C 1
ATOM 6554 O O . GLN A 1 835 ? -54.835 -44.181 49.311 1.00 73.94 835 GLN A O 1
ATOM 6559 N N . ARG A 1 836 ? -55.922 -43.133 50.963 1.00 75.88 836 ARG A N 1
ATOM 6560 C CA . ARG A 1 836 ? -56.750 -42.297 50.081 1.00 75.88 836 ARG A CA 1
ATOM 6561 C C . ARG A 1 836 ? -55.941 -41.210 49.364 1.00 75.88 836 ARG A C 1
ATOM 6563 O O . ARG A 1 836 ? -56.179 -40.942 48.191 1.00 75.88 836 ARG A O 1
ATOM 6570 N N . ILE A 1 837 ? -54.974 -40.600 50.057 1.00 76.88 837 ILE A N 1
ATOM 6571 C CA . ILE A 1 837 ? -54.021 -39.655 49.448 1.00 76.88 837 ILE A CA 1
ATOM 6572 C C . ILE A 1 837 ? -53.197 -40.372 48.371 1.00 76.88 837 ILE A C 1
ATOM 6574 O O . ILE A 1 837 ? -53.019 -39.849 47.275 1.00 76.88 837 ILE A O 1
ATOM 6578 N N . TYR A 1 838 ? -52.738 -41.585 48.668 1.00 74.69 838 TYR A N 1
ATOM 6579 C CA . TYR A 1 838 ? -51.982 -42.438 47.756 1.00 74.69 838 TYR A CA 1
ATOM 6580 C C . TYR A 1 838 ? -52.745 -42.771 46.465 1.00 74.69 838 TYR A C 1
ATOM 6582 O O . TYR A 1 838 ? -52.210 -42.534 45.381 1.00 74.69 838 TYR A O 1
ATOM 6590 N N . GLU A 1 839 ? -53.993 -43.242 46.559 1.00 75.19 839 GLU A N 1
ATOM 6591 C CA . GLU A 1 839 ? -54.837 -43.536 45.388 1.00 75.19 839 GLU A CA 1
ATOM 6592 C C . GLU A 1 839 ? -55.006 -42.298 44.494 1.00 75.19 839 GLU A C 1
ATOM 6594 O O . GLU A 1 839 ? -54.890 -42.373 43.270 1.00 75.19 839 GLU A O 1
ATOM 6599 N N . GLN A 1 840 ? -55.193 -41.128 45.109 1.00 76.50 840 GLN A N 1
ATOM 6600 C CA . GLN A 1 840 ? -55.354 -39.869 44.388 1.00 76.50 840 GLN A CA 1
ATOM 6601 C C . GLN A 1 840 ? -54.051 -39.388 43.730 1.00 76.50 840 GLN A C 1
ATOM 6603 O O . GLN A 1 840 ? -54.082 -38.881 42.608 1.00 76.50 840 GLN A O 1
ATOM 6608 N N . LEU A 1 841 ? -52.900 -39.577 44.382 1.00 74.88 841 LEU A N 1
ATOM 6609 C CA . LEU A 1 841 ? -51.586 -39.255 43.816 1.00 74.88 841 LEU A CA 1
ATOM 6610 C C . LEU A 1 841 ? -51.229 -40.176 42.642 1.00 74.88 841 LEU A C 1
ATOM 6612 O O . LEU A 1 841 ? -50.713 -39.691 41.635 1.00 74.88 841 LEU A O 1
ATOM 6616 N N . LEU A 1 842 ? -51.531 -41.476 42.730 1.00 72.75 842 LEU A N 1
ATOM 6617 C CA . LEU A 1 842 ? -51.326 -42.420 41.628 1.00 72.75 842 LEU A CA 1
ATOM 6618 C C . LEU A 1 842 ? -52.218 -42.113 40.429 1.00 72.75 842 LEU A C 1
ATOM 6620 O O . LEU A 1 842 ? -51.722 -42.080 39.305 1.00 72.75 842 LEU A O 1
ATOM 6624 N N . GLN A 1 843 ? -53.500 -41.832 40.660 1.00 77.94 843 GLN A N 1
ATOM 6625 C CA . GLN A 1 843 ? -54.423 -41.440 39.598 1.00 77.94 843 GLN A CA 1
ATOM 6626 C C . GLN A 1 843 ? -53.945 -40.167 38.881 1.00 77.94 843 GLN A C 1
ATOM 6628 O O . GLN A 1 843 ? -53.935 -40.101 37.652 1.00 77.94 843 GLN A O 1
ATOM 6633 N N . LEU A 1 844 ? -53.501 -39.151 39.627 1.00 73.12 844 LEU A N 1
ATOM 6634 C CA . LEU A 1 844 ? -52.983 -37.916 39.029 1.00 73.12 844 LEU A CA 1
ATOM 6635 C C . LEU A 1 844 ? -51.660 -38.143 38.274 1.00 73.12 844 LEU A C 1
ATOM 6637 O O . LEU A 1 844 ? -51.469 -37.583 37.194 1.00 73.12 844 LEU A O 1
ATOM 6641 N N . LYS A 1 845 ? -50.769 -38.990 38.804 1.00 66.69 845 LYS A N 1
ATOM 6642 C CA . LYS A 1 845 ? -49.441 -39.256 38.226 1.00 66.69 845 LYS A CA 1
ATOM 6643 C C . LYS A 1 845 ? -49.485 -40.176 36.998 1.00 66.69 845 LYS A C 1
ATOM 6645 O O . LYS A 1 845 ? -48.827 -39.873 36.004 1.00 66.69 845 LYS A O 1
ATOM 6650 N N . PHE A 1 846 ? -50.232 -41.279 37.055 1.00 69.19 846 PHE A N 1
ATOM 6651 C CA . PHE A 1 846 ? -50.201 -42.339 36.038 1.00 69.19 846 PHE A CA 1
ATOM 6652 C C . PHE A 1 846 ? -51.431 -42.376 35.123 1.00 69.19 846 PHE A C 1
ATOM 6654 O O . PHE A 1 846 ? -51.268 -42.705 33.954 1.00 69.19 846 PHE A O 1
ATOM 6661 N N . GLU A 1 847 ? -52.631 -42.012 35.593 1.00 64.69 847 GLU A N 1
ATOM 6662 C CA . GLU A 1 847 ? -53.840 -42.036 34.745 1.00 64.69 847 GLU A CA 1
ATOM 6663 C C . GLU A 1 847 ? -54.082 -40.700 34.028 1.00 64.69 847 GLU A C 1
ATOM 6665 O O . GLU A 1 847 ? -54.473 -40.680 32.864 1.00 64.69 847 GLU A O 1
ATOM 6670 N N . LYS A 1 848 ? -53.854 -39.569 34.710 1.00 64.88 848 LYS A N 1
ATOM 6671 C CA . LYS A 1 848 ? -54.135 -38.223 34.171 1.00 64.88 848 LYS A CA 1
ATOM 6672 C C . LYS A 1 848 ? -52.927 -37.508 33.557 1.00 64.88 848 LYS A C 1
ATOM 6674 O O . LYS A 1 848 ? -53.109 -36.434 32.994 1.00 64.88 848 LYS A O 1
ATOM 6679 N N . HIS A 1 849 ? -51.723 -38.085 33.647 1.00 61.81 849 HIS A N 1
ATOM 6680 C CA . HIS A 1 849 ? -50.470 -37.527 33.107 1.00 61.81 849 HIS A CA 1
ATOM 6681 C C . HIS A 1 849 ? -50.268 -36.031 33.408 1.00 61.81 849 HIS A C 1
ATOM 6683 O O . HIS A 1 849 ? -49.933 -35.237 32.528 1.00 61.81 849 HIS A O 1
ATOM 6689 N N . VAL A 1 850 ? -50.478 -35.638 34.664 1.00 63.03 850 VAL A N 1
ATOM 6690 C CA . VAL A 1 850 ? -50.360 -34.237 35.080 1.00 63.03 850 VAL A CA 1
ATOM 6691 C C . VAL A 1 850 ? -48.920 -33.732 34.900 1.00 63.03 850 VAL A C 1
ATOM 6693 O O . VAL A 1 850 ? -47.962 -34.380 35.323 1.00 63.03 850 VAL A O 1
ATOM 6696 N N . THR A 1 851 ? -48.768 -32.548 34.296 1.00 61.59 851 THR A N 1
ATOM 6697 C CA . THR A 1 851 ? -47.470 -31.897 34.034 1.00 61.59 851 THR A CA 1
ATOM 6698 C C . THR A 1 851 ? -46.760 -31.421 35.301 1.00 61.59 851 THR A C 1
ATOM 6700 O O . THR A 1 851 ? -45.540 -31.556 35.409 1.00 61.59 851 THR A O 1
ATOM 6703 N N . VAL A 1 852 ? -47.516 -30.869 36.257 1.00 72.38 852 VAL A N 1
ATOM 6704 C CA . VAL A 1 852 ? -47.009 -30.341 37.532 1.00 72.38 852 VAL A CA 1
ATOM 6705 C C . VAL A 1 852 ? -47.970 -30.720 38.658 1.00 72.38 852 VAL A C 1
ATOM 6707 O O . VAL A 1 852 ? -49.135 -30.324 38.647 1.00 72.38 852 VAL A O 1
ATOM 6710 N N . LEU A 1 853 ? -47.471 -31.464 39.643 1.00 76.88 853 LEU A N 1
ATOM 6711 C CA . LEU A 1 853 ? -48.202 -31.888 40.836 1.00 76.88 853 LEU A CA 1
ATOM 6712 C C . LEU A 1 853 ? -47.606 -31.196 42.065 1.00 76.88 853 LEU A C 1
ATOM 6714 O O . LEU A 1 853 ? -46.411 -31.308 42.327 1.00 76.88 853 LEU A O 1
ATOM 6718 N N . MET A 1 854 ? -48.418 -30.491 42.846 1.00 79.50 854 MET A N 1
ATOM 6719 C CA . MET A 1 854 ? -47.990 -29.870 44.103 1.00 79.50 854 MET A CA 1
ATOM 6720 C C . MET A 1 854 ? -48.678 -30.538 45.287 1.00 79.50 854 MET A C 1
ATOM 6722 O O . MET A 1 854 ? -49.891 -30.728 45.267 1.00 79.50 854 MET A O 1
ATOM 6726 N N . ILE A 1 855 ? -47.924 -30.852 46.339 1.00 80.00 855 ILE A N 1
ATOM 6727 C CA . ILE A 1 855 ? -48.486 -31.325 47.609 1.00 80.00 855 ILE A CA 1
ATOM 6728 C C . ILE A 1 855 ? -48.409 -30.182 48.619 1.00 80.00 855 ILE A C 1
ATOM 6730 O O . ILE A 1 855 ? -47.335 -29.619 48.845 1.00 80.00 855 ILE A O 1
ATOM 6734 N N . TYR A 1 856 ? -49.553 -29.846 49.216 1.00 81.19 856 TYR A N 1
ATOM 6735 C CA . TYR A 1 856 ? -49.697 -28.756 50.179 1.00 81.19 856 TYR A CA 1
ATOM 6736 C C . TYR A 1 856 ? -50.144 -29.285 51.546 1.00 81.19 856 TYR A C 1
ATOM 6738 O O . TYR A 1 856 ? -51.218 -29.870 51.665 1.00 81.19 856 TYR A O 1
ATOM 6746 N N . GLY A 1 857 ? -49.346 -29.068 52.587 1.00 81.62 857 GLY A N 1
ATOM 6747 C CA . GLY A 1 857 ? -49.687 -29.388 53.971 1.00 81.62 857 GLY A CA 1
ATOM 6748 C C . GLY A 1 857 ? -50.516 -28.277 54.613 1.00 81.62 857 GLY A C 1
ATOM 6749 O O . GLY A 1 857 ? -50.013 -27.178 54.830 1.00 81.62 857 GLY A O 1
ATOM 6750 N N . LEU A 1 858 ? -51.769 -28.565 54.966 1.00 79.69 858 LEU A N 1
ATOM 6751 C CA . LEU A 1 858 ? -52.708 -27.597 55.551 1.00 79.69 858 LEU A CA 1
ATOM 6752 C C . LEU A 1 858 ? -52.364 -27.174 56.989 1.00 79.69 858 LEU A C 1
ATOM 6754 O O . LEU A 1 858 ? -52.776 -26.097 57.407 1.00 79.69 858 LEU A O 1
ATOM 6758 N N . HIS A 1 859 ? -51.621 -28.000 57.734 1.00 73.31 859 HIS A N 1
ATOM 6759 C CA . HIS A 1 859 ? -51.232 -27.714 59.121 1.00 73.31 859 HIS A CA 1
ATOM 6760 C C . HIS A 1 859 ? -50.141 -26.640 59.215 1.00 73.31 859 HIS A C 1
ATOM 6762 O O . HIS A 1 859 ? -50.271 -25.685 59.977 1.00 73.31 859 HIS A O 1
ATOM 6768 N N . ASP A 1 860 ? -49.093 -26.787 58.400 1.00 72.94 860 ASP A N 1
ATOM 6769 C CA . ASP A 1 860 ? -47.868 -25.983 58.499 1.00 72.94 860 ASP A CA 1
ATOM 6770 C C . ASP A 1 860 ? -47.666 -25.059 57.282 1.00 72.94 860 ASP A C 1
ATOM 6772 O O . ASP A 1 860 ? -46.616 -24.434 57.143 1.00 72.94 860 ASP A O 1
ATOM 6776 N N . ASN A 1 861 ? -48.642 -24.999 56.363 1.00 74.44 861 ASN A N 1
ATOM 6777 C CA . ASN A 1 861 ? -48.536 -24.352 55.046 1.00 74.44 861 ASN A CA 1
ATOM 6778 C C . ASN A 1 861 ? -47.304 -24.814 54.235 1.00 74.44 861 ASN A C 1
ATOM 6780 O O . ASN A 1 861 ? -46.763 -24.060 53.428 1.00 74.44 861 ASN A O 1
ATOM 6784 N N . SER A 1 862 ? -46.832 -26.045 54.458 1.00 67.69 862 SER A N 1
ATOM 6785 C CA . SER A 1 862 ? -45.673 -26.589 53.744 1.00 67.69 862 SER A CA 1
ATOM 6786 C C . SER A 1 862 ? -46.055 -26.938 52.305 1.00 67.69 862 SER A C 1
ATOM 6788 O O . SER A 1 862 ? -47.091 -27.550 52.064 1.00 67.69 862 SER A O 1
ATOM 6790 N N . MET A 1 863 ? -45.231 -26.552 51.333 1.00 66.31 863 MET A N 1
ATOM 6791 C CA . MET A 1 863 ? -45.494 -26.803 49.915 1.00 66.31 863 MET A CA 1
ATOM 6792 C C . MET A 1 863 ? -44.259 -27.401 49.253 1.00 66.31 863 MET A C 1
ATOM 6794 O O . MET A 1 863 ? -43.169 -26.850 49.380 1.00 66.31 863 MET A O 1
ATOM 6798 N N . ASN A 1 864 ? -44.446 -28.489 48.507 1.00 59.66 864 ASN A N 1
ATOM 6799 C CA . ASN A 1 864 ? -43.414 -29.081 47.657 1.00 59.66 864 ASN A CA 1
ATOM 6800 C C . ASN A 1 864 ? -44.003 -29.426 46.281 1.00 59.66 864 ASN A C 1
ATOM 6802 O O . ASN A 1 864 ? -45.137 -29.904 46.191 1.00 59.66 864 ASN A O 1
ATOM 6806 N N . CYS A 1 865 ? -43.244 -29.181 45.212 1.00 58.72 865 CYS A N 1
ATOM 6807 C CA . CYS A 1 865 ? -43.657 -29.435 43.832 1.00 58.72 865 CYS A CA 1
ATOM 6808 C C . CYS A 1 865 ? -42.932 -30.650 43.231 1.00 58.72 865 CYS A C 1
ATOM 6810 O O . CYS A 1 865 ? -41.766 -30.903 43.522 1.00 58.72 865 CYS A O 1
ATOM 6812 N N . TRP A 1 866 ? -43.637 -31.384 42.375 1.00 47.62 866 TRP A N 1
ATOM 6813 C CA . TRP A 1 866 ? -43.134 -32.461 41.528 1.00 47.62 866 TRP A CA 1
ATOM 6814 C C . TRP A 1 866 ? -43.486 -32.123 40.073 1.00 47.62 866 TRP A C 1
ATOM 6816 O O . TRP A 1 866 ? -44.638 -31.814 39.767 1.00 47.62 866 TRP A O 1
ATOM 6826 N N . GLY A 1 867 ? -42.507 -32.151 39.170 1.00 47.59 867 GLY A N 1
ATOM 6827 C CA . GLY A 1 867 ? -42.700 -31.828 37.756 1.00 47.59 867 GLY A CA 1
ATOM 6828 C C . GLY A 1 867 ? -41.719 -32.586 36.871 1.00 47.59 867 GLY A C 1
ATOM 6829 O O . GLY A 1 867 ? -40.586 -32.854 37.273 1.00 47.59 867 GLY A O 1
ATOM 6830 N N . LYS A 1 868 ? -42.171 -32.958 35.671 1.00 38.25 868 LYS A N 1
ATOM 6831 C CA . LYS A 1 868 ? -41.353 -33.617 34.649 1.00 38.25 868 LYS A CA 1
ATOM 6832 C C . LYS A 1 868 ? -40.648 -32.531 33.826 1.00 38.25 868 LYS A C 1
ATOM 6834 O O . LYS A 1 868 ? -41.223 -32.028 32.870 1.00 38.25 868 LYS A O 1
ATOM 6839 N N . GLU A 1 869 ? -39.414 -32.176 34.175 1.00 31.14 869 GLU A N 1
ATOM 6840 C CA . GLU A 1 869 ? -38.526 -31.432 33.271 1.00 31.14 869 GLU A CA 1
ATOM 6841 C C . GLU A 1 869 ? -37.131 -32.070 33.224 1.00 31.14 869 GLU A C 1
ATOM 6843 O O . GLU A 1 869 ? -36.599 -32.460 34.267 1.00 31.14 869 GLU A O 1
ATOM 6848 N N . PRO A 1 870 ? -36.523 -32.186 32.028 1.00 33.75 870 PRO A N 1
ATOM 6849 C CA . PRO A 1 870 ? -35.131 -32.567 31.874 1.00 33.75 870 PRO A CA 1
ATOM 6850 C C . PRO A 1 870 ? -34.279 -31.324 32.137 1.00 33.75 870 PRO A C 1
ATOM 6852 O O . PRO A 1 870 ? -33.969 -30.570 31.219 1.00 33.75 870 PRO A O 1
ATOM 6855 N N . SER A 1 871 ? -33.932 -31.059 33.390 1.00 31.72 871 SER A N 1
ATOM 6856 C CA . SER A 1 871 ? -33.029 -29.959 33.724 1.00 31.72 871 SER A CA 1
ATOM 6857 C C . SER A 1 871 ? -31.720 -30.516 34.265 1.00 31.72 871 SER A C 1
ATOM 6859 O O . SER A 1 871 ? -31.582 -30.836 35.444 1.00 31.72 871 SER A O 1
ATOM 6861 N N . CYS A 1 872 ? -30.729 -30.615 33.374 1.00 34.16 872 CYS A N 1
ATOM 6862 C CA . CYS A 1 872 ? -29.334 -30.618 33.792 1.00 34.16 872 CYS A CA 1
ATOM 6863 C C . CYS A 1 872 ? -29.131 -29.395 34.698 1.00 34.16 872 CYS A C 1
ATOM 6865 O O . CYS A 1 872 ? -29.434 -28.266 34.314 1.00 34.16 872 CYS A O 1
ATOM 6867 N N . LEU A 1 873 ? -28.687 -29.625 35.931 1.00 35.59 873 LEU A N 1
ATOM 6868 C CA . LEU A 1 873 ? -28.375 -28.560 36.876 1.00 35.59 873 LEU A CA 1
ATOM 6869 C C . LEU A 1 873 ? -27.077 -27.879 36.422 1.00 35.59 873 LEU A C 1
ATOM 6871 O O . LEU A 1 873 ? -26.029 -28.521 36.366 1.00 35.59 873 LEU A O 1
ATOM 6875 N N . TYR A 1 874 ? -27.150 -26.585 36.107 1.00 40.88 874 TYR A N 1
ATOM 6876 C CA . TYR A 1 874 ? -25.993 -25.780 35.711 1.00 40.88 874 TYR A CA 1
ATOM 6877 C C . TYR A 1 874 ? -25.420 -25.047 36.929 1.00 40.88 874 TYR A C 1
ATOM 6879 O O . TYR A 1 874 ? -26.157 -24.384 37.664 1.00 40.88 874 TYR A O 1
ATOM 6887 N N . THR A 1 875 ? -24.101 -25.113 37.121 1.00 41.91 875 THR A N 1
ATOM 6888 C CA . THR A 1 875 ? -23.402 -24.334 38.157 1.00 41.91 875 THR A CA 1
ATOM 6889 C C . THR A 1 875 ? -22.498 -23.298 37.496 1.00 41.91 875 THR A C 1
ATOM 6891 O O . THR A 1 875 ? -21.613 -23.654 36.721 1.00 41.91 875 THR A O 1
ATOM 6894 N N . VAL A 1 876 ? -22.690 -22.011 37.805 1.00 38.47 876 VAL A N 1
ATOM 6895 C CA . VAL A 1 876 ? -21.878 -20.912 37.252 1.00 38.47 876 VAL A CA 1
ATOM 6896 C C . VAL A 1 876 ? -20.862 -20.432 38.274 1.00 38.47 876 VAL A C 1
ATOM 6898 O O . VAL A 1 876 ? -21.219 -20.055 39.390 1.00 38.47 876 VAL A O 1
ATOM 6901 N N . TYR A 1 877 ? -19.600 -20.366 37.864 1.00 45.16 877 TYR A N 1
ATOM 6902 C CA . TYR A 1 877 ? -18.525 -19.787 38.659 1.00 45.16 877 TYR A CA 1
ATOM 6903 C C . TYR A 1 877 ? -18.079 -18.464 38.042 1.00 45.16 877 TYR A C 1
ATOM 6905 O O . TYR A 1 877 ? -17.694 -18.412 36.874 1.00 45.16 877 TYR A O 1
ATOM 6913 N N . LYS A 1 878 ? -18.104 -17.395 38.847 1.00 41.97 878 LYS A N 1
ATOM 6914 C CA . LYS A 1 878 ? -17.480 -16.116 38.498 1.00 41.97 878 LYS A CA 1
ATOM 6915 C C . LYS A 1 878 ? -15.986 -16.203 38.791 1.00 41.97 878 LYS A C 1
ATOM 6917 O O . LYS A 1 878 ? -15.591 -16.405 39.943 1.00 41.97 878 LYS A O 1
ATOM 6922 N N . CYS A 1 879 ? -15.155 -16.026 37.774 1.00 37.38 879 CYS A N 1
ATOM 6923 C CA . CYS A 1 879 ? -13.716 -15.902 37.962 1.00 37.38 879 CYS A CA 1
ATOM 6924 C C . CYS A 1 879 ? -13.432 -14.589 38.715 1.00 37.38 879 CYS A C 1
ATOM 6926 O O . CYS A 1 879 ? -13.908 -13.522 38.326 1.00 37.38 879 CYS A O 1
ATOM 6928 N N . LYS A 1 880 ? -12.708 -14.651 39.842 1.00 32.69 880 LYS A N 1
ATOM 6929 C CA . LYS A 1 880 ? -12.347 -13.439 40.595 1.00 32.69 880 LYS A CA 1
ATOM 6930 C C . LYS A 1 880 ? -11.393 -12.581 39.747 1.00 32.69 880 LYS A C 1
ATOM 6932 O O . LYS A 1 880 ? -10.354 -13.107 39.348 1.00 32.69 880 LYS A O 1
ATOM 6937 N N . PRO A 1 881 ? -11.691 -11.290 39.506 1.00 31.16 881 PRO A N 1
ATOM 6938 C CA . PRO A 1 881 ? -10.734 -10.390 38.877 1.00 31.16 881 PRO A CA 1
ATOM 6939 C C . PRO A 1 881 ? -9.550 -10.141 39.818 1.00 31.16 881 PRO A C 1
ATOM 6941 O O . PRO A 1 881 ? -9.706 -10.142 41.043 1.00 31.16 881 PRO A O 1
ATOM 6944 N N . ILE A 1 882 ? -8.367 -9.908 39.249 1.00 32.38 882 ILE A N 1
ATOM 6945 C CA . ILE A 1 882 ? -7.188 -9.486 40.008 1.00 32.38 882 ILE A CA 1
ATOM 6946 C C . ILE A 1 882 ? -7.469 -8.075 40.540 1.00 32.38 882 ILE A C 1
ATOM 6948 O O . ILE A 1 882 ? -7.354 -7.087 39.819 1.00 32.38 882 ILE A O 1
ATOM 6952 N N . SER A 1 883 ? -7.847 -7.958 41.813 1.00 29.22 883 SER A N 1
ATOM 6953 C CA . SER A 1 883 ? -7.769 -6.676 42.507 1.00 29.22 883 SER A CA 1
ATOM 6954 C C . SER A 1 883 ? -6.297 -6.280 42.589 1.00 29.22 883 SER A C 1
ATOM 6956 O O . SER A 1 883 ? -5.494 -7.034 43.144 1.00 29.22 883 SER A O 1
ATOM 6958 N N . LYS A 1 884 ? -5.964 -5.113 42.024 1.00 31.00 884 LYS A N 1
ATOM 6959 C CA . LYS A 1 884 ? -4.669 -4.430 42.140 1.00 31.00 884 LYS A CA 1
ATOM 6960 C C . LYS A 1 884 ? -4.040 -4.683 43.514 1.00 31.00 884 LYS A C 1
ATOM 6962 O O . LYS A 1 884 ? -4.664 -4.406 44.537 1.00 31.00 884 LYS A O 1
ATOM 6967 N N . PHE A 1 885 ? -2.807 -5.187 43.525 1.00 24.81 885 PHE A N 1
ATOM 6968 C CA . PHE A 1 885 ? -1.985 -5.221 44.732 1.00 24.81 885 PHE A CA 1
ATOM 6969 C C . PHE A 1 885 ? -1.940 -3.809 45.342 1.00 24.81 885 PHE A C 1
ATOM 6971 O O . PHE A 1 885 ? -1.554 -2.873 44.635 1.00 24.81 885 PHE A O 1
ATOM 6978 N N . PRO A 1 886 ? -2.301 -3.620 46.623 1.00 27.88 886 PRO A N 1
ATOM 6979 C CA . PRO A 1 886 ? -1.958 -2.395 47.309 1.00 27.88 886 PRO A CA 1
ATOM 6980 C C . PRO A 1 886 ? -0.446 -2.383 47.531 1.00 27.88 886 PRO A C 1
ATOM 6982 O O . PRO A 1 886 ? 0.185 -3.387 47.867 1.00 27.88 886 PRO A O 1
ATOM 6985 N N . SER A 1 887 ? 0.122 -1.216 47.278 1.00 26.84 887 SER A N 1
ATOM 6986 C CA . SER A 1 887 ? 1.517 -0.854 47.442 1.00 26.84 887 SER A CA 1
ATOM 6987 C C . SER A 1 887 ? 2.121 -1.399 48.738 1.00 26.84 887 SER A C 1
ATOM 6989 O O . SER A 1 887 ? 1.535 -1.266 49.809 1.00 26.84 887 SER A O 1
ATOM 6991 N N . ARG A 1 888 ? 3.326 -1.973 48.597 1.00 32.03 888 ARG A N 1
ATOM 6992 C CA . ARG A 1 888 ? 4.348 -2.251 49.621 1.00 32.03 888 ARG A CA 1
ATOM 6993 C C . ARG A 1 888 ? 3.998 -1.730 51.019 1.00 32.03 888 ARG A C 1
ATOM 6995 O O . ARG A 1 888 ? 4.114 -0.529 51.207 1.00 32.03 888 ARG A O 1
ATOM 7002 N N . HIS A 1 889 ? 3.779 -2.616 51.993 1.00 26.27 889 HIS A N 1
ATOM 7003 C CA . HIS A 1 889 ? 4.258 -2.463 53.375 1.00 26.27 889 HIS A CA 1
ATOM 7004 C C . HIS A 1 889 ? 4.523 -3.847 53.995 1.00 26.27 889 HIS A C 1
ATOM 7006 O O . HIS A 1 889 ? 3.849 -4.829 53.694 1.00 26.27 889 HIS A O 1
ATOM 7012 N N . GLN A 1 890 ? 5.600 -3.901 54.778 1.00 34.47 890 GLN A N 1
ATOM 7013 C CA . GLN A 1 890 ? 6.211 -5.075 55.401 1.00 34.47 890 GLN A CA 1
ATOM 7014 C C . GLN A 1 890 ? 5.248 -5.815 56.331 1.00 34.47 890 GLN A C 1
ATOM 7016 O O . GLN A 1 890 ? 4.611 -5.168 57.150 1.00 34.47 890 GLN A O 1
ATOM 7021 N N . LEU A 1 891 ? 5.264 -7.151 56.305 1.00 23.75 891 LEU A N 1
ATOM 7022 C CA . LEU A 1 891 ? 5.016 -7.993 57.481 1.00 23.75 891 LEU A CA 1
ATOM 7023 C C . LEU A 1 891 ? 5.743 -9.338 57.297 1.00 23.75 891 LEU A C 1
ATOM 7025 O O . LEU A 1 891 ? 5.395 -10.155 56.448 1.00 23.75 891 LEU A O 1
ATOM 7029 N N . ASN A 1 892 ? 6.805 -9.514 58.087 1.00 28.56 892 ASN A N 1
ATOM 7030 C CA . ASN A 1 892 ? 7.548 -10.757 58.281 1.00 28.56 892 ASN A CA 1
ATOM 7031 C C . ASN A 1 892 ? 6.689 -11.741 59.081 1.00 28.56 892 ASN A C 1
ATOM 7033 O O . ASN A 1 892 ? 6.522 -11.515 60.275 1.00 28.56 892 ASN A O 1
ATOM 7037 N N . ILE A 1 893 ? 6.232 -12.847 58.486 1.00 25.25 893 ILE A N 1
ATOM 7038 C CA . ILE A 1 893 ? 5.910 -14.071 59.240 1.00 25.25 893 ILE A CA 1
ATOM 7039 C C . ILE A 1 893 ? 6.350 -15.288 58.419 1.00 25.25 893 ILE A C 1
ATOM 7041 O O . ILE A 1 893 ? 5.861 -15.551 57.323 1.00 25.25 893 ILE A O 1
ATOM 7045 N N . SER A 1 894 ? 7.318 -16.010 58.971 1.00 27.98 894 SER A N 1
ATOM 7046 C CA . SER A 1 894 ? 7.865 -17.280 58.505 1.00 27.98 894 SER A CA 1
ATOM 7047 C C . SER A 1 894 ? 6.967 -18.454 58.896 1.00 27.98 894 SER A C 1
ATOM 7049 O O . SER A 1 894 ? 6.700 -18.605 60.083 1.00 27.98 894 SER A O 1
ATOM 7051 N N . PHE A 1 895 ? 6.616 -19.339 57.957 1.00 23.09 895 PHE A N 1
ATOM 7052 C CA . PHE A 1 895 ? 6.357 -20.759 58.244 1.00 23.09 895 PHE A CA 1
ATOM 7053 C C . PHE A 1 895 ? 6.745 -21.640 57.044 1.00 23.09 895 PHE A C 1
ATOM 7055 O O . PHE A 1 895 ? 6.510 -21.293 55.886 1.00 23.09 895 PHE A O 1
ATOM 7062 N N . GLN A 1 896 ? 7.422 -22.750 57.347 1.00 22.77 896 GLN A N 1
ATOM 7063 C CA . GLN A 1 896 ? 8.081 -23.671 56.418 1.00 22.77 896 GLN A CA 1
ATOM 7064 C C . GLN A 1 896 ? 7.133 -24.757 55.866 1.00 22.77 896 GLN A C 1
ATOM 7066 O O . GLN A 1 896 ? 6.565 -25.502 56.652 1.00 22.77 896 GLN A O 1
ATOM 7071 N N . LEU A 1 897 ? 7.132 -24.875 54.523 1.00 24.23 897 LEU A N 1
ATOM 7072 C CA . LEU A 1 897 ? 7.067 -26.075 53.644 1.00 24.23 897 LEU A CA 1
ATOM 7073 C C . LEU A 1 897 ? 5.821 -27.005 53.689 1.00 24.23 897 LEU A C 1
ATOM 7075 O O . LEU A 1 897 ? 5.193 -27.111 54.732 1.00 24.23 897 LEU A O 1
ATOM 7079 N N . PRO A 1 898 ? 5.450 -27.713 52.584 1.00 24.14 898 PRO A N 1
ATOM 7080 C CA . PRO A 1 898 ? 6.292 -28.134 51.453 1.00 24.14 898 PRO A CA 1
ATOM 7081 C C . PRO A 1 898 ? 5.752 -27.777 50.050 1.00 24.14 898 PRO A C 1
ATOM 7083 O O . PRO A 1 898 ? 4.591 -28.000 49.715 1.00 24.14 898 PRO A O 1
ATOM 7086 N N . ARG A 1 899 ? 6.634 -27.274 49.174 1.00 25.19 899 ARG A N 1
ATOM 7087 C CA . ARG A 1 899 ? 6.341 -27.133 47.741 1.00 25.19 899 ARG A CA 1
ATOM 7088 C C . ARG A 1 899 ? 6.612 -28.452 47.023 1.00 25.19 899 ARG A C 1
ATOM 7090 O O . ARG A 1 899 ? 7.756 -28.891 46.929 1.00 25.19 899 ARG A O 1
ATOM 7097 N N . LEU A 1 900 ? 5.539 -29.035 46.499 1.00 25.06 900 LEU A N 1
ATOM 7098 C CA . LEU A 1 900 ? 5.570 -29.999 45.406 1.00 25.06 900 LEU A CA 1
ATOM 7099 C C . LEU A 1 900 ? 6.322 -29.389 44.213 1.00 25.06 900 LEU A C 1
ATOM 7101 O O . LEU A 1 900 ? 6.148 -28.218 43.874 1.00 25.06 900 LEU A O 1
ATOM 7105 N N . ARG A 1 901 ? 7.216 -30.195 43.636 1.00 27.61 901 ARG A N 1
ATOM 7106 C CA . ARG A 1 901 ? 8.088 -29.849 42.512 1.00 27.61 901 ARG A CA 1
ATOM 7107 C C . ARG A 1 901 ? 7.263 -29.540 41.262 1.00 27.61 901 ARG A C 1
ATOM 7109 O O . ARG A 1 901 ? 6.566 -30.412 40.761 1.00 27.61 901 ARG A O 1
ATOM 7116 N N . THR A 1 902 ? 7.462 -28.349 40.708 1.00 26.08 902 THR A N 1
ATOM 7117 C CA . THR A 1 902 ? 7.154 -28.017 39.313 1.00 26.08 902 THR A CA 1
ATOM 7118 C C . THR A 1 902 ? 8.439 -27.555 38.624 1.00 26.08 902 THR A C 1
ATOM 7120 O O . THR A 1 902 ? 9.003 -26.539 39.020 1.00 26.08 902 THR A O 1
ATOM 7123 N N . ASN A 1 903 ? 8.844 -28.322 37.607 1.00 27.47 903 ASN A N 1
ATOM 7124 C CA . ASN A 1 903 ? 9.814 -28.070 36.531 1.00 27.47 903 ASN A CA 1
ATOM 7125 C C . ASN A 1 903 ? 11.294 -27.756 36.868 1.00 27.47 903 ASN A C 1
ATOM 7127 O O . ASN A 1 903 ? 11.602 -27.060 37.834 1.00 27.47 903 ASN A O 1
ATOM 7131 N N . PRO A 1 904 ? 12.244 -28.302 36.075 1.00 32.66 904 PRO A N 1
ATOM 7132 C CA . PRO A 1 904 ? 13.669 -28.231 36.362 1.00 32.66 904 PRO A CA 1
ATOM 7133 C C . PRO A 1 904 ? 14.177 -26.808 36.125 1.00 32.66 904 PRO A C 1
ATOM 7135 O O . PRO A 1 904 ? 13.977 -26.226 35.061 1.00 32.66 904 PRO A O 1
ATOM 7138 N N . LEU A 1 905 ? 14.846 -26.252 37.131 1.00 38.34 905 LEU A N 1
ATOM 7139 C CA . LEU A 1 905 ? 15.619 -25.023 36.998 1.00 38.34 905 LEU A CA 1
ATOM 7140 C C . LEU A 1 905 ? 16.638 -25.201 35.857 1.00 38.34 905 LEU A C 1
ATOM 7142 O O . LEU A 1 905 ? 17.396 -26.171 35.857 1.00 38.34 905 LEU A O 1
ATOM 7146 N N . LEU A 1 906 ? 16.656 -24.268 34.899 1.00 45.19 906 LEU A N 1
ATOM 7147 C CA . LEU A 1 906 ? 17.772 -24.094 33.967 1.00 45.19 906 LEU A CA 1
ATOM 7148 C C . LEU A 1 906 ? 19.062 -23.996 34.790 1.00 45.19 906 LEU A C 1
ATOM 7150 O O . LEU A 1 906 ? 19.227 -23.046 35.555 1.00 45.19 906 LEU A O 1
ATOM 7154 N N . GLN A 1 907 ? 19.948 -24.986 34.654 1.00 61.06 907 GLN A N 1
ATOM 7155 C CA . GLN A 1 907 ? 21.243 -24.973 35.330 1.00 61.06 907 GLN A CA 1
ATOM 7156 C C . GLN A 1 907 ? 22.003 -23.698 34.967 1.00 61.06 907 GLN A C 1
ATOM 7158 O O . GLN A 1 907 ? 22.172 -23.360 33.791 1.00 61.06 907 GLN A O 1
ATOM 7163 N N . THR A 1 908 ? 22.476 -22.979 35.979 1.00 80.94 908 THR A N 1
ATOM 7164 C CA . THR A 1 908 ? 23.303 -21.792 35.746 1.00 80.94 908 THR A CA 1
ATOM 7165 C C . THR A 1 908 ? 24.672 -22.200 35.200 1.00 80.94 908 THR A C 1
ATOM 7167 O O . THR A 1 908 ? 25.160 -23.302 35.441 1.00 80.94 908 THR A O 1
ATOM 7170 N N . HIS A 1 909 ? 25.355 -21.299 34.491 1.00 80.75 909 HIS A N 1
ATOM 7171 C CA . HIS A 1 909 ? 26.687 -21.584 33.943 1.00 80.75 909 HIS A CA 1
ATOM 7172 C C . HIS A 1 909 ? 27.715 -21.882 35.053 1.00 80.75 909 HIS A C 1
ATOM 7174 O O . HIS A 1 909 ? 28.697 -22.584 34.822 1.00 80.75 909 HIS A O 1
ATOM 7180 N N . TYR A 1 910 ? 27.474 -21.386 36.272 1.00 84.44 910 TYR A N 1
ATOM 7181 C CA . TYR A 1 910 ? 28.276 -21.714 37.450 1.00 84.44 910 TYR A CA 1
ATOM 7182 C C . TYR A 1 910 ? 28.028 -23.147 37.934 1.00 84.44 910 TYR A C 1
ATOM 7184 O O . TYR A 1 910 ? 28.986 -23.844 38.256 1.00 84.44 910 TYR A O 1
ATOM 7192 N N . GLU A 1 911 ? 26.777 -23.615 37.913 1.00 83.75 911 GLU A N 1
ATOM 7193 C CA . GLU A 1 911 ? 26.414 -24.997 38.260 1.00 83.75 911 GLU A CA 1
ATOM 7194 C C . GLU A 1 911 ? 26.961 -26.009 37.247 1.00 83.75 911 GLU A C 1
ATOM 7196 O O . GLU A 1 911 ? 27.433 -27.065 37.659 1.00 83.75 911 GLU A O 1
ATOM 7201 N N . ILE A 1 912 ? 27.000 -25.660 35.953 1.00 83.56 912 ILE A N 1
ATOM 7202 C CA . ILE A 1 912 ? 27.621 -26.489 34.899 1.00 83.56 912 ILE A CA 1
ATOM 7203 C C . ILE A 1 912 ? 29.120 -26.711 35.174 1.00 83.56 912 ILE A C 1
ATOM 7205 O O . ILE A 1 912 ? 29.643 -27.796 34.926 1.00 83.56 912 ILE A O 1
ATOM 7209 N N . LEU A 1 913 ? 29.817 -25.709 35.724 1.00 82.50 913 LEU A N 1
ATOM 7210 C CA . LEU A 1 913 ? 31.221 -25.824 36.141 1.00 82.50 913 LEU A CA 1
ATOM 7211 C C . LEU A 1 913 ? 31.398 -26.314 37.591 1.00 82.50 913 LEU A C 1
ATOM 7213 O O . LEU A 1 913 ? 32.533 -26.455 38.041 1.00 82.50 913 LEU A O 1
ATOM 7217 N N . GLY A 1 914 ? 30.316 -26.562 38.336 1.00 83.06 914 GLY A N 1
ATOM 7218 C CA . GLY A 1 914 ? 30.368 -26.963 39.747 1.00 83.06 914 GLY A CA 1
ATOM 7219 C C . GLY A 1 914 ? 30.922 -25.887 40.692 1.00 83.06 914 GLY A C 1
ATOM 7220 O O . GLY A 1 914 ? 31.460 -26.208 41.752 1.00 83.06 914 GLY A O 1
ATOM 7221 N N . LEU A 1 915 ? 30.830 -24.609 40.314 1.00 85.06 915 LEU A N 1
ATOM 7222 C CA . LEU A 1 915 ? 31.395 -23.475 41.047 1.00 85.06 915 LEU A CA 1
ATOM 7223 C C . LEU A 1 915 ? 30.307 -22.568 41.630 1.00 85.06 915 LEU A C 1
ATOM 7225 O O . LEU A 1 915 ? 29.169 -22.543 41.176 1.00 85.06 915 LEU A O 1
ATOM 7229 N N . LYS A 1 916 ? 30.666 -21.780 42.648 1.00 83.06 916 LYS A N 1
ATOM 7230 C CA . LYS A 1 916 ? 29.802 -20.727 43.207 1.00 83.06 916 LYS A CA 1
ATOM 7231 C C . LYS A 1 916 ? 30.068 -19.391 42.507 1.00 83.06 916 LYS A C 1
ATOM 7233 O O . LYS A 1 916 ? 31.191 -19.131 42.091 1.00 83.06 916 LYS A O 1
ATOM 7238 N N . GLN A 1 917 ? 29.068 -18.506 42.447 1.00 79.25 917 GLN A N 1
ATOM 7239 C CA . GLN A 1 917 ? 29.145 -17.193 41.776 1.00 79.25 917 GLN A CA 1
ATOM 7240 C C . GLN A 1 917 ? 30.315 -16.295 42.222 1.00 79.25 917 GLN A C 1
ATOM 7242 O O . GLN A 1 917 ? 30.758 -15.436 41.465 1.00 79.25 917 GLN A O 1
ATOM 7247 N N . ASN A 1 918 ? 30.854 -16.506 43.425 1.00 80.06 918 ASN A N 1
ATOM 7248 C CA . ASN A 1 918 ? 31.994 -15.776 43.983 1.00 80.06 918 ASN A CA 1
ATOM 7249 C C . ASN A 1 918 ? 33.375 -16.374 43.626 1.00 80.06 918 ASN A C 1
ATOM 7251 O O . ASN A 1 918 ? 34.381 -15.942 44.184 1.00 80.06 918 ASN A O 1
ATOM 7255 N N . CYS A 1 919 ? 33.454 -17.360 42.725 1.00 81.94 919 CYS A N 1
ATOM 7256 C CA . CYS A 1 919 ? 34.707 -18.040 42.378 1.00 81.94 919 CYS A CA 1
ATOM 7257 C C . CYS A 1 919 ? 35.708 -17.141 41.628 1.00 81.94 919 CYS A C 1
ATOM 7259 O O . CYS A 1 919 ? 35.325 -16.235 40.879 1.00 81.94 919 CYS A O 1
ATOM 7261 N N . SER A 1 920 ? 37.006 -17.408 41.773 1.00 84.81 920 SER A N 1
ATOM 7262 C CA . SER A 1 920 ? 38.055 -16.684 41.042 1.00 84.81 920 SER A CA 1
ATOM 7263 C C . SER A 1 920 ? 38.150 -17.141 39.578 1.00 84.81 920 SER A C 1
ATOM 7265 O O . SER A 1 920 ? 37.748 -18.250 39.225 1.00 84.81 920 SER A O 1
ATOM 7267 N N . SER A 1 921 ? 38.715 -16.307 38.697 1.00 83.06 921 SER A N 1
ATOM 7268 C CA . SER A 1 921 ? 38.923 -16.675 37.283 1.00 83.06 921 SER A CA 1
ATOM 7269 C C . SER A 1 921 ? 39.842 -17.893 37.110 1.00 83.06 921 SER A C 1
ATOM 7271 O O . SER A 1 921 ? 39.727 -18.611 36.118 1.00 83.06 921 SER A O 1
ATOM 7273 N N . GLN A 1 922 ? 40.729 -18.142 38.080 1.00 82.25 922 GLN A N 1
ATOM 7274 C CA . GLN A 1 922 ? 41.600 -19.316 38.100 1.00 82.25 922 GLN A CA 1
ATOM 7275 C C . GLN A 1 922 ? 40.798 -20.589 38.403 1.00 82.25 922 GLN A C 1
ATOM 7277 O O . GLN A 1 922 ? 40.886 -21.550 37.647 1.00 82.25 922 GLN A O 1
ATOM 7282 N N . GLN A 1 923 ? 39.895 -20.543 39.389 1.00 86.50 923 GLN A N 1
ATOM 7283 C CA . GLN A 1 923 ? 38.996 -21.659 39.710 1.00 86.50 923 GLN A CA 1
ATOM 7284 C C . GLN A 1 923 ? 38.072 -22.029 38.539 1.00 86.50 923 GLN A C 1
ATOM 7286 O O . GLN A 1 923 ? 37.845 -23.209 38.295 1.00 86.50 923 GLN A O 1
ATOM 7291 N N . ILE A 1 924 ? 37.589 -21.042 37.772 1.00 88.06 924 ILE A N 1
ATOM 7292 C CA . ILE A 1 924 ? 36.778 -21.263 36.557 1.00 88.06 924 ILE A CA 1
ATOM 7293 C C . ILE A 1 924 ? 37.565 -22.034 35.493 1.00 88.06 924 ILE A C 1
ATOM 7295 O O . ILE A 1 924 ? 37.029 -22.944 34.858 1.00 88.06 924 ILE A O 1
ATOM 7299 N N . ARG A 1 925 ? 38.843 -21.687 35.296 1.00 84.81 925 ARG A N 1
ATOM 7300 C CA . ARG A 1 925 ? 39.723 -22.373 34.342 1.00 84.81 925 ARG A CA 1
ATOM 7301 C C . ARG A 1 925 ? 40.053 -23.791 34.800 1.00 84.81 925 ARG A C 1
ATOM 7303 O O . ARG A 1 925 ? 39.961 -24.705 33.986 1.00 84.81 925 ARG A O 1
ATOM 7310 N N . ASP A 1 926 ? 40.371 -23.981 36.073 1.00 86.12 926 ASP A N 1
ATOM 7311 C CA . ASP A 1 926 ? 40.734 -25.296 36.607 1.00 86.12 926 ASP A CA 1
ATOM 7312 C C . ASP A 1 926 ? 39.533 -26.258 36.593 1.00 86.12 926 ASP A C 1
ATOM 7314 O O . ASP A 1 926 ? 39.661 -27.411 36.172 1.00 86.12 926 ASP A O 1
ATOM 7318 N N . ALA A 1 927 ? 38.338 -25.765 36.939 1.00 87.12 927 ALA A N 1
ATOM 7319 C CA . ALA A 1 927 ? 37.097 -26.530 36.848 1.00 87.12 927 ALA A CA 1
ATOM 7320 C C . ALA A 1 927 ? 36.801 -26.960 35.405 1.00 87.12 927 ALA A C 1
ATOM 7322 O O . ALA A 1 927 ? 36.586 -28.146 35.155 1.00 87.12 927 ALA A O 1
ATOM 7323 N N . PHE A 1 928 ? 36.893 -26.036 34.442 1.00 90.06 928 PHE A N 1
ATOM 7324 C CA . PHE A 1 928 ? 36.697 -26.349 33.026 1.00 90.06 928 PHE A CA 1
ATOM 7325 C C . PHE A 1 928 ? 37.679 -27.415 32.528 1.00 90.06 928 PHE A C 1
ATOM 7327 O O . PHE A 1 928 ? 37.264 -28.387 31.901 1.00 90.06 928 PHE A O 1
ATOM 7334 N N . VAL A 1 929 ? 38.971 -27.291 32.844 1.00 85.50 929 VAL A N 1
ATOM 7335 C CA . VAL A 1 929 ? 39.992 -28.268 32.427 1.00 85.50 929 VAL A CA 1
ATOM 7336 C C . VAL A 1 929 ? 39.749 -29.642 33.062 1.00 85.50 929 VAL A C 1
ATOM 7338 O O . VAL A 1 929 ? 39.935 -30.665 32.406 1.00 85.50 929 VAL A O 1
ATOM 7341 N N . SER A 1 930 ? 39.313 -29.692 34.322 1.00 86.88 930 SER A N 1
ATOM 7342 C CA . SER A 1 930 ? 39.043 -30.961 35.010 1.00 86.88 930 SER A CA 1
ATOM 7343 C C . SER A 1 930 ? 37.804 -31.688 34.473 1.00 86.88 930 SER A C 1
ATOM 7345 O O . SER A 1 930 ? 37.831 -32.910 34.325 1.00 86.88 930 SER A O 1
ATOM 7347 N N . ILE A 1 931 ? 36.737 -30.948 34.155 1.00 84.06 931 ILE A N 1
ATOM 7348 C CA . ILE A 1 931 ? 35.469 -31.511 33.679 1.00 84.06 931 ILE A CA 1
ATOM 7349 C C . ILE A 1 931 ? 35.581 -31.847 32.189 1.00 84.06 931 ILE A C 1
ATOM 7351 O O . ILE A 1 931 ? 35.204 -32.944 31.796 1.00 84.06 931 ILE A O 1
ATOM 7355 N N . SER A 1 932 ? 36.199 -30.986 31.372 1.00 84.81 932 SER A N 1
ATOM 7356 C CA . SER A 1 932 ? 36.372 -31.216 29.926 1.00 84.81 932 SER A CA 1
ATOM 7357 C C . SER A 1 932 ? 37.128 -32.505 29.620 1.00 84.81 932 SER A C 1
ATOM 7359 O O . SER A 1 932 ? 36.753 -33.204 28.689 1.00 84.81 932 SER A O 1
ATOM 7361 N N . LYS A 1 933 ? 38.119 -32.881 30.440 1.00 81.88 933 LYS A N 1
ATOM 7362 C CA . LYS A 1 933 ? 38.822 -34.170 30.327 1.00 81.88 933 LYS A CA 1
ATOM 7363 C C . LYS A 1 933 ? 37.930 -35.388 30.591 1.00 81.88 933 LYS A C 1
ATOM 7365 O O . LYS A 1 933 ? 38.231 -36.460 30.082 1.00 81.88 933 LYS A O 1
ATOM 7370 N N . LYS A 1 934 ? 36.867 -35.240 31.388 1.00 79.88 934 LYS A N 1
ATOM 7371 C CA . LYS A 1 934 ? 35.934 -36.324 31.738 1.00 79.88 934 LYS A CA 1
ATOM 7372 C C . LYS A 1 934 ? 34.795 -36.483 30.731 1.00 79.88 934 LYS A C 1
ATOM 7374 O O . LYS A 1 934 ? 34.339 -37.598 30.535 1.00 79.88 934 LYS A O 1
ATOM 7379 N N . VAL A 1 935 ? 34.341 -35.384 30.123 1.00 75.50 935 VAL A N 1
ATOM 7380 C CA . VAL A 1 935 ? 33.212 -35.365 29.165 1.00 75.50 935 VAL A CA 1
ATOM 7381 C C . VAL A 1 935 ? 33.659 -35.227 27.705 1.00 75.50 935 VAL A C 1
ATOM 7383 O O . VAL A 1 935 ? 32.829 -35.004 26.830 1.00 75.50 935 VAL A O 1
ATOM 7386 N N . HIS A 1 936 ? 34.964 -35.329 27.418 1.00 77.06 936 HIS A N 1
ATOM 7387 C CA . HIS A 1 936 ? 35.465 -35.180 26.052 1.00 77.06 936 HIS A CA 1
ATOM 7388 C C . HIS A 1 936 ? 34.910 -36.296 25.142 1.00 77.06 936 HIS A C 1
ATOM 7390 O O . HIS A 1 936 ? 35.040 -37.469 25.504 1.00 77.06 936 HIS A O 1
ATOM 7396 N N . PRO A 1 937 ? 34.374 -35.974 23.948 1.00 70.56 937 PRO A N 1
ATOM 7397 C CA . PRO A 1 937 ? 33.775 -36.965 23.044 1.00 70.56 937 PRO A CA 1
ATOM 7398 C C . PRO A 1 937 ? 34.726 -38.104 22.647 1.00 70.56 937 PRO A C 1
ATOM 7400 O O . PRO A 1 937 ? 34.302 -39.237 22.461 1.00 70.56 937 PRO A O 1
ATOM 7403 N N . ASP A 1 938 ? 36.032 -37.826 22.571 1.00 70.81 938 ASP A N 1
ATOM 7404 C CA . ASP A 1 938 ? 37.038 -38.846 22.237 1.00 70.81 938 ASP A CA 1
ATOM 7405 C C . ASP A 1 938 ? 37.297 -39.865 23.356 1.00 70.81 938 ASP A C 1
ATOM 7407 O O . ASP A 1 938 ? 37.822 -40.944 23.079 1.00 70.81 938 ASP A O 1
ATOM 7411 N N . VAL A 1 939 ? 36.961 -39.522 24.605 1.00 70.12 939 VAL A N 1
ATOM 7412 C CA . VAL A 1 939 ? 37.150 -40.387 25.781 1.00 70.12 939 VAL A CA 1
ATOM 7413 C C . VAL A 1 939 ? 35.919 -41.273 26.007 1.00 70.12 939 VAL A C 1
ATOM 7415 O O . VAL A 1 939 ? 36.084 -42.434 26.362 1.00 70.12 939 VAL A O 1
ATOM 7418 N N . ASN A 1 940 ? 34.712 -40.768 25.721 1.00 66.50 940 ASN A N 1
ATOM 7419 C CA . ASN A 1 940 ? 33.444 -41.504 25.829 1.00 66.50 940 ASN A CA 1
ATOM 7420 C C . ASN A 1 940 ? 32.723 -41.530 24.470 1.00 66.50 940 ASN A C 1
ATOM 7422 O O . ASN A 1 940 ? 31.790 -40.762 24.240 1.00 66.50 940 ASN A O 1
ATOM 7426 N N . LYS A 1 941 ? 33.174 -42.396 23.554 1.00 64.56 941 LYS A N 1
ATOM 7427 C CA . LYS A 1 941 ? 32.692 -42.432 22.158 1.00 64.56 941 LYS A CA 1
ATOM 7428 C C . LYS A 1 941 ? 31.282 -43.013 21.976 1.00 64.56 941 LYS A C 1
ATOM 7430 O O . LYS A 1 941 ? 30.669 -42.752 20.946 1.00 64.56 941 LYS A O 1
ATOM 7435 N N . ASP A 1 942 ? 30.772 -43.745 22.967 1.00 60.06 942 ASP A N 1
ATOM 7436 C CA . ASP A 1 942 ? 29.515 -44.505 22.866 1.00 60.06 942 ASP A CA 1
ATOM 7437 C C . ASP A 1 942 ? 28.308 -43.818 23.540 1.00 60.06 942 ASP A C 1
ATOM 7439 O O . ASP A 1 942 ? 27.204 -44.358 23.523 1.00 60.06 942 ASP A O 1
ATOM 7443 N N . ASP A 1 943 ? 28.495 -42.626 24.122 1.00 65.69 943 ASP A N 1
ATOM 7444 C CA . ASP A 1 943 ? 27.436 -41.874 24.806 1.00 65.69 943 ASP A CA 1
ATOM 7445 C C . ASP A 1 943 ? 27.071 -40.584 24.032 1.00 65.69 943 ASP A C 1
ATOM 7447 O O . ASP A 1 943 ? 27.846 -39.617 24.036 1.00 65.69 943 ASP A O 1
ATOM 7451 N N . PRO A 1 944 ? 25.900 -40.525 23.363 1.00 59.09 944 PRO A N 1
ATOM 7452 C CA . PRO A 1 944 ? 25.475 -39.354 22.593 1.00 59.09 944 PRO A CA 1
ATOM 7453 C C . PRO A 1 944 ? 25.247 -38.102 23.463 1.00 59.09 944 PRO A C 1
ATOM 7455 O O . PRO A 1 944 ? 25.374 -36.978 22.962 1.00 59.09 944 PRO A O 1
ATOM 7458 N N . ASP A 1 945 ? 25.001 -38.258 24.769 1.00 59.88 945 ASP A N 1
ATOM 7459 C CA . ASP A 1 945 ? 24.777 -37.140 25.695 1.00 59.88 945 ASP A CA 1
ATOM 7460 C C . ASP A 1 945 ? 26.086 -36.476 26.158 1.00 59.88 945 ASP A C 1
ATOM 7462 O O . ASP A 1 945 ? 26.089 -35.314 26.598 1.00 59.88 945 ASP A O 1
ATOM 7466 N N . CYS A 1 946 ? 27.229 -37.154 25.998 1.00 68.31 946 CYS A N 1
ATOM 7467 C CA . CYS A 1 946 ? 28.546 -36.595 26.311 1.00 68.31 946 CYS A CA 1
ATOM 7468 C C . CYS A 1 946 ? 28.898 -35.413 25.394 1.00 68.31 946 CYS A C 1
ATOM 7470 O O . CYS A 1 946 ? 29.426 -34.404 25.869 1.00 68.31 946 CYS A O 1
ATOM 7472 N N . HIS A 1 947 ? 28.534 -35.470 24.106 1.00 68.44 947 HIS A N 1
ATOM 7473 C CA . HIS A 1 947 ? 28.756 -34.360 23.171 1.00 68.44 947 HIS A CA 1
ATOM 7474 C C . HIS A 1 947 ? 27.953 -33.112 23.568 1.00 68.44 947 HIS A C 1
ATOM 7476 O O . HIS A 1 947 ? 28.492 -32.005 23.627 1.00 68.44 947 HIS A O 1
ATOM 7482 N N . VAL A 1 948 ? 26.679 -33.296 23.924 1.00 65.31 948 VAL A N 1
ATOM 7483 C CA . VAL A 1 948 ? 25.792 -32.212 24.377 1.00 65.31 948 VAL A CA 1
ATOM 7484 C C . VAL A 1 948 ? 26.294 -31.606 25.691 1.00 65.31 948 VAL A C 1
ATOM 7486 O O . VAL A 1 948 ? 26.302 -30.384 25.859 1.00 65.31 948 VAL A O 1
ATOM 7489 N N . SER A 1 949 ? 26.767 -32.443 26.612 1.00 72.38 949 SER A N 1
ATOM 7490 C CA . SER A 1 949 ? 27.331 -32.007 27.894 1.00 72.38 949 SER A CA 1
ATOM 7491 C C . SER A 1 949 ? 28.640 -31.229 27.719 1.00 72.38 949 SER A C 1
ATOM 7493 O O . SER A 1 949 ? 28.854 -30.216 28.389 1.00 72.38 949 SER A O 1
ATOM 7495 N N . PHE A 1 950 ? 29.488 -31.632 26.770 1.00 78.50 950 PHE A N 1
ATOM 7496 C CA . PHE A 1 950 ? 30.724 -30.927 26.426 1.00 78.50 950 PHE A CA 1
ATOM 7497 C C . PHE A 1 950 ? 30.465 -29.559 25.775 1.00 78.50 950 PHE A C 1
ATOM 7499 O O . PHE A 1 950 ? 31.149 -28.582 26.089 1.00 78.50 950 PHE A O 1
ATOM 7506 N N . LEU A 1 951 ? 29.444 -29.452 24.917 1.00 72.75 951 LEU A N 1
ATOM 7507 C CA . LEU A 1 951 ? 29.023 -28.177 24.327 1.00 72.75 951 LEU A CA 1
ATOM 7508 C C . LEU A 1 951 ? 28.537 -27.189 25.398 1.00 72.75 951 LEU A C 1
ATOM 7510 O O . LEU A 1 951 ? 29.010 -26.051 25.432 1.00 72.75 951 LEU A O 1
ATOM 7514 N N . LYS A 1 952 ? 27.684 -27.643 26.327 1.00 75.12 952 LYS A N 1
ATOM 7515 C CA . LYS A 1 952 ? 27.206 -26.833 27.467 1.00 75.12 952 LYS A CA 1
ATOM 7516 C C . LYS A 1 952 ? 28.353 -26.366 28.367 1.00 75.12 952 LYS A C 1
ATOM 7518 O O . LYS A 1 952 ? 28.366 -25.226 28.829 1.00 75.12 952 LYS A O 1
ATOM 7523 N N . LEU A 1 953 ? 29.347 -27.226 28.588 1.00 83.50 953 LEU A N 1
ATOM 7524 C CA . LEU A 1 953 ? 30.550 -26.901 29.354 1.00 83.50 953 LEU A CA 1
ATOM 7525 C C . LEU A 1 953 ? 31.402 -25.813 28.673 1.00 83.50 953 LEU A C 1
ATOM 7527 O O . LEU A 1 953 ? 31.886 -24.892 29.337 1.00 83.50 953 LEU A O 1
ATOM 7531 N N . ASN A 1 954 ? 31.572 -25.898 27.351 1.00 79.56 954 ASN A N 1
ATOM 7532 C CA . ASN A 1 954 ? 32.298 -24.902 26.557 1.00 79.56 954 ASN A CA 1
ATOM 7533 C C . ASN A 1 954 ? 31.594 -23.545 26.553 1.00 79.56 954 ASN A C 1
ATOM 7535 O O . ASN A 1 954 ? 32.239 -22.504 26.708 1.00 79.56 954 ASN A O 1
ATOM 7539 N N . GLU A 1 955 ? 30.272 -23.553 26.418 1.00 74.44 955 GLU A N 1
ATOM 7540 C CA . GLU A 1 955 ? 29.452 -22.350 26.493 1.00 74.44 955 GLU A CA 1
ATOM 7541 C C . GLU A 1 955 ? 29.602 -21.674 27.865 1.00 74.44 955 GLU A C 1
ATOM 7543 O O . GLU A 1 955 ? 29.978 -20.496 27.926 1.00 74.44 955 GLU A O 1
ATOM 7548 N N . ALA A 1 956 ? 29.467 -22.444 28.953 1.00 82.62 956 ALA A N 1
ATOM 7549 C CA . ALA A 1 956 ? 29.655 -21.976 30.326 1.00 82.62 956 ALA A CA 1
ATOM 7550 C C . ALA A 1 956 ? 31.026 -21.320 30.547 1.00 82.62 956 ALA A C 1
ATOM 7552 O O . ALA A 1 956 ? 31.117 -20.204 31.072 1.00 82.62 956 ALA A O 1
ATOM 7553 N N . TYR A 1 957 ? 32.102 -21.957 30.081 1.00 84.12 957 TYR A N 1
ATOM 7554 C CA . TYR A 1 957 ? 33.447 -21.396 30.179 1.00 84.12 957 TYR A CA 1
ATOM 7555 C C . TYR A 1 957 ? 33.629 -20.143 29.311 1.00 84.12 957 TYR A C 1
ATOM 7557 O O . TYR A 1 957 ? 34.254 -19.175 29.749 1.00 84.12 957 TYR A O 1
ATOM 7565 N N . SER A 1 958 ? 33.057 -20.096 28.106 1.00 78.50 958 SER A N 1
ATOM 7566 C CA . SER A 1 958 ? 33.190 -18.952 27.189 1.00 78.50 958 SER A CA 1
ATOM 7567 C C . SER A 1 958 ? 32.565 -17.655 27.729 1.00 78.50 958 SER A C 1
ATOM 7569 O O . SER A 1 958 ? 33.045 -16.553 27.424 1.00 78.50 958 SER A O 1
ATOM 7571 N N . VAL A 1 959 ? 31.517 -17.789 28.548 1.00 80.19 959 VAL A N 1
ATOM 7572 C CA .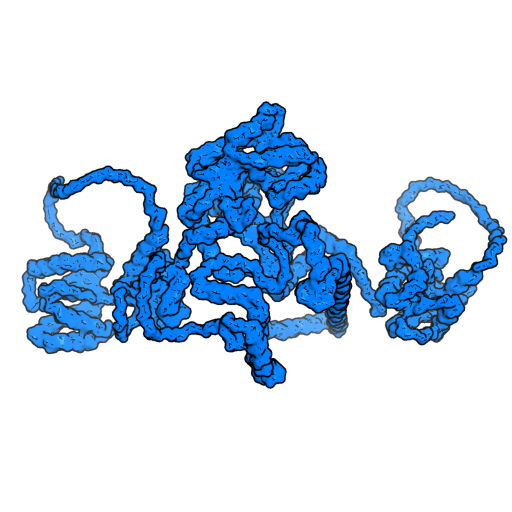 VAL A 1 959 ? 30.815 -16.686 29.214 1.00 80.19 959 VAL A CA 1
ATOM 7573 C C . VAL A 1 959 ? 31.523 -16.307 30.516 1.00 80.19 959 VAL A C 1
ATOM 7575 O O . VAL A 1 959 ? 31.811 -15.129 30.727 1.00 80.19 959 VAL A O 1
ATOM 7578 N N . LEU A 1 960 ? 31.874 -17.285 31.359 1.00 84.56 960 LEU A N 1
ATOM 7579 C CA . LEU A 1 960 ? 32.423 -17.037 32.699 1.00 84.56 960 LEU A CA 1
ATOM 7580 C C . LEU A 1 960 ? 33.925 -16.709 32.720 1.00 84.56 960 LEU A C 1
ATOM 7582 O O . LEU A 1 960 ? 34.393 -16.039 33.640 1.00 84.56 960 LEU A O 1
ATOM 7586 N N . SER A 1 961 ? 34.693 -17.127 31.709 1.00 77.25 961 SER A N 1
ATOM 7587 C CA . SER A 1 961 ? 36.140 -16.855 31.624 1.00 77.25 961 SER A CA 1
ATOM 7588 C C . SER A 1 961 ? 36.481 -15.387 31.342 1.00 77.25 961 SER A C 1
ATOM 7590 O O . SER A 1 961 ? 37.587 -14.944 31.661 1.00 77.25 961 SER A O 1
ATOM 7592 N N . LYS A 1 962 ? 35.557 -14.616 30.749 1.00 80.44 962 LYS A N 1
ATOM 7593 C CA . LYS A 1 962 ? 35.766 -13.206 30.379 1.00 80.44 962 LYS A CA 1
ATOM 7594 C C . LYS A 1 962 ? 35.090 -12.282 31.405 1.00 80.44 962 LYS A C 1
ATOM 7596 O O . LYS A 1 962 ? 33.866 -12.326 31.502 1.00 80.44 962 LYS A O 1
ATOM 7601 N N . PRO A 1 963 ? 35.825 -11.380 32.093 1.00 76.06 963 PRO A N 1
ATOM 7602 C CA . PRO A 1 963 ? 35.280 -10.568 33.191 1.00 76.06 963 PRO A CA 1
ATOM 7603 C C . PRO A 1 963 ? 34.017 -9.777 32.828 1.00 76.06 963 PRO A C 1
ATOM 7605 O O . PRO A 1 963 ? 33.046 -9.785 33.574 1.00 76.06 963 PRO A O 1
ATOM 7608 N N . TYR A 1 964 ? 33.998 -9.159 31.645 1.00 67.06 964 TYR A N 1
ATOM 7609 C CA . TYR A 1 964 ? 32.852 -8.382 31.168 1.00 67.06 964 TYR A CA 1
ATOM 7610 C C . TYR A 1 964 ? 31.619 -9.250 30.856 1.00 67.06 964 TYR A C 1
ATOM 7612 O O . TYR A 1 964 ? 30.503 -8.899 31.225 1.00 67.06 964 TYR A O 1
ATOM 7620 N N . LYS A 1 965 ? 31.810 -10.414 30.216 1.00 69.75 965 LYS A N 1
ATOM 7621 C CA . LYS A 1 965 ? 30.704 -11.340 29.913 1.00 69.75 965 LYS A CA 1
ATOM 7622 C C . LYS A 1 965 ? 30.137 -11.966 31.183 1.00 69.75 965 LYS A C 1
ATOM 7624 O O . LYS A 1 965 ? 28.923 -12.070 31.310 1.00 69.75 965 LYS A O 1
ATOM 7629 N N . ARG A 1 966 ? 31.009 -12.307 32.134 1.00 83.00 966 ARG A N 1
ATOM 7630 C CA . ARG A 1 966 ? 30.627 -12.764 33.469 1.00 83.00 966 ARG A CA 1
ATOM 7631 C C . ARG A 1 966 ? 29.803 -11.707 34.205 1.00 83.00 966 ARG A C 1
ATOM 7633 O O . ARG A 1 966 ? 28.749 -12.038 34.722 1.00 83.00 966 ARG A O 1
ATOM 7640 N N . GLN A 1 967 ? 30.215 -10.438 34.165 1.00 73.75 967 GLN A N 1
ATOM 7641 C CA . GLN A 1 967 ? 29.477 -9.336 34.791 1.00 73.75 967 GLN A CA 1
ATOM 7642 C C . GLN A 1 967 ? 28.080 -9.130 34.181 1.00 73.75 967 GLN A C 1
ATOM 7644 O O . GLN A 1 967 ? 27.118 -8.928 34.917 1.00 73.75 967 GLN A O 1
ATOM 7649 N N . LEU A 1 968 ? 27.949 -9.208 32.851 1.00 62.47 968 LEU A N 1
ATOM 7650 C CA . LEU A 1 968 ? 26.647 -9.151 32.173 1.00 62.47 968 LEU A CA 1
ATOM 7651 C C . LEU A 1 968 ? 25.771 -10.362 32.506 1.00 62.47 968 LEU A C 1
ATOM 7653 O O . LEU A 1 968 ? 24.572 -10.216 32.729 1.00 62.47 968 LEU A O 1
ATOM 7657 N N . TYR A 1 969 ? 26.372 -11.549 32.571 1.00 77.94 969 TYR A N 1
ATOM 7658 C CA . TYR A 1 969 ? 25.681 -12.772 32.960 1.00 77.94 969 TYR A CA 1
ATOM 7659 C C . TYR A 1 969 ? 25.190 -12.702 34.414 1.00 77.94 969 TYR A C 1
ATOM 7661 O O . TYR A 1 969 ? 24.023 -12.976 34.688 1.00 77.94 969 TYR A O 1
ATOM 7669 N N . ASP A 1 970 ? 26.023 -12.222 35.335 1.00 77.62 970 ASP A N 1
ATOM 7670 C CA . ASP A 1 970 ? 25.647 -11.995 36.732 1.00 77.62 970 ASP A CA 1
ATOM 7671 C C . ASP A 1 970 ? 24.545 -10.930 36.856 1.00 77.62 970 ASP A C 1
ATOM 7673 O O . ASP A 1 970 ? 23.600 -11.112 37.623 1.00 77.62 970 ASP A O 1
ATOM 7677 N N . ALA A 1 971 ? 24.594 -9.863 36.049 1.00 67.25 971 ALA A N 1
ATOM 7678 C CA . ALA A 1 971 ? 23.524 -8.867 35.972 1.00 67.25 971 ALA A CA 1
ATOM 7679 C C . ALA A 1 971 ? 22.206 -9.466 35.444 1.00 67.25 971 ALA A C 1
ATOM 7681 O O . ALA A 1 971 ? 21.136 -9.148 35.964 1.00 67.25 971 ALA A O 1
ATOM 7682 N N . SER A 1 972 ? 22.268 -10.383 34.472 1.00 64.88 972 SER A N 1
ATOM 7683 C CA . SER A 1 972 ? 21.086 -11.088 33.953 1.00 64.88 972 SER A CA 1
ATOM 7684 C C . SER A 1 972 ? 20.456 -12.025 34.994 1.00 64.88 972 SER A C 1
ATOM 7686 O O . SER A 1 972 ? 19.233 -12.064 35.135 1.00 64.88 972 SER A O 1
ATOM 7688 N N . LEU A 1 973 ? 21.277 -12.693 35.814 1.00 66.06 973 LEU A N 1
ATOM 7689 C CA . LEU A 1 973 ? 20.811 -13.517 36.935 1.00 66.06 973 LEU A CA 1
ATOM 7690 C C . LEU A 1 973 ? 20.162 -12.670 38.043 1.00 66.06 973 LEU A C 1
ATOM 7692 O O . LEU A 1 973 ? 19.224 -13.128 38.698 1.00 66.06 973 LEU A O 1
ATOM 7696 N N . MET A 1 974 ? 20.614 -11.426 38.228 1.00 52.00 974 MET A N 1
ATOM 7697 C CA . MET A 1 974 ? 19.986 -10.464 39.142 1.00 52.00 974 MET A CA 1
ATOM 7698 C C . MET A 1 974 ? 18.650 -9.939 38.600 1.00 52.00 974 MET A C 1
ATOM 7700 O O . MET A 1 974 ? 17.690 -9.842 39.362 1.00 52.00 974 MET A O 1
ATOM 7704 N N . SER A 1 975 ? 18.546 -9.687 37.290 1.00 46.66 975 SER A N 1
ATOM 7705 C CA . SER A 1 975 ? 17.288 -9.301 36.629 1.00 46.66 975 SER A CA 1
ATOM 7706 C C . SER A 1 975 ? 16.225 -10.401 36.709 1.00 46.66 975 SER A C 1
ATOM 7708 O O . SER A 1 975 ? 15.048 -10.104 36.863 1.00 46.66 975 SER A O 1
ATOM 7710 N N . SER A 1 976 ? 16.623 -11.678 36.678 1.00 45.97 976 SER A N 1
ATOM 7711 C CA . SER A 1 976 ? 15.697 -12.809 36.840 1.00 45.97 976 SER A CA 1
ATOM 7712 C C . SER A 1 976 ? 15.153 -12.960 38.271 1.00 45.97 976 SER A C 1
ATOM 7714 O O . SER A 1 976 ? 14.141 -13.634 38.462 1.00 45.97 976 SER A O 1
ATOM 7716 N N . LYS A 1 977 ? 15.806 -12.368 39.285 1.00 41.50 977 LYS A N 1
ATOM 7717 C CA . LYS A 1 977 ? 15.383 -12.426 40.699 1.00 41.50 977 LYS A CA 1
ATOM 7718 C C . LYS A 1 977 ? 14.391 -11.331 41.094 1.00 41.50 977 LYS A C 1
ATOM 7720 O O . LYS A 1 977 ? 13.682 -11.496 42.084 1.00 41.50 977 LYS A O 1
ATOM 7725 N N . TYR A 1 978 ? 14.325 -10.241 40.334 1.00 37.00 978 TYR A N 1
ATOM 7726 C CA . TYR A 1 978 ? 13.397 -9.137 40.556 1.00 37.00 978 TYR A CA 1
ATOM 7727 C C . TYR A 1 978 ? 12.474 -9.045 39.343 1.00 37.00 978 TYR A C 1
ATOM 7729 O O . TYR A 1 978 ? 12.833 -8.472 38.325 1.00 37.00 978 TYR A O 1
ATOM 7737 N N . GLY A 1 979 ? 11.302 -9.678 39.439 1.00 40.03 979 GLY A N 1
ATOM 7738 C CA . GLY A 1 979 ? 10.324 -9.747 38.355 1.00 40.03 979 GLY A CA 1
ATOM 7739 C C . GLY A 1 979 ? 9.787 -8.373 37.952 1.00 40.03 979 GLY A C 1
ATOM 7740 O O . GLY A 1 979 ? 8.798 -7.904 38.507 1.00 40.03 979 GLY A O 1
ATOM 7741 N N . THR A 1 980 ? 10.423 -7.760 36.962 1.00 28.09 980 THR A N 1
ATOM 7742 C CA . THR A 1 980 ? 9.900 -6.649 36.163 1.00 28.09 980 THR A CA 1
ATOM 7743 C C . THR A 1 980 ? 9.967 -7.085 34.706 1.00 28.09 980 THR A C 1
ATOM 7745 O O . THR A 1 980 ? 11.055 -7.195 34.142 1.00 28.09 980 THR A O 1
ATOM 7748 N N . VAL A 1 981 ? 8.814 -7.420 34.128 1.00 29.69 981 VAL A N 1
ATOM 7749 C CA . VAL A 1 981 ? 8.690 -7.809 32.720 1.00 29.69 981 VAL A CA 1
ATOM 7750 C C . VAL A 1 981 ? 8.261 -6.573 31.939 1.00 29.69 981 VAL A C 1
ATOM 7752 O O . VAL A 1 981 ? 7.074 -6.281 31.857 1.00 29.69 981 VAL A O 1
ATOM 7755 N N . ASP A 1 982 ? 9.239 -5.859 31.384 1.00 28.02 982 ASP A N 1
ATOM 7756 C CA . ASP A 1 982 ? 9.015 -4.911 30.295 1.00 28.02 982 ASP A CA 1
ATOM 7757 C C . ASP A 1 982 ? 9.146 -5.665 28.966 1.00 28.02 982 ASP A C 1
ATOM 7759 O O . ASP A 1 982 ? 10.198 -6.220 28.633 1.00 28.02 982 ASP A O 1
ATOM 7763 N N . ASN A 1 983 ? 8.056 -5.681 28.199 1.00 27.73 983 ASN A N 1
ATOM 7764 C CA . ASN A 1 983 ? 8.003 -6.197 26.837 1.00 27.73 983 ASN A CA 1
ATOM 7765 C C . ASN A 1 983 ? 8.728 -5.240 25.880 1.00 27.73 983 ASN A C 1
ATOM 7767 O O . ASN A 1 983 ? 8.130 -4.323 25.323 1.00 27.73 983 ASN A O 1
ATOM 7771 N N . TYR A 1 984 ? 10.006 -5.505 25.616 1.00 27.81 984 TYR A N 1
ATOM 7772 C CA . TYR A 1 984 ? 10.666 -5.041 24.399 1.00 27.81 984 TYR A CA 1
ATOM 7773 C C . TYR A 1 984 ? 10.866 -6.210 23.437 1.00 27.81 984 TYR A C 1
ATOM 7775 O O . TYR A 1 984 ? 11.779 -7.021 23.572 1.00 27.81 984 TYR A O 1
ATOM 7783 N N . SER A 1 985 ? 10.041 -6.230 22.391 1.00 25.56 985 SER A N 1
ATOM 7784 C CA . SER A 1 985 ? 10.429 -6.809 21.110 1.00 25.56 985 SER A CA 1
ATOM 7785 C C . SER A 1 985 ? 11.442 -5.869 20.452 1.00 25.56 985 SER A C 1
ATOM 7787 O O . SER A 1 985 ? 11.078 -4.957 19.708 1.00 25.56 985 SER A O 1
ATOM 7789 N N . SER A 1 986 ? 12.726 -6.118 20.689 1.00 27.84 986 SER A N 1
ATOM 7790 C CA . SER A 1 986 ? 13.772 -5.799 19.723 1.00 27.84 986 SER A CA 1
ATOM 7791 C C . SER A 1 986 ? 14.265 -7.102 19.107 1.00 27.84 986 SER A C 1
ATOM 7793 O O . SER A 1 986 ? 15.104 -7.799 19.674 1.00 27.84 986 SER A O 1
ATOM 7795 N N . SER A 1 987 ? 13.750 -7.413 17.919 1.00 24.41 987 SER A N 1
ATOM 7796 C CA . SER A 1 987 ? 14.458 -8.253 16.959 1.00 24.41 987 SER A CA 1
ATOM 7797 C C . SER A 1 987 ? 15.761 -7.544 16.604 1.00 24.41 987 SER A C 1
ATOM 7799 O O . SER A 1 987 ? 15.720 -6.611 15.814 1.00 24.41 987 SER A O 1
ATOM 7801 N N . TRP A 1 988 ? 16.857 -7.932 17.258 1.00 25.23 988 TRP A N 1
ATOM 7802 C CA . TRP A 1 988 ? 18.196 -8.146 16.690 1.00 25.23 988 TRP A CA 1
ATOM 7803 C C . TRP A 1 988 ? 19.042 -8.871 17.748 1.00 25.23 988 TRP A C 1
ATOM 7805 O O . TRP A 1 988 ? 19.784 -8.256 18.511 1.00 25.23 988 TRP A O 1
ATOM 7815 N N . VAL A 1 989 ? 18.934 -10.199 17.777 1.00 27.05 989 VAL A N 1
ATOM 7816 C CA . VAL A 1 989 ? 20.048 -11.076 18.160 1.00 27.05 989 VAL A CA 1
ATOM 7817 C C . VAL A 1 989 ? 20.305 -11.967 16.952 1.00 27.05 989 VAL A C 1
ATOM 7819 O O . VAL A 1 989 ? 19.958 -13.139 16.934 1.00 27.05 989 VAL A O 1
ATOM 7822 N N . GLU A 1 990 ? 20.885 -11.378 15.907 1.00 26.33 990 GLU A N 1
ATOM 7823 C CA . GLU A 1 990 ? 21.792 -12.142 15.062 1.00 26.33 990 GLU A CA 1
ATOM 7824 C C . GLU A 1 990 ? 23.189 -11.981 15.652 1.00 26.33 990 GLU A C 1
ATOM 7826 O O . GLU A 1 990 ? 23.750 -10.891 15.796 1.00 26.33 990 GLU A O 1
ATOM 7831 N N . THR A 1 991 ? 23.719 -13.120 16.061 1.00 32.62 991 THR A N 1
ATOM 7832 C CA . THR A 1 991 ? 25.115 -13.361 16.375 1.00 32.62 991 THR A CA 1
ATOM 7833 C C . THR A 1 991 ? 25.980 -13.003 15.171 1.00 32.62 991 THR A C 1
ATOM 7835 O O . THR A 1 991 ? 26.128 -13.821 14.273 1.00 32.62 991 THR A O 1
ATOM 7838 N N . ASN A 1 992 ? 26.518 -11.782 15.141 1.00 27.67 992 ASN A N 1
ATOM 7839 C CA . ASN A 1 992 ? 27.879 -11.407 14.722 1.00 27.67 992 ASN A CA 1
ATOM 7840 C C . ASN A 1 992 ? 27.938 -9.885 14.475 1.00 27.67 992 ASN A C 1
ATOM 7842 O O . ASN A 1 992 ? 27.318 -9.351 13.567 1.00 27.67 992 ASN A O 1
ATOM 7846 N N . ALA A 1 993 ? 28.681 -9.209 15.356 1.00 32.94 993 ALA A N 1
ATOM 7847 C CA . ALA A 1 993 ? 28.939 -7.764 15.471 1.00 32.94 993 ALA A CA 1
ATOM 7848 C C . ALA A 1 993 ? 29.323 -7.070 14.129 1.00 32.94 993 ALA A C 1
ATOM 7850 O O . ALA A 1 993 ? 29.766 -7.799 13.243 1.00 32.94 993 ALA A O 1
ATOM 7851 N N . PRO A 1 994 ? 29.342 -5.711 13.969 1.00 30.77 994 PRO A N 1
ATOM 7852 C CA . PRO A 1 994 ? 29.696 -4.723 15.006 1.00 30.77 994 PRO A CA 1
ATOM 7853 C C . PRO A 1 994 ? 29.170 -3.256 14.838 1.00 30.77 994 PRO A C 1
ATOM 7855 O O . PRO A 1 994 ? 28.490 -2.900 13.890 1.00 30.77 994 PRO A O 1
ATOM 7858 N N . PHE A 1 995 ? 29.573 -2.380 15.769 1.00 24.72 995 PHE A N 1
ATOM 7859 C CA . PHE A 1 995 ? 29.653 -0.909 15.655 1.00 24.72 995 PHE A CA 1
ATOM 7860 C C . PHE A 1 995 ? 28.399 -0.080 15.278 1.00 24.72 995 PHE A C 1
ATOM 7862 O O . PHE A 1 995 ? 28.089 0.152 14.117 1.00 24.72 995 PHE A O 1
ATOM 7869 N N . GLY A 1 996 ? 27.884 0.633 16.291 1.00 27.14 996 GLY A N 1
ATOM 7870 C CA . GLY A 1 996 ? 27.785 2.096 16.194 1.00 27.14 996 GLY A CA 1
ATOM 7871 C C . GLY A 1 996 ? 26.386 2.715 16.134 1.00 27.14 996 GLY A C 1
ATOM 7872 O O . GLY A 1 996 ? 25.898 3.036 15.059 1.00 27.14 996 GLY A O 1
ATOM 7873 N N . LYS A 1 997 ? 25.832 3.074 17.299 1.00 27.22 997 LYS A N 1
ATOM 7874 C CA . LYS A 1 997 ? 25.817 4.461 17.827 1.00 27.22 997 LYS A CA 1
ATOM 7875 C C . LYS A 1 997 ? 24.712 4.629 18.879 1.00 27.22 997 LYS A C 1
ATOM 7877 O O . LYS A 1 997 ? 23.533 4.721 18.556 1.00 27.22 997 LYS A O 1
ATOM 7882 N N . VAL A 1 998 ? 25.124 4.794 20.136 1.00 27.31 998 VAL A N 1
ATOM 7883 C CA . VAL A 1 998 ? 24.385 5.582 21.129 1.00 27.31 998 VAL A CA 1
ATOM 7884 C C . VAL A 1 998 ? 25.346 6.624 21.694 1.00 27.31 998 VAL A C 1
ATOM 7886 O O . VAL A 1 998 ? 26.402 6.270 22.199 1.00 27.31 998 VAL A O 1
ATOM 7889 N N . ASN A 1 999 ? 24.936 7.879 21.516 1.00 26.33 999 ASN A N 1
ATOM 7890 C CA . ASN A 1 999 ? 25.210 9.122 22.238 1.00 26.33 999 ASN A CA 1
ATOM 7891 C C . ASN A 1 999 ? 26.613 9.419 22.805 1.00 26.33 999 ASN A C 1
ATOM 7893 O O . ASN A 1 999 ? 27.180 8.686 23.606 1.00 26.33 999 ASN A O 1
ATOM 7897 N N . GLU A 1 1000 ? 27.068 10.606 22.401 1.00 30.64 1000 GLU A N 1
ATOM 7898 C CA . GLU A 1 1000 ? 28.114 11.472 22.945 1.00 30.64 1000 GLU A CA 1
ATOM 7899 C C . GLU A 1 1000 ? 28.574 11.159 24.376 1.00 30.64 1000 GLU A C 1
ATOM 7901 O O . GLU A 1 1000 ? 27.973 11.578 25.363 1.00 30.64 1000 GLU A O 1
ATOM 7906 N N . TRP A 1 1001 ? 29.739 10.523 24.460 1.00 31.67 1001 TRP A N 1
ATOM 7907 C CA . TRP A 1 1001 ? 30.689 10.733 25.544 1.00 31.67 1001 TRP A CA 1
ATOM 7908 C C . TRP A 1 1001 ? 31.887 11.477 24.950 1.00 31.67 1001 TRP A C 1
ATOM 7910 O O . TRP A 1 1001 ? 32.442 11.050 23.935 1.00 31.67 1001 TRP A O 1
ATOM 7920 N N . ARG A 1 1002 ? 32.269 12.618 25.539 1.00 30.95 1002 ARG A N 1
ATOM 7921 C CA . ARG A 1 1002 ? 33.528 13.301 25.203 1.00 30.95 1002 ARG A CA 1
ATOM 7922 C C . ARG A 1 1002 ? 34.687 12.409 25.643 1.00 30.95 1002 ARG A C 1
ATOM 7924 O O . ARG A 1 1002 ? 35.052 12.390 26.812 1.00 30.95 1002 ARG A O 1
ATOM 7931 N N . ASP A 1 1003 ? 35.234 11.669 24.692 1.00 38.31 1003 ASP A N 1
ATOM 7932 C CA . ASP A 1 1003 ? 36.440 10.867 24.844 1.00 38.31 1003 ASP A CA 1
ATOM 7933 C C . ASP A 1 1003 ? 37.658 11.704 24.404 1.00 38.31 1003 ASP A C 1
ATOM 7935 O O . ASP A 1 1003 ? 37.741 12.138 23.250 1.00 38.31 1003 ASP A O 1
ATOM 7939 N N . GLU A 1 1004 ? 38.611 11.951 25.311 1.00 37.56 1004 GLU A N 1
ATOM 7940 C CA . GLU A 1 1004 ? 39.868 12.672 25.020 1.00 37.56 1004 GLU A CA 1
ATOM 7941 C C . GLU A 1 1004 ? 40.798 11.916 24.040 1.00 37.56 1004 GLU A C 1
ATOM 7943 O O . GLU A 1 1004 ? 41.885 12.395 23.705 1.00 37.56 1004 GLU A O 1
ATOM 7948 N N . THR A 1 1005 ? 40.393 10.741 23.546 1.00 45.41 1005 THR A N 1
ATOM 7949 C CA . THR A 1 1005 ? 41.120 9.975 22.521 1.00 45.41 1005 THR A CA 1
ATOM 7950 C C . THR A 1 1005 ? 40.749 10.333 21.075 1.00 45.41 1005 THR A C 1
ATOM 7952 O O . THR A 1 1005 ? 41.455 9.922 20.147 1.00 45.41 1005 THR A O 1
ATOM 7955 N N . LEU A 1 1006 ? 39.719 11.159 20.847 1.00 37.78 1006 LEU A N 1
ATOM 7956 C CA . LEU A 1 1006 ? 39.449 11.759 19.534 1.00 37.78 1006 LEU A CA 1
ATOM 7957 C C . LEU A 1 1006 ? 40.613 12.677 19.127 1.00 37.78 1006 LEU A C 1
ATOM 7959 O O . LEU A 1 1006 ? 40.987 13.590 19.858 1.00 37.78 1006 LEU A O 1
ATOM 7963 N N . TRP A 1 1007 ? 41.185 12.461 17.937 1.00 40.75 1007 TRP A N 1
ATOM 7964 C CA . TRP A 1 1007 ? 42.412 13.138 17.476 1.00 40.75 1007 TRP A CA 1
ATOM 7965 C C . TRP A 1 1007 ? 42.321 14.675 17.482 1.00 40.75 1007 TRP A C 1
ATOM 7967 O O . TRP A 1 1007 ? 43.336 15.354 17.632 1.00 40.75 1007 TRP A O 1
ATOM 7977 N N . SER A 1 1008 ? 41.106 15.216 17.352 1.00 41.88 1008 SER A N 1
ATOM 7978 C CA . SER A 1 1008 ? 40.795 16.648 17.421 1.00 41.88 1008 SER A CA 1
ATOM 7979 C C . SER A 1 1008 ? 40.627 17.193 18.847 1.00 41.88 1008 SER A C 1
ATOM 7981 O O . SER A 1 1008 ? 40.784 18.393 19.043 1.00 41.88 1008 SER A O 1
ATOM 7983 N N . ALA A 1 1009 ? 40.349 16.336 19.834 1.00 43.16 1009 ALA A N 1
ATOM 7984 C CA . ALA A 1 1009 ? 40.185 16.677 21.253 1.00 43.16 1009 ALA A CA 1
ATOM 7985 C C . ALA A 1 1009 ? 41.402 16.274 22.118 1.00 43.16 1009 ALA A C 1
ATOM 7987 O O . ALA A 1 1009 ? 41.414 16.488 23.328 1.00 43.16 1009 ALA A O 1
ATOM 7988 N N . ARG A 1 1010 ? 42.443 15.701 21.496 1.00 47.50 1010 ARG A N 1
ATOM 7989 C CA . ARG A 1 1010 ? 43.659 15.205 22.152 1.00 47.50 1010 ARG A CA 1
ATOM 7990 C C . ARG A 1 1010 ? 44.524 16.339 22.700 1.00 47.50 1010 ARG A C 1
ATOM 7992 O O . ARG A 1 1010 ? 45.036 17.177 21.955 1.00 47.50 1010 ARG A O 1
ATOM 7999 N N . ASN A 1 1011 ? 44.810 16.287 23.998 1.00 53.97 1011 ASN A N 1
ATOM 8000 C CA . ASN A 1 1011 ? 45.761 17.189 24.637 1.00 53.97 1011 ASN A CA 1
ATOM 8001 C C . ASN A 1 1011 ? 47.219 16.799 24.303 1.00 53.97 1011 ASN A C 1
ATOM 8003 O O . ASN A 1 1011 ? 47.841 15.982 24.987 1.00 53.97 1011 ASN A O 1
ATOM 8007 N N . LYS A 1 1012 ? 47.779 17.409 23.248 1.00 55.03 1012 LYS A N 1
ATOM 8008 C CA . LYS A 1 1012 ? 49.145 17.153 22.732 1.00 55.03 1012 LYS A CA 1
ATOM 8009 C C . LYS A 1 1012 ? 50.265 17.351 23.764 1.00 55.03 1012 LYS A C 1
ATOM 8011 O O . LYS A 1 1012 ? 51.351 16.803 23.594 1.00 55.03 1012 LYS A O 1
ATOM 8016 N N . SER A 1 1013 ? 50.014 18.088 24.848 1.00 56.03 1013 SER A N 1
ATOM 8017 C CA . SER A 1 1013 ? 51.004 18.316 25.912 1.00 56.03 1013 SER A CA 1
ATOM 8018 C C . SER A 1 1013 ? 51.408 17.036 26.659 1.00 56.03 1013 SER A C 1
ATOM 8020 O O . SER A 1 1013 ? 52.519 16.957 27.181 1.00 56.03 1013 SER A O 1
ATOM 8022 N N . LYS A 1 1014 ? 50.554 16.001 26.665 1.00 54.00 1014 LYS A N 1
ATOM 8023 C CA . LYS A 1 1014 ? 50.803 14.730 27.368 1.00 54.00 1014 LYS A CA 1
ATOM 8024 C C . LYS A 1 1014 ? 51.448 13.644 26.499 1.00 54.00 1014 LYS A C 1
ATOM 8026 O O . LYS A 1 1014 ? 51.773 12.577 27.008 1.00 54.00 1014 LYS A O 1
ATOM 8031 N N . ASP A 1 1015 ? 51.704 13.890 25.215 1.00 59.78 1015 ASP A N 1
ATOM 8032 C CA . ASP A 1 1015 ? 52.229 12.861 24.300 1.00 59.78 1015 ASP A CA 1
ATOM 8033 C C . ASP A 1 1015 ? 53.663 12.425 24.618 1.00 59.78 1015 ASP A C 1
ATOM 8035 O O . ASP A 1 1015 ? 54.024 11.264 24.415 1.00 59.78 1015 ASP A O 1
ATOM 8039 N N . LYS A 1 1016 ? 54.470 13.335 25.175 1.00 59.12 1016 LYS A N 1
ATOM 8040 C CA . LYS A 1 1016 ? 55.844 13.041 25.608 1.00 59.12 1016 LYS A CA 1
ATOM 8041 C C . LYS A 1 1016 ? 55.877 11.984 26.720 1.00 59.12 1016 LYS A C 1
ATOM 8043 O O . LYS A 1 1016 ? 56.777 11.159 26.742 1.00 59.12 1016 LYS A O 1
ATOM 8048 N N . TYR A 1 1017 ? 54.852 11.952 27.576 1.00 61.72 1017 TYR A N 1
ATOM 8049 C CA . TYR A 1 1017 ? 54.729 11.013 28.696 1.00 61.72 1017 TYR A CA 1
ATOM 8050 C C . TYR A 1 1017 ? 54.480 9.556 28.259 1.00 61.72 1017 TYR A C 1
ATOM 8052 O O . TYR A 1 1017 ? 54.812 8.622 28.985 1.00 61.72 1017 TYR A O 1
ATOM 8060 N N . TYR A 1 1018 ? 53.900 9.339 27.073 1.00 56.91 1018 TYR A N 1
ATOM 8061 C CA . TYR A 1 1018 ? 53.518 8.006 26.584 1.00 56.91 1018 TYR A CA 1
ATOM 8062 C C . TYR A 1 1018 ? 54.476 7.415 25.545 1.00 56.91 1018 TYR A C 1
ATOM 8064 O O . TYR A 1 1018 ? 54.221 6.312 25.053 1.00 56.91 1018 TYR A O 1
ATOM 8072 N N . LYS A 1 1019 ? 55.539 8.146 25.188 1.00 59.12 1019 LYS A N 1
ATOM 8073 C CA . LYS A 1 1019 ? 56.530 7.717 24.194 1.00 59.12 1019 LYS A CA 1
ATOM 8074 C C . LYS A 1 1019 ? 57.440 6.611 24.737 1.00 59.12 1019 LYS A C 1
ATOM 8076 O O . LYS A 1 1019 ? 57.734 5.669 24.011 1.00 59.12 1019 LYS A O 1
ATOM 8081 N N . ASP A 1 1020 ? 57.757 6.681 26.029 1.00 58.03 1020 ASP A N 1
ATOM 8082 C CA . ASP A 1 1020 ? 58.718 5.788 26.689 1.00 58.03 1020 ASP A CA 1
ATOM 8083 C C . ASP A 1 1020 ? 58.042 4.673 27.514 1.00 58.03 1020 ASP A C 1
ATOM 8085 O O . ASP A 1 1020 ? 58.704 3.919 28.226 1.00 58.03 1020 ASP A O 1
ATOM 8089 N N . LYS A 1 1021 ? 56.706 4.543 27.431 1.00 59.59 1021 LYS A N 1
ATOM 8090 C CA . LYS A 1 1021 ? 55.951 3.496 28.135 1.00 59.59 1021 LYS A CA 1
ATOM 8091 C C . LYS A 1 1021 ? 55.722 2.255 27.257 1.00 59.59 1021 LYS A C 1
ATOM 8093 O O . LYS A 1 1021 ? 55.383 2.400 26.081 1.00 59.59 1021 LYS A O 1
ATOM 8098 N N . PRO A 1 1022 ? 55.825 1.040 27.827 1.00 57.88 1022 PRO A N 1
ATOM 8099 C CA . PRO A 1 1022 ? 55.587 -0.207 27.104 1.00 57.88 1022 PRO A CA 1
ATOM 8100 C C . PRO A 1 1022 ? 54.140 -0.303 26.606 1.00 57.88 1022 PRO A C 1
ATOM 8102 O O . PRO A 1 1022 ? 53.190 0.035 27.322 1.00 57.88 1022 PRO A O 1
ATOM 8105 N N . TYR A 1 1023 ? 53.971 -0.768 25.367 1.00 54.00 1023 TYR A N 1
ATOM 8106 C CA . TYR A 1 1023 ? 52.660 -0.899 24.731 1.00 54.00 1023 TYR A CA 1
ATOM 8107 C C . TYR A 1 1023 ? 51.823 -1.949 25.483 1.00 54.00 1023 TYR A C 1
ATOM 8109 O O . TYR A 1 1023 ? 52.253 -3.086 25.655 1.00 54.00 1023 TYR A O 1
ATOM 8117 N N . TYR A 1 1024 ? 50.658 -1.545 26.001 1.00 51.69 1024 TYR A N 1
ATOM 8118 C CA . TYR A 1 1024 ? 49.766 -2.382 26.823 1.00 51.69 1024 TYR A CA 1
ATOM 8119 C C . TYR A 1 1024 ? 50.426 -3.077 28.035 1.00 51.69 1024 TYR A C 1
ATOM 8121 O O . TYR A 1 1024 ? 50.003 -4.154 28.440 1.00 51.69 1024 TYR A O 1
ATOM 8129 N N . GLY A 1 1025 ? 51.453 -2.470 28.646 1.00 54.56 1025 GLY A N 1
ATOM 8130 C CA . GLY A 1 1025 ? 52.045 -2.985 29.892 1.00 54.56 1025 GLY A CA 1
ATOM 8131 C C . GLY A 1 1025 ? 52.864 -4.274 29.744 1.00 54.56 1025 GLY A C 1
ATOM 8132 O O . GLY A 1 1025 ? 53.303 -4.832 30.750 1.00 54.56 1025 GLY A O 1
ATOM 8133 N N . ILE A 1 1026 ? 53.118 -4.730 28.514 1.00 57.50 1026 ILE A N 1
ATOM 8134 C CA . ILE A 1 1026 ? 53.959 -5.897 28.233 1.00 57.50 1026 ILE A CA 1
ATOM 8135 C C . ILE A 1 1026 ? 55.426 -5.443 28.227 1.00 57.50 1026 ILE A C 1
ATOM 8137 O O . ILE A 1 1026 ? 55.848 -4.664 27.369 1.00 57.50 1026 ILE A O 1
ATOM 8141 N N . LYS A 1 1027 ? 56.216 -5.898 29.208 1.00 52.41 1027 LYS A N 1
ATOM 8142 C CA . LYS A 1 1027 ? 57.650 -5.573 29.298 1.00 52.41 1027 LYS A CA 1
ATOM 8143 C C . LYS A 1 1027 ? 58.393 -6.159 28.087 1.00 52.41 1027 LYS A C 1
ATOM 8145 O O . LYS A 1 1027 ? 58.322 -7.359 27.856 1.00 52.41 1027 LYS A O 1
ATOM 8150 N N . GLY A 1 1028 ? 59.104 -5.311 27.338 1.00 61.84 1028 GLY A N 1
ATOM 8151 C CA . GLY A 1 1028 ? 59.965 -5.711 26.212 1.00 61.84 1028 GLY A CA 1
ATOM 8152 C C . GLY A 1 1028 ? 59.471 -5.317 24.814 1.00 61.84 1028 GLY A C 1
ATOM 8153 O O . GLY A 1 1028 ? 60.252 -5.391 23.871 1.00 61.84 1028 GLY A O 1
ATOM 8154 N N . VAL A 1 1029 ? 58.227 -4.843 24.657 1.00 58.19 1029 VAL A N 1
ATOM 8155 C CA . VAL A 1 1029 ? 57.683 -4.445 23.342 1.00 58.19 1029 VAL A CA 1
ATOM 8156 C C . VAL A 1 1029 ? 57.623 -2.922 23.218 1.00 58.19 1029 VAL A C 1
ATOM 8158 O O . VAL A 1 1029 ? 56.833 -2.253 23.893 1.00 58.19 1029 VAL A O 1
ATOM 8161 N N . GLN A 1 1030 ? 58.464 -2.363 22.342 1.00 60.50 1030 GLN A N 1
ATOM 8162 C CA . GLN A 1 1030 ? 58.442 -0.935 22.020 1.00 60.50 1030 GLN A CA 1
ATOM 8163 C C . GLN A 1 1030 ? 57.204 -0.578 21.188 1.00 60.50 1030 GLN A C 1
ATOM 8165 O O . GLN A 1 1030 ? 56.756 -1.333 20.326 1.00 60.50 1030 GLN A O 1
ATOM 8170 N N . ARG A 1 1031 ? 56.636 0.600 21.453 1.00 62.97 1031 ARG A N 1
ATOM 8171 C CA . ARG A 1 1031 ? 55.420 1.084 20.798 1.00 62.97 1031 ARG A CA 1
ATOM 8172 C C . ARG A 1 1031 ? 55.707 1.461 19.341 1.00 62.97 1031 ARG A C 1
ATOM 8174 O O . ARG A 1 1031 ? 56.296 2.504 19.069 1.00 62.97 1031 ARG A O 1
ATOM 8181 N N . ILE A 1 1032 ? 55.265 0.620 18.408 1.00 67.94 1032 ILE A N 1
ATOM 8182 C CA . ILE A 1 1032 ? 55.391 0.858 16.963 1.00 67.94 1032 ILE A CA 1
ATOM 8183 C C . ILE A 1 1032 ? 54.447 1.998 16.550 1.00 67.94 1032 ILE A C 1
ATOM 8185 O O . ILE A 1 1032 ? 53.329 2.118 17.052 1.00 67.94 1032 ILE A O 1
ATOM 8189 N N . SER A 1 1033 ? 54.898 2.861 15.636 1.00 69.31 1033 SER A N 1
ATOM 8190 C CA . SER A 1 1033 ? 54.085 3.970 15.126 1.00 69.31 1033 SER A CA 1
ATOM 8191 C C . SER A 1 1033 ? 52.816 3.458 14.439 1.00 69.31 1033 SER A C 1
ATOM 8193 O O . SER A 1 1033 ? 52.874 2.574 13.584 1.00 69.31 1033 SER A O 1
ATOM 8195 N N . ASN A 1 1034 ? 51.675 4.080 14.752 1.00 62.69 1034 ASN A N 1
ATOM 8196 C CA . ASN A 1 1034 ? 50.361 3.731 14.199 1.00 62.69 1034 ASN A CA 1
ATOM 8197 C C . ASN A 1 1034 ? 50.320 3.733 12.658 1.00 62.69 1034 ASN A C 1
ATOM 8199 O O . ASN A 1 1034 ? 49.458 3.079 12.080 1.00 62.69 1034 ASN A O 1
ATOM 8203 N N . LYS A 1 1035 ? 51.255 4.425 11.986 1.00 69.69 1035 LYS A N 1
ATOM 8204 C CA . LYS A 1 1035 ? 51.383 4.401 10.519 1.00 69.69 1035 LYS A CA 1
ATOM 8205 C C . LYS A 1 1035 ? 51.725 3.006 9.982 1.00 69.69 1035 LYS A C 1
ATOM 8207 O O . LYS A 1 1035 ? 51.161 2.594 8.976 1.00 69.69 1035 LYS A O 1
ATOM 8212 N N . TYR A 1 1036 ? 52.592 2.267 10.673 1.00 76.62 1036 TYR A N 1
ATOM 8213 C CA . TYR A 1 1036 ? 52.959 0.905 10.278 1.00 76.62 1036 TYR A CA 1
ATOM 8214 C C . TYR A 1 1036 ? 51.844 -0.098 10.584 1.00 76.62 1036 TYR A C 1
ATOM 8216 O O . TYR A 1 1036 ? 51.609 -1.008 9.797 1.00 76.62 1036 TYR A O 1
ATOM 8224 N N . ILE A 1 1037 ? 51.102 0.113 11.676 1.00 76.25 1037 ILE A N 1
ATOM 8225 C CA . ILE A 1 1037 ? 49.921 -0.698 12.009 1.00 76.25 1037 ILE A CA 1
ATOM 8226 C C . ILE A 1 1037 ? 48.834 -0.502 10.943 1.00 76.25 1037 ILE A C 1
ATOM 8228 O O . ILE A 1 1037 ? 48.294 -1.475 10.429 1.00 76.25 1037 ILE A O 1
ATOM 8232 N N . ALA A 1 1038 ? 48.570 0.748 10.549 1.00 72.88 1038 ALA A N 1
ATOM 8233 C CA . ALA A 1 1038 ? 47.616 1.058 9.488 1.00 72.88 1038 ALA A CA 1
ATOM 8234 C C . ALA A 1 1038 ? 48.028 0.440 8.141 1.00 72.88 1038 ALA A C 1
ATOM 8236 O O . ALA A 1 1038 ? 47.191 -0.159 7.472 1.00 72.88 1038 ALA A O 1
ATOM 8237 N N . ALA A 1 1039 ? 49.313 0.517 7.774 1.00 81.00 1039 ALA A N 1
ATOM 8238 C CA . ALA A 1 1039 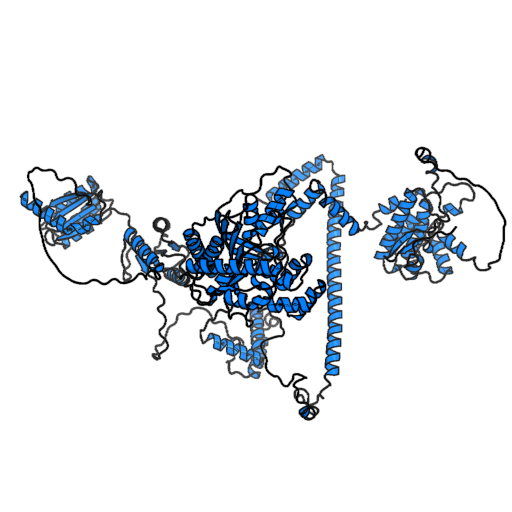? 49.831 -0.130 6.568 1.00 81.00 1039 ALA A CA 1
ATOM 8239 C C . ALA A 1 1039 ? 49.656 -1.661 6.608 1.00 81.00 1039 ALA A C 1
ATOM 8241 O O . ALA A 1 1039 ? 49.231 -2.256 5.619 1.00 81.00 1039 ALA A O 1
ATOM 8242 N N . GLY A 1 1040 ? 49.897 -2.292 7.762 1.00 87.81 1040 GLY A N 1
ATOM 8243 C CA . GLY A 1 1040 ? 49.653 -3.723 7.965 1.00 87.81 1040 GLY A CA 1
ATOM 8244 C C . GLY A 1 1040 ? 48.176 -4.109 7.829 1.00 87.81 1040 GLY A C 1
ATOM 8245 O O . GLY A 1 1040 ? 47.859 -5.107 7.186 1.00 87.81 1040 GLY A O 1
ATOM 8246 N N . CYS A 1 1041 ? 47.256 -3.296 8.359 1.00 83.12 1041 CYS A N 1
ATOM 8247 C CA . CYS A 1 1041 ? 45.816 -3.517 8.194 1.00 83.12 1041 CYS A CA 1
ATOM 8248 C C . CYS A 1 1041 ? 45.366 -3.379 6.733 1.00 83.12 1041 CYS A C 1
ATOM 8250 O O . CYS A 1 1041 ? 44.547 -4.172 6.275 1.00 83.12 1041 CYS A O 1
ATOM 8252 N N . VAL A 1 1042 ? 45.908 -2.408 5.991 1.00 85.50 1042 VAL A N 1
ATOM 8253 C CA . VAL A 1 1042 ? 45.624 -2.246 4.554 1.00 85.50 1042 VAL A CA 1
ATOM 8254 C C . VAL A 1 1042 ? 46.122 -3.456 3.765 1.00 85.50 1042 VAL A C 1
ATOM 8256 O O . VAL A 1 1042 ? 45.377 -3.995 2.950 1.00 85.50 1042 VAL A O 1
ATOM 8259 N N . LEU A 1 1043 ? 47.331 -3.940 4.054 1.00 89.56 1043 LEU A N 1
ATOM 8260 C CA . LEU A 1 1043 ? 47.870 -5.149 3.429 1.00 89.56 1043 LEU A CA 1
ATOM 8261 C C . LEU A 1 1043 ? 46.997 -6.379 3.730 1.00 89.56 1043 LEU A C 1
ATOM 8263 O O . LEU A 1 1043 ? 46.676 -7.143 2.824 1.00 89.56 1043 LEU A O 1
ATOM 8267 N N . PHE A 1 1044 ? 46.553 -6.541 4.979 1.00 88.25 1044 PHE A N 1
ATOM 8268 C CA . PHE A 1 1044 ? 45.669 -7.638 5.378 1.00 88.25 1044 PHE A CA 1
ATOM 8269 C C . PHE A 1 1044 ? 44.307 -7.580 4.669 1.00 88.25 1044 PHE A C 1
ATOM 8271 O O . PHE A 1 1044 ? 43.802 -8.608 4.221 1.00 88.25 1044 PHE A O 1
ATOM 8278 N N . MET A 1 1045 ? 43.735 -6.383 4.497 1.00 87.31 1045 MET A N 1
ATOM 8279 C CA . MET A 1 1045 ? 42.496 -6.200 3.731 1.00 87.31 1045 MET A CA 1
ATOM 8280 C C . MET A 1 1045 ? 42.670 -6.550 2.249 1.00 87.31 1045 MET A C 1
ATOM 8282 O O . MET A 1 1045 ? 41.784 -7.179 1.676 1.00 87.31 1045 MET A O 1
ATOM 8286 N N . LEU A 1 1046 ? 43.806 -6.206 1.634 1.00 87.38 1046 LEU A N 1
ATOM 8287 C CA . LEU A 1 1046 ? 44.095 -6.560 0.238 1.00 87.38 1046 LEU A CA 1
ATOM 8288 C C . LEU A 1 1046 ? 44.253 -8.074 0.048 1.00 87.38 1046 LEU A C 1
ATOM 8290 O O . LEU A 1 1046 ? 43.702 -8.634 -0.900 1.00 87.38 1046 LEU A O 1
ATOM 8294 N N . VAL A 1 1047 ? 44.936 -8.751 0.975 1.00 91.81 1047 VAL A N 1
ATOM 8295 C CA . VAL A 1 1047 ? 45.053 -10.220 0.971 1.00 91.81 1047 VAL A CA 1
ATOM 8296 C C . VAL A 1 1047 ? 43.683 -10.876 1.171 1.00 91.81 1047 VAL A C 1
ATOM 8298 O O . VAL A 1 1047 ? 43.343 -11.815 0.453 1.00 91.81 1047 VAL A O 1
ATOM 8301 N N . GLY A 1 1048 ? 42.862 -10.349 2.084 1.00 89.00 1048 GLY A N 1
ATOM 8302 C CA . GLY A 1 1048 ? 41.486 -10.804 2.285 1.00 89.00 1048 GLY A CA 1
ATOM 8303 C C . GLY A 1 1048 ? 40.621 -10.635 1.034 1.00 89.00 1048 GLY A C 1
ATOM 8304 O O . GLY A 1 1048 ? 39.918 -11.565 0.645 1.00 89.00 1048 GLY A O 1
ATOM 8305 N N . ALA A 1 1049 ? 40.720 -9.496 0.348 1.00 85.62 1049 ALA A N 1
ATOM 8306 C CA . ALA A 1 1049 ? 39.996 -9.248 -0.898 1.00 85.62 1049 ALA A CA 1
ATOM 8307 C C . ALA A 1 1049 ? 40.420 -10.216 -2.016 1.00 85.62 1049 ALA A C 1
ATOM 8309 O O . ALA A 1 1049 ? 39.561 -10.771 -2.702 1.00 85.62 1049 ALA A O 1
ATOM 8310 N N . ALA A 1 1050 ? 41.722 -10.487 -2.158 1.00 86.50 1050 ALA A N 1
ATOM 8311 C CA . ALA A 1 1050 ? 42.228 -11.473 -3.113 1.00 86.50 1050 ALA A CA 1
ATOM 8312 C C . ALA A 1 1050 ? 41.734 -12.893 -2.785 1.00 86.50 1050 ALA A C 1
ATOM 8314 O O . ALA A 1 1050 ? 41.294 -13.626 -3.674 1.00 86.50 1050 ALA A O 1
ATOM 8315 N N . PHE A 1 1051 ? 41.722 -13.274 -1.505 1.00 89.31 1051 PHE A N 1
ATOM 8316 C CA . PHE A 1 1051 ? 41.186 -14.564 -1.073 1.00 89.31 1051 PHE A CA 1
ATOM 8317 C C . PHE A 1 1051 ? 39.683 -14.681 -1.368 1.00 89.31 1051 PHE A C 1
ATOM 8319 O O . PHE A 1 1051 ? 39.254 -15.652 -1.987 1.00 89.31 1051 PHE A O 1
ATOM 8326 N N . HIS A 1 1052 ? 38.884 -13.664 -1.040 1.00 85.38 1052 HIS A N 1
ATOM 8327 C CA . HIS A 1 1052 ? 37.455 -13.645 -1.367 1.00 85.38 1052 HIS A CA 1
ATOM 8328 C C . HIS A 1 1052 ? 37.204 -13.730 -2.877 1.00 85.38 1052 HIS A C 1
ATOM 8330 O O . HIS A 1 1052 ? 36.353 -14.506 -3.311 1.00 85.38 1052 HIS A O 1
ATOM 8336 N N . PHE A 1 1053 ? 37.977 -13.004 -3.686 1.00 87.94 1053 PHE A N 1
ATOM 8337 C CA . PHE A 1 1053 ? 37.881 -13.073 -5.142 1.00 87.94 1053 PHE A CA 1
ATOM 8338 C C . PHE A 1 1053 ? 38.175 -14.484 -5.672 1.00 87.94 1053 PHE A C 1
ATOM 8340 O O . PHE A 1 1053 ? 37.433 -14.998 -6.508 1.00 87.94 1053 PHE A O 1
ATOM 8347 N N . THR A 1 1054 ? 39.208 -15.155 -5.151 1.00 86.62 1054 THR A N 1
ATOM 8348 C CA . THR A 1 1054 ? 39.539 -16.531 -5.566 1.00 86.62 1054 THR A CA 1
ATOM 8349 C C . THR A 1 1054 ? 38.478 -17.548 -5.143 1.00 86.62 1054 THR A C 1
ATOM 8351 O O . THR A 1 1054 ? 38.140 -18.429 -5.935 1.00 86.62 1054 THR A O 1
ATOM 8354 N N . VAL A 1 1055 ? 37.891 -17.409 -3.949 1.00 89.12 1055 VAL A N 1
ATOM 8355 C CA . VAL A 1 1055 ? 36.793 -18.271 -3.475 1.00 89.12 1055 VAL A CA 1
ATOM 8356 C C . VAL A 1 1055 ? 35.541 -18.086 -4.328 1.00 89.12 1055 VAL A C 1
ATOM 8358 O O . VAL A 1 1055 ? 34.960 -19.076 -4.769 1.00 89.12 1055 VAL A O 1
ATOM 8361 N N . VAL A 1 1056 ? 35.149 -16.843 -4.619 1.00 86.44 1056 VAL A N 1
ATOM 8362 C CA . VAL A 1 1056 ? 33.987 -16.545 -5.474 1.00 86.44 1056 VAL A CA 1
ATOM 8363 C C . VAL A 1 1056 ? 34.212 -17.060 -6.893 1.00 86.44 1056 VAL A C 1
ATOM 8365 O O . VAL A 1 1056 ? 33.330 -17.710 -7.450 1.00 86.44 1056 VAL A O 1
ATOM 8368 N N . LYS A 1 1057 ? 35.410 -16.860 -7.456 1.00 82.88 1057 LYS A N 1
ATOM 8369 C CA . LYS A 1 1057 ? 35.761 -17.380 -8.783 1.00 82.88 1057 LYS A CA 1
ATOM 8370 C C . LYS A 1 1057 ? 35.683 -18.908 -8.824 1.00 82.88 1057 LYS A C 1
ATOM 8372 O O . LYS A 1 1057 ? 35.055 -19.454 -9.722 1.00 82.88 1057 LYS A O 1
ATOM 8377 N N . LYS A 1 1058 ? 36.243 -19.604 -7.827 1.00 84.25 1058 LYS A N 1
ATOM 8378 C CA . LYS A 1 1058 ? 36.227 -21.077 -7.752 1.00 84.25 1058 LYS A CA 1
ATOM 8379 C C . LYS A 1 1058 ? 34.827 -21.646 -7.488 1.00 84.25 1058 LYS A C 1
ATOM 8381 O O . LYS A 1 1058 ? 34.494 -22.703 -8.014 1.00 84.25 1058 LYS A O 1
ATOM 8386 N N . SER A 1 1059 ? 34.016 -20.943 -6.698 1.00 79.38 1059 SER A N 1
ATOM 8387 C CA . SER A 1 1059 ? 32.599 -21.254 -6.472 1.00 79.38 1059 SER A CA 1
ATOM 8388 C C . SER A 1 1059 ? 31.793 -21.138 -7.768 1.00 79.38 1059 SER A C 1
ATOM 8390 O O . SER A 1 1059 ? 31.112 -22.084 -8.151 1.00 79.38 1059 SER A O 1
ATOM 8392 N N . SER A 1 1060 ? 31.956 -20.025 -8.491 1.00 76.06 1060 SER A N 1
ATOM 8393 C CA . SER A 1 1060 ? 31.304 -19.788 -9.782 1.00 76.06 1060 SER A CA 1
ATOM 8394 C C . SER A 1 1060 ? 31.705 -20.835 -10.825 1.00 76.06 1060 SER A C 1
ATOM 8396 O O . SER A 1 1060 ? 30.841 -21.413 -11.477 1.00 76.06 1060 SER A O 1
ATOM 8398 N N . SER A 1 1061 ? 32.996 -21.185 -10.909 1.00 81.62 1061 SER A N 1
ATOM 8399 C CA . SER A 1 1061 ? 33.463 -22.260 -11.795 1.00 81.62 1061 SER A CA 1
ATOM 8400 C C . SER A 1 1061 ? 32.842 -23.618 -11.459 1.00 81.62 1061 SER A C 1
ATOM 8402 O O . SER A 1 1061 ? 32.425 -24.323 -12.369 1.00 81.62 1061 SER A O 1
ATOM 8404 N N . ARG A 1 1062 ? 32.715 -23.973 -10.172 1.00 81.69 1062 ARG A N 1
ATOM 8405 C CA . ARG A 1 1062 ? 32.032 -25.211 -9.758 1.00 81.69 1062 ARG A CA 1
ATOM 8406 C C . ARG A 1 1062 ? 30.541 -25.196 -10.076 1.00 81.69 1062 ARG A C 1
ATOM 8408 O O . ARG A 1 1062 ? 30.013 -26.212 -10.506 1.00 81.69 1062 ARG A O 1
ATOM 8415 N N . ALA A 1 1063 ? 29.869 -24.067 -9.867 1.00 71.75 1063 ALA A N 1
ATOM 8416 C CA . ALA A 1 1063 ? 28.457 -23.926 -10.203 1.00 71.75 1063 ALA A CA 1
ATOM 8417 C C . ALA A 1 1063 ? 28.230 -24.087 -11.713 1.00 71.75 1063 ALA A C 1
ATOM 8419 O O . ALA A 1 1063 ? 27.321 -24.806 -12.116 1.00 71.75 1063 ALA A O 1
ATOM 8420 N N . LEU A 1 1064 ? 29.101 -23.494 -12.535 1.00 76.06 1064 LEU A N 1
ATOM 8421 C CA . LEU A 1 1064 ? 29.077 -23.647 -13.989 1.00 76.06 1064 LEU A CA 1
ATOM 8422 C C . LEU A 1 1064 ? 29.345 -25.098 -14.417 1.00 76.06 1064 LEU A C 1
ATOM 8424 O O . LEU A 1 1064 ? 28.701 -25.599 -15.329 1.00 76.06 1064 LEU A O 1
ATOM 8428 N N . GLU A 1 1065 ? 30.261 -25.793 -13.743 1.00 83.62 1065 GLU A N 1
ATOM 8429 C CA . GLU A 1 1065 ? 30.586 -27.194 -14.030 1.00 83.62 1065 GLU A CA 1
ATOM 8430 C C . GLU A 1 1065 ? 29.423 -28.140 -13.698 1.00 83.62 1065 GLU A C 1
ATOM 8432 O O . GLU A 1 1065 ? 29.097 -29.014 -14.501 1.00 83.62 1065 GLU A O 1
ATOM 8437 N N . VAL A 1 1066 ? 28.726 -27.907 -12.581 1.00 83.00 1066 VAL A N 1
ATOM 8438 C CA . VAL A 1 1066 ? 27.487 -28.625 -12.235 1.00 83.00 1066 VAL A CA 1
ATOM 8439 C C . VAL A 1 1066 ? 26.382 -28.326 -13.247 1.00 83.00 1066 VAL A C 1
ATOM 8441 O O . VAL A 1 1066 ? 25.703 -29.249 -13.693 1.00 83.00 1066 VAL A O 1
ATOM 8444 N N . LEU A 1 1067 ? 26.223 -27.064 -13.658 1.00 76.31 1067 LEU A N 1
ATOM 8445 C CA . LEU A 1 1067 ? 25.219 -26.678 -14.653 1.00 76.31 1067 LEU A CA 1
ATOM 8446 C C . LEU A 1 1067 ? 25.478 -27.370 -15.999 1.00 76.31 1067 LEU A C 1
ATOM 8448 O O . LEU A 1 1067 ? 24.566 -27.946 -16.584 1.00 76.31 1067 LEU A O 1
ATOM 8452 N N . ASN A 1 1068 ? 26.738 -27.392 -16.439 1.00 78.25 1068 ASN A N 1
ATOM 8453 C CA . ASN A 1 1068 ? 27.162 -28.077 -17.658 1.00 78.25 1068 ASN A CA 1
ATOM 8454 C C . ASN A 1 1068 ? 26.957 -29.595 -17.570 1.00 78.25 1068 ASN A C 1
ATOM 8456 O O . ASN A 1 1068 ? 26.653 -30.237 -18.574 1.00 78.25 1068 ASN A O 1
ATOM 8460 N N . GLN A 1 1069 ? 27.120 -30.189 -16.385 1.00 83.19 1069 GLN A N 1
ATOM 8461 C CA . GLN A 1 1069 ? 26.867 -31.613 -16.180 1.00 83.19 1069 GLN A CA 1
ATOM 8462 C C . GLN A 1 1069 ? 25.370 -31.939 -16.302 1.00 83.19 1069 GLN A C 1
ATOM 8464 O O . GLN A 1 1069 ? 25.014 -32.881 -17.010 1.00 83.19 1069 GLN A O 1
ATOM 8469 N N . VAL A 1 1070 ? 24.501 -31.120 -15.703 1.00 78.81 1070 VAL A N 1
ATOM 8470 C CA . VAL A 1 1070 ? 23.037 -31.254 -15.811 1.00 78.81 1070 VAL A CA 1
ATOM 8471 C C . VAL A 1 1070 ? 22.557 -31.027 -17.246 1.00 78.81 1070 VAL A C 1
ATOM 8473 O O . VAL A 1 1070 ? 21.698 -31.762 -17.738 1.00 78.81 1070 VAL A O 1
ATOM 8476 N N . ASP A 1 1071 ? 23.130 -30.052 -17.950 1.00 72.81 1071 ASP A N 1
ATOM 8477 C CA . ASP A 1 1071 ? 22.803 -29.777 -19.352 1.00 72.81 1071 ASP A CA 1
ATOM 8478 C C . ASP A 1 1071 ? 23.219 -30.941 -20.266 1.00 72.81 1071 ASP A C 1
ATOM 8480 O O . ASP A 1 1071 ? 22.468 -31.378 -21.141 1.00 72.81 1071 ASP A O 1
ATOM 8484 N N . LYS A 1 1072 ? 24.378 -31.549 -19.991 1.00 81.88 1072 LYS A N 1
ATOM 8485 C CA . LYS A 1 1072 ? 24.854 -32.746 -20.694 1.00 81.88 1072 LYS A CA 1
ATOM 8486 C C . LYS A 1 1072 ? 23.954 -33.959 -20.451 1.00 81.88 1072 LYS A C 1
ATOM 8488 O O . LYS A 1 1072 ? 23.666 -34.699 -21.392 1.00 81.88 1072 LYS A O 1
ATOM 8493 N N . GLU A 1 1073 ? 23.497 -34.169 -19.220 1.00 83.25 1073 GLU A N 1
ATOM 8494 C CA . GLU A 1 1073 ? 22.545 -35.236 -18.881 1.00 83.25 1073 GLU A CA 1
ATOM 8495 C C . GLU A 1 1073 ? 21.184 -35.015 -19.552 1.00 83.25 1073 GLU A C 1
ATOM 8497 O O . GLU A 1 1073 ? 20.639 -35.940 -20.156 1.00 83.25 1073 GLU A O 1
ATOM 8502 N N . SER A 1 1074 ? 20.687 -33.778 -19.545 1.00 68.56 1074 SER A N 1
ATOM 8503 C CA . SER A 1 1074 ? 19.425 -33.391 -20.189 1.00 68.56 1074 SER A CA 1
ATOM 8504 C C . SER A 1 1074 ? 19.486 -33.561 -21.707 1.00 68.56 1074 SER A C 1
ATOM 8506 O O . SER A 1 1074 ? 18.572 -34.114 -22.321 1.00 68.56 1074 SER A O 1
ATOM 8508 N N . THR A 1 1075 ? 20.603 -33.165 -22.317 1.00 73.44 1075 THR A N 1
ATOM 8509 C CA . THR A 1 1075 ? 20.849 -33.332 -23.754 1.00 73.44 1075 THR A CA 1
ATOM 8510 C C . THR A 1 1075 ? 20.934 -34.809 -24.130 1.00 73.44 1075 THR A C 1
ATOM 8512 O O . THR A 1 1075 ? 20.330 -35.229 -25.118 1.00 73.44 1075 THR A O 1
ATOM 8515 N N . ASN A 1 1076 ? 21.621 -35.629 -23.329 1.00 80.56 1076 ASN A N 1
ATOM 8516 C CA . ASN A 1 1076 ? 21.670 -37.076 -23.542 1.00 80.56 1076 ASN A CA 1
ATOM 8517 C C . ASN A 1 1076 ? 20.282 -37.711 -23.426 1.00 80.56 1076 ASN A C 1
ATOM 8519 O O . ASN A 1 1076 ? 19.916 -38.521 -24.276 1.00 80.56 1076 ASN A O 1
ATOM 8523 N N . TRP A 1 1077 ? 19.488 -37.314 -22.432 1.00 77.50 1077 TRP A N 1
ATOM 8524 C CA . TRP A 1 1077 ? 18.118 -37.792 -22.262 1.00 77.50 1077 TRP A CA 1
ATOM 8525 C C . TRP A 1 1077 ? 17.219 -37.400 -23.443 1.00 77.50 1077 TRP A C 1
ATOM 8527 O O . TRP A 1 1077 ? 16.465 -38.230 -23.957 1.00 77.50 1077 TRP A O 1
ATOM 8537 N N . TYR A 1 1078 ? 17.343 -36.169 -23.944 1.00 67.38 1078 TYR A N 1
ATOM 8538 C CA . TYR A 1 1078 ? 16.622 -35.704 -25.129 1.00 67.38 1078 TYR A CA 1
ATOM 8539 C C . TYR A 1 1078 ? 17.023 -36.479 -26.391 1.00 67.38 1078 TYR A C 1
ATOM 8541 O O . TYR A 1 1078 ? 16.157 -36.922 -27.147 1.00 67.38 1078 TYR A O 1
ATOM 8549 N N . LEU A 1 1079 ? 18.323 -36.694 -26.613 1.00 70.69 1079 LEU A N 1
ATOM 8550 C CA . LEU A 1 1079 ? 18.828 -37.462 -27.754 1.00 70.69 1079 LEU A CA 1
ATOM 8551 C C . LEU A 1 1079 ? 18.387 -38.927 -27.696 1.00 70.69 1079 LEU A C 1
ATOM 8553 O O . LEU A 1 1079 ? 17.992 -39.485 -28.719 1.00 70.69 1079 LEU A O 1
ATOM 8557 N N . GLU A 1 1080 ? 18.410 -39.536 -26.512 1.00 81.44 1080 GLU A N 1
ATOM 8558 C CA . GLU A 1 1080 ? 17.931 -40.898 -26.268 1.00 81.44 1080 GLU A CA 1
ATOM 8559 C C . GLU A 1 1080 ? 16.430 -41.016 -26.570 1.00 81.44 1080 GLU A C 1
ATOM 8561 O O . GLU A 1 1080 ? 15.999 -41.914 -27.296 1.00 81.44 1080 GLU A O 1
ATOM 8566 N N . THR A 1 1081 ? 15.635 -40.061 -26.082 1.00 70.06 1081 THR A N 1
ATOM 8567 C CA . THR A 1 1081 ? 14.183 -39.995 -26.304 1.00 70.06 1081 THR A CA 1
ATOM 8568 C C . THR A 1 1081 ? 13.858 -39.778 -27.778 1.00 70.06 1081 THR A C 1
ATOM 8570 O O . THR A 1 1081 ? 13.021 -40.481 -28.341 1.00 70.06 1081 THR A O 1
ATOM 8573 N N . ARG A 1 1082 ? 14.578 -38.877 -28.451 1.00 71.50 1082 ARG A N 1
ATOM 8574 C CA . ARG A 1 1082 ? 14.436 -38.620 -29.889 1.00 71.50 1082 ARG A CA 1
ATOM 8575 C C . ARG A 1 1082 ? 14.826 -39.839 -30.726 1.00 71.50 1082 ARG A C 1
ATOM 8577 O O . ARG A 1 1082 ? 14.140 -40.142 -31.696 1.00 71.50 1082 ARG A O 1
ATOM 8584 N N . ARG A 1 1083 ? 15.884 -40.566 -30.354 1.00 74.50 1083 ARG A N 1
ATOM 8585 C CA . ARG A 1 1083 ? 16.304 -41.800 -31.042 1.00 74.50 1083 ARG A CA 1
ATOM 8586 C C . ARG A 1 1083 ? 15.253 -42.902 -30.887 1.00 74.50 1083 ARG A C 1
ATOM 8588 O O . ARG A 1 1083 ? 14.902 -43.545 -31.872 1.00 74.50 1083 ARG A O 1
ATOM 8595 N N . LYS A 1 1084 ? 14.687 -43.062 -29.686 1.00 68.94 1084 LYS A N 1
ATOM 8596 C CA . LYS A 1 1084 ? 13.552 -43.968 -29.431 1.00 68.94 1084 LYS A CA 1
ATOM 8597 C C . LYS A 1 1084 ? 12.310 -43.563 -30.227 1.00 68.94 1084 LYS A C 1
ATOM 8599 O O . LYS A 1 1084 ? 11.641 -44.434 -30.779 1.00 68.94 1084 LYS A O 1
ATOM 8604 N N . ALA A 1 1085 ? 12.048 -42.262 -30.344 1.00 61.47 1085 ALA A N 1
ATOM 8605 C CA . ALA A 1 1085 ? 10.932 -41.733 -31.117 1.00 61.47 1085 ALA A CA 1
ATOM 8606 C C . ALA A 1 1085 ? 11.110 -41.910 -32.638 1.00 61.47 1085 ALA A C 1
ATOM 8608 O O . ALA A 1 1085 ? 10.140 -42.132 -33.350 1.00 61.47 1085 ALA A O 1
ATOM 8609 N N . MET A 1 1086 ? 12.338 -41.868 -33.160 1.00 67.69 1086 MET A N 1
ATOM 8610 C CA . MET A 1 1086 ? 12.593 -42.171 -34.576 1.00 67.69 1086 MET A CA 1
ATOM 8611 C C . MET A 1 1086 ? 12.518 -43.669 -34.896 1.00 67.69 1086 MET A C 1
ATOM 8613 O O . MET A 1 1086 ? 12.242 -44.032 -36.033 1.00 67.69 1086 MET A O 1
ATOM 8617 N N . ALA A 1 1087 ? 12.769 -44.535 -33.912 1.00 70.62 1087 ALA A N 1
ATOM 8618 C CA . ALA A 1 1087 ? 12.774 -45.987 -34.088 1.00 70.62 1087 ALA A CA 1
ATOM 8619 C C . ALA A 1 1087 ? 11.388 -46.649 -33.953 1.00 70.62 1087 ALA A C 1
ATOM 8621 O O . ALA A 1 1087 ? 11.272 -47.846 -34.196 1.00 70.62 1087 ALA A O 1
ATOM 8622 N N . THR A 1 1088 ? 10.351 -45.910 -33.546 1.00 66.12 1088 THR A N 1
ATOM 8623 C CA . THR A 1 1088 ? 8.999 -46.443 -33.294 1.00 66.12 1088 THR A CA 1
ATOM 8624 C C . THR A 1 1088 ? 7.958 -45.740 -34.154 1.00 66.12 1088 THR A C 1
ATOM 8626 O O . THR A 1 1088 ? 8.034 -44.531 -34.371 1.00 66.12 1088 THR A O 1
ATOM 8629 N N . SER A 1 1089 ? 6.976 -46.493 -34.656 1.00 71.94 1089 SER A N 1
ATOM 8630 C CA . SER A 1 1089 ? 5.874 -45.920 -35.440 1.00 71.94 1089 SER A CA 1
ATOM 8631 C C . SER A 1 1089 ? 4.957 -45.061 -34.558 1.00 71.94 1089 SER A C 1
ATOM 8633 O O . SER A 1 1089 ? 4.850 -45.276 -33.350 1.00 71.94 1089 SER A O 1
ATOM 8635 N N . THR A 1 1090 ? 4.268 -44.086 -35.155 1.00 64.31 1090 THR A N 1
ATOM 8636 C CA . THR A 1 1090 ? 3.394 -43.133 -34.443 1.00 64.31 1090 THR A CA 1
ATOM 8637 C C . THR A 1 1090 ? 2.300 -43.837 -33.629 1.00 64.31 1090 THR A C 1
ATOM 8639 O O . THR A 1 1090 ? 1.914 -43.362 -32.565 1.00 64.31 1090 THR A O 1
ATOM 8642 N N . SER A 1 1091 ? 1.842 -45.002 -34.089 1.00 63.62 1091 SER A N 1
ATOM 8643 C CA . SER A 1 1091 ? 0.873 -45.870 -33.412 1.00 63.62 1091 SER A CA 1
ATOM 8644 C C . SER A 1 1091 ? 1.434 -46.513 -32.136 1.00 63.62 1091 SER A C 1
ATOM 8646 O O . SER A 1 1091 ? 0.769 -46.493 -31.103 1.00 63.62 1091 SER A O 1
ATOM 8648 N N . GLU A 1 1092 ? 2.674 -47.011 -32.161 1.00 67.25 1092 GLU A N 1
ATOM 8649 C CA . GLU A 1 1092 ? 3.323 -47.594 -30.972 1.00 67.25 1092 GLU A CA 1
ATOM 8650 C C . GLU A 1 1092 ? 3.627 -46.549 -29.891 1.00 67.25 1092 GLU A C 1
ATOM 8652 O O . GLU A 1 1092 ? 3.627 -46.864 -28.700 1.00 67.25 1092 GLU A O 1
ATOM 8657 N N . GLN A 1 1093 ? 3.891 -45.300 -30.283 1.00 62.25 1093 GLN A N 1
ATOM 8658 C CA . GLN A 1 1093 ? 4.140 -44.210 -29.336 1.00 62.25 1093 GLN A CA 1
ATOM 8659 C C . GLN A 1 1093 ? 2.888 -43.852 -28.538 1.00 62.25 1093 GLN A C 1
ATOM 8661 O O . GLN A 1 1093 ? 2.972 -43.653 -27.327 1.00 62.25 1093 GLN A O 1
ATOM 8666 N N . VAL A 1 1094 ? 1.729 -43.818 -29.199 1.00 66.38 1094 VAL A N 1
ATOM 8667 C CA . VAL A 1 1094 ? 0.435 -43.554 -28.553 1.00 66.38 1094 VAL A CA 1
ATOM 8668 C C . VAL A 1 1094 ? 0.071 -44.685 -27.590 1.00 66.38 1094 VAL A C 1
ATOM 8670 O O . VAL A 1 1094 ? -0.375 -44.422 -26.474 1.00 66.38 1094 VAL A O 1
ATOM 8673 N N . GLU A 1 1095 ? 0.328 -45.936 -27.970 1.00 72.12 1095 GLU A N 1
ATOM 8674 C CA . GLU A 1 1095 ? 0.050 -47.092 -27.115 1.00 72.12 1095 GLU A CA 1
ATOM 8675 C C . GLU A 1 1095 ? 0.949 -47.116 -25.865 1.00 72.12 1095 GLU A C 1
ATOM 8677 O O . GLU A 1 1095 ? 0.464 -47.342 -24.754 1.00 72.12 1095 GLU A O 1
ATOM 8682 N N . ARG A 1 1096 ? 2.243 -46.795 -26.004 1.00 69.31 1096 ARG A N 1
ATOM 8683 C CA . ARG A 1 1096 ? 3.168 -46.692 -24.860 1.00 69.31 1096 ARG A CA 1
ATOM 8684 C C . ARG A 1 1096 ? 2.840 -45.527 -23.936 1.00 69.31 1096 ARG A C 1
ATOM 8686 O O . ARG A 1 1096 ? 2.873 -45.715 -22.725 1.00 69.31 1096 ARG A O 1
ATOM 8693 N N . LEU A 1 1097 ? 2.470 -44.370 -24.486 1.00 64.25 1097 LEU A N 1
ATOM 8694 C CA . LEU A 1 1097 ? 2.007 -43.228 -23.693 1.00 64.25 1097 LEU A CA 1
ATOM 8695 C C . LEU A 1 1097 ? 0.732 -43.566 -22.912 1.00 64.25 1097 LEU A C 1
ATOM 8697 O O . LEU A 1 1097 ? 0.611 -43.164 -21.758 1.00 64.25 1097 LEU A O 1
ATOM 8701 N N . SER A 1 1098 ? -0.185 -44.348 -23.497 1.00 67.94 1098 SER A N 1
ATOM 8702 C CA . SER A 1 1098 ? -1.376 -44.823 -22.780 1.00 67.94 1098 SER A CA 1
ATOM 8703 C C . SER A 1 1098 ? -1.014 -45.754 -21.616 1.00 67.94 1098 SER A C 1
ATOM 8705 O O . SER A 1 1098 ? -1.513 -45.569 -20.509 1.00 67.94 1098 SER A O 1
ATOM 8707 N N . LYS A 1 1099 ? -0.056 -46.669 -21.818 1.00 72.75 1099 LYS A N 1
ATOM 8708 C CA . LYS A 1 1099 ? 0.434 -47.579 -20.771 1.00 72.75 1099 LYS A CA 1
ATOM 8709 C C . LYS A 1 1099 ? 1.192 -46.860 -19.658 1.00 72.75 1099 LYS A C 1
ATOM 8711 O O . LYS A 1 1099 ? 0.966 -47.160 -18.491 1.00 72.75 1099 LYS A O 1
ATOM 8716 N N . GLU A 1 1100 ? 2.067 -45.910 -19.992 1.00 67.56 1100 GLU A N 1
ATOM 8717 C CA . GLU A 1 1100 ? 2.796 -45.120 -18.989 1.00 67.56 1100 GLU A CA 1
ATOM 8718 C C . GLU A 1 1100 ? 1.847 -44.248 -18.157 1.00 67.56 1100 GLU A C 1
ATOM 8720 O O . GLU A 1 1100 ? 2.028 -44.122 -16.941 1.00 67.56 1100 GLU A O 1
ATOM 8725 N N . TRP A 1 1101 ? 0.805 -43.699 -18.789 1.00 61.38 1101 TRP A N 1
ATOM 8726 C CA . TRP A 1 1101 ? -0.257 -42.957 -18.111 1.00 61.38 1101 TRP A CA 1
ATOM 8727 C C . TRP A 1 1101 ? -1.034 -43.837 -17.125 1.00 61.38 1101 TRP A C 1
ATOM 8729 O O . TRP A 1 1101 ? -1.288 -43.418 -15.995 1.00 61.38 1101 TRP A O 1
ATOM 8739 N N . GLU A 1 1102 ? -1.353 -45.073 -17.510 1.00 62.72 1102 GLU A N 1
ATOM 8740 C CA . GLU A 1 1102 ? -2.009 -46.045 -16.630 1.00 62.72 1102 GLU A CA 1
ATOM 8741 C C . GLU A 1 1102 ? -1.126 -46.441 -15.438 1.00 62.72 1102 GLU A C 1
ATOM 8743 O O . GLU A 1 1102 ? -1.612 -46.474 -14.308 1.00 62.72 1102 GLU A O 1
ATOM 8748 N N . THR A 1 1103 ? 0.178 -46.656 -15.643 1.00 61.81 1103 THR A N 1
ATOM 8749 C CA . THR A 1 1103 ? 1.103 -47.023 -14.553 1.00 61.81 1103 THR A CA 1
ATOM 8750 C C . THR A 1 1103 ? 1.413 -45.877 -13.587 1.00 61.81 1103 THR A C 1
ATOM 8752 O O . THR A 1 1103 ? 1.492 -46.093 -12.377 1.00 61.81 1103 THR A O 1
ATOM 8755 N N . ASN A 1 1104 ? 1.553 -44.642 -14.079 1.00 51.97 1104 ASN A N 1
ATOM 8756 C CA . ASN A 1 1104 ? 1.847 -43.487 -13.222 1.00 51.97 1104 ASN A CA 1
ATOM 8757 C C . ASN A 1 1104 ? 0.588 -42.923 -12.543 1.00 51.97 1104 ASN A C 1
ATOM 8759 O O . ASN A 1 1104 ? 0.682 -42.334 -11.466 1.00 51.97 1104 ASN A O 1
ATOM 8763 N N . GLY A 1 1105 ? -0.599 -43.154 -13.115 1.00 47.50 1105 GLY A N 1
ATOM 8764 C CA . GLY A 1 1105 ? -1.881 -42.796 -12.505 1.00 47.50 1105 GLY A CA 1
ATOM 8765 C C . GLY A 1 1105 ? -2.213 -43.591 -11.236 1.00 47.50 1105 GLY A C 1
ATOM 8766 O O . GLY A 1 1105 ? -2.983 -43.114 -10.405 1.00 47.50 1105 GLY A O 1
ATOM 8767 N N . THR A 1 1106 ? -1.613 -44.770 -11.044 1.00 46.47 1106 THR A N 1
ATOM 8768 C CA . THR A 1 1106 ? -1.813 -45.596 -9.840 1.00 46.47 1106 THR A CA 1
ATOM 8769 C C . THR A 1 1106 ? -0.887 -45.259 -8.670 1.00 46.47 1106 THR A C 1
ATOM 8771 O O . THR A 1 1106 ? -1.198 -45.637 -7.548 1.00 46.47 1106 THR A O 1
ATOM 8774 N N . ALA A 1 1107 ? 0.209 -44.522 -8.886 1.00 44.94 1107 ALA A N 1
ATOM 8775 C CA . ALA A 1 1107 ? 1.130 -44.126 -7.811 1.00 44.94 1107 ALA A CA 1
ATOM 8776 C C . ALA A 1 1107 ? 0.682 -42.865 -7.040 1.00 44.94 1107 ALA A C 1
ATOM 8778 O O . ALA A 1 1107 ? 1.266 -42.538 -6.012 1.00 44.94 1107 ALA A O 1
ATOM 8779 N N . ASN A 1 1108 ? -0.350 -42.167 -7.527 1.00 40.03 1108 ASN A N 1
ATOM 8780 C CA . ASN A 1 1108 ? -0.892 -40.935 -6.940 1.00 40.03 1108 ASN A CA 1
ATOM 8781 C C . ASN A 1 1108 ? -2.384 -41.059 -6.562 1.00 40.03 1108 ASN A C 1
ATOM 8783 O O . ASN A 1 1108 ? -3.127 -40.076 -6.613 1.00 40.03 1108 ASN A O 1
ATOM 8787 N N . LYS A 1 1109 ? -2.826 -42.265 -6.190 1.00 36.53 1109 LYS A N 1
ATOM 8788 C CA . LYS A 1 1109 ? -4.119 -42.492 -5.532 1.00 36.53 1109 LYS A CA 1
ATOM 8789 C C . LYS A 1 1109 ? -3.938 -42.921 -4.089 1.00 36.53 1109 LYS A C 1
ATOM 8791 O O . LYS A 1 1109 ? -3.071 -43.789 -3.854 1.00 36.53 1109 LYS A O 1
#

InterPro domains:
  IPR000719 Protein kinase domain [PF00069] (1-213)
  IPR000719 Protein kinase domain [PS50011] (1-215)
  IPR000719 Protein kinase domain [SM00220] (1-215)
  IPR001623 DnaJ domain [PF00226] (908-970)
  IPR001623 DnaJ domain [PR00625] (910-928)
  IPR001623 DnaJ domain [PR00625] (928-943)
  IPR001623 DnaJ domain [PR00625] (945-965)
  IPR001623 DnaJ domain [PS50076] (908-973)
  IPR001623 DnaJ domain [SM00271] (907-965)
  IPR001623 DnaJ domain [cd06257] (908-961)
  IPR008271 Serine/threonine-protein kinase, active site [PS00108] (47-59)
  IPR011009 Protein kinase-like domain superfamily [SSF56112] (1-255)
  IPR024435 Histidyl tRNA synthetase-related domain [PF12745] (632-853)
  IPR036621 Anticodon-binding domain superfamily [G3DSA:3.40.50.800] (617-714)
  IPR036869 Chaperone J-domain superfamily [G3DSA:1.10.287.110] (901-989)
  IPR036869 Chaperone J-domain superfamily [SSF46565] (906-973)
  IPR041715 Class II Histidinyl-tRNA synthetase (HisRS)-like catalytic core domain [PF13393] (383-573)
  IPR045864 Class II Aminoacyl-tRNA synthetase/Biotinyl protein ligase (BPL) and lipoyl protein ligase (LPL) [G3DSA:3.30.930.10] (254-613)
  IPR045864 Class II Aminoacyl-tRNA synthetase/Biotinyl protein ligase (BPL) and lipoyl protein ligase (LPL) [SSF55681] (273-611)
  IPR050339 Cell Cycle and Stress Response Kinase [PTHR11042] (1-242)

pLDDT: mean 71.38, std 20.43, range [21.66, 97.75]

Sequence (1109 aa):
MYIQMEYCEKSTLRTAIDSELYHDKSRIWRLFREIVEGLAYIHLQGIIHRDLKPVNIFLDSEDRVKIGDFGLATSSPLTSLATAVTMDVIDGASNRIALSNDKSSEIASNSGQLTGQIGTVLYVAPELKASVGKTNYNEKVDIYSLGIIFFEMCHPPLLTGMERIKVLSSLRLPEIVLPVSDNLTSKEVQLIKWLLNHNPSTRPSSMELLQSPILPPPQLEEAELQEMINHTLSNTQSKAYKHLVASCFQQKMTISEDLVYNMDMSSSAGLQQSAWIFQTIQEVFVKHCQRRGAIYFKTPTLSPKGSQSIQGFSQVLLMNHAGSIVTLPADLQTPFARFISRSNITWFKRFCIDYVYSERKLVGLHPKSCPELAFDIVTPSPSSVLADAEVLVTISDVFSDQRLKVEKKITLELGHHLLLKAVLIHCGIPEDKRSELCHILKTRSKSEGQIFNKTAKLAISRQSVDMLLNLLELEGSVGKVTAALTNLSSRKGEAASLAKQALQELDCIATHAECMGLRNTFIVRIDTALQYYTTHWGMVFRFVCQSNLRKTKIDDVLATGGRYDALVRSFQNALVNRRRVDGEPMSQQTVVGGLIHLDRIAAILKECEVVEERVLVYAAIYSIGCRPQTKEQASLVKDLWNNGVRATVLDHCQSLDDAQIWCREKNVPHIVILKDTEVGSARYTERKMMLGELIDVLKCCAESASDTTETLVPHTRQDSMNRSNSLSETCGSQTTTSLQGIAGNPIVNFHIVIEEKLPVHARKRYEKQILKHIQTTLQNFHSRVQVDIVAIEATAVVVQSLLIALYVDPSDAKAVEQAIGVVVDKHRRQRKYLQRIYEQLLQLKFEKHVTVLMIYGLHDNSMNCWGKEPSCLYTVYKCKPISKFPSRHQLNISFQLPRLRTNPLLQTHYEILGLKQNCSSQQIRDAFVSISKKVHPDVNKDDPDCHVSFLKLNEAYSVLSKPYKRQLYDASLMSSKYGTVDNYSSSWVETNAPFGKVNEWRDETLWSARNKSKDKYYKDKPYYGIKGVQRISNKYIAAGCVLFMLVGAAFHFTVVKKSSSRALEVLNQVDKESTNWYLETRRKAMATSTSEQVERLSKEWETNGTANK

Organism: NCBI:txid27404